Protein AF-0000000068155769 (afdb_homodimer)

Radius of gyration: 32.6 Å; Cα contacts (8 Å, |Δi|>4): 1321; chains: 2; bounding box: 73×113×62 Å

Structure (mmCIF, N/CA/C/O backbone):
data_AF-0000000068155769-model_v1
#
loop_
_entity.id
_entity.type
_entity.pdbx_description
1 polymer 'Putative anion transporter, putative'
#
loop_
_atom_site.group_PDB
_atom_site.id
_atom_site.type_symbol
_atom_site.label_atom_id
_atom_site.label_alt_id
_atom_site.label_comp_id
_atom_site.label_asym_id
_atom_site.label_entity_id
_atom_site.label_seq_id
_atom_site.pdbx_PDB_ins_code
_atom_site.Cartn_x
_atom_site.Cartn_y
_atom_site.Cartn_z
_atom_site.occupancy
_atom_site.B_iso_or_equiv
_atom_site.auth_seq_id
_atom_site.auth_comp_id
_atom_site.auth_asym_id
_atom_site.auth_atom_id
_atom_site.pdbx_PDB_model_num
ATOM 1 N N . MET A 1 1 ? 19.359 15.938 -18.297 1 76.75 1 MET A N 1
ATOM 2 C CA . MET A 1 1 ? 18.188 15.531 -19.078 1 76.75 1 MET A CA 1
ATOM 3 C C . MET A 1 1 ? 18.016 16.422 -20.312 1 76.75 1 MET A C 1
ATOM 5 O O . MET A 1 1 ? 18.219 17.625 -20.234 1 76.75 1 MET A O 1
ATOM 9 N N . ASP A 1 2 ? 17.703 15.906 -21.422 1 86.12 2 ASP A N 1
ATOM 10 C CA . ASP A 1 2 ? 17.578 16.672 -22.656 1 86.12 2 ASP A CA 1
ATOM 11 C C . ASP A 1 2 ? 16.234 17.438 -22.703 1 86.12 2 ASP A C 1
ATOM 13 O O . ASP A 1 2 ? 15.445 17.344 -21.75 1 86.12 2 ASP A O 1
ATOM 17 N N . VAL A 1 3 ? 16.062 18.219 -23.641 1 85.69 3 VAL A N 1
ATOM 18 C CA . VAL A 1 3 ? 14.914 19.109 -23.75 1 85.69 3 VAL A CA 1
ATOM 19 C C . VAL A 1 3 ? 13.625 18.297 -23.781 1 85.69 3 VAL A C 1
ATOM 21 O O . VAL A 1 3 ? 12.633 18.672 -23.141 1 85.69 3 VAL A O 1
ATOM 24 N N . VAL A 1 4 ? 13.664 17.219 -24.453 1 85.69 4 VAL A N 1
ATOM 25 C CA . VAL A 1 4 ? 12.484 16.359 -24.562 1 85.69 4 VAL A CA 1
ATOM 26 C C . VAL A 1 4 ? 12.141 15.773 -23.203 1 85.69 4 VAL A C 1
ATOM 28 O O . VAL A 1 4 ? 10.969 15.727 -22.828 1 85.69 4 VAL A O 1
ATOM 31 N N . GLY A 1 5 ? 13.133 15.438 -22.531 1 90.81 5 GLY A N 1
ATOM 32 C CA . GLY A 1 5 ? 12.938 14.938 -21.188 1 90.81 5 GLY A CA 1
ATOM 33 C C . GLY A 1 5 ? 12.391 15.977 -20.234 1 90.81 5 GLY A C 1
ATOM 34 O O . GLY A 1 5 ? 11.5 15.688 -19.422 1 90.81 5 GLY A O 1
ATOM 35 N N . LYS A 1 6 ? 12.883 17.219 -20.375 1 91.94 6 LYS A N 1
ATOM 36 C CA . LYS A 1 6 ? 12.422 18.312 -19.531 1 91.94 6 LYS A CA 1
ATOM 37 C C . LYS A 1 6 ? 10.945 18.625 -19.797 1 91.94 6 LYS A C 1
ATOM 39 O O . LYS A 1 6 ? 10.18 18.844 -18.844 1 91.94 6 LYS A O 1
ATOM 44 N N . VAL A 1 7 ? 10.617 18.547 -21.047 1 92.94 7 VAL A N 1
ATOM 45 C CA . VAL A 1 7 ? 9.227 18.797 -21.406 1 92.94 7 VAL A CA 1
ATOM 46 C C . VAL A 1 7 ? 8.344 17.672 -20.859 1 92.94 7 VAL A C 1
ATOM 48 O O . VAL A 1 7 ? 7.277 17.922 -20.312 1 92.94 7 VAL A O 1
ATOM 51 N N . GLY A 1 8 ? 8.805 16.469 -21.062 1 93.94 8 GLY A N 1
ATOM 52 C CA . GLY A 1 8 ? 8.055 15.328 -20.562 1 93.94 8 GLY A CA 1
ATOM 53 C C . GLY A 1 8 ? 7.84 15.375 -19.062 1 93.94 8 GLY A C 1
ATOM 54 O O . GLY A 1 8 ? 6.734 15.125 -18.578 1 93.94 8 GLY A O 1
ATOM 55 N N . ALA A 1 9 ? 8.914 15.656 -18.359 1 94.44 9 ALA A N 1
ATOM 56 C CA . ALA A 1 9 ? 8.836 15.75 -16.906 1 94.44 9 ALA A CA 1
ATOM 57 C C . ALA A 1 9 ? 7.891 16.875 -16.484 1 94.44 9 ALA A C 1
ATOM 59 O O . ALA A 1 9 ? 7.137 16.734 -15.516 1 94.44 9 ALA A O 1
ATOM 60 N N . SER A 1 10 ? 7.883 17.953 -17.219 1 95.44 10 SER A N 1
ATOM 61 C CA . SER A 1 10 ? 7.016 19.094 -16.922 1 95.44 10 SER A CA 1
ATOM 62 C C . SER A 1 10 ? 5.551 18.75 -17.172 1 95.44 10 SER A C 1
ATOM 64 O O . SER A 1 10 ? 4.668 19.219 -16.438 1 95.44 10 SER A O 1
ATOM 66 N N . VAL A 1 11 ? 5.348 18 -18.188 1 95.38 11 VAL A N 1
ATOM 67 C CA . VAL A 1 11 ? 3.988 17.562 -18.484 1 95.38 11 VAL A CA 1
ATOM 68 C C . VAL A 1 11 ? 3.467 16.672 -17.359 1 95.38 11 VAL A C 1
ATOM 70 O O . VAL A 1 11 ? 2.328 16.844 -16.906 1 95.38 11 VAL A O 1
ATOM 73 N N . GLY A 1 12 ? 4.312 15.734 -16.922 1 95.44 12 GLY A N 1
ATOM 74 C CA . GLY A 1 12 ? 3.926 14.891 -15.805 1 95.44 12 GLY A CA 1
ATOM 75 C C . GLY A 1 12 ? 3.623 15.68 -14.539 1 95.44 12 GLY A C 1
ATOM 76 O O . GLY A 1 12 ? 2.623 15.422 -13.867 1 95.44 12 GLY A O 1
ATOM 77 N N . LEU A 1 13 ? 4.457 16.609 -14.234 1 94.44 13 LEU A N 1
ATOM 78 C CA . LEU A 1 13 ? 4.254 17.469 -13.07 1 94.44 13 LEU A CA 1
ATOM 79 C C . LEU A 1 13 ? 2.973 18.281 -13.211 1 94.44 13 LEU A C 1
ATOM 81 O O . LEU A 1 13 ? 2.17 18.344 -12.281 1 94.44 13 LEU A O 1
ATOM 85 N N . GLY A 1 14 ? 2.826 18.938 -14.359 1 94.69 14 GLY A N 1
ATOM 86 C CA . GLY A 1 14 ? 1.636 19.734 -14.609 1 94.69 14 GLY A CA 1
ATOM 87 C C . GLY A 1 14 ? 0.349 18.938 -14.477 1 94.69 14 GLY A C 1
ATOM 88 O O . GLY A 1 14 ? -0.618 19.422 -13.875 1 94.69 14 GLY A O 1
ATOM 89 N N . PHE A 1 15 ? 0.386 17.75 -15.047 1 94.94 15 PHE A N 1
ATOM 90 C CA . PHE A 1 15 ? -0.767 16.859 -14.961 1 94.94 15 PHE A CA 1
ATOM 91 C C . PHE A 1 15 ? -1.108 16.547 -13.508 1 94.94 15 PHE A C 1
ATOM 93 O O . PHE A 1 15 ? -2.271 16.625 -13.109 1 94.94 15 PHE A O 1
ATOM 100 N N . THR A 1 16 ? -0.141 16.219 -12.734 1 94.06 16 THR A N 1
ATOM 101 C CA . THR A 1 16 ? -0.323 15.898 -11.328 1 94.06 16 THR A CA 1
ATOM 102 C C . THR A 1 16 ? -0.849 17.109 -10.555 1 94.06 16 THR A C 1
ATOM 104 O O . THR A 1 16 ? -1.791 16.984 -9.766 1 94.06 16 THR A O 1
ATOM 107 N N . LEU A 1 17 ? -0.312 18.312 -10.797 1 92 17 LEU A N 1
ATOM 108 C CA . LEU A 1 17 ? -0.689 19.516 -10.062 1 92 17 LEU A CA 1
ATOM 109 C C . LEU A 1 17 ? -2.104 19.953 -10.43 1 92 17 LEU A C 1
ATOM 111 O O . LEU A 1 17 ? -2.855 20.422 -9.57 1 92 17 LEU A O 1
ATOM 115 N N . ILE A 1 18 ? -2.484 19.812 -11.656 1 92.44 18 ILE A N 1
ATOM 116 C CA . ILE A 1 18 ? -3.816 20.203 -12.102 1 92.44 18 ILE A CA 1
ATOM 117 C C . ILE A 1 18 ? -4.871 19.359 -11.383 1 92.44 18 ILE A C 1
ATOM 119 O O . ILE A 1 18 ? -5.863 19.891 -10.883 1 92.44 18 ILE A O 1
ATOM 123 N N . PHE A 1 19 ? -4.633 18.078 -11.305 1 92.12 19 PHE A N 1
ATOM 124 C CA . PHE A 1 19 ? -5.629 17.203 -10.703 1 92.12 19 PHE A CA 1
ATOM 125 C C . PHE A 1 19 ? -5.582 17.297 -9.188 1 92.12 19 PHE A C 1
ATOM 127 O O . PHE A 1 19 ? -6.559 16.969 -8.508 1 92.12 19 PHE A O 1
ATOM 134 N N . ASN A 1 20 ? -4.445 17.703 -8.633 1 88 20 ASN A N 1
ATOM 135 C CA . ASN A 1 20 ? -4.414 18 -7.207 1 88 20 ASN A CA 1
ATOM 136 C C . ASN A 1 20 ? -5.316 19.188 -6.863 1 88 20 ASN A C 1
ATOM 138 O O . ASN A 1 20 ? -5.996 19.172 -5.836 1 88 20 ASN A O 1
ATOM 142 N N . ALA A 1 21 ? -5.285 20.156 -7.73 1 84.5 21 ALA A N 1
ATOM 143 C CA . ALA A 1 21 ? -6.074 21.359 -7.516 1 84.5 21 ALA A CA 1
ATOM 144 C C . ALA A 1 21 ? -7.539 21.125 -7.867 1 84.5 21 ALA A C 1
ATOM 146 O O . ALA A 1 21 ? -8.438 21.641 -7.191 1 84.5 21 ALA A O 1
ATOM 147 N N . PHE A 1 22 ? -7.695 20.359 -8.945 1 87.69 22 PHE A N 1
ATOM 148 C CA . PHE A 1 22 ? -9.047 20.109 -9.438 1 87.69 22 PHE A CA 1
ATOM 149 C C . PHE A 1 22 ? -9.281 18.609 -9.648 1 87.69 22 PHE A C 1
ATOM 151 O O . PHE A 1 22 ? -9.336 18.141 -10.781 1 87.69 22 PHE A O 1
ATOM 158 N N . PRO A 1 23 ? -9.609 17.953 -8.578 1 85.75 23 PRO A N 1
ATOM 159 C CA . PRO A 1 23 ? -9.75 16.5 -8.688 1 85.75 23 PRO A CA 1
ATOM 160 C C . PRO A 1 23 ? -11.008 16.078 -9.453 1 85.75 23 PRO A C 1
ATOM 162 O O . PRO A 1 23 ? -11.086 14.953 -9.953 1 85.75 23 PRO A O 1
ATOM 165 N N . SER A 1 24 ? -12 16.906 -9.578 1 87.81 24 SER A N 1
ATOM 166 C CA . SER A 1 24 ? -13.258 16.594 -10.25 1 87.81 24 SER A CA 1
ATOM 167 C C . SER A 1 24 ? -13.461 17.469 -11.477 1 87.81 24 SER A C 1
ATOM 169 O O . SER A 1 24 ? -14.531 18.062 -11.656 1 87.81 24 SER A O 1
ATOM 171 N N . LEU A 1 25 ? -12.445 17.453 -12.297 1 88.44 25 LEU A N 1
ATOM 172 C CA . LEU A 1 25 ? -12.578 18.203 -13.539 1 88.44 25 LEU A CA 1
ATOM 173 C C . LEU A 1 25 ? -13.734 17.656 -14.375 1 88.44 25 LEU A C 1
ATOM 175 O O . LEU A 1 25 ? -13.953 16.453 -14.438 1 88.44 25 LEU A O 1
ATOM 179 N N . PRO A 1 26 ? -14.469 18.672 -14.984 1 85.94 26 PRO A N 1
ATOM 180 C CA . PRO A 1 26 ? -15.555 18.219 -15.859 1 85.94 26 PRO A CA 1
ATOM 181 C C . PRO A 1 26 ? -15.07 17.266 -16.953 1 85.94 26 PRO A C 1
ATOM 183 O O . PRO A 1 26 ? -14.031 17.516 -17.578 1 85.94 26 PRO A O 1
ATOM 186 N N . PHE A 1 27 ? -15.594 16.125 -17.094 1 87.38 27 PHE A N 1
ATOM 187 C CA . PHE A 1 27 ? -15.328 15.117 -18.125 1 87.38 27 PHE A CA 1
ATOM 188 C C . PHE A 1 27 ? -14.109 14.289 -17.766 1 87.38 27 PHE A C 1
ATOM 190 O O . PHE A 1 27 ? -13.812 13.289 -18.422 1 87.38 27 PHE A O 1
ATOM 197 N N . LEU A 1 28 ? -13.391 14.75 -16.719 1 92.31 28 LEU A N 1
ATOM 198 C CA . LEU A 1 28 ? -12.219 13.992 -16.297 1 92.31 28 LEU A CA 1
ATOM 199 C C . LEU A 1 28 ? -12.188 13.852 -14.781 1 92.31 28 LEU A C 1
ATOM 201 O O . LEU A 1 28 ? -11.25 14.32 -14.133 1 92.31 28 LEU A O 1
ATOM 205 N N . PRO A 1 29 ? -13.18 13.227 -14.234 1 92.31 29 PRO A N 1
ATOM 206 C CA . PRO A 1 29 ? -13.211 13.055 -12.781 1 92.31 29 PRO A CA 1
ATOM 207 C C . PRO A 1 29 ? -12.281 11.945 -12.297 1 92.31 29 PRO A C 1
ATOM 209 O O . PRO A 1 29 ? -12.742 10.922 -11.789 1 92.31 29 PRO A O 1
ATOM 212 N N . LEU A 1 30 ? -11.008 12.18 -12.281 1 94.5 30 LEU A N 1
ATOM 213 C CA . LEU A 1 30 ? -10.031 11.125 -12.039 1 94.5 30 LEU A CA 1
ATOM 214 C C . LEU A 1 30 ? -9.516 11.18 -10.609 1 94.5 30 LEU A C 1
ATOM 216 O O . LEU A 1 30 ? -8.75 10.305 -10.188 1 94.5 30 LEU A O 1
ATOM 220 N N . GLY A 1 31 ? -9.992 12.188 -9.906 1 92.56 31 GLY A N 1
ATOM 221 C CA . GLY A 1 31 ? -9.461 12.359 -8.562 1 92.56 31 GLY A CA 1
ATOM 222 C C . GLY A 1 31 ? -8.008 12.805 -8.539 1 92.56 31 GLY A C 1
ATOM 223 O O . GLY A 1 31 ? -7.523 13.383 -9.516 1 92.56 31 GLY A O 1
ATOM 224 N N . ARG A 1 32 ? -7.363 12.602 -7.41 1 92.12 32 ARG A N 1
ATOM 225 C CA . ARG A 1 32 ? -5.984 13.047 -7.258 1 92.12 32 ARG A CA 1
ATOM 226 C C . ARG A 1 32 ? -5.008 11.891 -7.449 1 92.12 32 ARG A C 1
ATOM 228 O O . ARG A 1 32 ? -3.928 12.07 -8.008 1 92.12 32 ARG A O 1
ATOM 235 N N . THR A 1 33 ? -5.426 10.711 -7.043 1 95.62 33 THR A N 1
ATOM 236 C CA . THR A 1 33 ? -4.527 9.562 -6.938 1 95.62 33 THR A CA 1
ATOM 237 C C . THR A 1 33 ? -4.227 8.984 -8.32 1 95.62 33 THR A C 1
ATOM 239 O O . THR A 1 33 ? -3.061 8.797 -8.68 1 95.62 33 THR A O 1
ATOM 242 N N . THR A 1 34 ? -5.246 8.75 -9.102 1 95.81 34 THR A N 1
ATOM 243 C CA . THR A 1 34 ? -5.078 8.102 -10.391 1 95.81 34 THR A CA 1
ATOM 244 C C . THR A 1 34 ? -4.184 8.93 -11.305 1 95.81 34 THR A C 1
ATOM 246 O O . THR A 1 34 ? -3.225 8.414 -11.883 1 95.81 34 THR A O 1
ATOM 249 N N . PRO A 1 35 ? -4.371 10.227 -11.383 1 95.88 35 PRO A N 1
ATOM 250 C CA . PRO A 1 35 ? -3.492 11.039 -12.234 1 95.88 35 PRO A CA 1
ATOM 251 C C . PRO A 1 35 ? -2.041 11.031 -11.758 1 95.88 35 PRO A C 1
ATOM 253 O O . PRO A 1 35 ? -1.12 11 -12.578 1 95.88 35 PRO A O 1
ATOM 256 N N . ALA A 1 36 ? -1.829 11.133 -10.484 1 95.94 36 ALA A N 1
ATOM 257 C CA . ALA A 1 36 ? -0.466 11.094 -9.961 1 95.94 36 ALA A CA 1
ATOM 258 C C . ALA A 1 36 ? 0.234 9.797 -10.336 1 95.94 36 ALA A C 1
ATOM 260 O O . ALA A 1 36 ? 1.387 9.805 -10.773 1 95.94 36 ALA A O 1
ATOM 261 N N . LEU A 1 37 ? -0.426 8.703 -10.188 1 97.44 37 LEU A N 1
ATOM 262 C CA . LEU A 1 37 ? 0.146 7.398 -10.508 1 97.44 37 LEU A CA 1
ATOM 263 C C . LEU A 1 37 ? 0.299 7.23 -12.016 1 97.44 37 LEU A C 1
ATOM 265 O O . LEU A 1 37 ? 1.247 6.594 -12.484 1 97.44 37 LEU A O 1
ATOM 269 N N . LEU A 1 38 ? -0.646 7.758 -12.75 1 97.06 38 LEU A N 1
ATOM 270 C CA . LEU A 1 38 ? -0.545 7.727 -14.203 1 97.06 38 LEU A CA 1
ATOM 271 C C . LEU A 1 38 ? 0.676 8.508 -14.68 1 97.06 38 LEU A C 1
ATOM 273 O O . LEU A 1 38 ? 1.37 8.078 -15.609 1 97.06 38 LEU A O 1
ATOM 277 N N . ALA A 1 39 ? 0.812 9.633 -14.109 1 97.44 39 ALA A N 1
ATOM 278 C CA . ALA A 1 39 ? 1.987 10.43 -14.445 1 97.44 39 ALA A CA 1
ATOM 279 C C . ALA A 1 39 ? 3.273 9.672 -14.141 1 97.44 39 ALA A C 1
ATOM 281 O O . ALA A 1 39 ? 4.227 9.703 -14.922 1 97.44 39 ALA A O 1
ATOM 282 N N . ALA A 1 40 ? 3.328 9.031 -13.008 1 97.44 40 ALA A N 1
ATOM 283 C CA . ALA A 1 40 ? 4.48 8.211 -12.648 1 97.44 40 ALA A CA 1
ATOM 284 C C . ALA A 1 40 ? 4.703 7.098 -13.664 1 97.44 40 ALA A C 1
ATOM 286 O O . ALA A 1 40 ? 5.824 6.887 -14.125 1 97.44 40 ALA A O 1
ATOM 287 N N . ALA A 1 41 ? 3.629 6.402 -13.992 1 96.44 41 ALA A N 1
ATOM 288 C CA . ALA A 1 41 ? 3.719 5.324 -14.977 1 96.44 41 ALA A CA 1
ATOM 289 C C . ALA A 1 41 ? 4.188 5.852 -16.328 1 96.44 41 ALA A C 1
ATOM 291 O O . ALA A 1 41 ? 4.973 5.191 -17.016 1 96.44 41 ALA A O 1
ATOM 292 N N . TRP A 1 42 ? 3.695 6.965 -16.672 1 95.5 42 TRP A N 1
ATOM 293 C CA . TRP A 1 42 ? 4.082 7.602 -17.922 1 95.5 42 TRP A CA 1
ATOM 294 C C . TRP A 1 42 ? 5.574 7.918 -17.938 1 95.5 42 TRP A C 1
ATOM 296 O O . TRP A 1 42 ? 6.254 7.699 -18.938 1 95.5 42 TRP A O 1
ATOM 306 N N . MET A 1 43 ? 6.078 8.383 -16.859 1 96.25 43 MET A N 1
ATOM 307 C CA . MET A 1 43 ? 7.492 8.742 -16.766 1 96.25 43 MET A CA 1
ATOM 308 C C . MET A 1 43 ? 8.375 7.5 -16.859 1 96.25 43 MET A C 1
ATOM 310 O O . MET A 1 43 ? 9.461 7.543 -17.438 1 96.25 43 MET A O 1
ATOM 314 N N . VAL A 1 44 ? 7.918 6.406 -16.297 1 95.38 44 VAL A N 1
ATOM 315 C CA . VAL A 1 44 ? 8.648 5.145 -16.391 1 95.38 44 VAL A CA 1
ATOM 316 C C . VAL A 1 44 ? 8.586 4.625 -17.828 1 95.38 44 VAL A C 1
ATOM 318 O O . VAL A 1 44 ? 9.602 4.215 -18.391 1 95.38 44 VAL A O 1
ATOM 321 N N . ALA A 1 45 ? 7.441 4.656 -18.438 1 93.31 45 ALA A N 1
ATOM 322 C CA . ALA A 1 45 ? 7.23 4.133 -19.781 1 93.31 45 ALA A CA 1
ATOM 323 C C . ALA A 1 45 ? 8.055 4.902 -20.812 1 93.31 45 ALA A C 1
ATOM 325 O O . ALA A 1 45 ? 8.523 4.328 -21.797 1 93.31 45 ALA A O 1
ATOM 326 N N . THR A 1 46 ? 8.25 6.18 -20.609 1 93.25 46 THR A N 1
ATOM 327 C CA . THR A 1 46 ? 8.961 7.012 -21.562 1 93.25 46 THR A CA 1
ATOM 328 C C . THR A 1 46 ? 10.461 7.016 -21.266 1 93.25 46 THR A C 1
ATOM 330 O O . THR A 1 46 ? 11.242 7.609 -22.016 1 93.25 46 THR A O 1
ATOM 333 N N . GLY A 1 47 ? 10.852 6.484 -20.156 1 93.12 47 GLY A N 1
ATOM 334 C CA . GLY A 1 47 ? 12.258 6.355 -19.828 1 93.12 47 GLY A CA 1
ATOM 335 C C . GLY A 1 47 ? 12.812 7.555 -19.078 1 93.12 47 GLY A C 1
ATOM 336 O O . GLY A 1 47 ? 14.031 7.688 -18.922 1 93.12 47 GLY A O 1
ATOM 337 N N . LEU A 1 48 ? 11.938 8.453 -18.688 1 94.75 48 LEU A N 1
ATOM 338 C CA . LEU A 1 48 ? 12.398 9.586 -17.891 1 94.75 48 LEU A CA 1
ATOM 339 C C . LEU A 1 48 ? 13.023 9.117 -16.578 1 94.75 48 LEU A C 1
ATOM 341 O O . LEU A 1 48 ? 13.883 9.797 -16.016 1 94.75 48 LEU A O 1
ATOM 345 N N . THR A 1 49 ? 12.539 8.047 -16.078 1 94.81 49 THR A N 1
ATOM 346 C CA . THR A 1 49 ? 13.125 7.332 -14.945 1 94.81 49 THR A CA 1
ATOM 347 C C . THR A 1 49 ? 13.016 5.824 -15.141 1 94.81 49 THR A C 1
ATOM 349 O O . THR A 1 49 ? 12.117 5.348 -15.844 1 94.81 49 THR A O 1
ATOM 352 N N . GLY A 1 50 ? 13.984 5.133 -14.641 1 94.88 50 GLY A N 1
ATOM 353 C CA . GLY A 1 50 ? 13.938 3.682 -14.734 1 94.88 50 GLY A CA 1
ATOM 354 C C . GLY A 1 50 ? 12.914 3.055 -13.805 1 94.88 50 GLY A C 1
ATOM 355 O O . GLY A 1 50 ? 12.508 3.67 -12.812 1 94.88 50 GLY A O 1
ATOM 356 N N . ALA A 1 51 ? 12.531 1.844 -14.125 1 93.5 51 ALA A N 1
ATOM 357 C CA . ALA A 1 51 ? 11.547 1.126 -13.328 1 93.5 51 ALA A CA 1
ATOM 358 C C . ALA A 1 51 ? 12.023 0.953 -11.891 1 93.5 51 ALA A C 1
ATOM 360 O O . ALA A 1 51 ? 11.32 1.312 -10.945 1 93.5 51 ALA A O 1
ATOM 361 N N . GLU A 1 52 ? 13.195 0.444 -11.719 1 93.69 52 GLU A N 1
ATOM 362 C CA . GLU A 1 52 ? 13.75 0.217 -10.391 1 93.69 52 GLU A CA 1
ATOM 363 C C . GLU A 1 52 ? 13.984 1.535 -9.656 1 93.69 52 GLU A C 1
ATOM 365 O O . GLU A 1 52 ? 13.781 1.623 -8.445 1 93.69 52 GLU A O 1
ATOM 370 N N . GLU A 1 53 ? 14.414 2.5 -10.375 1 95.88 53 GLU A N 1
ATOM 371 C CA . GLU A 1 53 ? 14.656 3.816 -9.797 1 95.88 53 GLU A CA 1
ATOM 372 C C . GLU A 1 53 ? 13.359 4.441 -9.281 1 95.88 53 GLU A C 1
ATOM 374 O O . GLU A 1 53 ? 13.352 5.09 -8.234 1 95.88 53 GLU A O 1
ATOM 379 N N . ALA A 1 54 ? 12.305 4.254 -10.039 1 96.88 54 ALA A N 1
ATOM 380 C CA . ALA A 1 54 ? 11 4.785 -9.641 1 96.88 54 ALA A CA 1
ATOM 381 C C . ALA A 1 54 ? 10.562 4.211 -8.297 1 96.88 54 ALA A C 1
ATOM 383 O O . ALA A 1 54 ? 10.031 4.938 -7.453 1 96.88 54 ALA A O 1
ATOM 384 N N . TYR A 1 55 ? 10.789 2.93 -8.109 1 95.69 55 TYR A N 1
ATOM 385 C CA . TYR A 1 55 ? 10.469 2.33 -6.82 1 95.69 55 TYR A CA 1
ATOM 386 C C . TYR A 1 55 ? 11.305 2.949 -5.707 1 95.69 55 TYR A C 1
ATOM 388 O O . TYR A 1 55 ? 10.82 3.145 -4.59 1 95.69 55 TYR A O 1
ATOM 396 N N . ARG A 1 56 ? 12.555 3.271 -5.984 1 94.56 56 ARG A N 1
ATOM 397 C CA . ARG A 1 56 ? 13.477 3.797 -4.984 1 94.56 56 ARG A CA 1
ATOM 398 C C . ARG A 1 56 ? 13.172 5.254 -4.664 1 94.56 56 ARG A C 1
ATOM 400 O O . ARG A 1 56 ? 13.555 5.758 -3.605 1 94.56 56 ARG A O 1
ATOM 407 N N . ASP A 1 57 ? 12.461 5.891 -5.578 1 94.94 57 ASP A N 1
ATOM 408 C CA . ASP A 1 57 ? 12.133 7.305 -5.406 1 94.94 57 ASP A CA 1
ATOM 409 C C . ASP A 1 57 ? 11.031 7.488 -4.367 1 94.94 57 ASP A C 1
ATOM 411 O O . ASP A 1 57 ? 10.797 8.602 -3.891 1 94.94 57 ASP A O 1
ATOM 415 N N . ILE A 1 58 ? 10.398 6.461 -4.047 1 96 58 ILE A N 1
ATOM 416 C CA . ILE A 1 58 ? 9.336 6.52 -3.051 1 96 58 ILE A CA 1
ATOM 417 C C . ILE A 1 58 ? 9.938 6.523 -1.648 1 96 58 ILE A C 1
ATOM 419 O O . ILE A 1 58 ? 10.844 5.738 -1.352 1 96 58 ILE A O 1
ATOM 423 N N . ASP A 1 59 ? 9.516 7.461 -0.804 1 94.81 59 ASP A N 1
ATOM 424 C CA . ASP A 1 59 ? 9.938 7.469 0.593 1 94.81 59 ASP A CA 1
ATOM 425 C C . ASP A 1 59 ? 9.07 6.531 1.434 1 94.81 59 ASP A C 1
ATOM 427 O O . ASP A 1 59 ? 8.055 6.949 1.995 1 94.81 59 ASP A O 1
ATOM 431 N N . TYR A 1 60 ? 9.562 5.398 1.614 1 95.69 60 TYR A N 1
ATOM 432 C CA . TYR A 1 60 ? 8.773 4.367 2.277 1 95.69 60 TYR A CA 1
ATOM 433 C C . TYR A 1 60 ? 8.664 4.641 3.773 1 95.69 60 TYR A C 1
ATOM 435 O O . TYR A 1 60 ? 7.762 4.129 4.438 1 95.69 60 TYR A O 1
ATOM 443 N N . ASN A 1 61 ? 9.594 5.371 4.344 1 94.44 61 ASN A N 1
ATOM 444 C CA . ASN A 1 61 ? 9.477 5.793 5.734 1 94.44 61 ASN A CA 1
ATOM 445 C C . ASN A 1 61 ? 8.219 6.621 5.969 1 94.44 61 ASN A C 1
ATOM 447 O O . ASN A 1 61 ? 7.492 6.391 6.941 1 94.44 61 ASN A O 1
ATOM 451 N N . THR A 1 62 ? 7.98 7.496 5.086 1 94.12 62 THR A N 1
ATOM 452 C CA . THR A 1 62 ? 6.793 8.336 5.168 1 94.12 62 THR A CA 1
ATOM 453 C C . THR A 1 62 ? 5.527 7.508 4.953 1 94.12 62 THR A C 1
ATOM 455 O O . THR A 1 62 ? 4.531 7.699 5.652 1 94.12 62 THR A O 1
ATOM 458 N N . LEU A 1 63 ? 5.598 6.574 3.992 1 96.38 63 LEU A N 1
ATOM 459 C CA . LEU A 1 63 ? 4.426 5.746 3.727 1 96.38 63 LEU A CA 1
ATOM 460 C C . LEU A 1 63 ? 4.109 4.852 4.922 1 96.38 63 LEU A C 1
ATOM 462 O O . LEU A 1 63 ? 2.941 4.656 5.262 1 96.38 63 LEU A O 1
ATOM 466 N N . ALA A 1 64 ? 5.137 4.285 5.531 1 96.5 64 ALA A N 1
ATOM 467 C CA . ALA A 1 64 ? 4.941 3.457 6.719 1 96.5 64 ALA A CA 1
ATOM 468 C C . ALA A 1 64 ? 4.352 4.273 7.863 1 96.5 64 ALA A C 1
ATOM 470 O O . ALA A 1 64 ? 3.502 3.787 8.609 1 96.5 64 ALA A O 1
ATOM 471 N N . PHE A 1 65 ? 4.816 5.488 8.008 1 95.25 65 PHE A N 1
ATOM 472 C CA . PHE A 1 65 ? 4.277 6.406 9.008 1 95.25 65 PHE A CA 1
ATOM 473 C C . PHE A 1 65 ? 2.799 6.668 8.758 1 95.25 65 PHE A C 1
ATOM 475 O O . PHE A 1 65 ? 1.985 6.594 9.68 1 95.25 65 PHE A O 1
ATOM 482 N N . LEU A 1 66 ? 2.465 6.992 7.516 1 94.56 66 LEU A N 1
ATOM 483 C CA . LEU A 1 66 ? 1.08 7.281 7.156 1 94.56 66 LEU A CA 1
ATOM 484 C C . LEU A 1 66 ? 0.184 6.078 7.426 1 94.56 66 LEU A C 1
ATOM 486 O O . LEU A 1 66 ? -0.898 6.223 7.996 1 94.56 66 LEU A O 1
ATOM 490 N N . PHE A 1 67 ? 0.674 4.914 7.008 1 96.62 67 PHE A N 1
ATOM 491 C CA . PHE A 1 67 ? -0.081 3.701 7.297 1 96.62 67 PHE A CA 1
ATOM 492 C C . PHE A 1 67 ? -0.313 3.553 8.797 1 96.62 67 PHE A C 1
ATOM 494 O O . PHE A 1 67 ? -1.443 3.334 9.234 1 96.62 67 PHE A O 1
ATOM 501 N N . GLY A 1 68 ? 0.719 3.602 9.547 1 96.19 68 GLY A N 1
ATOM 502 C CA . GLY A 1 68 ? 0.625 3.443 10.984 1 96.19 68 GLY A CA 1
ATOM 503 C C . GLY A 1 68 ? -0.338 4.422 11.633 1 96.19 68 GLY A C 1
ATOM 504 O O . GLY A 1 68 ? -1.158 4.035 12.469 1 96.19 68 GLY A O 1
ATOM 505 N N . MET A 1 69 ? -0.26 5.645 11.227 1 93.94 69 MET A N 1
ATOM 506 C CA . MET A 1 69 ? -1.1 6.68 11.828 1 93.94 69 MET A CA 1
ATOM 507 C C . MET A 1 69 ? -2.566 6.465 11.469 1 93.94 69 MET A C 1
ATOM 509 O O . MET A 1 69 ? -3.449 6.652 12.305 1 93.94 69 MET A O 1
ATOM 513 N N . MET A 1 70 ? -2.82 6.098 10.25 1 94.81 70 MET A N 1
ATOM 514 C CA . MET A 1 70 ? -4.199 5.852 9.836 1 94.81 70 MET A CA 1
ATOM 515 C C . MET A 1 70 ? -4.77 4.629 10.547 1 94.81 70 MET A C 1
ATOM 517 O O . MET A 1 70 ? -5.941 4.617 10.93 1 94.81 70 MET A O 1
ATOM 521 N N . ALA A 1 71 ? -3.898 3.621 10.648 1 95.69 71 ALA A N 1
ATOM 522 C CA . ALA A 1 71 ? -4.332 2.436 11.383 1 95.69 71 ALA A CA 1
ATOM 523 C C . ALA A 1 71 ? -4.688 2.785 12.828 1 95.69 71 ALA A C 1
ATOM 525 O O . ALA A 1 71 ? -5.738 2.375 13.328 1 95.69 71 ALA A O 1
ATOM 526 N N . LEU A 1 72 ? -3.85 3.564 13.484 1 93.75 72 LEU A N 1
ATOM 527 C CA . LEU A 1 72 ? -4.094 3.977 14.859 1 93.75 72 LEU A CA 1
ATOM 528 C C . LEU A 1 72 ? -5.348 4.836 14.961 1 93.75 72 LEU A C 1
ATOM 530 O O . LEU A 1 72 ? -6.141 4.684 15.891 1 93.75 72 LEU A O 1
ATOM 534 N N . LYS A 1 73 ? -5.457 5.723 14.008 1 90.94 73 LYS A N 1
ATOM 535 C CA . LYS A 1 73 ? -6.637 6.582 13.961 1 90.94 73 LYS A CA 1
ATOM 536 C C . LYS A 1 73 ? -7.918 5.754 13.891 1 90.94 73 LYS A C 1
ATOM 538 O O . LYS A 1 73 ? -8.898 6.055 14.578 1 90.94 73 LYS A O 1
ATOM 543 N N . CYS A 1 74 ? -7.918 4.707 13.039 1 92.44 74 CYS A N 1
ATOM 544 C CA . CYS A 1 74 ? -9.07 3.826 12.891 1 92.44 74 CYS A CA 1
ATOM 545 C C . CYS A 1 74 ? -9.383 3.113 14.203 1 92.44 74 CYS A C 1
ATOM 547 O O . CYS A 1 74 ? -10.547 3.004 14.586 1 92.44 74 CYS A O 1
ATOM 549 N N . LEU A 1 75 ? -8.359 2.666 14.859 1 92.5 75 LEU A N 1
ATOM 550 C CA . LEU A 1 75 ? -8.531 1.946 16.109 1 92.5 75 LEU A CA 1
ATOM 551 C C . LEU A 1 75 ? -9.062 2.873 17.203 1 92.5 75 LEU A C 1
ATOM 553 O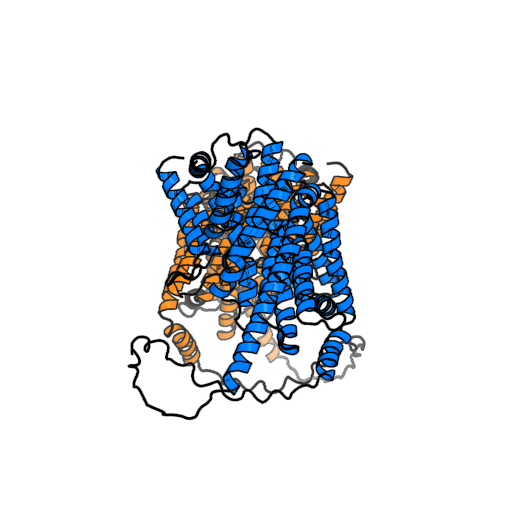 O . LEU A 1 75 ? -9.969 2.502 17.953 1 92.5 75 LEU A O 1
ATOM 557 N N . LEU A 1 76 ? -8.57 4.055 17.234 1 89.31 76 LEU A N 1
ATOM 558 C CA . LEU A 1 76 ? -9.008 5.031 18.219 1 89.31 76 LEU A CA 1
ATOM 559 C C . LEU A 1 76 ? -10.461 5.441 17.984 1 89.31 76 LEU A C 1
ATOM 561 O O . LEU A 1 76 ? -11.227 5.609 18.922 1 89.31 76 LEU A O 1
ATOM 565 N N . ALA A 1 77 ? -10.781 5.59 16.75 1 87.88 77 ALA A N 1
ATOM 566 C CA . ALA A 1 77 ? -12.148 5.973 16.391 1 87.88 77 ALA A CA 1
ATOM 567 C C . ALA A 1 77 ? -13.148 4.898 16.812 1 87.88 77 ALA A C 1
ATOM 569 O O . ALA A 1 77 ? -14.25 5.215 17.266 1 87.88 77 ALA A O 1
ATOM 570 N N . LYS A 1 78 ? -12.789 3.721 16.609 1 87 78 LYS A N 1
ATOM 571 C CA . LYS A 1 78 ? -13.672 2.605 16.953 1 87 78 LYS A CA 1
ATOM 572 C C . LYS A 1 78 ? -13.867 2.49 18.453 1 87 78 LYS A C 1
ATOM 574 O O . LYS A 1 78 ? -14.93 2.07 18.922 1 87 78 LYS A O 1
ATOM 579 N N . HIS A 1 79 ? -12.922 2.859 19.219 1 83.25 79 HIS A N 1
ATOM 580 C CA . HIS A 1 79 ? -13 2.617 20.656 1 83.25 79 HIS A CA 1
ATOM 581 C C . HIS A 1 79 ? -13.18 3.922 21.422 1 83.25 79 HIS A C 1
ATOM 583 O O . HIS A 1 79 ? -12.555 4.121 22.469 1 83.25 79 HIS A O 1
ATOM 589 N N . LYS A 1 80 ? -13.844 4.812 20.984 1 78.38 80 LYS A N 1
ATOM 590 C CA . LYS A 1 80 ? -14.5 5.953 21.609 1 78.38 80 LYS A CA 1
ATOM 591 C C . LYS A 1 80 ? -13.484 6.973 22.109 1 78.38 80 LYS A C 1
ATOM 593 O O . LYS A 1 80 ? -13.633 7.527 23.203 1 78.38 80 LYS A O 1
ATOM 598 N N . PHE A 1 81 ? -12.469 7.129 21.484 1 82.69 81 PHE A N 1
ATOM 599 C CA . PHE A 1 81 ? -11.523 8.203 21.75 1 82.69 81 PHE A CA 1
ATOM 600 C C . PHE A 1 81 ? -12.227 9.555 21.766 1 82.69 81 PHE A C 1
ATOM 602 O O . PHE A 1 81 ? -11.867 10.445 22.531 1 82.69 81 PHE A O 1
ATOM 609 N N . ALA A 1 82 ? -13.266 9.664 21.078 1 82.56 82 ALA A N 1
ATOM 610 C CA . ALA A 1 82 ? -14.023 10.898 20.938 1 82.56 82 ALA A CA 1
ATOM 611 C C . ALA A 1 82 ? -14.711 11.281 22.25 1 82.56 82 ALA A C 1
ATOM 613 O O . ALA A 1 82 ? -14.867 12.469 22.547 1 82.56 82 ALA A O 1
ATOM 614 N N . ILE A 1 83 ? -15.016 10.359 23.031 1 84.12 83 ILE A N 1
ATOM 615 C CA . ILE A 1 83 ? -15.711 10.617 24.281 1 84.12 83 ILE A CA 1
ATOM 616 C C . ILE A 1 83 ? -14.773 11.32 25.266 1 84.12 83 ILE A C 1
ATOM 618 O O . ILE A 1 83 ? -15.188 12.219 25.984 1 84.12 83 ILE A O 1
ATOM 622 N N . TYR A 1 84 ? -13.57 10.945 25.203 1 85.19 84 TYR A N 1
ATOM 623 C CA . TYR A 1 84 ? -12.586 11.562 26.078 1 85.19 84 TYR A CA 1
ATOM 624 C C . TYR A 1 84 ? -12.32 13.008 25.672 1 85.19 84 TYR A C 1
ATOM 626 O O . TYR A 1 84 ? -12.156 13.883 26.531 1 85.19 84 TYR A O 1
ATOM 634 N N . LEU A 1 85 ? -12.305 13.258 24.406 1 90.25 85 LEU A N 1
ATOM 635 C CA . LEU A 1 85 ? -12.102 14.617 23.922 1 90.25 85 LEU A CA 1
ATOM 636 C C . LEU A 1 85 ? -13.289 15.508 24.281 1 90.25 85 LEU A C 1
ATOM 638 O O . LEU A 1 85 ? -13.109 16.672 24.656 1 90.25 85 LEU A O 1
ATOM 642 N N . ARG A 1 86 ? -14.438 14.945 24.172 1 90.94 86 ARG A N 1
ATOM 643 C CA . ARG A 1 86 ? -15.648 15.68 24.531 1 90.94 86 ARG A CA 1
ATOM 644 C C . ARG A 1 86 ? -15.641 16.078 26 1 90.94 86 ARG A C 1
ATOM 646 O O . ARG A 1 86 ? -16 17.203 26.359 1 90.94 86 ARG A O 1
ATOM 653 N N . ARG A 1 87 ? -15.234 15.172 26.812 1 89.25 87 ARG A N 1
ATOM 654 C CA . ARG A 1 87 ? -15.172 15.43 28.25 1 89.25 87 ARG A CA 1
ATOM 655 C C . ARG A 1 87 ? -14.172 16.531 28.562 1 89.25 87 ARG A C 1
ATOM 657 O O . ARG A 1 87 ? -14.422 17.375 29.438 1 89.25 87 ARG A O 1
ATOM 664 N N . LEU A 1 88 ? -13.133 16.516 27.891 1 90.5 88 LEU A N 1
ATOM 665 C CA . LEU A 1 88 ? -12.117 17.547 28.109 1 90.5 88 LEU A CA 1
ATOM 666 C C . LEU A 1 88 ? -12.641 18.922 27.688 1 90.5 88 LEU A C 1
ATOM 668 O O . LEU A 1 88 ? -12.359 19.922 28.344 1 90.5 88 LEU A O 1
ATOM 672 N N . LEU A 1 89 ? -13.391 18.938 26.625 1 93.69 89 LEU A N 1
ATOM 673 C CA . LEU A 1 89 ? -13.891 20.188 26.078 1 93.69 89 LEU A CA 1
ATOM 674 C C . LEU A 1 89 ? -15.008 20.75 26.953 1 93.69 89 LEU A C 1
ATOM 676 O O . LEU A 1 89 ? -15.172 21.969 27.062 1 93.69 89 LEU A O 1
ATOM 680 N N . LEU A 1 90 ? -15.758 19.859 27.578 1 92.44 90 LEU A N 1
ATOM 681 C CA . LEU A 1 90 ? -16.938 20.281 28.328 1 92.44 90 LEU A CA 1
ATOM 682 C C . LEU A 1 90 ? -16.641 20.391 29.812 1 92.44 90 LEU A C 1
ATOM 684 O O . LEU A 1 90 ? -17.531 20.672 30.625 1 92.44 90 LEU A O 1
ATOM 688 N N . TRP A 1 91 ? -15.438 20.141 30.109 1 89.44 91 TRP A N 1
ATOM 689 C CA . TRP A 1 91 ? -15.078 20.203 31.516 1 89.44 91 TRP A CA 1
ATOM 690 C C . TRP A 1 91 ? -15.445 21.547 32.125 1 89.44 91 TRP A C 1
ATOM 692 O O . TRP A 1 91 ? -15.023 22.594 31.609 1 89.44 91 TRP A O 1
ATOM 702 N N . GLY A 1 92 ? -16.375 21.641 33.219 1 86.69 92 GLY A N 1
ATOM 703 C CA . GLY A 1 92 ? -16.734 22.844 33.938 1 86.69 92 GLY A CA 1
ATOM 704 C C . GLY A 1 92 ? -17.781 23.688 33.219 1 86.69 92 GLY A C 1
ATOM 705 O O . GLY A 1 92 ? -18.047 24.812 33.625 1 86.69 92 GLY A O 1
ATOM 706 N N . ARG A 1 93 ? -18.391 23.281 32.219 1 81.62 93 ARG A N 1
ATOM 707 C CA . ARG A 1 93 ? -19.375 24 31.438 1 81.62 93 ARG A CA 1
ATOM 708 C C . ARG A 1 93 ? -18.812 25.312 30.922 1 81.62 93 ARG A C 1
ATOM 710 O O . ARG A 1 93 ? -19.188 26.391 31.406 1 81.62 93 ARG A O 1
ATOM 717 N N . PRO A 1 94 ? -18.094 25.297 29.984 1 86.56 94 PRO A N 1
ATOM 718 C CA . PRO A 1 94 ? -17.375 26.484 29.547 1 86.56 94 PRO A CA 1
ATOM 719 C C . PRO A 1 94 ? -18.25 27.453 28.75 1 86.56 94 PRO A C 1
ATOM 721 O O . PRO A 1 94 ? -19.172 27.031 28.062 1 86.56 94 PRO A O 1
ATOM 724 N N . SER A 1 95 ? -17.984 28.75 28.969 1 90.5 95 SER A N 1
ATOM 725 C CA . SER A 1 95 ? -18.516 29.766 28.062 1 90.5 95 SER A CA 1
ATOM 726 C C . SER A 1 95 ? -17.969 29.594 26.641 1 90.5 95 SER A C 1
ATOM 728 O O . SER A 1 95 ? -17.062 28.781 26.422 1 90.5 95 SER A O 1
ATOM 730 N N . TRP A 1 96 ? -18.562 30.297 25.734 1 90.06 96 TRP A N 1
ATOM 731 C CA . TRP A 1 96 ? -18.125 30.156 24.344 1 90.06 96 TRP A CA 1
ATOM 732 C C . TRP A 1 96 ? -16.672 30.562 24.188 1 90.06 96 TRP A C 1
ATOM 734 O O . TRP A 1 96 ? -15.93 29.953 23.391 1 90.06 96 TRP A O 1
ATOM 744 N N . ARG A 1 97 ? -16.234 31.562 24.953 1 91.94 97 ARG A N 1
ATOM 745 C CA . ARG A 1 97 ? -14.844 32 24.891 1 91.94 97 ARG A CA 1
ATOM 746 C C . ARG A 1 97 ? -13.891 30.953 25.453 1 91.94 97 ARG A C 1
ATOM 748 O O . ARG A 1 97 ? -12.82 30.719 24.891 1 91.94 97 ARG A O 1
ATOM 755 N N . ALA A 1 98 ? -14.32 30.422 26.531 1 93.5 98 ALA A N 1
ATOM 756 C CA . ALA A 1 98 ? -13.508 29.375 27.141 1 93.5 98 ALA A CA 1
ATOM 757 C C . ALA A 1 98 ? -13.422 28.141 26.234 1 93.5 98 ALA A C 1
ATOM 759 O O . ALA A 1 98 ? -12.375 27.5 26.156 1 93.5 98 ALA A O 1
ATOM 760 N N . LEU A 1 99 ? -14.547 27.859 25.609 1 95.19 99 LEU A N 1
ATOM 761 C CA . LEU A 1 99 ? -14.562 26.734 24.688 1 95.19 99 LEU A CA 1
ATOM 762 C C . LEU A 1 99 ? -13.641 26.984 23.5 1 95.19 99 LEU A C 1
ATOM 764 O O . LEU A 1 99 ? -12.938 26.078 23.047 1 95.19 99 LEU A O 1
ATOM 768 N N . LEU A 1 100 ? -13.664 28.203 22.984 1 95.88 100 LEU A N 1
ATOM 769 C CA . LEU A 1 100 ? -12.812 28.562 21.859 1 95.88 100 LEU A CA 1
ATOM 770 C C . LEU A 1 100 ? -11.344 28.344 22.203 1 95.88 100 LEU A C 1
ATOM 772 O O . LEU A 1 100 ? -10.594 27.766 21.422 1 95.88 100 LEU A O 1
ATOM 776 N N . VAL A 1 101 ? -10.961 28.797 23.375 1 95.94 101 VAL A N 1
ATOM 777 C CA . VAL A 1 101 ? -9.586 28.641 23.828 1 95.94 101 VAL A CA 1
ATOM 778 C C . VAL A 1 101 ? -9.25 27.172 24.016 1 95.94 101 VAL A C 1
ATOM 780 O O . VAL A 1 101 ? -8.18 26.703 23.609 1 95.94 101 VAL A O 1
ATOM 783 N N . ARG A 1 102 ? -10.148 26.422 24.516 1 96.69 102 ARG A N 1
ATOM 784 C CA . ARG A 1 102 ? -9.922 25 24.766 1 96.69 102 ARG A CA 1
ATOM 785 C C . ARG A 1 102 ? -9.812 24.234 23.453 1 96.69 102 ARG A C 1
ATOM 787 O O . ARG A 1 102 ? -8.969 23.344 23.312 1 96.69 102 ARG A O 1
ATOM 794 N N . VAL A 1 103 ? -10.688 24.578 22.531 1 97.62 103 VAL A N 1
ATOM 795 C CA . VAL A 1 103 ? -10.664 23.906 21.219 1 97.62 103 VAL A CA 1
ATOM 796 C C . VAL A 1 103 ? -9.336 24.203 20.516 1 97.62 103 VAL A C 1
ATOM 798 O O . VAL A 1 103 ? -8.703 23.297 19.984 1 97.62 103 VAL A O 1
ATOM 801 N N . GLY A 1 104 ? -8.977 25.469 20.531 1 97.81 104 GLY A N 1
ATOM 802 C CA . GLY A 1 104 ? -7.711 25.844 19.922 1 97.81 104 GLY A CA 1
ATOM 803 C C . GLY A 1 104 ? -6.516 25.156 20.547 1 97.81 104 GLY A C 1
ATOM 804 O O . GLY A 1 104 ? -5.66 24.609 19.844 1 97.81 104 GLY A O 1
ATOM 805 N N . CYS A 1 105 ? -6.473 25.109 21.844 1 97.19 105 CYS A N 1
ATOM 806 C CA . CYS A 1 105 ? -5.359 24.516 22.578 1 97.19 105 CYS A CA 1
ATOM 807 C C . CYS A 1 105 ? -5.34 23 22.391 1 97.19 105 CYS A C 1
ATOM 809 O O . CYS A 1 105 ? -4.281 22.406 22.172 1 97.19 105 CYS A O 1
ATOM 811 N N . LEU A 1 106 ? -6.461 22.406 22.469 1 97.19 106 LEU A N 1
ATOM 812 C CA . LEU A 1 106 ? -6.543 20.969 22.297 1 97.19 106 LEU A CA 1
ATOM 813 C C . LEU A 1 106 ? -6.141 20.562 20.891 1 97.19 106 LEU A C 1
ATOM 815 O O . LEU A 1 106 ? -5.434 19.562 20.703 1 97.19 106 LEU A O 1
ATOM 819 N N . SER A 1 107 ? -6.625 21.297 19.938 1 98.12 107 SER A N 1
ATOM 820 C CA . SER A 1 107 ? -6.262 21.031 18.547 1 98.12 107 SER A CA 1
ATOM 821 C C . SER A 1 107 ? -4.754 21.141 18.344 1 98.12 107 SER A C 1
ATOM 823 O O . SER A 1 107 ? -4.145 20.297 17.688 1 98.12 107 SER A O 1
ATOM 825 N N . ALA A 1 108 ? -4.164 22.125 18.938 1 98.25 108 ALA A N 1
ATOM 826 C CA . ALA A 1 108 ? -2.736 22.391 18.781 1 98.25 108 ALA A CA 1
ATOM 827 C C . ALA A 1 108 ? -1.902 21.312 19.469 1 98.25 108 ALA A C 1
ATOM 829 O O . ALA A 1 108 ? -0.799 21 19.031 1 98.25 108 ALA A O 1
ATOM 830 N N . VAL A 1 109 ? -2.391 20.766 20.531 1 96.12 109 VAL A N 1
ATOM 831 C CA . VAL A 1 109 ? -1.642 19.781 21.312 1 96.12 109 VAL A CA 1
ATOM 832 C C . VAL A 1 109 ? -1.819 18.391 20.703 1 96.12 109 VAL A C 1
ATOM 834 O O . VAL A 1 109 ? -0.892 17.578 20.719 1 96.12 109 VAL A O 1
ATOM 837 N N . LEU A 1 110 ? -2.941 18.141 20.156 1 95.06 110 LEU A N 1
ATOM 838 C CA . LEU A 1 110 ? -3.25 16.828 19.594 1 95.06 110 LEU A CA 1
ATOM 839 C C . LEU A 1 110 ? -2.582 16.641 18.234 1 95.06 110 LEU A C 1
ATOM 841 O O . LEU A 1 110 ? -2.16 15.531 17.891 1 95.06 110 LEU A O 1
ATOM 845 N N . ALA A 1 111 ? -2.453 17.656 17.469 1 97.06 111 ALA A N 1
ATOM 846 C CA . ALA A 1 111 ? -2.021 17.594 16.078 1 97.06 111 ALA A CA 1
ATOM 847 C C . ALA A 1 111 ? -0.591 17.078 15.961 1 97.06 111 ALA A C 1
ATOM 849 O O . ALA A 1 111 ? -0.291 16.234 15.109 1 97.06 111 ALA A O 1
ATOM 850 N N . PRO A 1 112 ? 0.321 17.562 16.844 1 95.75 112 PRO A N 1
ATOM 851 C CA . PRO A 1 112 ? 1.682 17.031 16.766 1 95.75 112 PRO A CA 1
ATOM 852 C C . PRO A 1 112 ? 1.756 15.547 17.125 1 95.75 112 PRO A C 1
ATOM 854 O O . PRO A 1 112 ? 2.74 14.883 16.812 1 95.75 112 PRO A O 1
ATOM 857 N N . LEU A 1 113 ? 0.702 15.016 17.703 1 91.31 113 LEU A N 1
ATOM 858 C CA . LEU A 1 113 ? 0.701 13.633 18.172 1 91.31 113 LEU A CA 1
ATOM 859 C C . LEU A 1 113 ? 0.033 12.719 17.141 1 91.31 113 LEU A C 1
ATOM 861 O O . LEU A 1 113 ? 0.513 11.617 16.875 1 91.31 113 LEU A O 1
ATOM 865 N N . ILE A 1 114 ? -1.104 13.148 16.562 1 91.94 114 ILE A N 1
ATOM 866 C CA . ILE A 1 114 ? -1.875 12.25 15.719 1 91.94 114 ILE A CA 1
ATOM 867 C C . ILE A 1 114 ? -2.033 12.859 14.328 1 91.94 114 ILE A C 1
ATOM 869 O O . ILE A 1 114 ? -2.812 12.359 13.516 1 91.94 114 ILE A O 1
ATOM 873 N N . THR A 1 115 ? -1.367 13.977 14.039 1 94.56 115 THR A N 1
ATOM 874 C CA . THR A 1 115 ? -1.355 14.703 12.773 1 94.56 115 THR A CA 1
ATOM 875 C C . THR A 1 115 ? -2.484 15.734 12.734 1 94.56 115 THR A C 1
ATOM 877 O O . THR A 1 115 ? -3.461 15.617 13.477 1 94.56 115 THR A O 1
ATOM 880 N N . ASN A 1 116 ? -2.295 16.719 11.953 1 97.06 116 ASN A N 1
ATOM 881 C CA . ASN A 1 116 ? -3.293 17.781 11.82 1 97.06 116 ASN A CA 1
ATOM 882 C C . ASN A 1 116 ? -4.586 17.25 11.203 1 97.06 116 ASN A C 1
ATOM 884 O O . ASN A 1 116 ? -5.676 17.547 11.695 1 97.06 116 ASN A O 1
ATOM 888 N N . ASP A 1 117 ? -4.527 16.312 10.258 1 94.31 117 ASP A N 1
ATOM 889 C CA . ASP A 1 117 ? -5.715 15.758 9.617 1 94.31 117 ASP A CA 1
ATOM 890 C C . ASP A 1 117 ? -6.551 14.953 10.609 1 94.31 117 ASP A C 1
ATOM 892 O O . ASP A 1 117 ? -7.77 15.117 10.68 1 94.31 117 ASP A O 1
ATOM 896 N N . ALA A 1 118 ? -5.879 14.148 11.281 1 93.38 118 ALA A N 1
ATOM 897 C CA . ALA A 1 118 ? -6.586 13.297 12.234 1 93.38 118 ALA A CA 1
ATOM 898 C C . ALA A 1 118 ? -7.254 14.133 13.328 1 93.38 118 ALA A C 1
ATOM 900 O O . ALA A 1 118 ? -8.375 13.844 13.742 1 93.38 118 ALA A O 1
ATOM 901 N N . THR A 1 119 ? -6.566 15.102 13.797 1 96.25 119 THR A N 1
ATOM 902 C CA . THR A 1 119 ? -7.109 16 14.805 1 96.25 119 THR A CA 1
ATOM 903 C C . THR A 1 119 ? -8.398 16.656 14.312 1 96.25 119 THR A C 1
ATOM 905 O O . THR A 1 119 ? -9.398 16.703 15.031 1 96.25 119 THR A O 1
ATOM 908 N N . CYS A 1 120 ? -8.398 17.078 13.109 1 96.81 120 CYS A N 1
ATOM 909 C CA . CYS A 1 120 ? -9.57 17.719 12.523 1 96.81 120 CYS A CA 1
ATOM 910 C C . CYS A 1 120 ? -10.711 16.734 12.367 1 96.81 120 CYS A C 1
ATOM 912 O O . CYS A 1 120 ? -11.875 17.078 12.594 1 96.81 120 CYS A O 1
ATOM 914 N N . VAL A 1 121 ? -10.391 15.547 12.039 1 93.12 121 VAL A N 1
ATOM 915 C CA . VAL A 1 121 ? -11.414 14.523 11.867 1 93.12 121 VAL A CA 1
ATOM 916 C C . VAL A 1 121 ? -12.094 14.234 13.203 1 93.12 121 VAL A C 1
ATOM 918 O O . VAL A 1 121 ? -13.312 14.062 13.258 1 93.12 121 VAL A O 1
ATOM 921 N N . PHE A 1 122 ? -11.367 14.25 14.258 1 93.31 122 PHE A N 1
ATOM 922 C CA . PHE A 1 122 ? -11.906 13.875 15.562 1 93.31 122 PHE A CA 1
ATOM 923 C C . PHE A 1 122 ? -12.648 15.047 16.188 1 93.31 122 PHE A C 1
ATOM 925 O O . PHE A 1 122 ? -13.742 14.875 16.734 1 93.31 122 PHE A O 1
ATOM 932 N N . LEU A 1 123 ? -12.133 16.188 16.062 1 96.75 123 LEU A N 1
ATOM 933 C CA . LEU A 1 123 ? -12.633 17.312 16.859 1 96.75 123 LEU A CA 1
ATOM 934 C C . LEU A 1 123 ? -13.828 17.953 16.172 1 96.75 123 LEU A C 1
ATOM 936 O O . LEU A 1 123 ? -14.734 18.469 16.844 1 96.75 123 LEU A O 1
ATOM 940 N N . THR A 1 124 ? -13.906 17.938 14.859 1 96.5 124 THR A N 1
ATOM 941 C CA . THR A 1 124 ? -14.898 18.719 14.125 1 96.5 124 THR A CA 1
ATOM 942 C C . THR A 1 124 ? -16.312 18.281 14.508 1 96.5 124 THR A C 1
ATOM 944 O O . THR A 1 124 ? -17.125 19.109 14.93 1 96.5 124 THR A O 1
ATOM 947 N N . PRO A 1 125 ? -16.625 16.984 14.422 1 93.94 125 PRO A N 1
ATOM 948 C CA . PRO A 1 125 ? -18 16.594 14.781 1 93.94 125 PRO A CA 1
ATOM 949 C C . PRO A 1 125 ? -18.312 16.844 16.25 1 93.94 125 PRO A C 1
ATOM 951 O O . PRO A 1 125 ? -19.438 17.219 16.594 1 93.94 125 PRO A O 1
ATOM 954 N N . ILE A 1 126 ? -17.359 16.719 17.078 1 94.75 126 ILE A N 1
ATOM 955 C CA . ILE A 1 126 ? -17.547 16.906 18.516 1 94.75 126 ILE A CA 1
ATOM 956 C C . ILE A 1 126 ? -17.844 18.375 18.812 1 94.75 126 ILE A C 1
ATOM 958 O O . ILE A 1 126 ? -18.797 18.688 19.516 1 94.75 126 ILE A O 1
ATOM 962 N N . VAL A 1 127 ? -17.031 19.188 18.297 1 96.5 127 VAL A N 1
ATOM 963 C CA . VAL A 1 127 ? -17.156 20.625 18.562 1 96.5 127 VAL A CA 1
ATOM 964 C C . VAL A 1 127 ? -18.438 21.156 17.906 1 96.5 127 VAL A C 1
ATOM 966 O O . VAL A 1 127 ? -19.094 22.031 18.469 1 96.5 127 VAL A O 1
ATOM 969 N N . GLU A 1 128 ? -18.75 20.625 16.75 1 95.38 128 GLU A N 1
ATOM 970 C CA . GLU A 1 128 ? -20 21.031 16.109 1 95.38 128 GLU A CA 1
ATOM 971 C C . GLU A 1 128 ? -21.203 20.688 16.984 1 95.38 128 GLU A C 1
ATOM 973 O O . GLU A 1 128 ? -22.094 21.516 17.156 1 95.38 128 GLU A O 1
ATOM 978 N N . GLU A 1 129 ? -21.219 19.547 17.484 1 93.12 129 GLU A N 1
ATOM 979 C CA . GLU A 1 129 ? -22.328 19.109 18.344 1 93.12 129 GLU A CA 1
ATOM 980 C C . GLU A 1 129 ? -22.438 20 19.578 1 93.12 129 GLU A C 1
ATOM 982 O O . GLU A 1 129 ? -23.531 20.375 19.984 1 93.12 129 GLU A O 1
ATOM 987 N N . ILE A 1 130 ? -21.359 20.297 20.141 1 93.62 130 ILE A N 1
ATOM 988 C CA . ILE A 1 130 ? -21.344 21.141 21.328 1 93.62 130 ILE A CA 1
ATOM 989 C C . ILE A 1 130 ? -21.844 22.547 20.969 1 93.62 130 ILE A C 1
ATOM 991 O O . ILE A 1 130 ? -22.656 23.125 21.688 1 93.62 130 ILE A O 1
ATOM 995 N N . ALA A 1 131 ? -21.375 23.047 19.875 1 93.62 131 ALA A N 1
ATOM 996 C CA . ALA A 1 131 ? -21.75 24.391 19.438 1 93.62 131 ALA A CA 1
ATOM 997 C C . ALA A 1 131 ? -23.25 24.469 19.188 1 93.62 131 ALA A C 1
ATOM 999 O O . ALA A 1 131 ? -23.891 25.469 19.516 1 93.62 131 ALA A O 1
ATOM 1000 N N . ILE A 1 132 ? -23.797 23.438 18.594 1 92.06 132 ILE A N 1
ATOM 1001 C CA . ILE A 1 132 ? -25.219 23.406 18.312 1 92.06 132 ILE A CA 1
ATOM 1002 C C . ILE A 1 132 ? -26 23.312 19.609 1 92.06 132 ILE A C 1
ATOM 1004 O O . ILE A 1 132 ? -26.969 24.062 19.828 1 92.06 132 ILE A O 1
ATOM 1008 N N . SER A 1 133 ? -25.562 22.516 20.453 1 91.19 133 SER A N 1
ATOM 1009 C CA . SER A 1 133 ? -26.266 22.281 21.703 1 91.19 133 SER A CA 1
ATOM 1010 C C . SER A 1 133 ? -26.266 23.516 22.594 1 91.19 133 SER A C 1
ATOM 1012 O O . SER A 1 133 ? -27.234 23.781 23.297 1 91.19 133 SER A O 1
ATOM 1014 N N . PHE A 1 134 ? -25.219 24.312 22.609 1 91.94 134 PHE A N 1
ATOM 1015 C CA . PHE A 1 134 ? -25.078 25.453 23.5 1 91.94 134 PHE A CA 1
ATOM 1016 C C . PHE A 1 134 ? -25.312 26.766 22.75 1 91.94 134 PHE A C 1
ATOM 1018 O O . PHE A 1 134 ? -25.203 27.844 23.328 1 91.94 134 PHE A O 1
ATOM 1025 N N . LYS A 1 135 ? -25.531 26.641 21.469 1 90.75 135 LYS A N 1
ATOM 1026 C CA . LYS A 1 135 ? -25.766 27.781 20.594 1 90.75 135 LYS A CA 1
ATOM 1027 C C . LYS A 1 135 ? -24.562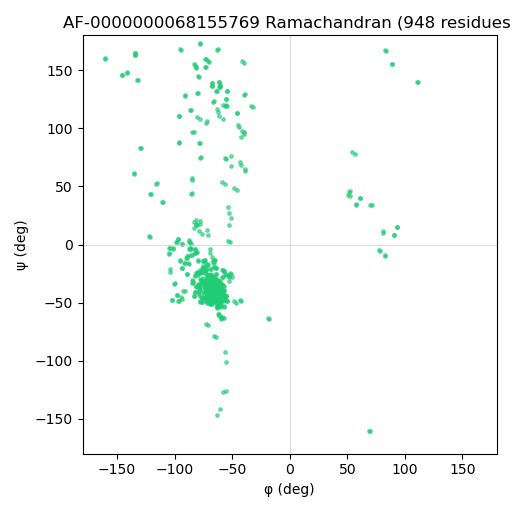 28.719 20.578 1 90.75 135 LYS A C 1
ATOM 1029 O O . LYS A 1 135 ? -24.703 29.938 20.766 1 90.75 135 LYS A O 1
ATOM 1034 N N . TYR A 1 136 ? -23.438 28.203 20.562 1 91.44 136 TYR A N 1
ATOM 1035 C CA . TYR A 1 136 ? -22.188 28.938 20.438 1 91.44 136 TYR A CA 1
ATOM 1036 C C . TYR A 1 136 ? -21.891 29.25 18.984 1 91.44 136 TYR A C 1
ATOM 1038 O O . TYR A 1 136 ? -22.406 28.594 18.078 1 91.44 136 TYR A O 1
ATOM 1046 N N . PRO A 1 137 ? -21.109 30.328 18.75 1 90.88 137 PRO A N 1
ATOM 1047 C CA . PRO A 1 137 ? -20.766 30.641 17.359 1 90.88 137 PRO A CA 1
ATOM 1048 C C . PRO A 1 137 ? -19.938 29.531 16.703 1 90.88 137 PRO A C 1
ATOM 1050 O O . PRO A 1 137 ? -18.906 29.141 17.219 1 90.88 137 PRO A O 1
ATOM 1053 N N . MET A 1 138 ? -20.297 29.125 15.531 1 93.12 138 MET A N 1
ATOM 1054 C CA . MET A 1 138 ? -19.75 27.969 14.836 1 93.12 138 MET A CA 1
ATOM 1055 C C . MET A 1 138 ? -18.453 28.328 14.117 1 93.12 138 MET A C 1
ATOM 1057 O O . MET A 1 138 ? -17.453 27.625 14.234 1 93.12 138 MET A O 1
ATOM 1061 N N . LEU A 1 139 ? -18.438 29.453 13.445 1 93.5 139 LEU A N 1
ATOM 1062 C CA . LEU A 1 139 ? -17.359 29.797 12.539 1 93.5 139 LEU A CA 1
ATOM 1063 C C . LEU A 1 139 ? -16.031 29.938 13.297 1 93.5 139 LEU A C 1
ATOM 1065 O O . LEU A 1 139 ? -15.031 29.328 12.906 1 93.5 139 LEU A O 1
ATOM 1069 N N . PRO A 1 140 ? -16.016 30.672 14.438 1 94.5 140 PRO A N 1
ATOM 1070 C CA . PRO A 1 140 ? -14.742 30.781 15.156 1 94.5 140 PRO A CA 1
ATOM 1071 C C . PRO A 1 140 ? -14.258 29.438 15.703 1 94.5 140 PRO A C 1
ATOM 1073 O O . PRO A 1 140 ? -13.047 29.203 15.766 1 94.5 140 PRO A O 1
ATOM 1076 N N . LEU A 1 141 ? -15.18 28.594 16.047 1 95.81 141 LEU A N 1
ATOM 1077 C CA . LEU A 1 141 ? -14.812 27.281 16.594 1 95.81 141 LEU A CA 1
ATOM 1078 C C . LEU A 1 141 ? -14.227 26.391 15.5 1 95.81 141 LEU A C 1
ATOM 1080 O O . LEU A 1 141 ? -13.234 25.688 15.734 1 95.81 141 LEU A O 1
ATOM 1084 N N . MET A 1 142 ? -14.789 26.438 14.312 1 96.56 142 MET A N 1
ATOM 1085 C CA . MET A 1 142 ? -14.273 25.656 13.188 1 96.56 142 MET A CA 1
ATOM 1086 C C . MET A 1 142 ? -12.898 26.156 12.766 1 96.56 142 MET A C 1
ATOM 1088 O O . MET A 1 142 ? -12 25.359 12.477 1 96.56 142 MET A O 1
ATOM 1092 N N . LEU A 1 143 ? -12.789 27.469 12.773 1 96.94 143 LEU A N 1
ATOM 1093 C CA . LEU A 1 143 ? -11.5 28.062 12.438 1 96.94 143 LEU A CA 1
ATOM 1094 C C . LEU A 1 143 ? -10.438 27.672 13.461 1 96.94 143 LEU A C 1
ATOM 1096 O O . LEU A 1 143 ? -9.289 27.422 13.102 1 96.94 143 LEU A O 1
ATOM 1100 N N . ALA A 1 144 ? -10.836 27.609 14.688 1 97.44 144 ALA A N 1
ATOM 1101 C CA . ALA A 1 144 ? -9.906 27.234 15.758 1 97.44 144 ALA A CA 1
ATOM 1102 C C . ALA A 1 144 ? -9.391 25.812 15.562 1 97.44 144 ALA A C 1
ATOM 1104 O O . ALA A 1 144 ? -8.203 25.547 15.781 1 97.44 144 ALA A O 1
ATOM 1105 N N . ILE A 1 145 ? -10.227 24.922 15.133 1 97.88 145 ILE A N 1
ATOM 1106 C CA . ILE A 1 145 ? -9.844 23.516 14.953 1 97.88 145 ILE A CA 1
ATOM 1107 C C . ILE A 1 145 ? -8.766 23.422 13.883 1 97.88 145 ILE A C 1
ATOM 1109 O O . ILE A 1 145 ? -7.672 22.906 14.141 1 97.88 145 ILE A O 1
ATOM 1113 N N . CYS A 1 146 ? -8.992 23.938 12.742 1 96.94 146 CYS A N 1
ATOM 1114 C CA . CYS A 1 146 ? -8.117 23.656 11.609 1 96.94 146 CYS A CA 1
ATOM 1115 C C . CYS A 1 146 ? -6.852 24.516 11.68 1 96.94 146 CYS A C 1
ATOM 1117 O O . CYS A 1 146 ? -5.75 24.016 11.445 1 96.94 146 CYS A O 1
ATOM 1119 N N . THR A 1 147 ? -6.961 25.812 12.062 1 98.25 147 THR A N 1
ATOM 1120 C CA . THR A 1 147 ? -5.785 26.688 12.062 1 98.25 147 THR A CA 1
ATOM 1121 C C . THR A 1 147 ? -4.832 26.281 13.188 1 98.25 147 THR A C 1
ATOM 1123 O O . THR A 1 147 ? -3.613 26.266 13 1 98.25 147 THR A O 1
ATOM 1126 N N . CYS A 1 148 ? -5.363 25.953 14.328 1 98.62 148 CYS A N 1
ATOM 1127 C CA . CYS A 1 148 ? -4.508 25.547 15.438 1 98.62 148 CYS A CA 1
ATOM 1128 C C . CYS A 1 148 ? -3.932 24.156 15.211 1 98.62 148 CYS A C 1
ATOM 1130 O O . CYS A 1 148 ? -2.814 23.875 15.641 1 98.62 148 CYS A O 1
ATOM 1132 N N . ALA A 1 149 ? -4.672 23.297 14.555 1 98.56 149 ALA A N 1
ATOM 1133 C CA . ALA A 1 149 ? -4.133 22 14.195 1 98.56 149 ALA A CA 1
ATOM 1134 C C . ALA A 1 149 ? -2.908 22.125 13.297 1 98.56 149 ALA A C 1
ATOM 1136 O O . ALA A 1 149 ? -1.896 21.453 13.508 1 98.56 149 ALA A O 1
ATOM 1137 N N . ASN A 1 150 ? -2.992 22.984 12.328 1 98.38 150 ASN A N 1
ATOM 1138 C CA . ASN A 1 150 ? -1.864 23.219 11.43 1 98.38 150 ASN A CA 1
ATOM 1139 C C . ASN A 1 150 ? -0.669 23.812 12.172 1 98.38 150 ASN A C 1
ATOM 1141 O O . ASN A 1 150 ? 0.454 23.328 12.039 1 98.38 150 ASN A O 1
ATOM 1145 N N . ILE A 1 151 ? -0.926 24.812 12.945 1 98.62 151 ILE A N 1
ATOM 1146 C CA . ILE A 1 151 ? 0.162 25.484 13.664 1 98.62 151 ILE A CA 1
ATOM 1147 C C . ILE A 1 151 ? 0.808 24.5 14.641 1 98.62 151 ILE A C 1
ATOM 1149 O O . ILE A 1 151 ? 2.031 24.359 14.664 1 98.62 151 ILE A O 1
ATOM 1153 N N . GLY A 1 152 ? -0 23.828 15.414 1 98.38 152 GLY A N 1
ATOM 1154 C CA . GLY A 1 152 ? 0.506 22.875 16.391 1 98.38 152 GLY A CA 1
ATOM 1155 C C . GLY A 1 152 ? 1.271 21.719 15.773 1 98.38 152 GLY A C 1
ATOM 1156 O O . GLY A 1 152 ? 2.273 21.266 16.328 1 98.38 152 GLY A O 1
ATOM 1157 N N . SER A 1 153 ? 0.829 21.25 14.648 1 98.12 153 SER A N 1
ATOM 1158 C CA . SER A 1 153 ? 1.437 20.094 14 1 98.12 153 SER A CA 1
ATOM 1159 C C . SER A 1 153 ? 2.857 20.406 13.539 1 98.12 153 SER A C 1
ATOM 1161 O O . SER A 1 153 ? 3.645 19.5 13.281 1 98.12 153 SER A O 1
ATOM 1163 N N . ALA A 1 154 ? 3.201 21.672 13.414 1 98.19 154 ALA A N 1
ATOM 1164 C CA . ALA A 1 154 ? 4.539 22.078 12.992 1 98.19 154 ALA A CA 1
ATOM 1165 C C . ALA A 1 154 ? 5.582 21.703 14.039 1 98.19 154 ALA A C 1
ATOM 1167 O O . ALA A 1 154 ? 6.777 21.609 13.734 1 98.19 154 ALA A O 1
ATOM 1168 N N . ALA A 1 155 ? 5.184 21.375 15.242 1 97.38 155 ALA A N 1
ATOM 1169 C CA . ALA A 1 155 ? 6.078 21.25 16.391 1 97.38 155 ALA A CA 1
ATOM 1170 C C . ALA A 1 155 ? 6.844 19.922 16.328 1 97.38 155 ALA A C 1
ATOM 1172 O O . ALA A 1 155 ? 7.895 19.781 16.969 1 97.38 155 ALA A O 1
ATOM 1173 N N . THR A 1 156 ? 6.312 19 15.609 1 96.19 156 THR A N 1
ATOM 1174 C CA . THR A 1 156 ? 6.949 17.688 15.633 1 96.19 156 THR A CA 1
ATOM 1175 C C . THR A 1 156 ? 7.086 17.125 14.227 1 96.19 156 THR A C 1
ATOM 1177 O O . THR A 1 156 ? 6.418 17.594 13.297 1 96.19 156 THR A O 1
ATOM 1180 N N . ILE A 1 157 ? 7.957 16.125 14.102 1 94.75 157 ILE A N 1
ATOM 1181 C CA . ILE A 1 157 ? 8.164 15.414 12.844 1 94.75 157 ILE A CA 1
ATOM 1182 C C . ILE A 1 157 ? 6.895 14.656 12.461 1 94.75 157 ILE A C 1
ATOM 1184 O O . ILE A 1 157 ? 6.559 14.562 11.273 1 94.75 157 ILE A O 1
ATOM 1188 N N . THR A 1 158 ? 6.125 14.258 13.422 1 92.94 158 THR A N 1
ATOM 1189 C CA . THR A 1 158 ? 4.988 13.375 13.172 1 92.94 158 THR A CA 1
ATOM 1190 C C . THR A 1 158 ? 3.697 14.18 13.055 1 92.94 158 THR A C 1
ATOM 1192 O O . THR A 1 158 ? 2.609 13.602 12.961 1 92.94 158 THR A O 1
ATOM 1195 N N . GLY A 1 159 ? 3.811 15.484 13.102 1 95.44 159 GLY A N 1
ATOM 1196 C CA . GLY A 1 159 ? 2.613 16.312 13.062 1 95.44 159 GLY A CA 1
ATOM 1197 C C . GLY A 1 159 ? 1.955 16.328 11.695 1 95.44 159 GLY A C 1
ATOM 1198 O O . GLY A 1 159 ? 0.758 16.609 11.578 1 95.44 159 GLY A O 1
ATOM 1199 N N . ASN A 1 160 ? 2.727 16.141 10.727 1 94.94 160 ASN A N 1
ATOM 1200 C CA . ASN A 1 160 ? 2.252 16.094 9.352 1 94.94 160 ASN A CA 1
ATOM 1201 C C . ASN A 1 160 ? 3.244 15.391 8.43 1 94.94 160 ASN A C 1
ATOM 1203 O O . ASN A 1 160 ? 4.414 15.219 8.789 1 94.94 160 ASN A O 1
ATOM 1207 N N . PRO A 1 161 ? 2.807 14.922 7.273 1 92.88 161 PRO A N 1
ATOM 1208 C CA . PRO A 1 161 ? 3.674 14.141 6.391 1 92.88 161 PRO A CA 1
ATOM 1209 C C . PRO A 1 161 ? 4.871 14.938 5.879 1 92.88 161 PRO A C 1
ATOM 1211 O O . PRO A 1 161 ? 5.953 14.375 5.691 1 92.88 161 PRO A O 1
ATOM 1214 N N . GLN A 1 162 ? 4.711 16.172 5.539 1 94.69 162 GLN A N 1
ATOM 1215 C CA . GLN A 1 162 ? 5.84 16.938 5.02 1 94.69 162 GLN A CA 1
ATOM 1216 C C . GLN A 1 162 ? 6.945 17.078 6.066 1 94.69 162 GLN A C 1
ATOM 1218 O O . GLN A 1 162 ? 8.125 17.109 5.723 1 94.69 162 GLN A O 1
ATOM 1223 N N . ASN A 1 163 ? 6.559 17.094 7.371 1 96.88 163 ASN A N 1
ATOM 1224 C CA . ASN A 1 163 ? 7.574 17.141 8.414 1 96.88 163 ASN A CA 1
ATOM 1225 C C . ASN A 1 163 ? 8.336 15.828 8.516 1 96.88 163 ASN A C 1
ATOM 1227 O O . ASN A 1 163 ? 9.516 15.812 8.859 1 96.88 163 ASN A O 1
ATOM 1231 N N . VAL A 1 164 ? 7.691 14.758 8.234 1 94.44 164 VAL A N 1
ATOM 1232 C CA . VAL A 1 164 ? 8.383 13.469 8.203 1 94.44 164 VAL A CA 1
ATOM 1233 C C . VAL A 1 164 ? 9.453 13.484 7.117 1 94.44 164 VAL A C 1
ATOM 1235 O O . VAL A 1 164 ? 10.578 13.039 7.344 1 94.44 164 VAL A O 1
ATOM 1238 N N . LEU A 1 165 ? 9.133 14.016 6.035 1 94.75 165 LEU A N 1
ATOM 1239 C CA . LEU A 1 165 ? 10.078 14.133 4.93 1 94.75 165 LEU A CA 1
ATOM 1240 C C . LEU A 1 165 ? 11.25 15.031 5.312 1 94.75 165 LEU A C 1
ATOM 1242 O O . LEU A 1 165 ? 12.406 14.703 5.051 1 94.75 165 LEU A O 1
ATOM 1246 N N . ILE A 1 166 ? 10.898 16.125 5.906 1 96.56 166 ILE A N 1
ATOM 1247 C CA . ILE A 1 166 ? 11.922 17.078 6.301 1 96.56 166 ILE A CA 1
ATOM 1248 C C . ILE A 1 166 ? 12.859 16.453 7.328 1 96.56 166 ILE A C 1
ATOM 1250 O O . ILE A 1 166 ? 14.078 16.625 7.258 1 96.56 166 ILE A O 1
ATOM 1254 N N . GLY A 1 167 ? 12.258 15.758 8.258 1 93.81 167 GLY A N 1
ATOM 1255 C CA . GLY A 1 167 ? 13.078 15.039 9.219 1 93.81 167 GLY A CA 1
ATOM 1256 C C . GLY A 1 167 ? 14.031 14.055 8.562 1 93.81 167 GLY A C 1
ATOM 1257 O O . GLY A 1 167 ? 15.188 13.938 8.969 1 93.81 167 GLY A O 1
ATOM 1258 N N . SER A 1 168 ? 13.547 13.414 7.586 1 90.31 168 SER A N 1
ATOM 1259 C CA . SER A 1 168 ? 14.336 12.406 6.887 1 90.31 168 SER A CA 1
ATOM 1260 C C . SER A 1 168 ? 15.422 13.047 6.035 1 90.31 168 SER A C 1
ATOM 1262 O O . SER A 1 168 ? 16.594 12.703 6.16 1 90.31 168 SER A O 1
ATOM 1264 N N . TYR A 1 169 ? 15.141 14.016 5.246 1 91.88 169 TYR A N 1
ATOM 1265 C CA . TYR A 1 169 ? 16.094 14.68 4.363 1 91.88 169 TYR A CA 1
ATOM 1266 C C . TYR A 1 169 ? 17.109 15.492 5.164 1 91.88 169 TYR A C 1
ATOM 1268 O O . TYR A 1 169 ? 18.281 15.539 4.82 1 91.88 169 TYR A O 1
ATOM 1276 N N . GLY A 1 170 ? 16.641 16.078 6.207 1 93.31 170 GLY A N 1
ATOM 1277 C CA . GLY A 1 170 ? 17.5 16.938 7.008 1 93.31 170 GLY A CA 1
ATOM 1278 C C . GLY A 1 170 ? 18.266 16.188 8.078 1 93.31 170 GLY A C 1
ATOM 1279 O O . GLY A 1 170 ? 19.094 16.766 8.789 1 93.31 170 GLY A O 1
ATOM 1280 N N . ASN A 1 171 ? 17.953 14.891 8.141 1 90.69 171 ASN A N 1
ATOM 1281 C CA . ASN A 1 171 ? 18.562 14.07 9.188 1 90.69 171 ASN A CA 1
ATOM 1282 C C . ASN A 1 171 ? 18.375 14.688 10.57 1 90.69 171 ASN A C 1
ATOM 1284 O O . ASN A 1 171 ? 19.328 14.836 11.328 1 90.69 171 ASN A O 1
ATOM 1288 N N . LEU A 1 172 ? 17.25 15.18 10.836 1 92.5 172 LEU A N 1
ATOM 1289 C CA . LEU A 1 172 ? 16.906 15.805 12.117 1 92.5 172 LEU A CA 1
ATOM 1290 C C . LEU A 1 172 ? 16.328 14.773 13.078 1 92.5 172 LEU A C 1
ATOM 1292 O O . LEU A 1 172 ? 15.391 14.047 12.727 1 92.5 172 LEU A O 1
ATOM 1296 N N . SER A 1 173 ? 16.922 14.781 14.234 1 92.31 173 SER A N 1
ATOM 1297 C CA . SER A 1 173 ? 16.312 13.938 15.258 1 92.31 173 SER A CA 1
ATOM 1298 C C . SER A 1 173 ? 14.977 14.516 15.734 1 92.31 173 SER A C 1
ATOM 1300 O O . SER A 1 173 ? 14.727 15.711 15.57 1 92.31 173 SER A O 1
ATOM 1302 N N . TYR A 1 174 ? 14.164 13.633 16.281 1 93.56 174 TYR A N 1
ATOM 1303 C CA . TYR A 1 174 ? 12.852 14.047 16.766 1 93.56 174 TYR A CA 1
ATOM 1304 C C . TYR A 1 174 ? 12.977 15.141 17.812 1 93.56 174 TYR A C 1
ATOM 1306 O O . TYR A 1 174 ? 12.273 16.141 17.766 1 93.56 174 TYR A O 1
ATOM 1314 N N . TRP A 1 175 ? 13.859 14.984 18.75 1 92.06 175 TRP A N 1
ATOM 1315 C CA . TRP A 1 175 ? 14.047 15.945 19.828 1 92.06 175 TRP A CA 1
ATOM 1316 C C . TRP A 1 175 ? 14.562 17.281 19.297 1 92.06 175 TRP A C 1
ATOM 1318 O O . TRP A 1 175 ? 14.078 18.344 19.703 1 92.06 175 TRP A O 1
ATOM 1328 N N . LYS A 1 176 ? 15.508 17.188 18.453 1 92.25 176 LYS A N 1
ATOM 1329 C CA . LYS A 1 176 ? 16.047 18.406 17.859 1 92.25 176 LYS A CA 1
ATOM 1330 C C . LYS A 1 176 ? 14.961 19.172 17.109 1 92.25 176 LYS A C 1
ATOM 1332 O O . LYS A 1 176 ? 14.93 20.406 17.156 1 92.25 176 LYS A O 1
ATOM 1337 N N . PHE A 1 177 ? 14.133 18.453 16.422 1 95 177 PHE A N 1
ATOM 1338 C CA . PHE A 1 177 ? 13.039 19.062 15.68 1 95 177 PHE A CA 1
ATOM 1339 C C . PHE A 1 177 ? 12.078 19.781 16.609 1 95 177 PHE A C 1
ATOM 1341 O O . PHE A 1 177 ? 11.688 20.922 16.359 1 95 177 PHE A O 1
ATOM 1348 N N . VAL A 1 178 ? 11.711 19.156 17.719 1 94.56 178 VAL A N 1
ATOM 1349 C CA . VAL A 1 178 ? 10.766 19.703 18.688 1 94.56 178 VAL A CA 1
ATOM 1350 C C . VAL A 1 178 ? 11.336 20.969 19.328 1 94.56 178 VAL A C 1
ATOM 1352 O O . VAL A 1 178 ? 10.617 21.953 19.5 1 94.56 178 VAL A O 1
ATOM 1355 N N . VAL A 1 179 ? 12.57 20.938 19.609 1 94.38 179 VAL A N 1
ATOM 1356 C CA . VAL A 1 179 ? 13.203 22.078 20.266 1 94.38 179 VAL A CA 1
ATOM 1357 C C . VAL A 1 179 ? 13.344 23.234 19.281 1 94.38 179 VAL A C 1
ATOM 1359 O O . VAL A 1 179 ? 13.227 24.391 19.672 1 94.38 179 VAL A O 1
ATOM 1362 N N . ALA A 1 180 ? 13.539 22.875 18.047 1 94.5 180 ALA A N 1
ATOM 1363 C CA . ALA A 1 180 ? 13.781 23.891 17.031 1 94.5 180 ALA A CA 1
ATOM 1364 C C . ALA A 1 180 ? 12.477 24.578 16.625 1 94.5 180 ALA A C 1
ATOM 1366 O O . ALA A 1 180 ? 12.422 25.812 16.516 1 94.5 180 ALA A O 1
ATOM 1367 N N . VAL A 1 181 ? 11.414 23.812 16.391 1 96.94 181 VAL A N 1
ATOM 1368 C CA . VAL A 1 181 ? 10.203 24.375 15.812 1 96.94 181 VAL A CA 1
ATOM 1369 C C . VAL A 1 181 ? 9.141 24.547 16.891 1 96.94 181 VAL A C 1
ATOM 1371 O O . VAL A 1 181 ? 8.211 25.344 16.734 1 96.94 181 VAL A O 1
ATOM 1374 N N . GLY A 1 182 ? 9.242 23.812 18.016 1 96.69 182 GLY A N 1
ATOM 1375 C CA . GLY A 1 182 ? 8.258 23.781 19.078 1 96.69 182 GLY A CA 1
ATOM 1376 C C . GLY A 1 182 ? 7.922 25.156 19.625 1 96.69 182 GLY A C 1
ATOM 1377 O O . GLY A 1 182 ? 6.75 25.5 19.75 1 96.69 182 GLY A O 1
ATOM 1378 N N . PRO A 1 183 ? 8.953 25.938 19.938 1 97 183 PRO A N 1
ATOM 1379 C CA . PRO A 1 183 ? 8.688 27.281 20.5 1 97 183 PRO A CA 1
ATOM 1380 C C . PRO A 1 183 ? 7.875 28.156 19.547 1 97 183 PRO A C 1
ATOM 1382 O O . PRO A 1 183 ? 6.988 28.891 19.984 1 97 183 PRO A O 1
ATOM 1385 N N . ALA A 1 184 ? 8.203 28.078 18.281 1 97.75 184 ALA A N 1
ATOM 1386 C CA . ALA A 1 184 ? 7.438 28.828 17.297 1 97.75 184 ALA A CA 1
ATOM 1387 C C . ALA A 1 184 ? 5.992 28.344 17.234 1 97.75 184 ALA A C 1
ATOM 1389 O O . ALA A 1 184 ? 5.066 29.156 17.125 1 97.75 184 ALA A O 1
ATOM 1390 N N . ALA A 1 185 ? 5.797 27.047 17.234 1 98.31 185 ALA A N 1
ATOM 1391 C CA . ALA A 1 185 ? 4.453 26.469 17.203 1 98.31 185 ALA A CA 1
ATOM 1392 C C . ALA A 1 185 ? 3.637 26.906 18.422 1 98.31 185 ALA A C 1
ATOM 1394 O O . ALA A 1 185 ? 2.455 27.234 18.297 1 98.31 185 ALA A O 1
ATOM 1395 N N . LEU A 1 186 ? 4.266 26.875 19.578 1 97.94 186 LEU A N 1
ATOM 1396 C CA . LEU A 1 186 ? 3.59 27.281 20.797 1 97.94 186 LEU A CA 1
ATOM 1397 C C . LEU A 1 186 ? 3.195 28.75 20.734 1 97.94 186 LEU A C 1
ATOM 1399 O O . LEU A 1 186 ? 2.045 29.109 21.016 1 97.94 186 LEU A O 1
ATOM 1403 N N . ALA A 1 187 ? 4.129 29.625 20.391 1 97.94 187 ALA A N 1
ATOM 1404 C CA . ALA A 1 187 ? 3.855 31.047 20.281 1 97.94 187 ALA A CA 1
ATOM 1405 C C . ALA A 1 187 ? 2.795 31.328 19.219 1 97.94 187 ALA A C 1
ATOM 1407 O O . ALA A 1 187 ? 1.917 32.188 19.422 1 97.94 187 ALA A O 1
ATOM 1408 N N . GLY A 1 188 ? 2.949 30.656 18.078 1 98.19 188 GLY A N 1
ATOM 1409 C CA . GLY A 1 188 ? 1.967 30.812 17.016 1 98.19 188 GLY A CA 1
ATOM 1410 C C . GLY A 1 188 ? 0.562 30.422 17.438 1 98.19 188 GLY A C 1
ATOM 1411 O O . GLY A 1 188 ? -0.408 31.094 17.078 1 98.19 188 GLY A O 1
ATOM 1412 N N . THR A 1 189 ? 0.486 29.328 18.188 1 98.31 189 THR A N 1
ATOM 1413 C CA . THR A 1 189 ? -0.813 28.891 18.672 1 98.31 189 THR A CA 1
ATOM 1414 C C . THR A 1 189 ? -1.429 29.922 19.609 1 98.31 189 THR A C 1
ATOM 1416 O O . THR A 1 189 ? -2.617 30.234 19.5 1 98.31 189 THR A O 1
ATOM 1419 N N . VAL A 1 190 ? -0.648 30.484 20.516 1 98 190 VAL A N 1
ATOM 1420 C CA . VAL A 1 190 ? -1.125 31.469 21.469 1 98 190 VAL A CA 1
ATOM 1421 C C . VAL A 1 190 ? -1.633 32.719 20.734 1 98 190 VAL A C 1
ATOM 1423 O O . VAL A 1 190 ? -2.729 33.188 21.016 1 98 190 VAL A O 1
ATOM 1426 N N . VAL A 1 191 ? -0.884 33.156 19.797 1 97.88 191 VAL A N 1
ATOM 1427 C CA . VAL A 1 191 ? -1.261 34.344 19.047 1 97.88 191 VAL A CA 1
ATOM 1428 C C . VAL A 1 191 ? -2.504 34.062 18.203 1 97.88 191 VAL A C 1
ATOM 1430 O O . VAL A 1 191 ? -3.408 34.906 18.109 1 97.88 191 VAL A O 1
ATOM 1433 N N . ASN A 1 192 ? -2.535 32.906 17.562 1 98 192 ASN A N 1
ATOM 1434 C CA . ASN A 1 192 ? -3.682 32.531 16.734 1 98 192 ASN A CA 1
ATOM 1435 C C . ASN A 1 192 ? -4.965 32.438 17.562 1 98 192 ASN A C 1
ATOM 1437 O O . ASN A 1 192 ? -6.012 32.938 17.125 1 98 192 ASN A O 1
ATOM 1441 N N . VAL A 1 193 ? -4.871 31.859 18.734 1 97.06 193 VAL A N 1
ATOM 1442 C CA . VAL A 1 193 ? -6.031 31.734 19.609 1 97.06 193 VAL A CA 1
ATOM 1443 C C . VAL A 1 193 ? -6.473 33.125 20.062 1 97.06 193 VAL A C 1
ATOM 1445 O O . VAL A 1 193 ? -7.668 33.406 20.125 1 97.06 193 VAL A O 1
ATOM 1448 N N . ALA A 1 194 ? -5.535 34 20.391 1 96.56 194 ALA A N 1
ATOM 1449 C CA . ALA A 1 194 ? -5.852 35.375 20.781 1 96.56 194 ALA A CA 1
ATOM 1450 C C . ALA A 1 194 ? -6.555 36.125 19.656 1 96.56 194 ALA A C 1
ATOM 1452 O O . ALA A 1 194 ? -7.523 36.844 19.906 1 96.56 194 ALA A O 1
ATOM 1453 N N . LEU A 1 195 ? -6.094 35.938 18.484 1 95.88 195 LEU A N 1
ATOM 1454 C CA . LEU A 1 195 ? -6.699 36.594 17.328 1 95.88 195 LEU A CA 1
ATOM 1455 C C . LEU A 1 195 ? -8.102 36.031 17.062 1 95.88 195 LEU A C 1
ATOM 1457 O O . LEU A 1 195 ? -8.992 36.781 16.672 1 95.88 195 LEU A O 1
ATOM 1461 N N . LEU A 1 196 ? -8.25 34.75 17.25 1 95.25 196 LEU A N 1
ATOM 1462 C CA . LEU A 1 196 ? -9.57 34.156 17.094 1 95.25 196 LEU A CA 1
ATOM 1463 C C . LEU A 1 196 ? -10.539 34.688 18.141 1 95.25 196 LEU A C 1
ATOM 1465 O O . LEU A 1 196 ? -11.719 34.906 17.859 1 95.25 196 LEU A O 1
ATOM 1469 N N . TRP A 1 197 ? -9.969 34.781 19.344 1 91.44 197 TRP A N 1
ATOM 1470 C CA . TRP A 1 197 ? -10.766 35.344 20.422 1 91.44 197 TRP A CA 1
ATOM 1471 C C . TRP A 1 197 ? -11.273 36.75 20.078 1 91.44 197 TRP A C 1
ATOM 1473 O O . TRP A 1 197 ? -12.438 37.062 20.328 1 91.44 197 TRP A O 1
ATOM 1483 N N . LEU A 1 198 ? -10.492 37.531 19.469 1 90.12 198 LEU A N 1
ATOM 1484 C CA . LEU A 1 198 ? -10.852 38.906 19.047 1 90.12 198 LEU A CA 1
ATOM 1485 C C . LEU A 1 198 ? -11.797 38.875 17.844 1 90.12 198 LEU A C 1
ATOM 1487 O O . LEU A 1 198 ? -12.727 39.656 17.766 1 90.12 198 LEU A O 1
ATOM 1491 N N . TYR A 1 199 ? -11.578 37.969 17 1 87.69 199 TYR A N 1
ATOM 1492 C CA . TYR A 1 199 ? -12.398 37.812 15.797 1 87.69 199 TYR A CA 1
ATOM 1493 C C . TYR A 1 199 ? -13.812 37.344 16.156 1 87.69 199 TYR A C 1
ATOM 1495 O O . TYR A 1 199 ? -14.789 37.812 15.586 1 87.69 199 TYR A O 1
ATOM 1503 N N . GLY A 1 200 ? -13.953 36.344 16.969 1 79.19 200 GLY A N 1
ATOM 1504 C CA . GLY A 1 200 ? -15.242 35.875 17.422 1 79.19 200 GLY A CA 1
ATOM 1505 C C . GLY A 1 200 ? -16.062 36.906 18.141 1 79.19 200 GLY A C 1
ATOM 1506 O O . GLY A 1 200 ? -17.297 36.938 18 1 79.19 200 GLY A O 1
ATOM 1507 N N . TYR A 1 201 ? -15.414 37.719 18.844 1 68.88 201 TYR A N 1
ATOM 1508 C CA . TYR A 1 201 ? -16.094 38.812 19.547 1 68.88 201 TYR A CA 1
ATOM 1509 C C . TYR A 1 201 ? -16.75 39.781 18.578 1 68.88 201 TYR A C 1
ATOM 1511 O O . TYR A 1 201 ? -17.906 40.188 18.781 1 68.88 201 TYR A O 1
ATOM 1519 N N . ASP A 1 202 ? -16.141 39.938 17.594 1 66.06 202 ASP A N 1
ATOM 1520 C CA . ASP A 1 202 ? -16.688 40.875 16.594 1 66.06 202 ASP A CA 1
ATOM 1521 C C . ASP A 1 202 ? -17.891 40.25 15.891 1 66.06 202 ASP A C 1
ATOM 1523 O O . ASP A 1 202 ? -18.859 40.969 15.586 1 66.06 202 ASP A O 1
ATOM 1527 N N . GLN A 1 203 ? -17.859 38.969 15.727 1 64.38 203 GLN A N 1
ATOM 1528 C CA . GLN A 1 203 ? -18.969 38.312 15.047 1 64.38 203 GLN A CA 1
ATOM 1529 C C . GLN A 1 203 ? -20.203 38.25 15.93 1 64.38 203 GLN A C 1
ATOM 1531 O O . GLN A 1 203 ? -21.328 38.375 15.438 1 64.38 203 GLN A O 1
ATOM 1536 N N . ILE A 1 204 ? -19.953 38.094 17.172 1 54.62 204 ILE A N 1
ATOM 1537 C CA . ILE A 1 204 ? -21.062 38.062 18.109 1 54.62 204 ILE A CA 1
ATOM 1538 C C . ILE A 1 204 ? -21.609 39.469 18.328 1 54.62 204 ILE A C 1
ATOM 1540 O O . ILE A 1 204 ? -22.828 39.656 18.328 1 54.62 204 ILE A O 1
ATOM 1544 N N . ILE A 1 205 ? -20.719 40.375 18.531 1 48.19 205 ILE A N 1
ATOM 1545 C CA . ILE A 1 205 ? -21.172 41.75 18.75 1 48.19 205 ILE A CA 1
ATOM 1546 C C . ILE A 1 205 ? -21.859 42.281 17.484 1 48.19 205 ILE A C 1
ATOM 1548 O O . ILE A 1 205 ? -22.891 42.938 17.562 1 48.19 205 ILE A O 1
ATOM 1552 N N . GLY A 1 206 ? -21.266 41.906 16.375 1 47.12 206 GLY A N 1
ATOM 1553 C CA . GLY A 1 206 ? -21.922 42.344 15.148 1 47.12 206 GLY A CA 1
ATOM 1554 C C . GLY A 1 206 ? -23.297 41.75 14.953 1 47.12 206 GLY A C 1
ATOM 1555 O O . GLY A 1 206 ? -24.203 42.406 14.461 1 47.12 206 GLY A O 1
ATOM 1556 N N . HIS A 1 207 ? -23.469 40.5 15.312 1 48.84 207 HIS A N 1
ATOM 1557 C CA . HIS A 1 207 ? -24.781 39.875 15.211 1 48.84 207 HIS A CA 1
ATOM 1558 C C . HIS A 1 207 ? -25.75 40.5 16.219 1 48.84 207 HIS A C 1
ATOM 1560 O O . HIS A 1 207 ? -26.938 40.625 15.93 1 48.84 207 HIS A O 1
ATOM 1566 N N . ARG A 1 208 ? -25.359 40.844 17.406 1 45.12 208 ARG A N 1
ATOM 1567 C CA . ARG A 1 208 ? -26.234 41.469 18.391 1 45.12 208 ARG A CA 1
ATOM 1568 C C . ARG A 1 208 ? -26.641 42.875 17.938 1 45.12 208 ARG A C 1
ATOM 1570 O O . ARG A 1 208 ? -27.797 43.281 18.141 1 45.12 208 ARG A O 1
ATOM 1577 N N . LYS A 1 209 ? -25.781 43.75 17.359 1 45.78 209 LYS A N 1
ATOM 1578 C CA . LYS A 1 209 ? -26.172 45.094 16.891 1 45.78 209 LYS A CA 1
ATOM 1579 C C . LYS A 1 209 ? -27.156 45 15.734 1 45.78 209 LYS A C 1
ATOM 1581 O O . LYS A 1 209 ? -28.062 45.844 15.617 1 45.78 209 LYS A O 1
ATOM 1586 N N . ARG A 1 210 ? -26.891 43.969 14.969 1 43.72 210 ARG A N 1
ATOM 1587 C CA . ARG A 1 210 ? -27.812 43.844 13.844 1 43.72 210 ARG A CA 1
ATOM 1588 C C . ARG A 1 210 ? -29.219 43.469 14.328 1 43.72 210 ARG A C 1
ATOM 1590 O O . ARG A 1 210 ? -30.219 43.938 13.789 1 43.72 210 ARG A O 1
ATOM 1597 N N . ASN A 1 211 ? -29.312 42.781 15.258 1 42.69 211 ASN A N 1
ATOM 1598 C CA . ASN A 1 211 ? -30.625 42.406 15.789 1 42.69 211 ASN A CA 1
ATOM 1599 C C . ASN A 1 211 ? -31.203 43.531 16.656 1 42.69 211 ASN A C 1
ATOM 1601 O O . ASN A 1 211 ? -32.406 43.562 16.922 1 42.69 211 ASN A O 1
ATOM 1605 N N . SER A 1 212 ? -30.438 44.406 17.219 1 41.59 212 SER A N 1
ATOM 1606 C CA . SER A 1 212 ? -31 45.5 18.016 1 41.59 212 SER A CA 1
ATOM 1607 C C . SER A 1 212 ? -31.516 46.625 17.109 1 41.59 212 SER A C 1
ATOM 1609 O O . SER A 1 212 ? -32.344 47.438 17.531 1 41.59 212 SER A O 1
ATOM 1611 N N . ILE A 1 213 ? -30.906 46.969 15.945 1 38.66 213 ILE A N 1
ATOM 1612 C CA . ILE A 1 213 ? -31.359 48.062 15.109 1 38.66 213 ILE A CA 1
ATOM 1613 C C . ILE A 1 213 ? -32.719 47.75 14.531 1 38.66 213 ILE A C 1
ATOM 1615 O O . ILE A 1 213 ? -33.469 48.625 14.125 1 38.66 213 ILE A O 1
ATOM 1619 N N . ASP A 1 214 ? -33.031 46.5 14.227 1 37.75 214 ASP A N 1
ATOM 1620 C CA . ASP A 1 214 ? -34.281 46.281 13.5 1 37.75 214 ASP A CA 1
ATOM 1621 C C . ASP A 1 214 ? -35.5 46.625 14.367 1 37.75 214 ASP A C 1
ATOM 1623 O O . ASP A 1 214 ? -36.625 46.5 13.938 1 37.75 214 ASP A O 1
ATOM 1627 N N . TYR A 1 215 ? -35.281 46.844 15.648 1 34.41 215 TYR A N 1
ATOM 1628 C CA . TYR A 1 215 ? -36.562 47.031 16.297 1 34.41 215 TYR A CA 1
ATOM 1629 C C . TYR A 1 215 ? -37.094 48.438 16.078 1 34.41 215 TYR A C 1
ATOM 1631 O O . TYR A 1 215 ? -38.25 48.75 16.391 1 34.41 215 TYR A O 1
ATOM 1639 N N . ASP A 1 216 ? -36.156 49.438 16.016 1 34.12 216 ASP A N 1
ATOM 1640 C CA . ASP A 1 216 ? -36.844 50.719 16.219 1 34.12 216 ASP A CA 1
ATOM 1641 C C . ASP A 1 216 ? -37.656 51.094 15 1 34.12 216 ASP A C 1
ATOM 1643 O O . ASP A 1 216 ? -38.781 51.594 15.141 1 34.12 216 ASP A O 1
ATOM 1647 N N . ASP A 1 217 ? -36.969 51.438 13.82 1 32.59 217 ASP A N 1
ATOM 1648 C CA . ASP A 1 217 ? -37.562 52.406 12.898 1 32.59 217 ASP A CA 1
ATOM 1649 C C . ASP A 1 217 ? -38.562 51.75 11.961 1 32.59 217 ASP A C 1
ATOM 1651 O O . ASP A 1 217 ? -38.281 51.594 10.766 1 32.59 217 ASP A O 1
ATOM 1655 N N . TYR A 1 218 ? -39.125 50.531 12.242 1 28.8 218 TYR A N 1
ATOM 1656 C CA . TYR A 1 218 ? -40.156 50.094 11.32 1 28.8 218 TYR A CA 1
ATOM 1657 C C . TYR A 1 218 ? -41.281 51.094 11.203 1 28.8 218 TYR A C 1
ATOM 1659 O O . TYR A 1 218 ? -42.156 51.156 12.055 1 28.8 218 TYR A O 1
ATOM 1667 N N . ASP A 1 219 ? -40.844 52.312 10.93 1 27.78 219 ASP A N 1
ATOM 1668 C CA . ASP A 1 219 ? -41.969 53.094 10.461 1 27.78 219 ASP A CA 1
ATOM 1669 C C . ASP A 1 219 ? -42.625 52.469 9.234 1 27.78 219 ASP A C 1
ATOM 1671 O O . ASP A 1 219 ? -41.938 51.906 8.398 1 27.78 219 ASP A O 1
ATOM 1675 N N . ASP A 1 220 ? -43.875 52.094 9.195 1 29.3 220 ASP A N 1
ATOM 1676 C CA . ASP A 1 220 ? -44.844 51.406 8.328 1 29.3 220 ASP A CA 1
ATOM 1677 C C . ASP A 1 220 ? -44.875 52.062 6.945 1 29.3 220 ASP A C 1
ATOM 1679 O O . ASP A 1 220 ? -45.812 51.844 6.176 1 29.3 220 ASP A O 1
ATOM 1683 N N . SER A 1 221 ? -44.031 53.062 6.703 1 27.77 221 SER A N 1
ATOM 1684 C CA . SER A 1 221 ? -44.656 53.812 5.609 1 27.77 221 SER A CA 1
ATOM 1685 C C . SER A 1 221 ? -44.75 52.938 4.355 1 27.77 221 SER A C 1
ATOM 1687 O O . SER A 1 221 ? -44.25 51.812 4.32 1 27.77 221 SER A O 1
ATOM 1689 N N . ASP A 1 222 ? -44.625 53.594 3.084 1 26.7 222 ASP A N 1
ATOM 1690 C CA . ASP A 1 222 ? -45.219 53.438 1.764 1 26.7 222 ASP A CA 1
ATOM 1691 C C . ASP A 1 222 ? -44.594 52.281 1.004 1 26.7 222 ASP A C 1
ATOM 1693 O O . ASP A 1 222 ? -43.344 52.156 0.983 1 26.7 222 ASP A O 1
ATOM 1697 N N . ASP A 1 223 ? -45.281 51.094 0.79 1 24.17 223 ASP A N 1
ATOM 1698 C CA . ASP A 1 223 ? -45.125 49.812 0.102 1 24.17 223 ASP A CA 1
ATOM 1699 C C . ASP A 1 223 ? -44.719 50 -1.351 1 24.17 223 ASP A C 1
ATOM 1701 O O . ASP A 1 223 ? -44.844 49.094 -2.17 1 24.17 223 ASP A O 1
ATOM 1705 N N . GLU A 1 224 ? -44.156 51.031 -1.745 1 21.91 224 GLU A N 1
ATOM 1706 C CA . GLU A 1 224 ? -44.188 51.062 -3.203 1 21.91 224 GLU A CA 1
ATOM 1707 C C . GLU A 1 224 ? -43.344 49.938 -3.811 1 21.91 224 GLU A C 1
ATOM 1709 O O . GLU A 1 224 ? -42.25 49.688 -3.354 1 21.91 224 GLU A O 1
ATOM 1714 N N . LYS A 1 225 ? -44.031 49.062 -4.699 1 26.73 225 LYS A N 1
ATOM 1715 C CA . LYS A 1 225 ? -43.812 47.875 -5.52 1 26.73 225 LYS A CA 1
ATOM 1716 C C . LYS A 1 225 ? -42.594 48.094 -6.445 1 26.73 225 LYS A C 1
ATOM 1718 O O . LYS A 1 225 ? -42.469 47.406 -7.469 1 26.73 225 LYS A O 1
ATOM 1723 N N . GLN A 1 226 ? -41.625 48.875 -6.176 1 22.55 226 GLN A N 1
ATOM 1724 C CA . GLN A 1 226 ? -40.875 49.062 -7.41 1 22.55 226 GLN A CA 1
ATOM 1725 C C . GLN A 1 226 ? -40.281 47.75 -7.895 1 22.55 226 GLN A C 1
ATOM 1727 O O . GLN A 1 226 ? -39.656 47.031 -7.113 1 22.55 226 GLN A O 1
ATOM 1732 N N . GLY A 1 227 ? -40.688 47.188 -9.141 1 23.72 227 GLY A N 1
ATOM 1733 C CA . GLY A 1 227 ? -40.531 46.094 -10.078 1 23.72 227 GLY A CA 1
ATOM 1734 C C . GLY A 1 227 ? -39.062 45.781 -10.383 1 23.72 227 GLY A C 1
ATOM 1735 O O . GLY A 1 227 ? -38.406 46.531 -11.117 1 23.72 227 GLY A O 1
ATOM 1736 N N . VAL A 1 228 ? -38.25 45.656 -9.422 1 22.05 228 VAL A N 1
ATOM 1737 C CA . VAL A 1 228 ? -36.906 45.469 -9.93 1 22.05 228 VAL A CA 1
ATOM 1738 C C . VAL A 1 228 ? -36.844 44.188 -10.766 1 22.05 228 VAL A C 1
ATOM 1740 O O . VAL A 1 228 ? -37.438 43.156 -10.375 1 22.05 228 VAL A O 1
ATOM 1743 N N . SER A 1 229 ? -36.688 44.219 -12.062 1 23.08 229 SER A N 1
ATOM 1744 C CA . SER A 1 229 ? -36.531 43.312 -13.211 1 23.08 229 SER A CA 1
ATOM 1745 C C . SER A 1 229 ? -35.594 42.156 -12.898 1 23.08 229 SER A C 1
ATOM 1747 O O . SER A 1 229 ? -34.469 42.406 -12.453 1 23.08 229 SER A O 1
ATOM 1749 N N . GLU A 1 230 ? -36.125 40.938 -12.414 1 23.25 230 GLU A N 1
ATOM 1750 C CA . GLU A 1 230 ? -35.562 39.625 -12.117 1 23.25 230 GLU A CA 1
ATOM 1751 C C . GLU A 1 230 ? -34.75 39.094 -13.289 1 23.25 230 GLU A C 1
ATOM 1753 O O . GLU A 1 230 ? -35.281 38.906 -14.391 1 23.25 230 GLU A O 1
ATOM 1758 N N . SER A 1 231 ? -33.594 39.562 -13.508 1 22.8 231 SER A N 1
ATOM 1759 C CA . SER A 1 231 ? -32.812 39 -14.617 1 22.8 231 SER A CA 1
ATOM 1760 C C . SER A 1 231 ? -32.875 37.469 -14.609 1 22.8 231 SER A C 1
ATOM 1762 O O . SER A 1 231 ? -32.75 36.875 -13.547 1 22.8 231 SER A O 1
ATOM 1764 N N . THR A 1 232 ? -33.5 36.688 -15.578 1 22.97 232 THR A N 1
ATOM 1765 C CA . THR A 1 232 ? -34 35.438 -16.156 1 22.97 232 THR A CA 1
ATOM 1766 C C . THR A 1 232 ? -32.938 34.375 -16.141 1 22.97 232 THR A C 1
ATOM 1768 O O . THR A 1 232 ? -33.25 33.188 -16.266 1 22.97 232 THR A O 1
ATOM 1771 N N . TRP A 1 233 ? -31.641 34.562 -16.188 1 21.97 233 TRP A N 1
ATOM 1772 C CA . TRP A 1 233 ? -30.891 33.625 -17 1 21.97 233 TRP A CA 1
ATOM 1773 C C . TRP A 1 233 ? -30.812 32.25 -16.344 1 21.97 233 TRP A C 1
ATOM 1775 O O . TRP A 1 233 ? -30.938 31.234 -17 1 21.97 233 TRP A O 1
ATOM 1785 N N . LEU A 1 234 ? -30.406 32.125 -15.023 1 19.78 234 LEU A N 1
ATOM 1786 C CA . LEU A 1 234 ? -29.719 30.859 -14.719 1 19.78 234 LEU A CA 1
ATOM 1787 C C . LEU A 1 234 ? -30.719 29.734 -14.477 1 19.78 234 LEU A C 1
ATOM 1789 O O . LEU A 1 234 ? -30.375 28.703 -13.891 1 19.78 234 LEU A O 1
ATOM 1793 N N . LYS A 1 235 ? -32.062 29.766 -14.953 1 24.31 235 LYS A N 1
ATOM 1794 C CA . LYS A 1 235 ? -33.156 28.859 -14.617 1 24.31 235 LYS A CA 1
ATOM 1795 C C . LYS A 1 235 ? -32.75 27.406 -14.898 1 24.31 235 LYS A C 1
ATOM 1797 O O . LYS A 1 235 ? -33.312 26.484 -14.305 1 24.31 235 LYS A O 1
ATOM 1802 N N . GLU A 1 236 ? -32.219 27.141 -15.992 1 22.55 236 GLU A N 1
ATOM 1803 C CA . GLU A 1 236 ? -32.75 25.984 -16.719 1 22.55 236 GLU A CA 1
ATOM 1804 C C . GLU A 1 236 ? -32.469 24.688 -15.961 1 22.55 236 GLU A C 1
ATOM 1806 O O . GLU A 1 236 ? -33.344 23.844 -15.828 1 22.55 236 GLU A O 1
ATOM 1811 N N . GLU A 1 237 ? -31.203 24.094 -16 1 22.78 237 GLU A N 1
ATOM 1812 C CA . GLU A 1 237 ? -31.078 22.656 -16.203 1 22.78 237 GLU A CA 1
ATOM 1813 C C . GLU A 1 237 ? -31.344 21.891 -14.906 1 22.78 237 GLU A C 1
ATOM 1815 O O . GLU A 1 237 ? -31.5 20.672 -14.914 1 22.78 237 GLU A O 1
ATOM 1820 N N . ALA A 1 238 ? -31.141 22.453 -13.742 1 22.81 238 ALA A N 1
ATOM 1821 C CA . ALA A 1 238 ? -30.938 21.609 -12.562 1 22.81 238 ALA A CA 1
ATOM 1822 C C . ALA A 1 238 ? -32.281 21.078 -12.047 1 22.81 238 ALA A C 1
ATOM 1824 O O . ALA A 1 238 ? -32.375 20.609 -10.906 1 22.81 238 ALA A O 1
ATOM 1825 N N . GLN A 1 239 ? -33.438 21.188 -12.773 1 25.86 239 GLN A N 1
ATOM 1826 C CA . GLN A 1 239 ? -34.719 21.062 -12.141 1 25.86 239 GLN A CA 1
ATOM 1827 C C . GLN A 1 239 ? -35.031 19.609 -11.766 1 25.86 239 GLN A C 1
ATOM 1829 O O . GLN A 1 239 ? -36.094 19.281 -11.289 1 25.86 239 GLN A O 1
ATOM 1834 N N . GLY A 1 240 ? -34.25 18.672 -12.359 1 23.83 240 GLY A N 1
ATOM 1835 C CA . GLY A 1 240 ? -35.094 17.5 -12.484 1 23.83 240 GLY A CA 1
ATOM 1836 C C . GLY A 1 240 ? -35.688 17.047 -11.164 1 23.83 240 GLY A C 1
ATOM 1837 O O . GLY A 1 240 ? -36.844 17.344 -10.875 1 23.83 240 GLY A O 1
ATOM 1838 N N . ASN A 1 241 ? -35.5 15.695 -10.742 1 23.12 241 ASN A N 1
ATOM 1839 C CA . ASN A 1 241 ? -36.375 14.664 -10.172 1 23.12 241 ASN A CA 1
ATOM 1840 C C . ASN A 1 241 ? -36.438 14.758 -8.648 1 23.12 241 ASN A C 1
ATOM 1842 O O . ASN A 1 241 ? -36.812 13.805 -7.984 1 23.12 241 ASN A O 1
ATOM 1846 N N . GLN A 1 242 ? -35.781 15.727 -7.98 1 22.7 242 GLN A N 1
ATOM 1847 C CA . GLN A 1 242 ? -35.562 15.492 -6.555 1 22.7 242 GLN A CA 1
ATOM 1848 C C . GLN A 1 242 ? -36.875 15.625 -5.773 1 22.7 242 GLN A C 1
ATOM 1850 O O . GLN A 1 242 ? -36.875 15.914 -4.574 1 22.7 242 GLN A O 1
ATOM 1855 N N . THR A 1 243 ? -37.969 15.664 -6.402 1 23.38 243 THR A N 1
ATOM 1856 C CA . THR A 1 243 ? -39.125 16.172 -5.656 1 23.38 243 THR A CA 1
ATOM 1857 C C . THR A 1 243 ? -39.406 15.32 -4.422 1 23.38 243 THR A C 1
ATOM 1859 O O . THR A 1 243 ? -39.688 15.844 -3.344 1 23.38 243 THR A O 1
ATOM 1862 N N . ASN A 1 244 ? -39.75 14.07 -4.625 1 23.3 244 ASN A N 1
ATOM 1863 C CA . ASN A 1 244 ? -40.875 13.531 -3.879 1 23.3 244 ASN A CA 1
ATOM 1864 C C . ASN A 1 244 ? -40.5 13.211 -2.436 1 23.3 244 ASN A C 1
ATOM 1866 O O . ASN A 1 244 ? -41.344 13.086 -1.571 1 23.3 244 ASN A O 1
ATOM 1870 N N . GLN A 1 245 ? -39.344 12.555 -2.168 1 22.47 245 GLN A N 1
ATOM 1871 C CA . GLN A 1 245 ? -39.312 11.695 -0.993 1 22.47 245 GLN A CA 1
ATOM 1872 C C . GLN A 1 245 ? -39.156 12.508 0.287 1 22.47 245 GLN A C 1
ATOM 1874 O O . GLN A 1 245 ? -38.125 12.477 0.937 1 22.47 245 GLN A O 1
ATOM 1879 N N . MET A 1 246 ? -39.469 13.797 0.304 1 24.05 246 MET A N 1
ATOM 1880 C CA . MET A 1 246 ? -39.219 14.641 1.467 1 24.05 246 MET A CA 1
ATOM 1881 C C . MET A 1 246 ? -40.125 14.273 2.623 1 24.05 246 MET A C 1
ATOM 1883 O O . MET A 1 246 ? -40.219 15.008 3.611 1 24.05 246 MET A O 1
ATOM 1887 N N . GLN A 1 247 ? -41.031 13.344 2.404 1 24.09 247 GLN A N 1
ATOM 1888 C CA . GLN A 1 247 ? -42.188 13.461 3.303 1 24.09 247 GLN A CA 1
ATOM 1889 C C . GLN A 1 247 ? -41.719 13.445 4.762 1 24.09 247 GLN A C 1
ATOM 1891 O O . GLN A 1 247 ? -42.125 14.328 5.539 1 24.09 247 GLN A O 1
ATOM 1896 N N . HIS A 1 248 ? -41.844 12.297 5.426 1 24.03 248 HIS A N 1
ATOM 1897 C CA . HIS A 1 248 ? -42.344 12.133 6.789 1 24.03 248 HIS A CA 1
ATOM 1898 C C . HIS A 1 248 ? -41.219 12.344 7.805 1 24.03 248 HIS A C 1
ATOM 1900 O O . HIS A 1 248 ? -40.438 11.414 8.094 1 24.03 248 HIS A O 1
ATOM 1906 N N . VAL A 1 249 ? -40.406 13.305 7.699 1 24.17 249 VAL A N 1
ATOM 1907 C CA . VAL A 1 249 ? -39.5 13.477 8.836 1 24.17 249 VAL A CA 1
ATOM 1908 C C . VAL A 1 249 ? -40.281 13.625 10.117 1 24.17 249 VAL A C 1
ATOM 1910 O O . VAL A 1 249 ? -41 14.625 10.305 1 24.17 249 VAL A O 1
ATOM 1913 N N . GLU A 1 250 ? -40.875 12.555 10.641 1 24.5 250 GLU A N 1
ATOM 1914 C CA . GLU A 1 250 ? -41.531 12.508 11.938 1 24.5 250 GLU A CA 1
ATOM 1915 C C . GLU A 1 250 ? -40.781 13.305 12.984 1 24.5 250 GLU A C 1
ATOM 1917 O O . GLU A 1 250 ? -39.562 13.422 12.906 1 24.5 250 GLU A O 1
ATOM 1922 N N . GLN A 1 251 ? -41.438 14.156 13.688 1 24.77 251 GLN A N 1
ATOM 1923 C CA . GLN A 1 251 ? -41.125 15.023 14.82 1 24.77 251 GLN A CA 1
ATOM 1924 C C . GLN A 1 251 ? -40.281 14.289 15.867 1 24.77 251 GLN A C 1
ATOM 1926 O O . GLN A 1 251 ? -40.75 13.336 16.484 1 24.77 251 GLN A O 1
ATOM 1931 N N . SER A 1 252 ? -39.031 14.008 15.57 1 26.31 252 SER A N 1
ATOM 1932 C CA . SER A 1 252 ? -38.156 13.469 16.625 1 26.31 252 SER A CA 1
ATOM 1933 C C . SER A 1 252 ? -38.406 14.164 17.953 1 26.31 252 SER A C 1
ATOM 1935 O O . SER A 1 252 ? -38.406 15.391 18.031 1 26.31 252 SER A O 1
ATOM 1937 N N . GLU A 1 253 ? -39.25 13.594 18.812 1 28.02 253 GLU A N 1
ATOM 1938 C CA . GLU A 1 253 ? -39.469 13.953 20.219 1 28.02 253 GLU A CA 1
ATOM 1939 C C . GLU A 1 253 ? -38.188 14.469 20.859 1 28.02 253 GLU A C 1
ATOM 1941 O O . GLU A 1 253 ? -37.094 13.961 20.594 1 28.02 253 GLU A O 1
ATOM 1946 N N . TYR A 1 254 ? -38.188 15.672 21.297 1 26.36 254 TYR A N 1
ATOM 1947 C CA . TYR A 1 254 ? -37.281 16.453 22.141 1 26.36 254 TYR A CA 1
ATOM 1948 C C . TYR A 1 254 ? -36.719 15.609 23.281 1 26.36 254 TYR A C 1
ATOM 1950 O O . TYR A 1 254 ? -37.469 15.266 24.203 1 26.36 254 TYR A O 1
ATOM 1958 N N . TYR A 1 255 ? -35.938 14.547 23 1 27.94 255 TYR A N 1
ATOM 1959 C CA . TYR A 1 255 ? -35.281 13.844 24.078 1 27.94 255 TYR A CA 1
ATOM 1960 C C . TYR A 1 255 ? -34.656 14.82 25.062 1 27.94 255 TYR A C 1
ATOM 1962 O O . TYR A 1 255 ? -33.969 15.758 24.672 1 27.94 255 TYR A O 1
ATOM 1970 N N . SER A 1 256 ? -35.312 15.047 26.266 1 28.69 256 SER A N 1
ATOM 1971 C CA . SER A 1 256 ? -34.875 15.82 27.422 1 28.69 256 SER A CA 1
ATOM 1972 C C . SER A 1 256 ? -33.406 15.594 27.75 1 28.69 256 SER A C 1
ATOM 1974 O O . SER A 1 256 ? -32.844 14.578 27.359 1 28.69 256 SER A O 1
ATOM 1976 N N . ASP A 1 257 ? -32.781 16.594 28.484 1 32.22 257 ASP A N 1
ATOM 1977 C CA . ASP A 1 257 ? -31.391 16.781 28.953 1 32.22 257 ASP A CA 1
ATOM 1978 C C . ASP A 1 257 ? -30.812 15.477 29.5 1 32.22 257 ASP A C 1
ATOM 1980 O O . ASP A 1 257 ? -29.625 15.195 29.328 1 32.22 257 ASP A O 1
ATOM 1984 N N . THR A 1 258 ? -31.609 14.797 30.406 1 35.59 258 THR A N 1
ATOM 1985 C CA . THR A 1 258 ? -31.234 13.602 31.156 1 35.59 258 THR A CA 1
ATOM 1986 C C . THR A 1 258 ? -31 12.422 30.203 1 35.59 258 THR A C 1
ATOM 1988 O O . THR A 1 258 ? -30.266 11.492 30.531 1 35.59 258 THR A O 1
ATOM 1991 N N . ASP A 1 259 ? -31.781 12.312 29.141 1 33.84 259 ASP A N 1
ATOM 1992 C CA . ASP A 1 259 ? -31.75 11.125 28.297 1 33.84 259 ASP A CA 1
ATOM 1993 C C . ASP A 1 259 ? -30.531 11.117 27.406 1 33.84 259 ASP A C 1
ATOM 1995 O O . ASP A 1 259 ? -30.156 10.078 26.844 1 33.84 259 ASP A O 1
ATOM 1999 N N . VAL A 1 260 ? -30.031 12.312 27.016 1 34.47 260 VAL A N 1
ATOM 2000 C CA . VAL A 1 260 ? -28.812 12.273 26.219 1 34.47 260 VAL A CA 1
ATOM 2001 C C . VAL A 1 260 ? -27.656 11.734 27.078 1 34.47 260 VAL A C 1
ATOM 2003 O O . VAL A 1 260 ? -26.781 11.047 26.562 1 34.47 260 VAL A O 1
ATOM 2006 N N . ASP A 1 261 ? -27.641 12.148 28.406 1 35.62 261 ASP A N 1
ATOM 2007 C CA . ASP A 1 261 ? -26.609 11.617 29.281 1 35.62 261 ASP A CA 1
ATOM 2008 C C . ASP A 1 261 ? -26.75 10.109 29.453 1 35.62 261 ASP A C 1
ATOM 2010 O O . ASP A 1 261 ? -25.75 9.383 29.469 1 35.62 261 ASP A O 1
ATOM 2014 N N . GLU A 1 262 ? -27.984 9.656 29.781 1 33.91 262 GLU A N 1
ATOM 2015 C CA . GLU A 1 262 ? -28.203 8.234 30.031 1 33.91 262 GLU A CA 1
ATOM 2016 C C . GLU A 1 262 ? -28.016 7.414 28.75 1 33.91 262 GLU A C 1
ATOM 2018 O O . GLU A 1 262 ? -27.469 6.301 28.797 1 33.91 262 GLU A O 1
ATOM 2023 N N . ALA A 1 263 ? -28.547 7.938 27.656 1 34.28 263 ALA A N 1
ATOM 2024 C CA . ALA A 1 263 ? -28.344 7.156 26.453 1 34.28 263 ALA A CA 1
ATOM 2025 C C . ALA A 1 263 ? -26.875 7.125 26.047 1 34.28 263 ALA A C 1
ATOM 2027 O O . ALA A 1 263 ? -26.375 6.105 25.562 1 34.28 263 ALA A O 1
ATOM 2028 N N . PHE A 1 264 ? -26.219 8.242 26.094 1 32.97 264 PHE A N 1
ATOM 2029 C CA . PHE A 1 264 ? -24.766 8.234 25.938 1 32.97 264 PHE A CA 1
ATOM 2030 C C . PHE A 1 264 ? -24.109 7.418 27.047 1 32.97 264 PHE A C 1
ATOM 2032 O O . PHE A 1 264 ? -23.156 6.676 26.781 1 32.97 264 PHE A O 1
ATOM 2039 N N . GLU A 1 265 ? -24.5 7.621 28.312 1 34.97 265 GLU A N 1
ATOM 2040 C CA . GLU A 1 265 ? -23.969 6.812 29.406 1 34.97 265 GLU A CA 1
ATOM 2041 C C . GLU A 1 265 ? -24.344 5.344 29.25 1 34.97 265 GLU A C 1
ATOM 2043 O O . GLU A 1 265 ? -23.562 4.453 29.562 1 34.97 265 GLU A O 1
ATOM 2048 N N . ASP A 1 266 ? -25.594 4.977 29.062 1 34.28 266 ASP A N 1
ATOM 2049 C CA . ASP A 1 266 ? -26 3.584 28.906 1 34.28 266 ASP A CA 1
ATOM 2050 C C . ASP A 1 266 ? -25.297 2.926 27.719 1 34.28 266 ASP A C 1
ATOM 2052 O O . ASP A 1 266 ? -24.922 1.757 27.797 1 34.28 266 ASP A O 1
ATOM 2056 N N . ARG A 1 267 ? -25.281 3.617 26.562 1 32.66 267 ARG A N 1
ATOM 2057 C CA . ARG A 1 267 ? -24.5 3.025 25.484 1 32.66 267 ARG A CA 1
ATOM 2058 C C . ARG A 1 267 ? -23 3.074 25.797 1 32.66 267 ARG A C 1
ATOM 2060 O O . ARG A 1 267 ? -22.234 2.238 25.312 1 32.66 267 ARG A O 1
ATOM 2067 N N . VAL A 1 268 ? -22.516 4.023 26.469 1 33.47 268 VAL A N 1
ATOM 2068 C CA . VAL A 1 268 ? -21.156 4.078 27 1 33.47 268 VAL A CA 1
ATOM 2069 C C . VAL A 1 268 ? -21.016 3.141 28.203 1 33.47 268 VAL A C 1
ATOM 2071 O O . VAL A 1 268 ? -19.953 2.578 28.438 1 33.47 268 VAL A O 1
ATOM 2074 N N . GLY A 1 269 ? -21.906 3.006 29.156 1 34.5 269 GLY A N 1
ATOM 2075 C CA . GLY A 1 269 ? -21.844 2.176 30.344 1 34.5 269 GLY A CA 1
ATOM 2076 C C . GLY A 1 269 ? -21.641 0.704 30.031 1 34.5 269 GLY A C 1
ATOM 2077 O O . GLY A 1 269 ? -21.25 -0.069 30.906 1 34.5 269 GLY A O 1
ATOM 2078 N N . ALA A 1 270 ? -22.672 0.094 29.312 1 32.47 270 ALA A N 1
ATOM 2079 C CA . ALA A 1 270 ? -22.656 -1.356 29.141 1 32.47 270 ALA A CA 1
ATOM 2080 C C . ALA A 1 270 ? -21.266 -1.843 28.703 1 32.47 270 ALA A C 1
ATOM 2082 O O . ALA A 1 270 ? -20.953 -3.027 28.828 1 32.47 270 ALA A O 1
ATOM 2083 N N . ILE A 1 271 ? -20.438 -1.345 27.609 1 36.03 271 ILE A N 1
ATOM 2084 C CA . ILE A 1 271 ? -19.328 -2.168 27.125 1 36.03 271 ILE A CA 1
ATOM 2085 C C . ILE A 1 271 ? -18.094 -1.921 27.984 1 36.03 271 ILE A C 1
ATOM 2087 O O . ILE A 1 271 ? -17.406 -0.909 27.828 1 36.03 271 ILE A O 1
ATOM 2091 N N . GLY A 1 272 ? -18.016 -2.064 29.141 1 39.69 272 GLY A N 1
ATOM 2092 C CA . GLY A 1 272 ? -16.922 -2.189 30.094 1 39.69 272 GLY A CA 1
ATOM 2093 C C . GLY A 1 272 ? -15.602 -2.557 29.438 1 39.69 272 GLY A C 1
ATOM 2094 O O . GLY A 1 272 ? -14.57 -1.941 29.719 1 39.69 272 GLY A O 1
ATOM 2095 N N . GLY A 1 273 ? -15.469 -3.705 28.828 1 44.62 273 GLY A N 1
ATOM 2096 C CA . GLY A 1 273 ? -14.312 -4.238 28.125 1 44.62 273 GLY A CA 1
ATOM 2097 C C . GLY A 1 273 ? -13.773 -3.299 27.062 1 44.62 273 GLY A C 1
ATOM 2098 O O . GLY A 1 273 ? -12.562 -3.232 26.828 1 44.62 273 GLY A O 1
ATOM 2099 N N . ARG A 1 274 ? -14.672 -2.457 26.547 1 52.69 274 ARG A N 1
ATOM 2100 C CA . ARG A 1 274 ? -14.383 -1.53 25.453 1 52.69 274 ARG A CA 1
ATOM 2101 C C . ARG A 1 274 ? -13.719 -0.261 25.984 1 52.69 274 ARG A C 1
ATOM 2103 O O . ARG A 1 274 ? -12.883 0.333 25.297 1 52.69 274 ARG A O 1
ATOM 2110 N N . GLY A 1 275 ? -14.023 0.075 27.297 1 58.31 275 GLY A N 1
ATOM 2111 C CA . GLY A 1 275 ? -13.359 1.229 27.875 1 58.31 275 GLY A CA 1
ATOM 2112 C C . GLY A 1 275 ? -11.867 1.012 28.078 1 58.31 275 GLY A C 1
ATOM 2113 O O . GLY A 1 275 ? -11.062 1.909 27.828 1 58.31 275 GLY A O 1
ATOM 2114 N N . ARG A 1 276 ? -11.547 -0.225 28.406 1 67.56 276 ARG A N 1
ATOM 2115 C CA . ARG A 1 276 ? -10.148 -0.568 28.641 1 67.56 276 ARG A CA 1
ATOM 2116 C C . ARG A 1 276 ? -9.352 -0.568 27.344 1 67.56 276 ARG A C 1
ATOM 2118 O O . ARG A 1 276 ? -8.18 -0.192 27.328 1 67.56 276 ARG A O 1
ATOM 2125 N N . LEU A 1 277 ? -10.016 -0.797 26.328 1 75.12 277 LEU A N 1
ATOM 2126 C CA . LEU A 1 277 ? -9.32 -0.835 25.047 1 75.12 277 LEU A CA 1
ATOM 2127 C C . LEU A 1 277 ? -9.023 0.574 24.547 1 75.12 277 LEU A C 1
ATOM 2129 O O . LEU A 1 277 ? -7.965 0.817 23.953 1 75.12 277 LEU A O 1
ATOM 2133 N N . GLY A 1 278 ? -9.883 1.48 24.922 1 73.62 278 GLY A N 1
ATOM 2134 C CA . GLY A 1 278 ? -9.625 2.873 24.594 1 73.62 278 GLY A CA 1
ATOM 2135 C C . GLY A 1 278 ? -8.398 3.438 25.297 1 73.62 278 GLY A C 1
ATOM 2136 O O . GLY A 1 278 ? -7.59 4.129 24.672 1 73.62 278 GLY A O 1
ATOM 2137 N N . ILE A 1 279 ? -8.273 2.998 26.469 1 74.56 279 ILE A N 1
ATOM 2138 C CA . ILE A 1 279 ? -7.125 3.455 27.25 1 74.56 279 ILE A CA 1
ATOM 2139 C C . ILE A 1 279 ? -5.844 2.828 26.703 1 74.56 279 ILE A C 1
ATOM 2141 O O . ILE A 1 279 ? -4.836 3.516 26.516 1 74.56 279 ILE A O 1
ATOM 2145 N N . ALA A 1 280 ? -5.949 1.596 26.438 1 76.12 280 ALA A N 1
ATOM 2146 C CA . ALA A 1 280 ? -4.781 0.903 25.891 1 76.12 280 ALA A CA 1
ATOM 2147 C C . ALA A 1 280 ? -4.336 1.525 24.578 1 76.12 280 ALA A C 1
ATOM 2149 O O . ALA A 1 280 ? -3.137 1.668 24.328 1 76.12 280 ALA A O 1
ATOM 2150 N N . LEU A 1 281 ? -5.242 1.956 23.844 1 77.94 281 LEU A N 1
ATOM 2151 C CA . LEU A 1 281 ? -4.938 2.541 22.547 1 77.94 281 LEU A CA 1
ATOM 2152 C C . LEU A 1 281 ? -4.344 3.938 22.703 1 77.94 281 LEU A C 1
ATOM 2154 O O . LEU A 1 281 ? -3.434 4.316 21.953 1 77.94 281 LEU A O 1
ATOM 2158 N N . SER A 1 282 ? -4.789 4.613 23.703 1 80.19 282 SER A N 1
ATOM 2159 C CA . SER A 1 282 ? -4.188 5.91 23.984 1 80.19 282 SER A CA 1
ATOM 2160 C C . SER A 1 282 ? -2.75 5.754 24.484 1 80.19 282 SER A C 1
ATOM 2162 O O . SER A 1 282 ? -1.892 6.582 24.172 1 80.19 282 SER A O 1
ATOM 2164 N N . PHE A 1 283 ? -2.551 4.684 25.047 1 85.62 283 PHE A N 1
ATOM 2165 C CA . PHE A 1 283 ? -1.204 4.379 25.516 1 85.62 283 PHE A CA 1
ATOM 2166 C C . PHE A 1 283 ? -0.269 4.125 24.344 1 85.62 283 PHE A C 1
ATOM 2168 O O . PHE A 1 283 ? 0.93 4.395 24.422 1 85.62 283 PHE A O 1
ATOM 2175 N N . SER A 1 284 ? -0.832 3.652 23.266 1 89.44 284 SER A N 1
ATOM 2176 C CA . SER A 1 284 ? -0.032 3.41 22.062 1 89.44 284 SER A CA 1
ATOM 2177 C C . SER A 1 284 ? 0.579 4.707 21.547 1 89.44 284 SER A C 1
ATOM 2179 O O . SER A 1 284 ? 1.702 4.707 21.031 1 89.44 284 SER A O 1
ATOM 2181 N N . LEU A 1 285 ? -0.094 5.805 21.734 1 87.69 285 LEU A N 1
ATOM 2182 C CA . LEU A 1 285 ? 0.429 7.098 21.297 1 87.69 285 LEU A CA 1
ATOM 2183 C C . LEU A 1 285 ? 1.63 7.508 22.141 1 87.69 285 LEU A C 1
ATOM 2185 O O . LEU A 1 285 ? 2.605 8.047 21.625 1 87.69 285 LEU A O 1
ATOM 2189 N N . VAL A 1 286 ? 1.553 7.191 23.375 1 89.25 286 VAL A N 1
ATOM 2190 C CA . VAL A 1 286 ? 2.639 7.512 24.297 1 89.25 286 VAL A CA 1
ATOM 2191 C C . VAL A 1 286 ? 3.869 6.672 23.953 1 89.25 286 VAL A C 1
ATOM 2193 O O . VAL A 1 286 ? 4.988 7.188 23.922 1 89.25 286 VAL A O 1
ATOM 2196 N N . VAL A 1 287 ? 3.623 5.426 23.719 1 92.25 287 VAL A N 1
ATOM 2197 C CA . VAL A 1 287 ? 4.719 4.531 23.359 1 92.25 287 VAL A CA 1
ATOM 2198 C C . VAL A 1 287 ? 5.383 5.027 22.078 1 92.25 287 VAL A C 1
ATOM 2200 O O . VAL A 1 287 ? 6.613 5.043 21.984 1 92.25 287 VAL A O 1
ATOM 2203 N N . MET A 1 288 ? 4.586 5.398 21.188 1 91.94 288 MET A N 1
ATOM 2204 C CA . MET A 1 288 ? 5.094 5.918 19.922 1 91.94 288 MET A CA 1
ATOM 2205 C C . MET A 1 288 ? 5.98 7.141 20.156 1 91.94 288 MET A C 1
ATOM 2207 O O . MET A 1 288 ? 7.066 7.238 19.578 1 91.94 288 MET A O 1
ATOM 2211 N N . MET A 1 289 ? 5.594 8.031 21.016 1 89.62 289 MET A N 1
ATOM 2212 C CA . MET A 1 289 ? 6.352 9.242 21.312 1 89.62 289 MET A CA 1
ATOM 2213 C C . MET A 1 289 ? 7.684 8.898 21.969 1 89.62 289 MET A C 1
ATOM 2215 O O . MET A 1 289 ? 8.711 9.508 21.656 1 89.62 289 MET A O 1
ATOM 2219 N N . ILE A 1 290 ? 7.652 7.961 22.812 1 91.94 290 ILE A N 1
ATOM 2220 C CA . ILE A 1 290 ? 8.867 7.539 23.5 1 91.94 290 ILE A CA 1
ATOM 2221 C C . ILE A 1 290 ? 9.852 6.957 22.5 1 91.94 290 ILE A C 1
ATOM 2223 O O . ILE A 1 290 ? 11.047 7.266 22.531 1 91.94 290 ILE A O 1
ATOM 2227 N N . LEU A 1 291 ? 9.32 6.191 21.594 1 92.06 291 LEU A N 1
ATOM 2228 C CA . LEU A 1 291 ? 10.18 5.602 20.578 1 92.06 291 LEU A CA 1
ATOM 2229 C C . LEU A 1 291 ? 10.805 6.684 19.703 1 92.06 291 LEU A C 1
ATOM 2231 O O . LEU A 1 291 ? 11.977 6.578 19.312 1 92.06 291 LEU A O 1
ATOM 2235 N N . PHE A 1 292 ? 10.031 7.719 19.422 1 90.69 292 PHE A N 1
ATOM 2236 C CA . PHE A 1 292 ? 10.547 8.836 18.641 1 90.69 292 PHE A CA 1
ATOM 2237 C C . PHE A 1 292 ? 11.664 9.547 19.391 1 90.69 292 PHE A C 1
ATOM 2239 O O . PHE A 1 292 ? 12.703 9.859 18.812 1 90.69 292 PHE A O 1
ATOM 2246 N N . LEU A 1 293 ? 11.477 9.75 20.625 1 89.19 293 LEU A N 1
ATOM 2247 C CA . LEU A 1 293 ? 12.453 10.469 21.453 1 89.19 293 LEU A CA 1
ATOM 2248 C C . LEU A 1 293 ? 13.727 9.641 21.625 1 89.19 293 LEU A C 1
ATOM 2250 O O . LEU A 1 293 ? 14.812 10.203 21.797 1 89.19 293 LEU A O 1
ATOM 2254 N N . LEU A 1 294 ? 13.594 8.328 21.531 1 91.12 294 LEU A N 1
ATOM 2255 C CA . LEU A 1 294 ? 14.75 7.438 21.641 1 91.12 294 LEU A CA 1
ATOM 2256 C C . LEU A 1 294 ? 15.508 7.352 20.328 1 91.12 294 LEU A C 1
ATOM 2258 O O . LEU A 1 294 ? 16.531 6.68 20.234 1 91.12 294 LEU A O 1
ATOM 2262 N N . GLY A 1 295 ? 14.969 7.949 19.297 1 87.81 295 GLY A N 1
ATOM 2263 C CA . GLY A 1 295 ? 15.688 8.031 18.047 1 87.81 295 GLY A CA 1
ATOM 2264 C C . GLY A 1 295 ? 15.352 6.898 17.094 1 87.81 295 GLY A C 1
ATOM 2265 O O . GLY A 1 295 ? 16.047 6.695 16.094 1 87.81 295 GLY A O 1
ATOM 2266 N N . CYS A 1 296 ? 14.32 6.219 17.359 1 88.44 296 CYS A N 1
ATOM 2267 C CA . CYS A 1 296 ? 13.906 5.129 16.469 1 88.44 296 CYS A CA 1
ATOM 2268 C C . CYS A 1 296 ? 13.312 5.672 15.18 1 88.44 296 CYS A C 1
ATOM 2270 O O . CYS A 1 296 ? 12.844 6.809 15.133 1 88.44 296 CYS A O 1
ATOM 2272 N N . ASN A 1 297 ? 13.469 4.793 14.125 1 90.06 297 ASN A N 1
ATOM 2273 C CA . ASN A 1 297 ? 12.922 5.168 12.828 1 90.06 297 ASN A CA 1
ATOM 2274 C C . ASN A 1 297 ? 11.438 5.508 12.922 1 90.06 297 ASN A C 1
ATOM 2276 O O . ASN A 1 297 ? 10.656 4.738 13.484 1 90.06 297 ASN A O 1
ATOM 2280 N N . VAL A 1 298 ? 11.062 6.594 12.359 1 91.12 298 VAL A N 1
ATOM 2281 C CA . VAL A 1 298 ? 9.711 7.121 12.508 1 91.12 298 VAL A CA 1
ATOM 2282 C C . VAL A 1 298 ? 8.711 6.18 11.844 1 91.12 298 VAL A C 1
ATOM 2284 O O . VAL A 1 298 ? 7.676 5.855 12.422 1 91.12 298 VAL A O 1
ATOM 2287 N N . GLY A 1 299 ? 9 5.734 10.641 1 92.88 299 GLY A N 1
ATOM 2288 C CA . GLY A 1 299 ? 8.102 4.867 9.898 1 92.88 299 GLY A CA 1
ATOM 2289 C C . GLY A 1 299 ? 7.852 3.537 10.578 1 92.88 299 GLY A C 1
ATOM 2290 O O . GLY A 1 299 ? 6.703 3.178 10.852 1 92.88 299 GLY A O 1
ATOM 2291 N N . TRP A 1 300 ? 8.875 2.898 10.93 1 94.12 300 TRP A N 1
ATOM 2292 C CA . TRP A 1 300 ? 8.75 1.574 11.531 1 94.12 300 TRP A CA 1
ATOM 2293 C C . TRP A 1 300 ? 8.188 1.667 12.945 1 94.12 300 TRP A C 1
ATOM 2295 O O . TRP A 1 300 ? 7.469 0.773 13.391 1 94.12 300 TRP A O 1
ATOM 2305 N N . SER A 1 301 ? 8.523 2.746 13.695 1 94 301 SER A N 1
ATOM 2306 C CA . SER A 1 301 ? 7.973 2.926 15.031 1 94 301 SER A CA 1
ATOM 2307 C C . SER A 1 301 ? 6.461 3.102 14.984 1 94 301 SER A C 1
ATOM 2309 O O . SER A 1 301 ? 5.734 2.463 15.75 1 94 301 SER A O 1
ATOM 2311 N N . THR A 1 302 ? 6.074 3.924 14.102 1 94.19 302 THR A N 1
ATOM 2312 C CA . THR A 1 302 ? 4.645 4.188 14 1 94.19 302 THR A CA 1
ATOM 2313 C C . THR A 1 302 ? 3.9 2.951 13.5 1 94.19 302 THR A C 1
ATOM 2315 O O . THR A 1 302 ? 2.883 2.561 14.078 1 94.19 302 THR A O 1
ATOM 2318 N N . ALA A 1 303 ? 4.406 2.34 12.438 1 95.38 303 ALA A N 1
ATOM 2319 C CA . ALA A 1 303 ? 3.785 1.131 11.906 1 95.38 303 ALA A CA 1
ATOM 2320 C C . ALA A 1 303 ? 3.809 0.002 12.93 1 95.38 303 ALA A C 1
ATOM 2322 O O . ALA A 1 303 ? 2.82 -0.717 13.094 1 95.38 303 ALA A O 1
ATOM 2323 N N . GLY A 1 304 ? 4.941 -0.164 13.586 1 95.69 304 GLY A N 1
ATOM 2324 C CA . GLY A 1 304 ? 5.074 -1.207 14.586 1 95.69 304 GLY A CA 1
ATOM 2325 C C . GLY A 1 304 ? 4.094 -1.056 15.734 1 95.69 304 GLY A C 1
ATOM 2326 O O . GLY A 1 304 ? 3.439 -2.023 16.125 1 95.69 304 GLY A O 1
ATOM 2327 N N . VAL A 1 305 ? 3.979 0.138 16.25 1 95.19 305 VAL A N 1
ATOM 2328 C CA . VAL A 1 305 ? 3.059 0.412 17.344 1 95.19 305 VAL A CA 1
ATOM 2329 C C . VAL A 1 305 ? 1.622 0.161 16.891 1 95.19 305 VAL A C 1
ATOM 2331 O O . VAL A 1 305 ? 0.818 -0.406 17.641 1 95.19 305 VAL A O 1
ATOM 2334 N N . ALA A 1 306 ? 1.304 0.594 15.719 1 95.31 306 ALA A N 1
ATOM 2335 C CA . ALA A 1 306 ? -0.031 0.37 15.172 1 95.31 306 ALA A CA 1
ATOM 2336 C C . ALA A 1 306 ? -0.332 -1.121 15.047 1 95.31 306 ALA A C 1
ATOM 2338 O O . ALA A 1 306 ? -1.435 -1.566 15.375 1 95.31 306 ALA A O 1
ATOM 2339 N N . LEU A 1 307 ? 0.626 -1.844 14.602 1 96.12 307 LEU A N 1
ATOM 2340 C CA . LEU A 1 307 ? 0.448 -3.279 14.422 1 96.12 307 LEU A CA 1
ATOM 2341 C C . LEU A 1 307 ? 0.258 -3.977 15.758 1 96.12 307 LEU A C 1
ATOM 2343 O O . LEU A 1 307 ? -0.55 -4.902 15.875 1 96.12 307 LEU A O 1
ATOM 2347 N N . VAL A 1 308 ? 1.019 -3.576 16.719 1 95.19 308 VAL A N 1
ATOM 2348 C CA . VAL A 1 308 ? 0.841 -4.113 18.078 1 95.19 308 VAL A CA 1
ATOM 2349 C C . VAL A 1 308 ? -0.561 -3.785 18.578 1 95.19 308 VAL A C 1
ATOM 2351 O O . VAL A 1 308 ? -1.236 -4.641 19.156 1 95.19 308 VAL A O 1
ATOM 2354 N N . ALA A 1 309 ? -0.942 -2.549 18.344 1 94 309 ALA A N 1
ATOM 2355 C CA . ALA A 1 309 ? -2.285 -2.137 18.75 1 94 309 ALA A CA 1
ATOM 2356 C C . ALA A 1 309 ? -3.35 -2.967 18.031 1 94 309 ALA A C 1
ATOM 2358 O O . ALA A 1 309 ? -4.363 -3.33 18.641 1 94 309 ALA A O 1
ATOM 2359 N N . MET A 1 310 ? -3.146 -3.234 16.797 1 94.25 310 MET A N 1
ATOM 2360 C CA . MET A 1 310 ? -4.059 -4.078 16.031 1 94.25 310 MET A CA 1
ATOM 2361 C C . MET A 1 310 ? -4.129 -5.48 16.625 1 94.25 310 MET A C 1
ATOM 2363 O O . MET A 1 310 ? -5.211 -6.059 16.75 1 94.25 310 MET A O 1
ATOM 2367 N N . ALA A 1 311 ? -2.988 -6.02 16.953 1 93.81 311 ALA A N 1
ATOM 2368 C CA . ALA A 1 311 ? -2.938 -7.352 17.547 1 93.81 311 ALA A CA 1
ATOM 2369 C C . ALA A 1 311 ? -3.703 -7.391 18.875 1 93.81 311 ALA A C 1
ATOM 2371 O O . ALA A 1 311 ? -4.473 -8.32 19.125 1 93.81 311 ALA A O 1
ATOM 2372 N N . ILE A 1 312 ? -3.49 -6.41 19.672 1 92.69 312 ILE A N 1
ATOM 2373 C CA . ILE A 1 312 ? -4.172 -6.332 20.953 1 92.69 312 ILE A CA 1
ATOM 2374 C C . ILE A 1 312 ? -5.68 -6.238 20.734 1 92.69 312 ILE A C 1
ATOM 2376 O O . ILE A 1 312 ? -6.457 -6.91 21.422 1 92.69 312 ILE A O 1
ATOM 2380 N N . GLU A 1 313 ? -6.023 -5.387 19.797 1 91.19 313 GLU A N 1
ATOM 2381 C CA . GLU A 1 313 ? -7.438 -5.258 19.453 1 91.19 313 GLU A CA 1
ATOM 2382 C C . GLU A 1 313 ? -8.023 -6.598 19.031 1 91.19 313 GLU A C 1
ATOM 2384 O O . GLU A 1 313 ? -9.125 -6.961 19.453 1 91.19 313 GLU A O 1
ATOM 2389 N N . GLY A 1 314 ? -7.34 -7.328 18.219 1 90.81 314 GLY A N 1
ATOM 2390 C CA . GLY A 1 314 ? -7.805 -8.633 17.781 1 90.81 314 GLY A CA 1
ATOM 2391 C C . GLY A 1 314 ? -7.934 -9.633 18.922 1 90.81 314 GLY A C 1
ATOM 2392 O O . GLY A 1 314 ? -8.898 -10.391 18.984 1 90.81 314 GLY A O 1
ATOM 2393 N N . ILE A 1 315 ? -7.016 -9.625 19.828 1 91.81 315 ILE A N 1
ATOM 2394 C CA . ILE A 1 315 ? -6.988 -10.57 20.938 1 91.81 315 ILE A CA 1
ATOM 2395 C C . ILE A 1 315 ? -8.125 -10.258 21.906 1 91.81 315 ILE A C 1
ATOM 2397 O O . ILE A 1 315 ? -8.836 -11.164 22.359 1 91.81 315 ILE A O 1
ATOM 2401 N N . VAL A 1 316 ? -8.328 -9.031 22.188 1 89.06 316 VAL A N 1
ATOM 2402 C CA . VAL A 1 316 ? -9.305 -8.609 23.188 1 89.06 316 VAL A CA 1
ATOM 2403 C C . VAL A 1 316 ? -10.719 -8.805 22.641 1 89.06 316 VAL A C 1
ATOM 2405 O O . VAL A 1 316 ? -11.602 -9.297 23.344 1 89.06 316 VAL A O 1
ATOM 2408 N N . THR A 1 317 ? -10.883 -8.461 21.375 1 89.38 317 THR A N 1
ATOM 2409 C CA . THR A 1 317 ? -12.219 -8.539 20.797 1 89.38 317 THR A CA 1
ATOM 2410 C C . THR A 1 317 ? -12.461 -9.922 20.188 1 89.38 317 THR A C 1
ATOM 2412 O O . THR A 1 317 ? -13.594 -10.258 19.844 1 89.38 317 THR A O 1
ATOM 2415 N N . GLN A 1 318 ? -11.406 -10.727 20.062 1 91.25 318 GLN A N 1
ATOM 2416 C CA . GLN A 1 318 ? -11.469 -12.047 19.469 1 91.25 318 GLN A CA 1
ATOM 2417 C C . GLN A 1 318 ? -12.008 -11.977 18.031 1 91.25 318 GLN A C 1
ATOM 2419 O O . GLN A 1 318 ? -12.828 -12.812 17.641 1 91.25 318 GLN A O 1
ATOM 2424 N N . THR A 1 319 ? -11.664 -10.938 17.422 1 90.25 319 THR A N 1
ATOM 2425 C CA . THR A 1 319 ? -11.961 -10.727 16.016 1 90.25 319 THR A CA 1
ATOM 2426 C C . THR A 1 319 ? -10.719 -10.266 15.258 1 90.25 319 THR A C 1
ATOM 2428 O O . THR A 1 319 ? -9.938 -9.461 15.773 1 90.25 319 THR A O 1
ATOM 2431 N N . SER A 1 320 ? -10.609 -10.766 14.062 1 90.69 320 SER A N 1
ATOM 2432 C CA . SER A 1 320 ? -9.438 -10.422 13.266 1 90.69 320 SER A CA 1
ATOM 2433 C C . SER A 1 320 ? -9.359 -8.922 13.016 1 90.69 320 SER A C 1
ATOM 2435 O O . SER A 1 320 ? -10.359 -8.289 12.68 1 90.69 320 SER A O 1
ATOM 2437 N N . PRO A 1 321 ? -8.141 -8.383 13.18 1 92.81 321 PRO A N 1
ATOM 2438 C CA . PRO A 1 321 ? -7.988 -6.941 12.984 1 92.81 321 PRO A CA 1
ATOM 2439 C C . PRO A 1 321 ? -7.852 -6.559 11.508 1 92.81 321 PRO A C 1
ATOM 2441 O O . PRO A 1 321 ? -7.422 -5.445 11.195 1 92.81 321 PRO A O 1
ATOM 2444 N N . SER A 1 322 ? -8.203 -7.418 10.594 1 91.06 322 SER A N 1
ATOM 2445 C CA . SER A 1 322 ? -8.078 -7.203 9.156 1 91.06 322 SER A CA 1
ATOM 2446 C C . SER A 1 322 ? -8.953 -6.047 8.695 1 91.06 322 SER A C 1
ATOM 2448 O O . SER A 1 322 ? -8.703 -5.453 7.641 1 91.06 322 SER A O 1
ATOM 2450 N N . TRP A 1 323 ? -9.938 -5.703 9.477 1 92.56 323 TRP A N 1
ATOM 2451 C CA . TRP A 1 323 ? -10.836 -4.605 9.117 1 92.56 323 TRP A CA 1
ATOM 2452 C C . TRP A 1 323 ? -10.078 -3.283 9.07 1 92.56 323 TRP A C 1
ATOM 2454 O O . TRP A 1 323 ? -10.469 -2.367 8.336 1 92.56 323 TRP A O 1
ATOM 2464 N N . VAL A 1 324 ? -8.992 -3.16 9.797 1 95.06 324 VAL A N 1
ATOM 2465 C CA . VAL A 1 324 ? -8.211 -1.929 9.836 1 95.06 324 VAL A CA 1
ATOM 2466 C C . VAL A 1 324 ? -7.652 -1.631 8.445 1 95.06 324 VAL A C 1
ATOM 2468 O O . VAL A 1 324 ? -7.668 -0.483 7.996 1 95.06 324 VAL A O 1
ATOM 2471 N N . PHE A 1 325 ? -7.234 -2.656 7.742 1 94.88 325 PHE A N 1
ATOM 2472 C CA . PHE A 1 325 ? -6.672 -2.484 6.41 1 94.88 325 PHE A CA 1
ATOM 2473 C C . PHE A 1 325 ? -7.734 -1.994 5.434 1 94.88 325 PHE A C 1
ATOM 2475 O O . PHE A 1 325 ? -7.422 -1.283 4.473 1 94.88 325 PHE A O 1
ATOM 2482 N N . LYS A 1 326 ? -8.938 -2.34 5.723 1 92.38 326 LYS A N 1
ATOM 2483 C CA . LYS A 1 326 ? -10.039 -1.907 4.863 1 92.38 326 LYS A CA 1
ATOM 2484 C C . LYS A 1 326 ? -10.383 -0.441 5.109 1 92.38 326 LYS A C 1
ATOM 2486 O O . LYS A 1 326 ? -10.883 0.244 4.211 1 92.38 326 LYS A O 1
ATOM 2491 N N . GLU A 1 327 ? -10.023 0.001 6.281 1 93.38 327 GLU A N 1
ATOM 2492 C CA . GLU A 1 327 ? -10.398 1.361 6.652 1 93.38 327 GLU A CA 1
ATOM 2493 C C . GLU A 1 327 ? -9.289 2.354 6.316 1 93.38 327 GLU A C 1
ATOM 2495 O O . GLU A 1 327 ? -9.531 3.559 6.234 1 93.38 327 GLU A O 1
ATOM 2500 N N . VAL A 1 328 ? -8.094 1.886 6.152 1 95.56 328 VAL A N 1
ATOM 2501 C CA . VAL A 1 328 ? -6.973 2.736 5.777 1 95.56 328 VAL A CA 1
ATOM 2502 C C . VAL A 1 328 ? -7.242 3.385 4.422 1 95.56 328 VAL A C 1
ATOM 2504 O O . VAL A 1 328 ? -7.809 2.752 3.525 1 95.56 328 VAL A O 1
ATOM 2507 N N . ASP A 1 329 ? -6.938 4.656 4.32 1 93.88 329 ASP A N 1
ATOM 2508 C CA . ASP A 1 329 ? -7.117 5.379 3.062 1 93.88 329 ASP A CA 1
ATOM 2509 C C . ASP A 1 329 ? -5.992 5.062 2.082 1 93.88 329 ASP A C 1
ATOM 2511 O O . ASP A 1 329 ? -5.066 5.859 1.915 1 93.88 329 ASP A O 1
ATOM 2515 N N . TRP A 1 330 ? -6.156 4.074 1.354 1 95.12 330 TRP A N 1
ATOM 2516 C CA . TRP A 1 330 ? -5.121 3.625 0.428 1 95.12 330 TRP A CA 1
ATOM 2517 C C . TRP A 1 330 ? -5.047 4.539 -0.791 1 95.12 330 TRP A C 1
ATOM 2519 O O . TRP A 1 330 ? -4.047 4.539 -1.513 1 95.12 330 TRP A O 1
ATOM 2529 N N . ASN A 1 331 ? -6.09 5.312 -1.049 1 93.38 331 ASN A N 1
ATOM 2530 C CA . ASN A 1 331 ? -6.008 6.352 -2.072 1 93.38 331 ASN A CA 1
ATOM 2531 C C . ASN A 1 331 ? -4.934 7.383 -1.741 1 93.38 331 ASN A C 1
ATOM 2533 O O . ASN A 1 331 ? -4.164 7.785 -2.613 1 93.38 331 ASN A O 1
ATOM 2537 N N . LEU A 1 332 ? -4.93 7.691 -0.522 1 92.5 332 LEU A N 1
ATOM 2538 C CA . LEU A 1 332 ? -3.951 8.672 -0.077 1 92.5 332 LEU A CA 1
ATOM 2539 C C . LEU A 1 332 ? -2.533 8.125 -0.204 1 92.5 332 LEU A C 1
ATOM 2541 O O . LEU A 1 332 ? -1.634 8.828 -0.677 1 92.5 332 LEU A O 1
ATOM 2545 N N . ILE A 1 333 ? -2.318 6.887 0.216 1 95.94 333 ILE A N 1
ATOM 2546 C CA . ILE A 1 333 ? -1.003 6.262 0.145 1 95.94 333 ILE A CA 1
ATOM 2547 C C . ILE A 1 333 ? -0.562 6.148 -1.312 1 95.94 333 ILE A C 1
ATOM 2549 O O . ILE A 1 333 ? 0.59 6.434 -1.644 1 95.94 333 ILE A O 1
ATOM 2553 N N . GLY A 1 334 ? -1.488 5.734 -2.166 1 96.19 334 GLY A N 1
ATOM 2554 C CA . GLY A 1 334 ? -1.19 5.691 -3.59 1 96.19 334 GLY A CA 1
ATOM 2555 C C . GLY A 1 334 ? -0.829 7.047 -4.164 1 96.19 334 GLY A C 1
ATOM 2556 O O . GLY A 1 334 ? 0.073 7.152 -4.996 1 96.19 334 GLY A O 1
ATOM 2557 N N . TRP A 1 335 ? -1.549 8.031 -3.725 1 95.12 335 TRP A N 1
ATOM 2558 C CA . TRP A 1 335 ? -1.264 9.391 -4.176 1 95.12 335 TRP A CA 1
ATOM 2559 C C . TRP A 1 335 ? 0.153 9.805 -3.793 1 95.12 335 TRP A C 1
ATOM 2561 O O . TRP A 1 335 ? 0.876 10.391 -4.602 1 95.12 335 TRP A O 1
ATOM 2571 N N . PHE A 1 336 ? 0.524 9.5 -2.592 1 94.81 336 PHE A N 1
ATOM 2572 C CA . PHE A 1 336 ? 1.865 9.828 -2.123 1 94.81 336 PHE A CA 1
ATOM 2573 C C . PHE A 1 336 ? 2.922 9.109 -2.955 1 94.81 336 PHE A C 1
ATOM 2575 O O . PHE A 1 336 ? 3.922 9.711 -3.354 1 94.81 336 PHE A O 1
ATOM 2582 N N . ALA A 1 337 ? 2.699 7.844 -3.203 1 97 337 ALA A N 1
ATOM 2583 C CA . ALA A 1 337 ? 3.646 7.062 -3.996 1 97 337 ALA A CA 1
ATOM 2584 C C . ALA A 1 337 ? 3.842 7.68 -5.379 1 97 337 ALA A C 1
ATOM 2586 O O . ALA A 1 337 ? 4.977 7.863 -5.828 1 97 337 ALA A O 1
ATOM 2587 N N . GLY A 1 338 ? 2.758 8 -6.047 1 97.06 338 GLY A N 1
ATOM 2588 C CA . GLY A 1 338 ? 2.844 8.633 -7.352 1 97.06 338 GLY A CA 1
ATOM 2589 C C . GLY A 1 338 ? 3.523 9.992 -7.312 1 97.06 338 GLY A C 1
ATOM 2590 O O . GLY A 1 338 ? 4.359 10.297 -8.164 1 97.06 338 GLY A O 1
ATOM 2591 N N . THR A 1 339 ? 3.195 10.734 -6.309 1 95.62 339 THR A N 1
ATOM 2592 C CA . THR A 1 339 ? 3.732 12.086 -6.176 1 95.62 339 THR A CA 1
ATOM 2593 C C . THR A 1 339 ? 5.238 12.047 -5.934 1 95.62 339 THR A C 1
ATOM 2595 O O . THR A 1 339 ? 5.98 12.867 -6.473 1 95.62 339 THR A O 1
ATOM 2598 N N . PHE A 1 340 ? 5.699 11.102 -5.16 1 96.25 340 PHE A N 1
ATOM 2599 C CA . PHE A 1 340 ? 7.133 10.961 -4.918 1 96.25 340 PHE A CA 1
ATOM 2600 C C . PHE A 1 340 ? 7.883 10.742 -6.227 1 96.25 340 PHE A C 1
ATOM 2602 O O . PHE A 1 340 ? 8.867 11.43 -6.504 1 96.25 340 PHE A O 1
ATOM 2609 N N . ILE A 1 341 ? 7.355 9.844 -6.996 1 97.5 341 ILE A N 1
ATOM 2610 C CA . ILE A 1 341 ? 8.023 9.5 -8.242 1 97.5 341 ILE A CA 1
ATOM 2611 C C . ILE A 1 341 ? 8.031 10.703 -9.18 1 97.5 341 ILE A C 1
ATOM 2613 O O . ILE A 1 341 ? 9.07 11.047 -9.75 1 97.5 341 ILE A O 1
ATOM 2617 N N . VAL A 1 342 ? 6.949 11.414 -9.281 1 97 342 VAL A N 1
ATOM 2618 C CA . VAL A 1 342 ? 6.809 12.539 -10.195 1 97 342 VAL A CA 1
ATOM 2619 C C . VAL A 1 342 ? 7.727 13.68 -9.75 1 97 342 VAL A C 1
ATOM 2621 O O . VAL A 1 342 ? 8.453 14.242 -10.57 1 97 342 VAL A O 1
ATOM 2624 N N . MET A 1 343 ? 7.742 13.977 -8.516 1 95.19 343 MET A N 1
ATOM 2625 C CA . MET A 1 343 ? 8.5 15.117 -8.008 1 95.19 343 MET A CA 1
ATOM 2626 C C . MET A 1 343 ? 10 14.844 -8.086 1 95.19 343 MET A C 1
ATOM 2628 O O . MET A 1 343 ? 10.773 15.727 -8.477 1 95.19 343 MET A O 1
ATOM 2632 N N . VAL A 1 344 ? 10.414 13.672 -7.688 1 93.81 344 VAL A N 1
ATOM 2633 C CA . VAL A 1 344 ? 11.836 13.336 -7.707 1 93.81 344 VAL A CA 1
ATOM 2634 C C . VAL A 1 344 ? 12.336 13.312 -9.148 1 93.81 344 VAL A C 1
ATOM 2636 O O . VAL A 1 344 ? 13.438 13.797 -9.438 1 93.81 344 VAL A O 1
ATOM 2639 N N . THR A 1 345 ? 11.531 12.727 -10.016 1 95.44 345 THR A N 1
ATOM 2640 C CA . THR A 1 345 ? 11.914 12.695 -11.422 1 95.44 345 THR A CA 1
ATOM 2641 C C . THR A 1 345 ? 12.016 14.109 -11.984 1 95.44 345 THR A C 1
ATOM 2643 O O . THR A 1 345 ? 12.961 14.422 -12.711 1 95.44 345 THR A O 1
ATOM 2646 N N . PHE A 1 346 ? 11.109 14.961 -11.664 1 94.56 346 PHE A N 1
ATOM 2647 C CA . PHE A 1 346 ? 11.141 16.344 -12.125 1 94.56 346 PHE A CA 1
ATOM 2648 C C . PHE A 1 346 ? 12.344 17.078 -11.531 1 94.56 346 PHE A C 1
ATOM 2650 O O . PHE A 1 346 ? 12.938 17.938 -12.188 1 94.56 346 PHE A O 1
ATOM 2657 N N . GLY A 1 347 ? 12.664 16.812 -10.344 1 90.69 347 GLY A N 1
ATOM 2658 C CA . GLY A 1 347 ? 13.805 17.438 -9.68 1 90.69 347 GLY A CA 1
ATOM 2659 C C . GLY A 1 347 ? 15.117 17.219 -10.414 1 90.69 347 GLY A C 1
ATOM 2660 O O . GLY A 1 347 ? 16.047 18.016 -10.289 1 90.69 347 GLY A O 1
ATOM 2661 N N . LYS A 1 348 ? 15.133 16.203 -11.188 1 89.25 348 LYS A N 1
ATOM 2662 C CA . LYS A 1 348 ? 16.359 15.875 -11.922 1 89.25 348 LYS A CA 1
ATOM 2663 C C . LYS A 1 348 ? 16.516 16.766 -13.156 1 89.25 348 LYS A C 1
ATOM 2665 O O . LYS A 1 348 ? 17.578 16.797 -13.766 1 89.25 348 LYS A O 1
ATOM 2670 N N . THR A 1 349 ? 15.5 17.531 -13.648 1 89.75 349 THR A N 1
ATOM 2671 C CA . THR A 1 349 ? 15.539 18.359 -14.844 1 89.75 349 THR A CA 1
ATOM 2672 C C . THR A 1 349 ? 16.359 19.625 -14.594 1 89.75 349 THR A C 1
ATOM 2674 O O . THR A 1 349 ? 16.719 20.344 -15.531 1 89.75 349 THR A O 1
ATOM 2677 N N . GLU A 1 350 ? 16.75 20.078 -13.484 1 86.56 350 GLU A N 1
ATOM 2678 C CA . GLU A 1 350 ? 17.516 21.25 -13.094 1 86.56 350 GLU A CA 1
ATOM 2679 C C . GLU A 1 350 ? 16.641 22.516 -13.125 1 86.56 350 GLU A C 1
ATOM 2681 O O . GLU A 1 350 ? 17.109 23.609 -12.797 1 86.56 350 GLU A O 1
ATOM 2686 N N . ILE A 1 351 ? 15.469 22.375 -13.555 1 90.19 351 ILE A N 1
ATOM 2687 C CA . ILE A 1 351 ? 14.555 23.516 -13.578 1 90.19 351 ILE A CA 1
ATOM 2688 C C . ILE A 1 351 ? 14.406 24.078 -12.172 1 90.19 351 ILE A C 1
ATOM 2690 O O . ILE A 1 351 ? 14.461 25.297 -11.977 1 90.19 351 ILE A O 1
ATOM 2694 N N . THR A 1 352 ? 14.25 23.25 -11.242 1 89.38 352 THR A N 1
ATOM 2695 C CA . THR A 1 352 ? 14.078 23.688 -9.859 1 89.38 352 THR A CA 1
ATOM 2696 C C . THR A 1 352 ? 15.336 24.391 -9.367 1 89.38 352 THR A C 1
ATOM 2698 O O . THR A 1 352 ? 15.25 25.391 -8.648 1 89.38 352 THR A O 1
ATOM 2701 N N . ALA A 1 353 ? 16.469 23.891 -9.805 1 90 353 ALA A N 1
ATOM 2702 C CA . ALA A 1 353 ? 17.734 24.516 -9.438 1 90 353 ALA A CA 1
ATOM 2703 C C . ALA A 1 353 ? 17.844 25.922 -10.031 1 90 353 ALA A C 1
ATOM 2705 O O . ALA A 1 353 ? 18.359 26.828 -9.383 1 90 353 ALA A O 1
ATOM 2706 N N . GLN A 1 354 ? 17.375 26.047 -11.203 1 90.62 354 GLN A N 1
ATOM 2707 C CA . GLN A 1 354 ? 17.406 27.344 -11.883 1 90.62 354 GLN A CA 1
ATOM 2708 C C . GLN A 1 354 ? 16.453 28.328 -11.219 1 90.62 354 GLN A C 1
ATOM 2710 O O . GLN A 1 354 ? 16.781 29.516 -11.062 1 90.62 354 GLN A O 1
ATOM 2715 N N . LEU A 1 355 ? 15.336 27.844 -10.82 1 90.19 355 LEU A N 1
ATOM 2716 C CA . LEU A 1 355 ? 14.375 28.688 -10.125 1 90.19 355 LEU A CA 1
ATOM 2717 C C . LEU A 1 355 ? 14.906 29.125 -8.766 1 90.19 355 LEU A C 1
ATOM 2719 O O . LEU A 1 355 ? 14.742 30.281 -8.359 1 90.19 355 LEU A O 1
ATOM 2723 N N . TRP A 1 356 ? 15.516 28.203 -8.086 1 89.88 356 TRP A N 1
ATOM 2724 C CA . TRP A 1 356 ? 16.125 28.469 -6.789 1 89.88 356 TRP A CA 1
ATOM 2725 C C . TRP A 1 356 ? 17.219 29.531 -6.914 1 89.88 356 TRP A C 1
ATOM 2727 O O . TRP A 1 356 ? 17.219 30.516 -6.184 1 89.88 356 TRP A O 1
ATOM 2737 N N . SER A 1 357 ? 18.109 29.359 -7.863 1 90.56 357 SER A N 1
ATOM 2738 C CA . SER A 1 357 ? 19.219 30.281 -8.078 1 90.56 357 SER A CA 1
ATOM 2739 C C . SER A 1 357 ? 18.734 31.641 -8.555 1 90.56 357 SER A C 1
ATOM 2741 O O . SER A 1 357 ? 19.281 32.688 -8.172 1 90.56 357 SER A O 1
ATOM 2743 N N . GLY A 1 358 ? 17.734 31.625 -9.344 1 91.38 358 GLY A N 1
ATOM 2744 C CA . GLY A 1 358 ? 17.219 32.875 -9.898 1 91.38 358 GLY A CA 1
ATOM 2745 C C . GLY A 1 358 ? 16.453 33.688 -8.875 1 91.38 358 GLY A C 1
ATOM 2746 O O . GLY A 1 358 ? 16.547 34.938 -8.875 1 91.38 358 GLY A O 1
ATOM 2747 N N . PHE A 1 359 ? 15.75 33 -8.031 1 91.81 359 PHE A N 1
ATOM 2748 C CA . PHE A 1 359 ? 14.883 33.75 -7.109 1 91.81 359 PHE A CA 1
ATOM 2749 C C . PHE A 1 359 ? 15.57 33.938 -5.766 1 91.81 359 PHE A C 1
ATOM 2751 O O . PHE A 1 359 ? 15.594 35.031 -5.23 1 91.81 359 PHE A O 1
ATOM 2758 N N . ILE A 1 360 ? 16.141 32.906 -5.16 1 89.44 360 ILE A N 1
ATOM 2759 C CA . ILE A 1 360 ? 16.75 32.969 -3.838 1 89.44 360 ILE A CA 1
ATOM 2760 C C . ILE A 1 360 ? 18.234 33.312 -3.973 1 89.44 360 ILE A C 1
ATOM 2762 O O . ILE A 1 360 ? 18.766 34.156 -3.236 1 89.44 360 ILE A O 1
ATOM 2766 N N . GLY A 1 361 ? 18.922 32.781 -4.93 1 88.69 361 GLY A N 1
ATOM 2767 C CA . GLY A 1 361 ? 20.359 32.906 -5.121 1 88.69 361 GLY A CA 1
ATOM 2768 C C . GLY A 1 361 ? 21.109 31.609 -4.879 1 88.69 361 GLY A C 1
ATOM 2769 O O . GLY A 1 361 ? 20.797 30.875 -3.934 1 88.69 361 GLY A O 1
ATOM 2770 N N . ALA A 1 362 ? 22.078 31.281 -5.641 1 82.31 362 ALA A N 1
ATOM 2771 C CA . ALA A 1 362 ? 22.844 30.031 -5.598 1 82.31 362 ALA A CA 1
ATOM 2772 C C . ALA A 1 362 ? 23.625 29.922 -4.293 1 82.31 362 ALA A C 1
ATOM 2774 O O . ALA A 1 362 ? 23.734 28.828 -3.721 1 82.31 362 ALA A O 1
ATOM 2775 N N . ASP A 1 363 ? 24.109 31.047 -3.836 1 83.31 363 ASP A N 1
ATOM 2776 C CA . ASP A 1 363 ? 24.938 31.031 -2.623 1 83.31 363 ASP A CA 1
ATOM 2777 C C . ASP A 1 363 ? 24.312 31.922 -1.546 1 83.31 363 ASP A C 1
ATOM 2779 O O . ASP A 1 363 ? 25.031 32.656 -0.859 1 83.31 363 ASP A O 1
ATOM 2783 N N . ALA A 1 364 ? 23.047 31.75 -1.475 1 87.56 364 ALA A N 1
ATOM 2784 C CA . ALA A 1 364 ? 22.328 32.594 -0.532 1 87.56 364 ALA A CA 1
ATOM 2785 C C . ALA A 1 364 ? 22.703 32.25 0.909 1 87.56 364 ALA A C 1
ATOM 2787 O O . ALA A 1 364 ? 22.859 31.078 1.257 1 87.56 364 ALA A O 1
ATOM 2788 N N . ASP A 1 365 ? 22.906 33.312 1.664 1 88.5 365 ASP A N 1
ATOM 2789 C CA . ASP A 1 365 ? 23.141 33.219 3.102 1 88.5 365 ASP A CA 1
ATOM 2790 C C . ASP A 1 365 ? 21.844 33.438 3.885 1 88.5 365 ASP A C 1
ATOM 2792 O O . ASP A 1 365 ? 21.375 34.562 4.008 1 88.5 365 ASP A O 1
ATOM 2796 N N . PHE A 1 366 ? 21.328 32.438 4.5 1 90 366 PHE A N 1
ATOM 2797 C CA . PHE A 1 366 ? 20 32.5 5.098 1 90 366 PHE A CA 1
ATOM 2798 C C . PHE A 1 366 ? 20.062 33.062 6.504 1 90 366 PHE A C 1
ATOM 2800 O O . PHE A 1 366 ? 19.031 33.219 7.164 1 90 366 PHE A O 1
ATOM 2807 N N . THR A 1 367 ? 21.25 33.438 6.918 1 84.12 367 THR A N 1
ATOM 2808 C CA . THR A 1 367 ? 21.375 34.188 8.156 1 84.12 367 THR A CA 1
ATOM 2809 C C . THR A 1 367 ? 21 35.656 7.93 1 84.12 367 THR A C 1
ATOM 2811 O O . THR A 1 367 ? 20.656 36.375 8.875 1 84.12 367 THR A O 1
ATOM 2814 N N . ALA A 1 368 ? 21.156 35.969 6.672 1 88.19 368 ALA A N 1
ATOM 2815 C CA . ALA A 1 368 ? 20.719 37.312 6.297 1 88.19 368 ALA A CA 1
ATOM 2816 C C . ALA A 1 368 ? 19.203 37.344 6.07 1 88.19 368 ALA A C 1
ATOM 2818 O O . ALA A 1 368 ? 18.609 36.375 5.625 1 88.19 368 ALA A O 1
ATOM 2819 N N . ILE A 1 369 ? 18.609 38.5 6.281 1 90.38 369 ILE A N 1
ATOM 2820 C CA . ILE A 1 369 ? 17.156 38.656 6.25 1 90.38 369 ILE A CA 1
ATOM 2821 C C . ILE A 1 369 ? 16.672 38.562 4.809 1 90.38 369 ILE A C 1
ATOM 2823 O O . ILE A 1 369 ? 15.57 38.031 4.555 1 90.38 369 ILE A O 1
ATOM 2827 N N . GLY A 1 370 ? 17.375 39 3.838 1 92.06 370 GLY A N 1
ATOM 2828 C CA . GLY A 1 370 ? 16.969 39.031 2.443 1 92.06 370 GLY A CA 1
ATOM 2829 C C . GLY A 1 370 ? 16.641 37.625 1.914 1 92.06 370 GLY A C 1
ATOM 2830 O O . GLY A 1 370 ? 15.492 37.375 1.559 1 92.06 370 GLY A O 1
ATOM 2831 N N . PRO A 1 371 ? 17.703 36.812 1.94 1 93.38 371 PRO A N 1
ATOM 2832 C CA . PRO A 1 371 ? 17.453 35.469 1.454 1 93.38 371 PRO A CA 1
ATOM 2833 C C . PRO A 1 371 ? 16.406 34.719 2.277 1 93.38 371 PRO A C 1
ATOM 2835 O O . PRO A 1 371 ? 15.641 33.906 1.731 1 93.38 371 PRO A O 1
ATOM 2838 N N . LEU A 1 372 ? 16.359 34.969 3.508 1 94.19 372 LEU A N 1
ATOM 2839 C CA . LEU A 1 372 ? 15.383 34.312 4.379 1 94.19 372 LEU A CA 1
ATOM 2840 C C . LEU A 1 372 ? 13.969 34.719 3.992 1 94.19 372 LEU A C 1
ATOM 2842 O O . LEU A 1 372 ? 13.07 33.875 3.963 1 94.19 372 LEU A O 1
ATOM 2846 N N . LEU A 1 373 ? 13.781 35.969 3.713 1 95.25 373 LEU A N 1
ATOM 2847 C CA . LEU A 1 373 ? 12.461 36.469 3.312 1 95.25 373 LEU A CA 1
ATOM 2848 C C . LEU A 1 373 ? 12.07 35.906 1.95 1 95.25 373 LEU A C 1
ATOM 2850 O O . LEU A 1 373 ? 10.898 35.594 1.722 1 95.25 373 LEU A O 1
ATOM 2854 N N . LYS A 1 374 ? 13.023 35.844 1.065 1 96.19 374 LYS A N 1
ATOM 2855 C CA . LYS A 1 374 ? 12.734 35.281 -0.247 1 96.19 374 LYS A CA 1
ATOM 2856 C C . LYS A 1 374 ? 12.312 33.812 -0.128 1 96.19 374 LYS A C 1
ATOM 2858 O O . LYS A 1 374 ? 11.367 33.375 -0.782 1 96.19 374 LYS A O 1
ATOM 2863 N N . LEU A 1 375 ? 13.031 33.094 0.674 1 96.38 375 LEU A N 1
ATOM 2864 C CA . LEU A 1 375 ? 12.688 31.688 0.918 1 96.38 375 LEU A CA 1
ATOM 2865 C C . LEU A 1 375 ? 11.281 31.562 1.508 1 96.38 375 LEU A C 1
ATOM 2867 O O . LEU A 1 375 ? 10.484 30.734 1.062 1 96.38 375 LEU A O 1
ATOM 2871 N N . THR A 1 376 ? 10.992 32.375 2.463 1 97.12 376 THR A N 1
ATOM 2872 C CA . THR A 1 376 ? 9.703 32.375 3.15 1 97.12 376 THR A CA 1
ATOM 2873 C C . THR A 1 376 ? 8.562 32.656 2.176 1 97.12 376 THR A C 1
ATOM 2875 O O . THR A 1 376 ? 7.551 31.953 2.176 1 97.12 376 THR A O 1
ATOM 2878 N N . VAL A 1 377 ? 8.734 33.625 1.36 1 96.62 377 VAL A N 1
ATOM 2879 C CA . VAL A 1 377 ? 7.719 34 0.388 1 96.62 377 VAL A CA 1
ATOM 2880 C C . VAL A 1 377 ? 7.523 32.875 -0.624 1 96.62 377 VAL A C 1
ATOM 2882 O O . VAL A 1 377 ? 6.395 32.531 -0.972 1 96.62 377 VAL A O 1
ATOM 2885 N N . ALA A 1 378 ? 8.633 32.344 -1.056 1 96.06 378 ALA A N 1
ATOM 2886 C CA . ALA A 1 378 ? 8.562 31.234 -2.01 1 96.06 378 ALA A CA 1
ATOM 2887 C C . ALA A 1 378 ? 7.797 30.047 -1.425 1 96.06 378 ALA A C 1
ATOM 2889 O O . ALA A 1 378 ? 6.926 29.469 -2.086 1 96.06 378 ALA A O 1
ATOM 2890 N N . VAL A 1 379 ? 8.086 29.672 -0.196 1 96.94 379 VAL A N 1
ATOM 2891 C CA . VAL A 1 379 ? 7.461 28.516 0.448 1 96.94 379 VAL A CA 1
ATOM 2892 C C . VAL A 1 379 ? 5.98 28.812 0.696 1 96.94 379 VAL A C 1
ATOM 2894 O O . VAL A 1 379 ? 5.129 27.953 0.489 1 96.94 379 VAL A O 1
ATOM 2897 N N . LEU A 1 380 ? 5.648 30.047 1.097 1 96.62 380 LEU A N 1
ATOM 2898 C CA . LEU A 1 380 ? 4.27 30.453 1.359 1 96.62 380 LEU A CA 1
ATOM 2899 C C . LEU A 1 380 ? 3.418 30.328 0.102 1 96.62 380 LEU A C 1
ATOM 2901 O O . LEU A 1 380 ? 2.314 29.766 0.147 1 96.62 380 LEU A O 1
ATOM 2905 N N . ILE A 1 381 ? 3.922 30.766 -0.971 1 94.75 381 ILE A N 1
ATOM 2906 C CA . ILE A 1 381 ? 3.174 30.797 -2.223 1 94.75 381 ILE A CA 1
ATOM 2907 C C . ILE A 1 381 ? 3.131 29.391 -2.836 1 94.75 381 ILE A C 1
ATOM 2909 O O . ILE A 1 381 ? 2.061 28.906 -3.191 1 94.75 381 ILE A O 1
ATOM 2913 N N . LEU A 1 382 ? 4.27 28.781 -2.906 1 93.94 382 LEU A N 1
ATOM 2914 C CA . LEU A 1 382 ? 4.363 27.516 -3.607 1 93.94 382 LEU A CA 1
ATOM 2915 C C . LEU A 1 382 ? 3.65 26.406 -2.83 1 93.94 382 LEU A C 1
ATOM 2917 O O . LEU A 1 382 ? 3.121 25.469 -3.426 1 93.94 382 LEU A O 1
ATOM 2921 N N . SER A 1 383 ? 3.617 26.484 -1.54 1 94.31 383 SER A N 1
ATOM 2922 C CA . SER A 1 383 ? 2.887 25.5 -0.742 1 94.31 383 SER A CA 1
ATOM 2923 C C . SER A 1 383 ? 1.394 25.547 -1.056 1 94.31 383 SER A C 1
ATOM 2925 O O . SER A 1 383 ? 0.709 24.516 -0.954 1 94.31 383 SER A O 1
ATOM 2927 N N . ASN A 1 384 ? 0.89 26.688 -1.39 1 92.44 384 ASN A N 1
ATOM 2928 C CA . ASN A 1 384 ? -0.528 26.844 -1.7 1 92.44 384 ASN A CA 1
ATOM 2929 C C . ASN A 1 384 ? -0.819 26.516 -3.162 1 92.44 384 ASN A C 1
ATOM 2931 O O . ASN A 1 384 ? -1.977 26.328 -3.543 1 92.44 384 ASN A O 1
ATOM 2935 N N . ILE A 1 385 ? 0.24 26.344 -3.924 1 87.75 385 ILE A N 1
ATOM 2936 C CA . ILE A 1 385 ? 0.055 26.031 -5.336 1 87.75 385 ILE A CA 1
ATOM 2937 C C . ILE A 1 385 ? 0.293 24.547 -5.574 1 87.75 385 ILE A C 1
ATOM 2939 O O . ILE A 1 385 ? -0.507 23.875 -6.234 1 87.75 385 ILE A O 1
ATOM 2943 N N . VAL A 1 386 ? 1.385 24.047 -5.031 1 89.5 386 VAL A N 1
ATOM 2944 C CA . VAL A 1 386 ? 1.781 22.672 -5.336 1 89.5 386 VAL A CA 1
ATOM 2945 C C . VAL A 1 386 ? 1.467 21.766 -4.148 1 89.5 386 VAL A C 1
ATOM 2947 O O . VAL A 1 386 ? 1.52 20.547 -4.262 1 89.5 386 VAL A O 1
ATOM 2950 N N . SER A 1 387 ? 1.071 22.328 -3.021 1 89.19 387 SER A N 1
ATOM 2951 C CA . SER A 1 387 ? 0.824 21.625 -1.771 1 89.19 387 SER A CA 1
ATOM 2952 C C . SER A 1 387 ? 2.117 21.406 -0.99 1 89.19 387 SER A C 1
ATOM 2954 O O . SER A 1 387 ? 3.209 21.625 -1.522 1 89.19 387 SER A O 1
ATOM 2956 N N . ASN A 1 388 ? 2.02 21.047 0.228 1 92.5 388 ASN A N 1
ATOM 2957 C CA . ASN A 1 388 ? 3.154 21.078 1.146 1 92.5 388 ASN A CA 1
ATOM 2958 C C . ASN A 1 388 ? 4.129 19.938 0.854 1 92.5 388 ASN A C 1
ATOM 2960 O O . ASN A 1 388 ? 5.34 20.156 0.764 1 92.5 388 ASN A O 1
ATOM 2964 N N . VAL A 1 389 ? 3.648 18.734 0.641 1 91.19 389 VAL A N 1
ATOM 2965 C CA . VAL A 1 389 ? 4.508 17.562 0.479 1 91.19 389 VAL A CA 1
ATOM 2966 C C . VAL A 1 389 ? 5.266 17.656 -0.845 1 91.19 389 VAL A C 1
ATOM 2968 O O . VAL A 1 389 ? 6.496 17.594 -0.87 1 91.19 389 VAL A O 1
ATOM 2971 N N . PRO A 1 390 ? 4.598 17.891 -1.935 1 92.56 390 PRO A N 1
ATOM 2972 C CA . PRO A 1 390 ? 5.316 18.031 -3.203 1 92.56 390 PRO A CA 1
ATOM 2973 C C . PRO A 1 390 ? 6.355 19.156 -3.168 1 92.56 390 PRO A C 1
ATOM 2975 O O . PRO A 1 390 ? 7.418 19.031 -3.781 1 92.56 390 PRO A O 1
ATOM 2978 N N . LEU A 1 391 ? 6.031 20.188 -2.48 1 94.25 391 LEU A N 1
ATOM 2979 C CA . LEU A 1 391 ? 6.965 21.297 -2.422 1 94.25 391 LEU A CA 1
ATOM 2980 C C . LEU A 1 391 ? 8.273 20.875 -1.767 1 94.25 391 LEU A C 1
ATOM 2982 O O . LEU A 1 391 ? 9.352 21.25 -2.236 1 94.25 391 LEU A O 1
ATOM 2986 N N . ILE A 1 392 ? 8.188 20.156 -0.674 1 95.81 392 ILE A N 1
ATOM 2987 C CA . ILE A 1 392 ? 9.383 19.703 0.022 1 95.81 392 ILE A CA 1
ATOM 2988 C C . ILE A 1 392 ? 10.227 18.828 -0.911 1 95.81 392 ILE A C 1
ATOM 2990 O O . ILE A 1 392 ? 11.453 18.969 -0.959 1 95.81 392 ILE A O 1
ATOM 2994 N N . LEU A 1 393 ? 9.562 18.016 -1.623 1 93.19 393 LEU A N 1
ATOM 2995 C CA . LEU A 1 393 ? 10.266 17.125 -2.547 1 93.19 393 LEU A CA 1
ATOM 2996 C C . LEU A 1 393 ? 10.953 17.922 -3.648 1 93.19 393 LEU A C 1
ATOM 2998 O O . LEU A 1 393 ? 12.062 17.578 -4.074 1 93.19 393 LEU A O 1
ATOM 3002 N N . LEU A 1 394 ? 10.328 19 -4.082 1 92.38 394 LEU A N 1
ATOM 3003 C CA . LEU A 1 394 ? 10.875 19.828 -5.148 1 92.38 394 LEU A CA 1
ATOM 3004 C C . LEU A 1 394 ? 12.07 20.641 -4.645 1 92.38 394 LEU A C 1
ATOM 3006 O O . LEU A 1 394 ? 13.008 20.906 -5.398 1 92.38 394 LEU A O 1
ATOM 3010 N N . MET A 1 395 ? 12.055 20.984 -3.391 1 94.19 395 MET A N 1
ATOM 3011 C CA . MET A 1 395 ? 13.086 21.859 -2.836 1 94.19 395 MET A CA 1
ATOM 3012 C C . MET A 1 395 ? 14.242 21.031 -2.277 1 94.19 395 MET A C 1
ATOM 3014 O O . MET A 1 395 ? 15.344 21.547 -2.078 1 94.19 395 MET A O 1
ATOM 3018 N N . ALA A 1 396 ? 14.055 19.781 -2.076 1 94.38 396 ALA A N 1
ATOM 3019 C CA . ALA A 1 396 ? 14.984 18.922 -1.344 1 94.38 396 ALA A CA 1
ATOM 3020 C C . ALA A 1 396 ? 16.359 18.891 -2.021 1 94.38 396 ALA A C 1
ATOM 3022 O O . ALA A 1 396 ? 17.391 19.078 -1.364 1 94.38 396 ALA A O 1
ATOM 3023 N N . PRO A 1 397 ? 16.438 18.766 -3.336 1 92.25 397 PRO A N 1
ATOM 3024 C CA . PRO A 1 397 ? 17.75 18.688 -3.957 1 92.25 397 PRO A CA 1
ATOM 3025 C C . PRO A 1 397 ? 18.578 19.953 -3.754 1 92.25 397 PRO A C 1
ATOM 3027 O O . PRO A 1 397 ? 19.781 19.875 -3.5 1 92.25 397 PRO A O 1
ATOM 3030 N N . ASP A 1 398 ? 17.984 21.062 -3.801 1 92.62 398 ASP A N 1
ATOM 3031 C CA . ASP A 1 398 ? 18.688 22.344 -3.672 1 92.62 398 ASP A CA 1
ATOM 3032 C C . ASP A 1 398 ? 19.125 22.578 -2.229 1 92.62 398 ASP A C 1
ATOM 3034 O O . ASP A 1 398 ? 20.203 23.125 -1.984 1 92.62 398 ASP A O 1
ATOM 3038 N N . ILE A 1 399 ? 18.328 22.188 -1.288 1 94.5 399 ILE A N 1
ATOM 3039 C CA . ILE A 1 399 ? 18.672 22.344 0.118 1 94.5 399 ILE A CA 1
ATOM 3040 C C . ILE A 1 399 ? 19.812 21.375 0.472 1 94.5 399 ILE A C 1
ATOM 3042 O O . ILE A 1 399 ? 20.766 21.766 1.156 1 94.5 399 ILE A O 1
ATOM 3046 N N . LEU A 1 400 ? 19.734 20.203 -0.053 1 93.19 400 LEU A N 1
ATOM 3047 C CA . LEU A 1 400 ? 20.75 19.188 0.222 1 93.19 400 LEU A CA 1
ATOM 3048 C C . LEU A 1 400 ? 22.078 19.562 -0.407 1 93.19 400 LEU A C 1
ATOM 3050 O O . LEU A 1 400 ? 23.141 19.109 0.05 1 93.19 400 LEU A O 1
ATOM 3054 N N . ALA A 1 401 ? 22.062 20.391 -1.367 1 90.94 401 ALA A N 1
ATOM 3055 C CA . ALA A 1 401 ? 23.266 20.781 -2.082 1 90.94 401 ALA A CA 1
ATOM 3056 C C . ALA A 1 401 ? 24.016 21.875 -1.327 1 90.94 401 ALA A C 1
ATOM 3058 O O . ALA A 1 401 ? 25.172 22.188 -1.648 1 90.94 401 ALA A O 1
ATOM 3059 N N . MET A 1 402 ? 23.422 22.359 -0.309 1 92.06 402 MET A N 1
ATOM 3060 C CA . MET A 1 402 ? 24.078 23.406 0.468 1 92.06 402 MET A CA 1
ATOM 3061 C C . MET A 1 402 ? 25.312 22.859 1.177 1 92.06 402 MET A C 1
ATOM 3063 O O . MET A 1 402 ? 25.312 21.734 1.677 1 92.06 402 MET A O 1
ATOM 3067 N N . SER A 1 403 ? 26.359 23.625 1.188 1 89.56 403 SER A N 1
ATOM 3068 C CA . SER A 1 403 ? 27.656 23.156 1.664 1 89.56 403 SER A CA 1
ATOM 3069 C C . SER A 1 403 ? 27.75 23.219 3.186 1 89.56 403 SER A C 1
ATOM 3071 O O . SER A 1 403 ? 28.391 22.375 3.812 1 89.56 403 SER A O 1
ATOM 3073 N N . ASP A 1 404 ? 27.141 24.234 3.814 1 90.81 404 ASP A N 1
ATOM 3074 C CA . ASP A 1 404 ? 27.203 24.391 5.266 1 90.81 404 ASP A CA 1
ATOM 3075 C C . ASP A 1 404 ? 26.109 23.594 5.953 1 90.81 404 ASP A C 1
ATOM 3077 O O . ASP A 1 404 ? 24.922 23.906 5.836 1 90.81 404 ASP A O 1
ATOM 3081 N N . PRO A 1 405 ? 26.484 22.609 6.742 1 90.62 405 PRO A N 1
ATOM 3082 C CA . PRO A 1 405 ? 25.484 21.75 7.387 1 90.62 405 PRO A CA 1
ATOM 3083 C C . PRO A 1 405 ? 24.594 22.5 8.375 1 90.62 405 PRO A C 1
ATOM 3085 O O . PRO A 1 405 ? 23.422 22.172 8.523 1 90.62 405 PRO A O 1
ATOM 3088 N N . HIS A 1 406 ? 25.172 23.469 9.023 1 89.56 406 HIS A N 1
ATOM 3089 C CA . HIS A 1 406 ? 24.375 24.234 9.977 1 89.56 406 HIS A CA 1
ATOM 3090 C C . HIS A 1 406 ? 23.344 25.094 9.273 1 89.56 406 HIS A C 1
ATOM 3092 O O . HIS A 1 406 ? 22.203 25.203 9.734 1 89.56 406 HIS A O 1
ATOM 3098 N N . GLU A 1 407 ? 23.766 25.656 8.211 1 91.5 407 GLU A N 1
ATOM 3099 C CA . GLU A 1 407 ? 22.828 26.453 7.426 1 91.5 407 GLU A CA 1
ATOM 3100 C C . GLU A 1 407 ? 21.75 25.578 6.793 1 91.5 407 GLU A C 1
ATOM 3102 O O . GLU A 1 407 ? 20.594 25.984 6.695 1 91.5 407 GLU A O 1
ATOM 3107 N N . GLN A 1 408 ? 22.141 24.406 6.324 1 93.62 408 GLN A N 1
ATOM 3108 C CA . GLN A 1 408 ? 21.203 23.469 5.742 1 93.62 408 GLN A CA 1
ATOM 3109 C C . GLN A 1 408 ? 20.125 23.078 6.746 1 93.62 408 GLN A C 1
ATOM 3111 O O . GLN A 1 408 ? 18.938 23.062 6.41 1 93.62 408 GLN A O 1
ATOM 3116 N N . GLU A 1 409 ? 20.562 22.781 7.918 1 93.88 409 GLU A N 1
ATOM 3117 C CA . GLU A 1 409 ? 19.625 22.422 8.977 1 93.88 409 GLU A CA 1
ATOM 3118 C C . GLU A 1 409 ? 18.656 23.562 9.289 1 93.88 409 GLU A C 1
ATOM 3120 O O . GLU A 1 409 ? 17.469 23.328 9.477 1 93.88 409 GLU A O 1
ATOM 3125 N N . TYR A 1 410 ? 19.219 24.734 9.359 1 93.94 410 TYR A N 1
ATOM 3126 C CA . TYR A 1 410 ? 18.406 25.922 9.625 1 93.94 410 TYR A CA 1
ATOM 3127 C C . TYR A 1 410 ? 17.344 26.109 8.547 1 93.94 410 TYR A C 1
ATOM 3129 O O . TYR A 1 410 ? 16.188 26.391 8.844 1 93.94 410 TYR A O 1
ATOM 3137 N N . VAL A 1 411 ? 17.719 25.906 7.316 1 95.38 411 VAL A N 1
ATOM 3138 C CA . VAL A 1 411 ? 16.797 26.078 6.199 1 95.38 411 VAL A CA 1
ATOM 3139 C C . VAL A 1 411 ? 15.688 25.016 6.285 1 95.38 411 VAL A C 1
ATOM 3141 O O . VAL A 1 411 ? 14.523 25.312 6.043 1 95.38 411 VAL A O 1
ATOM 3144 N N . TRP A 1 412 ? 16.016 23.781 6.637 1 96.44 412 TRP A N 1
ATOM 3145 C CA . TRP A 1 412 ? 15.023 22.734 6.816 1 96.44 412 TRP A CA 1
ATOM 3146 C C . TRP A 1 412 ? 14.016 23.125 7.898 1 96.44 412 TRP A C 1
ATOM 3148 O O . TRP A 1 412 ? 12.812 22.938 7.73 1 96.44 412 TRP A O 1
ATOM 3158 N N . VAL A 1 413 ? 14.492 23.703 8.969 1 96.12 413 VAL A N 1
ATOM 3159 C CA . VAL A 1 413 ? 13.648 24.094 10.094 1 96.12 413 VAL A CA 1
ATOM 3160 C C . VAL A 1 413 ? 12.719 25.234 9.664 1 96.12 413 VAL A C 1
ATOM 3162 O O . VAL A 1 413 ? 11.523 25.219 9.992 1 96.12 413 VAL A O 1
ATOM 3165 N N . VAL A 1 414 ? 13.258 26.141 8.93 1 96.69 414 VAL A N 1
ATOM 3166 C CA . VAL A 1 414 ? 12.469 27.25 8.43 1 96.69 414 VAL A CA 1
ATOM 3167 C C . VAL A 1 414 ? 11.391 26.75 7.48 1 96.69 414 VAL A C 1
ATOM 3169 O O . VAL A 1 414 ? 10.227 27.141 7.578 1 96.69 414 VAL A O 1
ATOM 3172 N N . VAL A 1 415 ? 11.773 25.875 6.605 1 97.25 415 VAL A N 1
ATOM 3173 C CA . VAL A 1 415 ? 10.844 25.328 5.625 1 97.25 415 VAL A CA 1
ATOM 3174 C C . VAL A 1 415 ? 9.758 24.531 6.34 1 97.25 415 VAL A C 1
ATOM 3176 O O . VAL A 1 415 ? 8.586 24.562 5.953 1 97.25 415 VAL A O 1
ATOM 3179 N N . ALA A 1 416 ? 10.094 23.781 7.363 1 97.62 416 ALA A N 1
ATOM 3180 C CA . ALA A 1 416 ? 9.125 23.031 8.148 1 97.62 416 ALA A CA 1
ATOM 3181 C C . ALA A 1 416 ? 8.07 23.953 8.758 1 97.62 416 ALA A C 1
ATOM 3183 O O . ALA A 1 416 ? 6.871 23.688 8.656 1 97.62 416 ALA A O 1
ATOM 3184 N N . TRP A 1 417 ? 8.523 25.047 9.32 1 97.94 417 TRP A N 1
ATOM 3185 C CA . TRP A 1 417 ? 7.629 26 9.961 1 97.94 417 TRP A CA 1
ATOM 3186 C C . TRP A 1 417 ? 6.738 26.688 8.93 1 97.94 417 TRP A C 1
ATOM 3188 O O . TRP A 1 417 ? 5.512 26.641 9.039 1 97.94 417 TRP A O 1
ATOM 3198 N N . VAL A 1 418 ? 7.324 27.188 7.914 1 98.12 418 VAL A N 1
ATOM 3199 C CA . VAL A 1 418 ? 6.609 28.031 6.965 1 98.12 418 VAL A CA 1
ATOM 3200 C C . VAL A 1 418 ? 5.656 27.188 6.125 1 98.12 418 VAL A C 1
ATOM 3202 O O . VAL A 1 418 ? 4.508 27.562 5.902 1 98.12 418 VAL A O 1
ATOM 3205 N N . SER A 1 419 ? 6.105 26.062 5.645 1 97.5 419 SER A N 1
ATOM 3206 C CA . SER A 1 419 ? 5.258 25.219 4.801 1 97.5 419 SER A CA 1
ATOM 3207 C C . SER A 1 419 ? 4.039 24.719 5.562 1 97.5 419 SER A C 1
ATOM 3209 O O . SER A 1 419 ? 2.953 24.594 4.996 1 97.5 419 SER A O 1
ATOM 3211 N N . THR A 1 420 ? 4.199 24.406 6.812 1 97.62 420 THR A N 1
ATOM 3212 C CA . THR A 1 420 ? 3.094 23.906 7.617 1 97.62 420 THR A CA 1
ATOM 3213 C C . THR A 1 420 ? 2.08 25 7.902 1 97.62 420 THR A C 1
ATOM 3215 O O . THR A 1 420 ? 0.877 24.812 7.707 1 97.62 4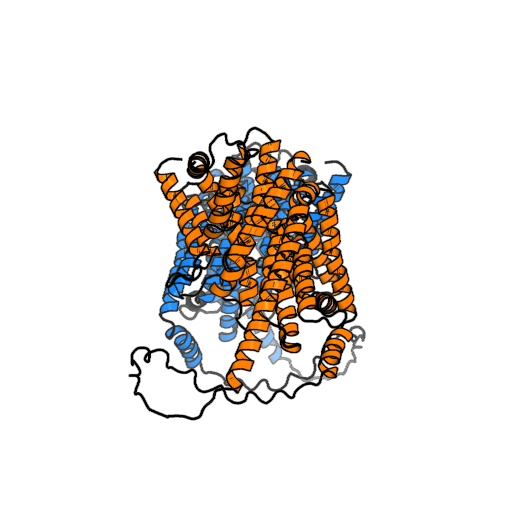20 THR A O 1
ATOM 3218 N N . VAL A 1 421 ? 2.545 26.156 8.336 1 98 421 VAL A N 1
ATOM 3219 C CA . VAL A 1 421 ? 1.663 27.266 8.695 1 98 421 VAL A CA 1
ATOM 3220 C C . VAL A 1 421 ? 1.038 27.859 7.434 1 98 421 VAL A C 1
ATOM 3222 O O . VAL A 1 421 ? -0.077 28.375 7.473 1 98 421 VAL A O 1
ATOM 3225 N N . ALA A 1 422 ? 1.753 27.719 6.32 1 97.5 422 ALA A N 1
ATOM 3226 C CA . ALA A 1 422 ? 1.241 28.188 5.035 1 97.5 422 ALA A CA 1
ATOM 3227 C C . ALA A 1 422 ? -0.108 27.547 4.719 1 97.5 422 ALA A C 1
ATOM 3229 O O . ALA A 1 422 ? -0.907 28.109 3.967 1 97.5 422 ALA A O 1
ATOM 3230 N N . GLY A 1 423 ? -0.35 26.406 5.262 1 96 423 GLY A N 1
ATOM 3231 C CA . GLY A 1 423 ? -1.626 25.734 5.07 1 96 423 GLY A CA 1
ATOM 3232 C C . GLY A 1 423 ? -2.811 26.562 5.535 1 96 423 GLY A C 1
ATOM 3233 O O . GLY A 1 423 ? -3.936 26.359 5.074 1 96 423 GLY A O 1
ATOM 3234 N N . ASN A 1 424 ? -2.57 27.484 6.395 1 97.69 424 ASN A N 1
ATOM 3235 C CA . ASN A 1 424 ? -3.633 28.312 6.949 1 97.69 424 ASN A CA 1
ATOM 3236 C C . ASN A 1 424 ? -3.924 29.516 6.059 1 97.69 424 ASN A C 1
ATOM 3238 O O . ASN A 1 424 ? -4.855 30.281 6.328 1 97.69 424 ASN A O 1
ATOM 3242 N N . LEU A 1 425 ? -3.189 29.719 5 1 96.81 425 LEU A N 1
ATOM 3243 C CA . LEU A 1 425 ? -3.33 30.906 4.176 1 96.81 425 LEU A CA 1
ATOM 3244 C C . LEU A 1 425 ? -4.695 30.938 3.498 1 96.81 425 LEU A C 1
ATOM 3246 O O . LEU A 1 425 ? -5.336 32 3.434 1 96.81 425 LEU A O 1
ATOM 3250 N N . THR A 1 426 ? -5.09 29.844 2.957 1 94.62 426 THR A N 1
ATOM 3251 C CA . THR A 1 426 ? -6.395 29.688 2.322 1 94.62 426 THR A CA 1
ATOM 3252 C C . THR A 1 426 ? -7.051 28.375 2.754 1 94.62 426 THR A C 1
ATOM 3254 O O . THR A 1 426 ? -6.402 27.516 3.348 1 94.62 426 THR A O 1
ATOM 3257 N N . LEU A 1 427 ? -8.344 28.312 2.49 1 93 427 LEU A N 1
ATOM 3258 C CA . LEU A 1 427 ? -9.086 27.109 2.822 1 93 427 LEU A CA 1
ATOM 3259 C C . LEU A 1 427 ? -8.492 25.891 2.117 1 93 427 LEU A C 1
ATOM 3261 O O . LEU A 1 427 ? -8.461 24.797 2.676 1 93 427 LEU A O 1
ATOM 3265 N N . LEU A 1 428 ? -7.852 26.094 0.958 1 88.62 428 LEU A N 1
ATOM 3266 C CA . LEU A 1 428 ? -7.328 25 0.133 1 88.62 428 LEU A CA 1
ATOM 3267 C C . LEU A 1 428 ? -5.867 24.719 0.464 1 88.62 428 LEU A C 1
ATOM 3269 O O . LEU A 1 428 ? -5.27 23.797 -0.075 1 88.62 428 LEU A O 1
ATOM 3273 N N . GLY A 1 429 ? -5.387 25.453 1.365 1 91.38 429 GLY A N 1
ATOM 3274 C CA . GLY A 1 429 ? -3.961 25.391 1.639 1 91.38 429 GLY A CA 1
ATOM 3275 C C . GLY A 1 429 ? -3.553 24.125 2.369 1 91.38 429 GLY A C 1
ATOM 3276 O O . GLY A 1 429 ? -2.379 23.75 2.361 1 91.38 429 GLY A O 1
ATOM 3277 N N . SER A 1 430 ? -4.52 23.516 3.029 1 92 430 SER A N 1
ATOM 3278 C CA . SER A 1 430 ? -4.234 22.297 3.766 1 92 430 SER A CA 1
ATOM 3279 C C . SER A 1 430 ? -5.426 21.344 3.736 1 92 430 SER A C 1
ATOM 3281 O O . SER A 1 430 ? -6.578 21.781 3.744 1 92 430 SER A O 1
ATOM 3283 N N . ALA A 1 431 ? -5.082 20.094 3.709 1 88.12 431 ALA A N 1
ATOM 3284 C CA . ALA A 1 431 ? -6.129 19.078 3.775 1 88.12 431 ALA A CA 1
ATOM 3285 C C . ALA A 1 431 ? -6.918 19.188 5.078 1 88.12 431 ALA A C 1
ATOM 3287 O O . ALA A 1 431 ? -8.125 18.922 5.105 1 88.12 431 ALA A O 1
ATOM 3288 N N . ALA A 1 432 ? -6.316 19.594 6.121 1 93.38 432 ALA A N 1
ATOM 3289 C CA . ALA A 1 432 ? -6.965 19.75 7.418 1 93.38 432 ALA A CA 1
ATOM 3290 C C . ALA A 1 432 ? -8.125 20.734 7.332 1 93.38 432 ALA A C 1
ATOM 3292 O O . ALA A 1 432 ? -9.195 20.5 7.902 1 93.38 432 ALA A O 1
ATOM 3293 N N . ASN A 1 433 ? -7.941 21.797 6.609 1 95.31 433 ASN A N 1
ATOM 3294 C CA . ASN A 1 433 ? -9 22.797 6.43 1 95.31 433 ASN A CA 1
ATOM 3295 C C . ASN A 1 433 ? -10.188 22.203 5.676 1 95.31 433 ASN A C 1
ATOM 3297 O O . ASN A 1 433 ? -11.344 22.438 6.051 1 95.31 433 ASN A O 1
ATOM 3301 N N . ILE A 1 434 ? -9.883 21.484 4.727 1 89.5 434 ILE A N 1
ATOM 3302 C CA . ILE A 1 434 ? -10.914 20.891 3.881 1 89.5 434 ILE A CA 1
ATOM 3303 C C . ILE A 1 434 ? -11.711 19.875 4.684 1 89.5 434 ILE A C 1
ATOM 3305 O O . ILE A 1 434 ? -12.93 19.781 4.555 1 89.5 434 ILE A O 1
ATOM 3309 N N . ILE A 1 435 ? -11.031 19.172 5.465 1 91.62 435 ILE A N 1
ATOM 3310 C CA . ILE A 1 435 ? -11.68 18.172 6.316 1 91.62 435 ILE A CA 1
ATOM 3311 C C . ILE A 1 435 ? -12.695 18.859 7.227 1 91.62 435 ILE A C 1
ATOM 3313 O O . ILE A 1 435 ? -13.844 18.422 7.32 1 91.62 435 ILE A O 1
ATOM 3317 N N . VAL A 1 436 ? -12.312 19.906 7.836 1 95.75 436 VAL A N 1
ATOM 3318 C CA . VAL A 1 436 ? -13.203 20.625 8.734 1 95.75 436 VAL A CA 1
ATOM 3319 C C . VAL A 1 436 ? -14.383 21.188 7.953 1 95.75 436 VAL A C 1
ATOM 3321 O O . VAL A 1 436 ? -15.531 21.094 8.398 1 95.75 436 VAL A O 1
ATOM 3324 N N . ALA A 1 437 ? -14.164 21.703 6.824 1 93.25 437 ALA A N 1
ATOM 3325 C CA . ALA A 1 437 ? -15.227 22.266 5.992 1 93.25 437 ALA A CA 1
ATOM 3326 C C . ALA A 1 437 ? -16.219 21.188 5.555 1 93.25 437 ALA A C 1
ATOM 3328 O O . ALA A 1 437 ? -17.422 21.438 5.496 1 93.25 437 ALA A O 1
ATOM 3329 N N . GLU A 1 438 ? -15.727 20.047 5.281 1 88.19 438 GLU A N 1
ATOM 3330 C CA . GLU A 1 438 ? -16.578 18.969 4.789 1 88.19 438 GLU A CA 1
ATOM 3331 C C . GLU A 1 438 ? -17.359 18.328 5.926 1 88.19 438 GLU A C 1
ATOM 3333 O O . GLU A 1 438 ? -18.516 17.906 5.738 1 88.19 438 GLU A O 1
ATOM 3338 N N . LEU A 1 439 ? -16.719 18.219 7.012 1 90.81 439 LEU A N 1
ATOM 3339 C CA . LEU A 1 439 ? -17.359 17.531 8.133 1 90.81 439 LEU A CA 1
ATOM 3340 C C . LEU A 1 439 ? -18.344 18.469 8.844 1 90.81 439 LEU A C 1
ATOM 3342 O O . LEU A 1 439 ? -19.281 18 9.508 1 90.81 439 LEU A O 1
ATOM 3346 N N . ASN A 1 440 ? -18.078 19.734 8.695 1 92.44 440 ASN A N 1
ATOM 3347 C CA . ASN A 1 440 ? -19 20.688 9.289 1 92.44 440 ASN A CA 1
ATOM 3348 C C . ASN A 1 440 ? -20.312 20.734 8.523 1 92.44 440 ASN A C 1
ATOM 3350 O O . ASN A 1 440 ? -20.391 21.297 7.43 1 92.44 440 ASN A O 1
ATOM 3354 N N . THR A 1 441 ? -21.297 20.219 9.023 1 85.62 441 THR A N 1
ATOM 3355 C CA . THR A 1 441 ? -22.594 20.031 8.359 1 85.62 441 THR A CA 1
ATOM 3356 C C . THR A 1 441 ? -23.281 21.375 8.156 1 85.62 441 THR A C 1
ATOM 3358 O O . THR A 1 441 ? -24.109 21.516 7.254 1 85.62 441 THR A O 1
ATOM 3361 N N . THR A 1 442 ? -23.016 22.344 8.945 1 83.62 442 THR A N 1
ATOM 3362 C CA . THR A 1 442 ? -23.688 23.641 8.867 1 83.62 442 THR A CA 1
ATOM 3363 C C . THR A 1 442 ? -23.062 24.516 7.793 1 83.62 442 THR A C 1
ATOM 3365 O O . THR A 1 442 ? -23.594 25.562 7.441 1 83.62 442 THR A O 1
ATOM 3368 N N . ARG A 1 443 ? -22.078 24.125 7.191 1 76.56 443 ARG A N 1
ATOM 3369 C CA . ARG A 1 443 ? -21.391 24.703 6.035 1 76.56 443 ARG A CA 1
ATOM 3370 C C . ARG A 1 443 ? -21.047 26.172 6.281 1 76.56 443 ARG A C 1
ATOM 3372 O O . ARG A 1 443 ? -21.25 27.016 5.41 1 76.56 443 ARG A O 1
ATOM 3379 N N . HIS A 1 444 ? -20.531 26.469 7.387 1 76.62 444 HIS A N 1
ATOM 3380 C CA . HIS A 1 444 ? -20.188 27.844 7.75 1 76.62 444 HIS A CA 1
ATOM 3381 C C . HIS A 1 444 ? -18.781 28.188 7.293 1 76.62 444 HIS A C 1
ATOM 3383 O O . HIS A 1 444 ? -18.422 29.375 7.172 1 76.62 444 HIS A O 1
ATOM 3389 N N . LEU A 1 445 ? -18.094 27.219 6.996 1 86.81 445 LEU A N 1
ATOM 3390 C CA . LEU A 1 445 ? -16.703 27.469 6.609 1 86.81 445 LEU A CA 1
ATOM 3391 C C . LEU A 1 445 ? -16.562 27.547 5.094 1 86.81 445 LEU A C 1
ATOM 3393 O O . LEU A 1 445 ? -16.156 26.578 4.453 1 86.81 445 LEU A O 1
ATOM 3397 N N . THR A 1 446 ? -16.766 28.75 4.57 1 88.62 446 THR A N 1
ATOM 3398 C CA . THR A 1 446 ? -16.609 29 3.145 1 88.62 446 THR A CA 1
ATOM 3399 C C . THR A 1 446 ? -15.211 29.531 2.846 1 88.62 446 THR A C 1
ATOM 3401 O O . THR A 1 446 ? -14.492 29.953 3.758 1 88.62 446 THR A O 1
ATOM 3404 N N . PHE A 1 447 ? -14.891 29.547 1.577 1 91.62 447 PHE A N 1
ATOM 3405 C CA . PHE A 1 447 ? -13.562 29.984 1.157 1 91.62 447 PHE A CA 1
ATOM 3406 C C . PHE A 1 447 ? -13.312 31.438 1.578 1 91.62 447 PHE A C 1
ATOM 3408 O O . PHE A 1 447 ? -12.266 31.75 2.143 1 91.62 447 PHE A O 1
ATOM 3415 N N . LEU A 1 448 ? -14.289 32.312 1.36 1 91.5 448 LEU A N 1
ATOM 3416 C CA . LEU A 1 448 ? -14.109 33.719 1.638 1 91.5 448 LEU A CA 1
ATOM 3417 C C . LEU A 1 448 ? -14.07 34 3.141 1 91.5 448 LEU A C 1
ATOM 3419 O O . LEU A 1 448 ? -13.312 34.844 3.607 1 91.5 448 LEU A O 1
ATOM 3423 N N . GLN A 1 449 ? -14.922 33.281 3.871 1 90.69 449 GLN A N 1
ATOM 3424 C CA . GLN A 1 449 ? -14.922 33.438 5.32 1 90.69 449 GLN A CA 1
ATOM 3425 C C . GLN A 1 449 ? -13.602 32.969 5.926 1 90.69 449 GLN A C 1
ATOM 3427 O O . GLN A 1 449 ? -13.086 33.594 6.863 1 90.69 449 GLN A O 1
ATOM 3432 N N . TYR A 1 450 ? -13.102 31.953 5.406 1 94.62 450 TYR A N 1
ATOM 3433 C CA . TYR A 1 450 ? -11.812 31.438 5.855 1 94.62 450 TYR A CA 1
ATOM 3434 C C . TYR A 1 450 ? -10.695 32.406 5.527 1 94.62 450 TYR A C 1
ATOM 3436 O O . TYR A 1 450 ? -9.812 32.656 6.355 1 94.62 450 TYR A O 1
ATOM 3444 N N . LEU A 1 451 ? -10.75 32.938 4.336 1 94.69 451 LEU A N 1
ATOM 3445 C CA . LEU A 1 451 ? -9.688 33.812 3.822 1 94.69 451 LEU A CA 1
ATOM 3446 C C . LEU A 1 451 ? -9.562 35.062 4.656 1 94.69 451 LEU A C 1
ATOM 3448 O O . LEU A 1 451 ? -8.461 35.594 4.848 1 94.69 451 LEU A O 1
ATOM 3452 N N . LYS A 1 452 ? -10.664 35.594 5.113 1 93.56 452 LYS A N 1
ATOM 3453 C CA . LYS A 1 452 ? -10.68 36.812 5.898 1 93.56 452 LYS A CA 1
ATOM 3454 C C . LYS A 1 452 ? -9.859 36.656 7.176 1 93.56 452 LYS A C 1
ATOM 3456 O O . LYS A 1 452 ? -9.195 37.625 7.609 1 93.56 452 LYS A O 1
ATOM 3461 N N . PHE A 1 453 ? -9.906 35.562 7.742 1 94.62 453 PHE A N 1
ATOM 3462 C CA . PHE A 1 453 ? -9.141 35.312 8.961 1 94.62 453 PHE A CA 1
ATOM 3463 C C . PHE A 1 453 ? -7.793 34.688 8.641 1 94.62 453 PHE A C 1
ATOM 3465 O O . PHE A 1 453 ? -6.762 35.094 9.172 1 94.62 453 PHE A O 1
ATOM 3472 N N . GLY A 1 454 ? -7.805 33.688 7.797 1 95.94 454 GLY A N 1
ATOM 3473 C CA . GLY A 1 454 ? -6.633 32.875 7.52 1 95.94 454 GLY A CA 1
ATOM 3474 C C . GLY A 1 454 ? -5.488 33.656 6.914 1 95.94 454 GLY A C 1
ATOM 3475 O O . GLY A 1 454 ? -4.348 33.562 7.367 1 95.94 454 GLY A O 1
ATOM 3476 N N . PHE A 1 455 ? -5.766 34.469 5.93 1 96.25 455 PHE A N 1
ATOM 3477 C CA . PHE A 1 455 ? -4.73 35.156 5.164 1 96.25 455 PHE A CA 1
ATOM 3478 C C . PHE A 1 455 ? -3.93 36.094 6.059 1 96.25 455 PHE A C 1
ATOM 3480 O O . PHE A 1 455 ? -2.721 35.938 6.223 1 96.25 455 PHE A O 1
ATOM 3487 N N . PRO A 1 456 ? -4.523 37.094 6.719 1 96.19 456 PRO A N 1
ATOM 3488 C CA . PRO A 1 456 ? -3.74 38.031 7.523 1 96.19 456 PRO A CA 1
ATOM 3489 C C . PRO A 1 456 ? -3.105 37.375 8.75 1 96.19 456 PRO A C 1
ATOM 3491 O O . PRO A 1 456 ? -1.978 37.719 9.117 1 96.19 456 PRO A O 1
ATOM 3494 N N . THR A 1 457 ? -3.779 36.5 9.359 1 97 457 THR A N 1
ATOM 3495 C CA . THR A 1 457 ? -3.271 35.875 10.586 1 97 457 THR A CA 1
ATOM 3496 C C . THR A 1 457 ? -2.088 34.969 10.281 1 97 457 THR A C 1
ATOM 3498 O O . THR A 1 457 ? -1.158 34.844 11.078 1 97 457 THR A O 1
ATOM 3501 N N . THR A 1 458 ? -2.174 34.281 9.133 1 97.75 458 THR A N 1
ATOM 3502 C CA . THR A 1 458 ? -1.078 33.406 8.742 1 97.75 458 THR A CA 1
ATOM 3503 C C . THR A 1 458 ? 0.207 34.188 8.531 1 97.75 458 THR A C 1
ATOM 3505 O O . THR A 1 458 ? 1.287 33.75 8.938 1 97.75 458 THR A O 1
ATOM 3508 N N . LEU A 1 459 ? 0.081 35.375 7.914 1 97.69 459 LEU A N 1
ATOM 3509 C CA . LEU A 1 459 ? 1.25 36.219 7.703 1 97.69 459 LEU A CA 1
ATOM 3510 C C . LEU A 1 459 ? 1.865 36.656 9.031 1 97.69 459 LEU A C 1
ATOM 3512 O O . LEU A 1 459 ? 3.088 36.625 9.188 1 97.69 459 LEU A O 1
ATOM 3516 N N . LEU A 1 460 ? 1.026 36.938 9.969 1 97.69 460 LEU A N 1
ATOM 3517 C CA . LEU A 1 460 ? 1.498 37.375 11.281 1 97.69 460 LEU A CA 1
ATOM 3518 C C . LEU A 1 460 ? 2.15 36.188 12.023 1 97.69 460 LEU A C 1
ATOM 3520 O O . LEU A 1 460 ? 3.213 36.375 12.633 1 97.69 460 LEU A O 1
ATOM 3524 N N . VAL A 1 461 ? 1.524 35.062 12 1 98.19 461 VAL A N 1
ATOM 3525 C CA . VAL A 1 461 ? 2.016 33.906 12.711 1 98.19 461 VAL A CA 1
ATOM 3526 C C . VAL A 1 461 ? 3.334 33.438 12.094 1 98.19 461 VAL A C 1
ATOM 3528 O O . VAL A 1 461 ? 4.258 33.031 12.805 1 98.19 461 VAL A O 1
ATOM 3531 N N . VAL A 1 462 ? 3.414 33.438 10.75 1 98.06 462 VAL A N 1
ATOM 3532 C CA . VAL A 1 462 ? 4.645 33.062 10.07 1 98.06 462 VAL A CA 1
ATOM 3533 C C . VAL A 1 462 ? 5.777 34 10.477 1 98.06 462 VAL A C 1
ATOM 3535 O O . VAL A 1 462 ? 6.887 33.531 10.773 1 98.06 462 VAL A O 1
ATOM 3538 N N . ALA A 1 463 ? 5.52 35.312 10.492 1 97.12 463 ALA A N 1
ATOM 3539 C CA . ALA A 1 463 ? 6.523 36.312 10.859 1 97.12 463 ALA A CA 1
ATOM 3540 C C . ALA A 1 463 ? 7.004 36.094 12.289 1 97.12 463 ALA A C 1
ATOM 3542 O O . ALA A 1 463 ? 8.203 36.156 12.562 1 97.12 463 ALA A O 1
ATOM 3543 N N . LEU A 1 464 ? 6.055 35.875 13.141 1 96.94 464 LEU A N 1
ATOM 3544 C CA . LEU A 1 464 ? 6.391 35.625 14.539 1 96.94 464 LEU A CA 1
ATOM 3545 C C . LEU A 1 464 ? 7.309 34.406 14.672 1 96.94 464 LEU A C 1
ATOM 3547 O O . LEU A 1 464 ? 8.305 34.469 15.398 1 96.94 464 LEU A O 1
ATOM 3551 N N . GLY A 1 465 ? 6.957 33.344 14.023 1 96.81 465 GLY A N 1
ATOM 3552 C CA . GLY A 1 465 ? 7.766 32.156 14.07 1 96.81 465 GLY A CA 1
ATOM 3553 C C . GLY A 1 465 ? 9.164 32.344 13.516 1 96.81 465 GLY A C 1
ATOM 3554 O O . GLY A 1 465 ? 10.133 31.781 14.047 1 96.81 465 GLY A O 1
ATOM 3555 N N . LEU A 1 466 ? 9.281 33.125 12.469 1 95.62 466 LEU A N 1
ATOM 3556 C CA . LEU A 1 466 ? 10.594 33.375 11.883 1 95.62 466 LEU A CA 1
ATOM 3557 C C . LEU A 1 466 ? 11.5 34.125 12.867 1 95.62 466 LEU A C 1
ATOM 3559 O O . LEU A 1 466 ? 12.695 33.844 12.938 1 95.62 466 LEU A O 1
ATOM 3563 N N . VAL A 1 467 ? 10.938 35.062 13.594 1 94.5 467 VAL A N 1
ATOM 3564 C CA . VAL A 1 467 ? 11.695 35.812 14.594 1 94.5 467 VAL A CA 1
ATOM 3565 C C . VAL A 1 467 ? 12.195 34.875 15.68 1 94.5 467 VAL A C 1
ATOM 3567 O O . VAL A 1 467 ? 13.344 34.938 16.109 1 94.5 467 VAL A O 1
ATOM 3570 N N . ILE A 1 468 ? 11.359 33.969 16.031 1 95.38 468 ILE A N 1
ATOM 3571 C CA . ILE A 1 468 ? 11.711 33.031 17.094 1 95.38 468 ILE A CA 1
ATOM 3572 C C . ILE A 1 468 ? 12.789 32.062 16.594 1 95.38 468 ILE A C 1
ATOM 3574 O O . ILE A 1 468 ? 13.758 31.797 17.297 1 95.38 468 ILE A O 1
ATOM 3578 N N . LEU A 1 469 ? 12.641 31.578 15.383 1 93.62 469 LEU A N 1
ATOM 3579 C CA . LEU A 1 469 ? 13.594 30.625 14.812 1 93.62 469 LEU A CA 1
ATOM 3580 C C . LEU A 1 469 ? 14.961 31.281 14.625 1 93.62 469 LEU A C 1
ATOM 3582 O O . LEU A 1 469 ? 15.992 30.641 14.812 1 93.62 469 LEU A O 1
ATOM 3586 N N . GLN A 1 470 ? 14.984 32.531 14.25 1 89.38 470 GLN A N 1
ATOM 3587 C CA . GLN A 1 470 ? 16.234 33.25 14.07 1 89.38 470 GLN A CA 1
ATOM 3588 C C . GLN A 1 470 ? 16.953 33.438 15.398 1 89.38 470 GLN A C 1
ATOM 3590 O O . GLN A 1 470 ? 18.188 33.406 15.453 1 89.38 470 GLN A O 1
ATOM 3595 N N . SER A 1 471 ? 16.188 33.625 16.375 1 86.69 471 SER A N 1
ATOM 3596 C CA . SER A 1 471 ? 16.766 33.812 17.703 1 86.69 471 SER A CA 1
ATOM 3597 C C . SER A 1 471 ? 17.328 32.531 18.266 1 86.69 471 SER A C 1
ATOM 3599 O O . SER A 1 471 ? 18.281 32.531 19.047 1 86.69 471 SER A O 1
ATOM 3601 N N . THR A 1 472 ? 16.75 31.406 17.891 1 76.62 472 THR A N 1
ATOM 3602 C CA . THR A 1 472 ? 17.172 30.125 18.438 1 76.62 472 THR A CA 1
ATOM 3603 C C . THR A 1 472 ? 18.188 29.453 17.516 1 76.62 472 THR A C 1
ATOM 3605 O O . THR A 1 472 ? 18.688 28.375 17.828 1 76.62 472 THR A O 1
ATOM 3608 N N . SER A 1 473 ? 18.312 29.922 16.359 1 68.94 473 SER A N 1
ATOM 3609 C CA . SER A 1 473 ? 19.266 29.359 15.406 1 68.94 473 SER A CA 1
ATOM 3610 C C . SER A 1 473 ? 20.656 29.266 16.016 1 68.94 473 SER A C 1
ATOM 3612 O O . SER A 1 473 ? 21.453 28.391 15.641 1 68.94 473 SER A O 1
ATOM 3614 N N . ALA A 1 474 ? 20.828 30.094 16.953 1 58.06 474 ALA A N 1
ATOM 3615 C CA . ALA A 1 474 ? 22.094 30.031 17.672 1 58.06 474 ALA A CA 1
ATOM 3616 C C . ALA A 1 474 ? 22.172 28.781 18.562 1 58.06 474 ALA A C 1
ATOM 3618 O O . ALA A 1 474 ? 23.25 28.328 18.922 1 58.06 474 ALA A O 1
ATOM 3619 N N . VAL A 1 475 ? 21.016 28.219 18.797 1 51.34 475 VAL A N 1
ATOM 3620 C CA . VAL A 1 475 ? 20.953 27.047 19.656 1 51.34 475 VAL A CA 1
ATOM 3621 C C . VAL A 1 475 ? 21.125 25.766 18.828 1 51.34 475 VAL A C 1
ATOM 3623 O O . VAL A 1 475 ? 21.578 24.734 19.328 1 51.34 475 VAL A O 1
ATOM 3626 N N . LEU A 1 476 ? 20.812 25.797 17.609 1 55.81 476 LEU A N 1
ATOM 3627 C CA . LEU A 1 476 ? 21.031 24.641 16.75 1 55.81 476 LEU A CA 1
ATOM 3628 C C . LEU A 1 476 ? 22.516 24.484 16.438 1 55.81 476 LEU A C 1
ATOM 3630 O O . LEU A 1 476 ? 23.219 25.469 16.203 1 55.81 476 LEU A O 1
ATOM 3634 N N . MET B 1 1 ? 25.391 -13.992 11.117 1 76.56 1 MET B N 1
ATOM 3635 C CA . MET B 1 1 ? 24.484 -13.68 12.219 1 76.56 1 MET B CA 1
ATOM 3636 C C . MET B 1 1 ? 24.781 -14.555 13.43 1 76.56 1 MET B C 1
ATOM 3638 O O . MET B 1 1 ? 25.078 -15.742 13.289 1 76.56 1 MET B O 1
ATOM 3642 N N . ASP B 1 2 ? 24.766 -14.062 14.602 1 86.06 2 ASP B N 1
ATOM 3643 C CA . ASP B 1 2 ? 25.078 -14.812 15.805 1 86.06 2 ASP B CA 1
ATOM 3644 C C . ASP B 1 2 ? 23.906 -15.695 16.234 1 86.06 2 ASP B C 1
ATOM 3646 O O . ASP B 1 2 ? 22.859 -15.703 15.57 1 86.06 2 ASP B O 1
ATOM 3650 N N . VAL B 1 3 ? 24.109 -16.484 17.172 1 85.69 3 VAL B N 1
ATOM 3651 C CA . VAL B 1 3 ? 23.141 -17.484 17.609 1 85.69 3 VAL B CA 1
ATOM 3652 C C . VAL B 1 3 ? 21.844 -16.797 18.031 1 85.69 3 VAL B C 1
ATOM 3654 O O . VAL B 1 3 ? 20.75 -17.281 17.703 1 85.69 3 VAL B O 1
ATOM 3657 N N . VAL B 1 4 ? 21.984 -15.711 18.688 1 85.56 4 VAL B N 1
ATOM 3658 C CA . VAL B 1 4 ? 20.812 -14.977 19.156 1 85.56 4 VAL B CA 1
ATOM 3659 C C . VAL B 1 4 ? 20.016 -14.453 17.969 1 85.56 4 VAL B C 1
ATOM 3661 O O . VAL B 1 4 ? 18.781 -14.531 17.953 1 85.56 4 VAL B O 1
ATOM 3664 N N . GLY B 1 5 ? 20.719 -14.031 17.016 1 90.69 5 GLY B N 1
ATOM 3665 C CA . GLY B 1 5 ? 20.094 -13.57 15.797 1 90.69 5 GLY B CA 1
ATOM 3666 C C . GLY B 1 5 ? 19.391 -14.68 15.039 1 90.69 5 GLY B C 1
ATOM 3667 O O . GLY B 1 5 ? 18.266 -14.492 14.547 1 90.69 5 GLY B O 1
ATOM 3668 N N . LYS B 1 6 ? 20.031 -15.844 15.023 1 91.88 6 LYS B N 1
ATOM 3669 C CA . LYS B 1 6 ? 19.438 -17 14.344 1 91.88 6 LYS B CA 1
ATOM 3670 C C . LYS B 1 6 ? 18.156 -17.438 15.023 1 91.88 6 LYS B C 1
ATOM 3672 O O . LYS B 1 6 ? 17.172 -17.766 14.352 1 91.88 6 LYS B O 1
ATOM 3677 N N . VAL B 1 7 ? 18.188 -17.391 16.328 1 92.75 7 VAL B N 1
ATOM 3678 C CA . VAL B 1 7 ? 17 -17.781 17.078 1 92.75 7 VAL B CA 1
ATOM 3679 C C . VAL B 1 7 ? 15.898 -16.75 16.844 1 92.75 7 VAL B C 1
ATOM 3681 O O . VAL B 1 7 ? 14.742 -17.125 16.625 1 92.75 7 VAL B O 1
ATOM 3684 N N . GLY B 1 8 ? 16.26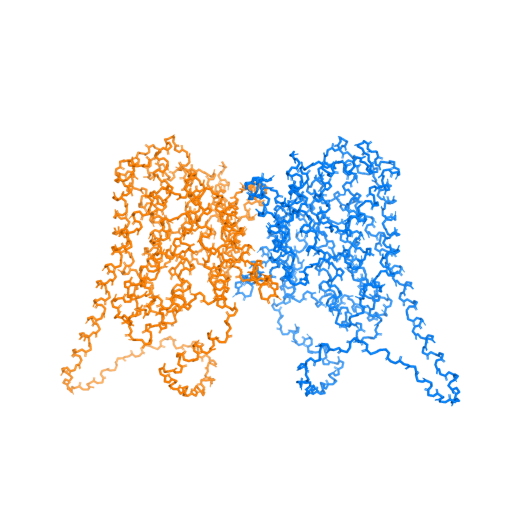6 -15.508 16.906 1 93.75 8 GLY B N 1
ATOM 3685 C CA . GLY B 1 8 ? 15.297 -14.461 16.672 1 93.75 8 GLY B CA 1
ATOM 3686 C C . GLY B 1 8 ? 14.648 -14.547 15.297 1 93.75 8 GLY B C 1
ATOM 3687 O O . GLY B 1 8 ? 13.43 -14.422 15.172 1 93.75 8 GLY B O 1
ATOM 3688 N N . ALA B 1 9 ? 15.492 -14.727 14.305 1 94.31 9 ALA B N 1
ATOM 3689 C CA . ALA B 1 9 ? 14.992 -14.859 12.938 1 94.31 9 ALA B CA 1
ATOM 3690 C C . ALA B 1 9 ? 14.078 -16.078 12.805 1 94.31 9 ALA B C 1
ATOM 3692 O O . ALA B 1 9 ? 13.062 -16.031 12.102 1 94.31 9 ALA B O 1
ATOM 3693 N N . SER B 1 10 ? 14.406 -17.141 13.477 1 95.31 10 SER B N 1
ATOM 3694 C CA . SER B 1 10 ? 13.609 -18.375 13.438 1 95.31 10 SER B CA 1
ATOM 3695 C C . SER B 1 10 ? 12.258 -18.172 14.125 1 95.31 10 SER B C 1
ATOM 3697 O O . SER B 1 10 ? 11.25 -18.734 13.688 1 95.31 10 SER B O 1
ATOM 3699 N N . VAL B 1 11 ? 12.289 -17.422 15.172 1 95.31 11 VAL B N 1
ATOM 3700 C CA . VAL B 1 11 ? 11.047 -17.125 15.875 1 95.31 11 VAL B CA 1
ATOM 3701 C C . VAL B 1 11 ? 10.125 -16.312 14.961 1 95.31 11 VAL B C 1
ATOM 3703 O O . VAL B 1 11 ? 8.93 -16.594 14.875 1 95.31 11 VAL B O 1
ATOM 3706 N N . GLY B 1 12 ? 10.695 -15.305 14.305 1 95.38 12 GLY B N 1
ATOM 3707 C CA . GLY B 1 12 ? 9.906 -14.523 13.367 1 95.38 12 GLY B CA 1
ATOM 3708 C C . GLY B 1 12 ? 9.32 -15.352 12.242 1 95.38 12 GLY B C 1
ATOM 3709 O O . GLY B 1 12 ? 8.148 -15.203 11.906 1 95.38 12 GLY B O 1
ATOM 3710 N N . LEU B 1 13 ? 10.117 -16.203 11.695 1 94.38 13 LEU B N 1
ATOM 3711 C CA . LEU B 1 13 ? 9.664 -17.094 10.633 1 94.38 13 LEU B CA 1
ATOM 3712 C C . LEU B 1 13 ? 8.57 -18.031 11.133 1 94.38 13 LEU B C 1
ATOM 3714 O O . LEU B 1 13 ? 7.535 -18.188 10.484 1 94.38 13 LEU B O 1
ATOM 3718 N N . GLY B 1 14 ? 8.844 -18.688 12.258 1 94.69 14 GLY B N 1
ATOM 3719 C CA . GLY B 1 14 ? 7.867 -19.594 12.844 1 94.69 14 GLY B CA 1
ATOM 3720 C C . GLY B 1 14 ? 6.527 -18.938 13.109 1 94.69 14 GLY B C 1
ATOM 3721 O O . GLY B 1 14 ? 5.477 -19.516 12.812 1 94.69 14 GLY B O 1
ATOM 3722 N N . PHE B 1 15 ? 6.617 -17.734 13.664 1 94.94 15 PHE B N 1
ATOM 3723 C CA . PHE B 1 15 ? 5.41 -16.969 13.945 1 94.94 15 PHE B CA 1
ATOM 3724 C C . PHE B 1 15 ? 4.621 -16.703 12.664 1 94.94 15 PHE B C 1
ATOM 3726 O O . PHE B 1 15 ? 3.404 -16.906 12.633 1 94.94 15 PHE B O 1
ATOM 3733 N N . THR B 1 16 ? 5.277 -16.297 11.641 1 94 16 THR B N 1
ATOM 3734 C CA . THR B 1 16 ? 4.648 -16.016 10.359 1 94 16 THR B CA 1
ATOM 3735 C C . THR B 1 16 ? 4.039 -17.281 9.758 1 94 16 THR B C 1
ATOM 3737 O O . THR B 1 16 ? 2.898 -17.266 9.297 1 94 16 THR B O 1
ATOM 3740 N N . LEU B 1 17 ? 4.734 -18.422 9.82 1 91.94 17 LEU B N 1
ATOM 3741 C CA . LEU B 1 17 ? 4.277 -19.656 9.211 1 91.94 17 LEU B CA 1
ATOM 3742 C C . LEU B 1 17 ? 3.088 -20.234 9.977 1 91.94 17 LEU B C 1
ATOM 3744 O O . LEU B 1 17 ? 2.164 -20.781 9.367 1 91.94 17 LEU B O 1
ATOM 3748 N N . ILE B 1 18 ? 3.086 -20.125 11.258 1 92.44 18 ILE B N 1
ATOM 3749 C CA . ILE B 1 18 ? 1.995 -20.641 12.078 1 92.44 18 ILE B CA 1
ATOM 3750 C C . ILE B 1 18 ? 0.697 -19.922 11.719 1 92.44 18 ILE B C 1
ATOM 3752 O O . ILE B 1 18 ? -0.34 -20.547 11.523 1 92.44 18 ILE B O 1
ATOM 3756 N N . PHE B 1 19 ? 0.763 -18.625 11.602 1 92.12 19 PHE B N 1
ATOM 3757 C CA . PHE B 1 19 ? -0.451 -17.859 11.336 1 92.12 19 PHE B CA 1
ATOM 3758 C C . PHE B 1 19 ? -0.85 -17.969 9.875 1 92.12 19 PHE B C 1
ATOM 3760 O O . PHE B 1 19 ? -2.012 -17.75 9.523 1 92.12 19 PHE B O 1
ATOM 3767 N N . ASN B 1 20 ? 0.107 -18.266 9 1 87.94 20 ASN B N 1
ATOM 3768 C CA . ASN B 1 20 ? -0.26 -18.578 7.625 1 87.94 20 ASN B CA 1
ATOM 3769 C C . ASN B 1 20 ? -1.1 -19.859 7.547 1 87.94 20 ASN B C 1
ATOM 3771 O O . ASN B 1 20 ? -2.053 -19.938 6.77 1 87.94 20 ASN B O 1
ATOM 3775 N N . ALA B 1 21 ? -0.722 -20.812 8.352 1 84.5 21 ALA B N 1
ATOM 3776 C CA . ALA B 1 21 ? -1.415 -22.094 8.359 1 84.5 21 ALA B CA 1
ATOM 3777 C C . ALA B 1 21 ? -2.725 -22 9.141 1 84.5 21 ALA B C 1
ATOM 3779 O O . ALA B 1 21 ? -3.727 -22.609 8.758 1 84.5 21 ALA B O 1
ATOM 3780 N N . PHE B 1 22 ? -2.625 -21.219 10.227 1 87.69 22 PHE B N 1
ATOM 3781 C CA . PHE B 1 22 ? -3.781 -21.109 11.109 1 87.69 22 PHE B CA 1
ATOM 3782 C C . PHE B 1 22 ? -4.086 -19.641 11.398 1 87.69 22 PHE B C 1
ATOM 3784 O O . PHE B 1 22 ? -3.836 -19.156 12.508 1 87.69 22 PHE B O 1
ATOM 3791 N N . PRO B 1 23 ? -4.793 -19.031 10.492 1 85.81 23 PRO B N 1
ATOM 3792 C CA . PRO B 1 23 ? -5.035 -17.594 10.664 1 85.81 23 PRO B CA 1
ATOM 3793 C C . PRO B 1 23 ? -6.031 -17.297 11.781 1 85.81 23 PRO B C 1
ATOM 3795 O O . PRO B 1 23 ? -6.062 -16.172 12.297 1 85.81 23 PRO B O 1
ATOM 3798 N N . SER B 1 24 ? -6.871 -18.203 12.18 1 87.94 24 SER B N 1
ATOM 3799 C CA . SER B 1 24 ? -7.887 -18 13.211 1 87.94 24 SER B CA 1
ATOM 3800 C C . SER B 1 24 ? -7.633 -18.875 14.422 1 87.94 24 SER B C 1
ATOM 3802 O O . SER B 1 24 ? -8.539 -19.578 14.891 1 87.94 24 SER B O 1
ATOM 3804 N N . LEU B 1 25 ? -6.422 -18.75 14.906 1 88.5 25 LEU B N 1
ATOM 3805 C CA . LEU B 1 25 ? -6.109 -19.5 16.125 1 88.5 25 LEU B CA 1
ATOM 3806 C C . LEU B 1 25 ? -7.012 -19.062 17.281 1 88.5 25 LEU B C 1
ATOM 3808 O O . LEU B 1 25 ? -7.324 -17.875 17.422 1 88.5 25 LEU B O 1
ATOM 3812 N N . PRO B 1 26 ? -7.422 -20.125 18.047 1 85.94 26 PRO B N 1
ATOM 3813 C CA . PRO B 1 26 ? -8.234 -19.766 19.219 1 85.94 26 PRO B CA 1
ATOM 3814 C C . PRO B 1 26 ? -7.539 -18.75 20.125 1 85.94 26 PRO B C 1
ATOM 3816 O O . PRO B 1 26 ? -6.348 -18.891 20.406 1 85.94 26 PRO B O 1
ATOM 3819 N N . PHE B 1 27 ? -8.109 -17.672 20.438 1 87.31 27 PHE B N 1
ATOM 3820 C CA . PHE B 1 27 ? -7.656 -16.625 21.359 1 87.31 27 PHE B CA 1
ATOM 3821 C C . PHE B 1 27 ? -6.676 -15.688 20.656 1 87.31 27 PHE B C 1
ATOM 3823 O O . PHE B 1 27 ? -6.289 -14.664 21.219 1 87.31 27 PHE B O 1
ATOM 3830 N N . LEU B 1 28 ? -6.27 -16.094 19.438 1 92.19 28 LEU B N 1
ATOM 3831 C CA . LEU B 1 28 ? -5.355 -15.234 18.688 1 92.19 28 LEU B CA 1
ATOM 3832 C C . LEU B 1 28 ? -5.785 -15.109 17.234 1 92.19 28 LEU B C 1
ATOM 3834 O O . LEU B 1 28 ? -5.047 -15.492 16.328 1 92.19 28 LEU B O 1
ATOM 3838 N N . PRO B 1 29 ? -6.957 -14.594 17.031 1 92.25 29 PRO B N 1
ATOM 3839 C CA . PRO B 1 29 ? -7.434 -14.445 15.648 1 92.25 29 PRO B CA 1
ATOM 3840 C C . PRO B 1 29 ? -6.805 -13.258 14.93 1 92.25 29 PRO B C 1
ATOM 3842 O O . PRO B 1 29 ? -7.496 -12.289 14.602 1 92.25 29 PRO B O 1
ATOM 3845 N N . LEU B 1 30 ? -5.582 -13.359 14.531 1 94.56 30 LEU B N 1
ATOM 3846 C CA . LEU B 1 30 ? -4.824 -12.219 14.031 1 94.56 30 LEU B CA 1
ATOM 3847 C C . LEU B 1 30 ? -4.758 -12.242 12.508 1 94.56 30 LEU B C 1
ATOM 3849 O O . LEU B 1 30 ? -4.25 -11.305 11.883 1 94.56 30 LEU B O 1
ATOM 3853 N N . GLY B 1 31 ? -5.32 -13.312 11.961 1 92.62 31 GLY B N 1
ATOM 3854 C CA . GLY B 1 31 ? -5.207 -13.445 10.516 1 92.62 31 GLY B CA 1
ATOM 3855 C C . GLY B 1 31 ? -3.793 -13.75 10.055 1 92.62 31 GLY B C 1
ATOM 3856 O O . GLY B 1 31 ? -2.979 -14.258 10.828 1 92.62 31 GLY B O 1
ATOM 3857 N N . ARG B 1 32 ? -3.543 -13.492 8.789 1 92.25 32 ARG B N 1
ATOM 3858 C CA . ARG B 1 32 ? -2.234 -13.805 8.219 1 92.25 32 ARG B CA 1
ATOM 3859 C C . ARG B 1 32 ? -1.367 -12.555 8.133 1 92.25 32 ARG B C 1
ATOM 3861 O O . ARG B 1 32 ? -0.155 -12.617 8.344 1 92.25 32 ARG B O 1
ATOM 3868 N N . THR B 1 33 ? -1.998 -11.422 7.883 1 95.62 33 THR B N 1
ATOM 3869 C CA . THR B 1 33 ? -1.291 -10.195 7.531 1 95.62 33 THR B CA 1
ATOM 3870 C C . THR B 1 33 ? -0.652 -9.57 8.766 1 95.62 33 THR B C 1
ATOM 3872 O O . THR B 1 33 ? 0.542 -9.258 8.766 1 95.62 33 THR B O 1
ATOM 3875 N N . THR B 1 34 ? -1.407 -9.422 9.82 1 95.75 34 THR B N 1
ATOM 3876 C CA . THR B 1 34 ? -0.929 -8.734 11.016 1 95.75 34 THR B CA 1
ATOM 3877 C C . THR B 1 34 ? 0.279 -9.461 11.602 1 95.75 34 THR B C 1
ATOM 3879 O O . THR B 1 34 ? 1.309 -8.844 11.875 1 95.75 34 THR B O 1
ATOM 3882 N N . PRO B 1 35 ? 0.249 -10.773 11.711 1 95.94 35 PRO B N 1
ATOM 3883 C CA . PRO B 1 35 ? 1.416 -11.477 12.242 1 95.94 35 PRO B CA 1
ATOM 3884 C C . PRO B 1 35 ? 2.65 -11.328 11.359 1 95.94 35 PRO B C 1
ATOM 3886 O O . PRO B 1 35 ? 3.768 -11.195 11.867 1 95.94 35 PRO B O 1
ATOM 3889 N N . ALA B 1 36 ? 2.488 -11.438 10.078 1 95.94 36 ALA B N 1
ATOM 3890 C CA . ALA B 1 36 ? 3.621 -11.273 9.172 1 95.94 36 ALA B CA 1
ATOM 3891 C C . ALA B 1 36 ? 4.27 -9.898 9.344 1 95.94 36 ALA B C 1
ATOM 3893 O O . ALA B 1 36 ? 5.496 -9.789 9.422 1 95.94 36 ALA B O 1
ATOM 3894 N N . LEU B 1 37 ? 3.484 -8.875 9.406 1 97.5 37 LEU B N 1
ATOM 3895 C CA . LEU B 1 37 ? 3.994 -7.516 9.562 1 97.5 37 LEU B CA 1
ATOM 3896 C C . LEU B 1 37 ? 4.574 -7.312 10.961 1 97.5 37 LEU B C 1
ATOM 3898 O O . LEU B 1 37 ? 5.547 -6.574 11.133 1 97.5 37 LEU B O 1
ATOM 3902 N N . LEU B 1 38 ? 3.953 -7.914 11.938 1 97.06 38 LEU B N 1
ATOM 3903 C CA . LEU B 1 38 ? 4.48 -7.852 13.289 1 97.06 38 LEU B CA 1
ATOM 3904 C C . LEU B 1 38 ? 5.859 -8.5 13.367 1 97.06 38 LEU B C 1
ATOM 3906 O O . LEU B 1 38 ? 6.754 -7.992 14.047 1 97.06 38 LEU B O 1
ATOM 3910 N N . ALA B 1 39 ? 5.93 -9.617 12.766 1 97.44 39 ALA B N 1
ATOM 3911 C CA . ALA B 1 39 ? 7.227 -10.289 12.727 1 97.44 39 ALA B CA 1
ATOM 3912 C C . ALA B 1 39 ? 8.281 -9.406 12.055 1 97.44 39 ALA B C 1
ATOM 3914 O O . ALA B 1 39 ? 9.422 -9.336 12.523 1 97.44 39 ALA B O 1
ATOM 3915 N N . ALA B 1 40 ? 7.926 -8.789 10.969 1 97.44 40 ALA B N 1
ATOM 3916 C CA . ALA B 1 40 ? 8.828 -7.863 10.297 1 97.44 40 ALA B CA 1
ATOM 3917 C C . ALA B 1 40 ? 9.234 -6.719 11.219 1 97.44 40 ALA B C 1
ATOM 3919 O O . ALA B 1 40 ? 10.414 -6.387 11.328 1 97.44 40 ALA B O 1
ATOM 3920 N N . ALA B 1 41 ? 8.242 -6.125 11.859 1 96.5 41 ALA B N 1
ATOM 3921 C CA . ALA B 1 41 ? 8.516 -5.027 12.789 1 96.5 41 ALA B CA 1
ATOM 3922 C C . ALA B 1 41 ? 9.422 -5.484 13.93 1 96.5 41 ALA B C 1
ATOM 3924 O O . ALA B 1 41 ? 10.297 -4.738 14.367 1 96.5 41 ALA B O 1
ATOM 3925 N N . TRP B 1 42 ? 9.164 -6.637 14.391 1 95.5 42 TRP B N 1
ATOM 3926 C CA . TRP B 1 42 ? 9.969 -7.211 15.461 1 95.5 42 TRP B CA 1
ATOM 3927 C C . TRP B 1 42 ? 11.422 -7.375 15.023 1 95.5 42 TRP B C 1
ATOM 3929 O O . TRP B 1 42 ? 12.344 -7.074 15.781 1 95.5 42 TRP B O 1
ATOM 3939 N N . MET B 1 43 ? 11.625 -7.801 13.836 1 96.25 43 MET B N 1
ATOM 3940 C CA . MET B 1 43 ? 12.977 -8.016 13.32 1 96.25 43 MET B CA 1
ATOM 3941 C C . MET B 1 43 ? 13.711 -6.688 13.164 1 96.25 43 MET B C 1
ATOM 3943 O O . MET B 1 43 ? 14.922 -6.613 13.398 1 96.25 43 MET B O 1
ATOM 3947 N N . VAL B 1 44 ? 13 -5.66 12.781 1 95.44 44 VAL B N 1
ATOM 3948 C CA . VAL B 1 44 ? 13.602 -4.336 12.68 1 95.44 44 VAL B CA 1
ATOM 3949 C C . VAL B 1 44 ? 13.914 -3.799 14.07 1 95.44 44 VAL B C 1
ATOM 3951 O O . VAL B 1 44 ? 15.008 -3.281 14.312 1 95.44 44 VAL B O 1
ATOM 3954 N N . ALA B 1 45 ? 13.023 -3.936 14.992 1 93.38 45 ALA B N 1
ATOM 3955 C CA . ALA B 1 45 ? 13.164 -3.414 16.344 1 93.38 45 ALA B CA 1
ATOM 3956 C C . ALA B 1 45 ? 14.336 -4.082 17.062 1 93.38 45 ALA B C 1
ATOM 3958 O O . ALA B 1 45 ? 15.016 -3.447 17.875 1 93.38 45 ALA B O 1
ATOM 3959 N N . THR B 1 46 ? 14.578 -5.336 16.797 1 93.31 46 THR B N 1
ATOM 3960 C CA . THR B 1 46 ? 15.633 -6.078 17.484 1 93.31 46 THR B CA 1
ATOM 3961 C C . THR B 1 46 ? 16.969 -5.938 16.75 1 93.31 46 THR B C 1
ATOM 3963 O O . THR B 1 46 ? 17.984 -6.43 17.234 1 93.31 46 THR B O 1
ATOM 3966 N N . GLY B 1 47 ? 16.938 -5.391 15.586 1 93 47 GLY B N 1
ATOM 3967 C CA . GLY B 1 47 ? 18.172 -5.125 14.859 1 93 47 GLY B CA 1
ATOM 3968 C C . GLY B 1 47 ? 18.594 -6.273 13.969 1 93 47 GLY B C 1
ATOM 3969 O O . GLY B 1 47 ? 19.719 -6.281 13.445 1 93 47 GLY B O 1
ATOM 3970 N N . LEU B 1 48 ? 17.75 -7.258 13.828 1 94.75 48 LEU B N 1
ATOM 3971 C CA . LEU B 1 48 ? 18.047 -8.352 12.914 1 94.75 48 LEU B CA 1
ATOM 3972 C C . LEU B 1 48 ? 18.203 -7.832 11.484 1 94.75 48 LEU B C 1
ATOM 3974 O O . LEU B 1 48 ? 18.938 -8.43 10.68 1 94.75 48 LEU B O 1
ATOM 3978 N N . THR B 1 49 ? 17.484 -6.832 11.172 1 94.81 49 THR B N 1
ATOM 3979 C CA . THR B 1 49 ? 17.641 -6.082 9.93 1 94.81 49 THR B CA 1
ATOM 3980 C C . THR B 1 49 ? 17.438 -4.586 10.172 1 94.81 49 THR B C 1
ATOM 3982 O O . THR B 1 49 ? 16.75 -4.191 11.117 1 94.81 49 THR B O 1
ATOM 3985 N N . GLY B 1 50 ? 18.125 -3.807 9.414 1 94.88 50 GLY B N 1
ATOM 3986 C CA . GLY B 1 50 ? 17.969 -2.365 9.539 1 94.88 50 GLY B CA 1
ATOM 3987 C C . GLY B 1 50 ? 16.656 -1.86 8.961 1 94.88 50 GLY B C 1
ATOM 3988 O O . GLY B 1 50 ? 16.047 -2.529 8.133 1 94.88 50 GLY B O 1
ATOM 3989 N N . ALA B 1 51 ? 16.266 -0.694 9.391 1 93.5 51 ALA B N 1
ATOM 3990 C CA . ALA B 1 51 ? 15.023 -0.093 8.938 1 93.5 51 ALA B CA 1
ATOM 3991 C C . ALA B 1 51 ? 15.031 0.104 7.422 1 93.5 51 ALA B C 1
ATOM 3993 O O . ALA B 1 51 ? 14.117 -0.342 6.723 1 93.5 51 ALA B O 1
ATOM 3994 N N . GLU B 1 52 ? 16.031 0.731 6.918 1 93.69 52 GLU B N 1
ATOM 3995 C CA . GLU B 1 52 ? 16.141 0.992 5.484 1 93.69 52 GLU B CA 1
ATOM 3996 C C . GLU B 1 52 ? 16.281 -0.307 4.695 1 93.69 52 GLU B C 1
ATOM 3998 O O . GLU B 1 52 ? 15.727 -0.434 3.602 1 93.69 52 GLU B O 1
ATOM 4003 N N . GLU B 1 53 ? 17 -1.213 5.242 1 95.88 53 GLU B N 1
ATOM 4004 C CA . GLU B 1 53 ? 17.188 -2.506 4.594 1 95.88 53 GLU B CA 1
ATOM 4005 C C . GLU B 1 53 ? 15.867 -3.268 4.488 1 95.88 53 GLU B C 1
ATOM 4007 O O . GLU B 1 53 ? 15.609 -3.932 3.482 1 95.88 53 GLU B O 1
ATOM 4012 N N . ALA B 1 54 ? 15.078 -3.176 5.535 1 96.88 54 ALA B N 1
ATOM 4013 C CA . ALA B 1 54 ? 13.781 -3.842 5.535 1 96.88 54 ALA B CA 1
ATOM 4014 C C . ALA B 1 54 ? 12.906 -3.34 4.391 1 96.88 54 ALA B C 1
ATOM 4016 O O . ALA B 1 54 ? 12.211 -4.125 3.738 1 96.88 54 ALA B O 1
ATOM 4017 N N . TYR B 1 55 ? 12.922 -2.043 4.164 1 95.75 55 TYR B N 1
ATOM 4018 C CA . TYR B 1 55 ? 12.172 -1.501 3.037 1 95.75 55 TYR B CA 1
ATOM 4019 C C . TYR B 1 55 ? 12.695 -2.049 1.717 1 95.75 55 TYR B C 1
ATOM 4021 O O . TYR B 1 55 ? 11.922 -2.312 0.794 1 95.75 55 TYR B O 1
ATOM 4029 N N . ARG B 1 56 ? 14 -2.23 1.6 1 94.56 56 ARG B N 1
ATOM 4030 C CA . ARG B 1 56 ? 14.633 -2.676 0.362 1 94.56 56 ARG B CA 1
ATOM 4031 C C . ARG B 1 56 ? 14.383 -4.164 0.127 1 94.56 56 ARG B C 1
ATOM 4033 O O . ARG B 1 56 ? 14.484 -4.645 -1.004 1 94.56 56 ARG B O 1
ATOM 4040 N N . ASP B 1 57 ? 14.047 -4.859 1.208 1 94.88 57 ASP B N 1
ATOM 4041 C CA . ASP B 1 57 ? 13.828 -6.301 1.119 1 94.88 57 ASP B CA 1
ATOM 4042 C C . ASP B 1 57 ? 12.492 -6.613 0.455 1 94.88 57 ASP B C 1
ATOM 4044 O O . ASP B 1 57 ? 12.242 -7.75 0.057 1 94.88 57 ASP B O 1
ATOM 4048 N N . ILE B 1 58 ? 11.695 -5.664 0.349 1 96.06 58 ILE B N 1
ATOM 4049 C CA . ILE B 1 58 ? 10.398 -5.844 -0.284 1 96.06 58 ILE B CA 1
ATOM 4050 C C . ILE B 1 58 ? 10.555 -5.809 -1.803 1 96.06 58 ILE B C 1
ATOM 4052 O O . ILE B 1 58 ? 11.242 -4.941 -2.342 1 96.06 58 ILE B O 1
ATOM 4056 N N . ASP B 1 59 ? 9.984 -6.789 -2.504 1 94.81 59 ASP B N 1
ATOM 4057 C CA . ASP B 1 59 ? 9.977 -6.777 -3.963 1 94.81 59 ASP B CA 1
ATOM 4058 C C . ASP B 1 59 ? 8.812 -5.945 -4.492 1 94.81 59 ASP B C 1
ATOM 4060 O O . ASP B 1 59 ? 7.719 -6.469 -4.73 1 94.81 59 ASP B O 1
ATOM 4064 N N . TYR B 1 60 ? 9.102 -4.777 -4.785 1 95.62 60 TYR B N 1
ATOM 4065 C CA . TYR B 1 60 ? 8.055 -3.836 -5.172 1 95.62 60 TYR B CA 1
ATOM 4066 C C . TYR B 1 60 ? 7.531 -4.148 -6.566 1 95.62 60 TYR B C 1
ATOM 4068 O O . TYR B 1 60 ? 6.426 -3.736 -6.926 1 95.62 60 TYR B O 1
ATOM 4076 N N . ASN B 1 61 ? 8.312 -4.789 -7.402 1 94.44 61 ASN B N 1
ATOM 4077 C CA . ASN B 1 61 ? 7.832 -5.238 -8.703 1 94.44 61 ASN B CA 1
ATOM 4078 C C . ASN B 1 61 ? 6.648 -6.191 -8.562 1 94.44 61 ASN B C 1
ATOM 4080 O O . ASN B 1 61 ? 5.648 -6.055 -9.266 1 94.44 61 ASN B O 1
ATOM 4084 N N . THR B 1 62 ? 6.773 -7.078 -7.66 1 94.06 62 THR B N 1
ATOM 4085 C CA . THR B 1 62 ? 5.703 -8.031 -7.391 1 94.06 62 THR B CA 1
ATOM 4086 C C . THR B 1 62 ? 4.484 -7.332 -6.797 1 94.06 62 THR B C 1
ATOM 4088 O O . THR B 1 62 ? 3.348 -7.633 -7.168 1 94.06 62 THR B O 1
ATOM 4091 N N . LEU B 1 63 ? 4.75 -6.371 -5.887 1 96.38 63 LEU B N 1
ATOM 4092 C CA . LEU B 1 63 ? 3.635 -5.66 -5.27 1 96.38 63 LEU B CA 1
ATOM 4093 C C . LEU B 1 63 ? 2.887 -4.82 -6.301 1 96.38 63 LEU B C 1
ATOM 4095 O O . LEU B 1 63 ? 1.656 -4.75 -6.273 1 96.38 63 LEU B O 1
ATOM 4099 N N . ALA B 1 64 ? 3.623 -4.164 -7.184 1 96.5 64 ALA B N 1
ATOM 4100 C CA . ALA B 1 64 ? 3 -3.381 -8.25 1 96.5 64 ALA B CA 1
ATOM 4101 C C . ALA B 1 64 ? 2.18 -4.273 -9.18 1 96.5 64 ALA B C 1
ATOM 4103 O O . ALA B 1 64 ? 1.099 -3.885 -9.625 1 96.5 64 ALA B O 1
ATOM 4104 N N . PHE B 1 65 ? 2.699 -5.438 -9.469 1 95.25 65 PHE B N 1
ATOM 4105 C CA . PHE B 1 65 ? 1.982 -6.418 -10.273 1 95.25 65 PHE B CA 1
ATOM 4106 C C . PHE B 1 65 ? 0.678 -6.824 -9.594 1 95.25 65 PHE B C 1
ATOM 4108 O O . PHE B 1 65 ? -0.377 -6.844 -10.234 1 95.25 65 PHE B O 1
ATOM 4115 N N . LEU B 1 66 ? 0.763 -7.16 -8.312 1 94.62 66 LEU B N 1
ATOM 4116 C CA . LEU B 1 66 ? -0.413 -7.582 -7.562 1 94.62 66 LEU B CA 1
ATOM 4117 C C . LEU B 1 66 ? -1.465 -6.477 -7.527 1 94.62 66 LEU B C 1
ATOM 4119 O O . LEU B 1 66 ? -2.65 -6.738 -7.75 1 94.62 66 LEU B O 1
ATOM 4123 N N . PHE B 1 67 ? -0.995 -5.262 -7.262 1 96.56 67 PHE B N 1
ATOM 4124 C CA . PHE B 1 67 ? -1.92 -4.137 -7.289 1 96.56 67 PHE B CA 1
ATOM 4125 C C . PHE B 1 67 ? -2.605 -4.031 -8.648 1 96.56 67 PHE B C 1
ATOM 4127 O O . PHE B 1 67 ? -3.832 -3.936 -8.727 1 96.56 67 PHE B O 1
ATOM 4134 N N . GLY B 1 68 ? -1.846 -3.992 -9.672 1 96.25 68 GLY B N 1
ATOM 4135 C CA . GLY B 1 68 ? -2.385 -3.863 -11.016 1 96.25 68 GLY B CA 1
ATOM 4136 C C . GLY B 1 68 ? -3.393 -4.945 -11.359 1 96.25 68 GLY B C 1
ATOM 4137 O O . GLY B 1 68 ? -4.461 -4.656 -11.898 1 96.25 68 GLY B O 1
ATOM 4138 N N . MET B 1 69 ? -3.07 -6.145 -11.023 1 93.94 69 MET B N 1
ATOM 4139 C CA . MET B 1 69 ? -3.943 -7.266 -11.352 1 93.94 69 MET B CA 1
ATOM 4140 C C . MET B 1 69 ? -5.246 -7.195 -10.57 1 93.94 69 MET B C 1
ATOM 4142 O O . MET B 1 69 ? -6.316 -7.484 -11.102 1 93.94 69 MET B O 1
ATOM 4146 N N . MET B 1 70 ? -5.164 -6.84 -9.32 1 94.81 70 MET B N 1
ATOM 4147 C CA . MET B 1 70 ? -6.375 -6.723 -8.508 1 94.81 70 MET B CA 1
ATOM 4148 C C . MET B 1 70 ? -7.25 -5.574 -9 1 94.81 70 MET B C 1
ATOM 4150 O O . MET B 1 70 ? -8.477 -5.684 -9.016 1 94.81 70 MET B O 1
ATOM 4154 N N . ALA B 1 71 ? -6.555 -4.484 -9.336 1 95.75 71 ALA B N 1
ATOM 4155 C CA . ALA B 1 71 ? -7.305 -3.361 -9.891 1 95.75 71 ALA B CA 1
ATOM 4156 C C . ALA B 1 71 ? -8.039 -3.766 -11.164 1 95.75 71 ALA B C 1
ATOM 4158 O O . ALA B 1 71 ? -9.227 -3.471 -11.32 1 95.75 71 ALA B O 1
ATOM 4159 N N . LEU B 1 72 ? -7.371 -4.469 -12.055 1 93.81 72 LEU B N 1
ATOM 4160 C CA . LEU B 1 72 ? -7.973 -4.926 -13.305 1 93.81 72 LEU B CA 1
ATOM 4161 C C . LEU B 1 72 ? -9.109 -5.906 -13.031 1 93.81 72 LEU B C 1
ATOM 4163 O O . LEU B 1 72 ? -10.156 -5.848 -13.68 1 93.81 72 LEU B O 1
ATOM 4167 N N . LYS B 1 73 ? -8.836 -6.785 -12.102 1 91 73 LYS B N 1
ATOM 4168 C CA . LYS B 1 73 ? -9.852 -7.758 -11.727 1 91 73 LYS B CA 1
ATOM 4169 C C . LYS B 1 73 ? -11.125 -7.059 -11.258 1 91 73 LYS B C 1
ATOM 4171 O O . LYS B 1 73 ? -12.234 -7.465 -11.625 1 91 73 LYS B O 1
ATOM 4176 N N . CYS B 1 74 ? -10.984 -6.008 -10.43 1 92.56 74 CYS B N 1
ATOM 4177 C CA . CYS B 1 74 ? -12.117 -5.246 -9.93 1 92.56 74 CYS B CA 1
ATOM 4178 C C . CYS B 1 74 ? -12.883 -4.586 -11.07 1 92.56 74 CYS B C 1
ATOM 4180 O O . CYS B 1 74 ? -14.117 -4.602 -11.086 1 92.56 74 CYS B O 1
ATOM 4182 N N . LEU B 1 75 ? -12.148 -4.047 -12 1 92.5 75 LEU B N 1
ATOM 4183 C CA . LEU B 1 75 ? -12.766 -3.369 -13.141 1 92.5 75 LEU B CA 1
ATOM 4184 C C . LEU B 1 75 ? -13.508 -4.359 -14.031 1 92.5 75 LEU B C 1
ATOM 4186 O O . LEU B 1 75 ? -14.625 -4.09 -14.469 1 92.5 75 LEU B O 1
ATOM 4190 N N . LEU B 1 76 ? -12.922 -5.484 -14.219 1 89.31 76 LEU B N 1
ATOM 4191 C CA . LEU B 1 76 ? -13.539 -6.516 -15.047 1 89.31 76 LEU B CA 1
ATOM 4192 C C . LEU B 1 76 ? -14.797 -7.062 -14.391 1 89.31 76 LEU B C 1
ATOM 4194 O O . LEU B 1 76 ? -15.797 -7.32 -15.062 1 89.31 76 LEU B O 1
ATOM 4198 N N . ALA B 1 77 ? -14.734 -7.227 -13.117 1 87.94 77 ALA B N 1
ATOM 4199 C CA . ALA B 1 77 ? -15.875 -7.738 -12.375 1 87.94 77 ALA B CA 1
ATOM 4200 C C . ALA B 1 77 ? -17.062 -6.777 -12.445 1 87.94 77 ALA B C 1
ATOM 4202 O O . ALA B 1 77 ? -18.203 -7.207 -12.562 1 87.94 77 ALA B O 1
ATOM 4203 N N . LYS B 1 78 ? -16.781 -5.562 -12.344 1 87 78 LYS B N 1
ATOM 4204 C CA . LYS B 1 78 ? -17.828 -4.547 -12.375 1 87 78 LYS B CA 1
ATOM 4205 C C . LYS B 1 78 ? -18.469 -4.469 -13.758 1 87 78 LYS B C 1
ATOM 4207 O O . LYS B 1 78 ? -19.656 -4.16 -13.875 1 87 78 LYS B O 1
ATOM 4212 N N . HIS B 1 79 ? -17.766 -4.746 -14.781 1 83.25 79 HIS B N 1
ATOM 4213 C CA . HIS B 1 79 ? -18.297 -4.527 -16.125 1 83.25 79 HIS B CA 1
ATOM 4214 C C . HIS B 1 79 ? -18.562 -5.848 -16.844 1 83.25 79 HIS B C 1
ATOM 4216 O O . HIS B 1 79 ? -18.25 -5.988 -18.031 1 83.25 79 HIS B O 1
ATOM 4222 N N . LYS B 1 80 ? -18.969 -6.805 -16.234 1 78.38 80 LYS B N 1
ATOM 4223 C CA . LYS B 1 80 ? -19.672 -8.008 -16.672 1 78.38 80 LYS B CA 1
ATOM 4224 C C . LYS B 1 80 ? -18.75 -8.93 -17.453 1 78.38 80 LYS B C 1
ATOM 4226 O O . LYS B 1 80 ? -19.156 -9.508 -18.469 1 78.38 80 LYS B O 1
ATOM 4231 N N . PHE B 1 81 ? -17.594 -8.992 -17.156 1 82.69 81 PHE B N 1
ATOM 4232 C CA . PHE B 1 81 ? -16.656 -9.977 -17.703 1 82.69 81 PHE B CA 1
ATOM 4233 C C . PHE B 1 81 ? -17.188 -11.391 -17.531 1 82.69 81 PHE B C 1
ATOM 4235 O O . PHE B 1 81 ? -16.984 -12.242 -18.391 1 82.69 81 PHE B O 1
ATOM 4242 N N . ALA B 1 82 ? -17.953 -11.594 -16.578 1 82.5 82 ALA B N 1
ATOM 4243 C CA . ALA B 1 82 ? -18.516 -12.898 -16.234 1 82.5 82 ALA B CA 1
ATOM 4244 C C . ALA B 1 82 ? -19.516 -13.367 -17.281 1 82.5 82 ALA B C 1
ATOM 4246 O O . ALA B 1 82 ? -19.641 -14.57 -17.547 1 82.5 82 ALA B O 1
ATOM 4247 N N . ILE B 1 83 ? -20.141 -12.484 -17.922 1 84.06 83 ILE B N 1
ATOM 4248 C CA . ILE B 1 83 ? -21.141 -12.828 -18.922 1 84.06 83 ILE B CA 1
ATOM 4249 C C . ILE B 1 83 ? -20.469 -13.453 -20.141 1 84.06 83 ILE B C 1
ATOM 4251 O O . ILE B 1 83 ? -21 -14.406 -20.734 1 84.06 83 ILE B O 1
ATOM 4255 N N . TYR B 1 84 ? -19.344 -12.961 -20.438 1 85.12 84 TYR B N 1
ATOM 4256 C CA . TYR B 1 84 ? -18.625 -13.492 -21.594 1 85.12 84 TYR B CA 1
ATOM 4257 C C . TYR B 1 84 ? -18.094 -14.891 -21.297 1 85.12 84 TYR B C 1
ATOM 4259 O O . TYR B 1 84 ? -18.109 -15.758 -22.188 1 85.12 84 TYR B O 1
ATOM 4267 N N . LEU B 1 85 ? -17.672 -15.125 -20.109 1 90.19 85 LEU B N 1
ATOM 4268 C CA . LEU B 1 85 ? -17.203 -16.453 -19.719 1 90.19 85 LEU B CA 1
ATOM 4269 C C . LEU B 1 85 ? -18.344 -17.453 -19.719 1 90.19 85 LEU B C 1
ATOM 4271 O O . LEU B 1 85 ? -18.172 -18.594 -20.156 1 90.19 85 LEU B O 1
ATOM 4275 N N . ARG B 1 86 ? -19.469 -17.016 -19.266 1 90.94 86 ARG B N 1
ATOM 4276 C CA . ARG B 1 86 ? -20.641 -17.875 -19.25 1 90.94 86 ARG B CA 1
ATOM 4277 C C . ARG B 1 86 ? -21.047 -18.297 -20.672 1 90.94 86 ARG B C 1
ATOM 4279 O O . ARG B 1 86 ? -21.375 -19.453 -20.906 1 90.94 86 ARG B O 1
ATOM 4286 N N . ARG B 1 87 ? -20.984 -17.359 -21.547 1 89.25 87 ARG B N 1
ATOM 4287 C CA . ARG B 1 87 ? -21.328 -17.625 -22.938 1 89.25 87 ARG B CA 1
ATOM 4288 C C . ARG B 1 87 ? -20.359 -18.641 -23.562 1 89.25 87 ARG B C 1
ATOM 4290 O O . ARG B 1 87 ? -20.781 -19.516 -24.328 1 89.25 87 ARG B O 1
ATOM 4297 N N . LEU B 1 88 ? -19.188 -18.516 -23.234 1 90.44 88 LEU B N 1
ATOM 4298 C CA . LEU B 1 88 ? -18.172 -19.438 -23.75 1 90.44 88 LEU B CA 1
ATOM 4299 C C . LEU B 1 88 ? -18.406 -20.844 -23.219 1 90.44 88 LEU B C 1
ATOM 4301 O O . LEU B 1 88 ? -18.234 -21.828 -23.953 1 90.44 88 LEU B O 1
ATOM 4305 N N . LEU B 1 89 ? -18.797 -20.922 -21.984 1 93.62 89 LEU B N 1
ATOM 4306 C CA . LEU B 1 89 ? -18.984 -22.219 -21.328 1 93.62 89 LEU B CA 1
ATOM 4307 C C . LEU B 1 89 ? -20.25 -22.891 -21.844 1 93.62 89 LEU B C 1
ATOM 4309 O O . LEU B 1 89 ? -20.312 -24.125 -21.922 1 93.62 89 LEU B O 1
ATOM 4313 N N . LEU B 1 90 ? -21.25 -22.094 -22.203 1 92.38 90 LEU B N 1
ATOM 4314 C CA . LEU B 1 90 ? -22.547 -22.641 -22.562 1 92.38 90 LEU B CA 1
ATOM 4315 C C . LEU B 1 90 ? -22.688 -22.75 -24.078 1 92.38 90 LEU B C 1
ATOM 4317 O O . LEU B 1 90 ? -23.75 -23.125 -24.578 1 92.38 90 LEU B O 1
ATOM 4321 N N . TRP B 1 91 ? -21.656 -22.391 -24.703 1 89.5 91 TRP B N 1
ATOM 4322 C CA . TRP B 1 91 ? -21.734 -22.438 -26.156 1 89.5 91 TRP B CA 1
ATOM 4323 C C . TRP B 1 91 ? -22.125 -23.828 -26.641 1 89.5 91 TRP B C 1
ATOM 4325 O O . TRP B 1 91 ? -21.469 -24.812 -26.297 1 89.5 91 TRP B O 1
ATOM 4335 N N . GLY B 1 92 ? -23.312 -24.031 -27.406 1 86.81 92 GLY B N 1
ATOM 4336 C CA . GLY B 1 92 ? -23.75 -25.281 -28.016 1 86.81 92 GLY B CA 1
ATOM 4337 C C . GLY B 1 92 ? -24.438 -26.203 -27.031 1 86.81 92 GLY B C 1
ATOM 4338 O O . GLY B 1 92 ? -24.688 -27.375 -27.344 1 86.81 92 GLY B O 1
ATOM 4339 N N . ARG B 1 93 ? -24.781 -25.828 -25.906 1 81.69 93 ARG B N 1
ATOM 4340 C CA . ARG B 1 93 ? -25.406 -26.641 -24.859 1 81.69 93 ARG B CA 1
ATOM 4341 C C . ARG B 1 93 ? -24.578 -27.891 -24.562 1 81.69 93 ARG B C 1
ATOM 4343 O O . ARG B 1 93 ? -24.984 -29 -24.922 1 81.69 93 ARG B O 1
ATOM 4350 N N . PRO B 1 94 ? -23.625 -27.781 -23.875 1 86.44 94 PRO B N 1
ATOM 4351 C CA . PRO B 1 94 ? -22.688 -28.875 -23.703 1 86.44 94 PRO B CA 1
ATOM 4352 C C . PRO B 1 94 ? -23.188 -29.922 -22.703 1 86.44 94 PRO B C 1
ATOM 4354 O O . PRO B 1 94 ? -23.891 -29.578 -21.75 1 86.44 94 PRO B O 1
ATOM 4357 N N . SER B 1 95 ? -22.859 -31.188 -22.984 1 90.5 95 SER B N 1
ATOM 4358 C CA . SER B 1 95 ? -22.984 -32.25 -21.984 1 90.5 95 SER B CA 1
ATOM 4359 C C . SER B 1 95 ? -22.062 -31.984 -20.797 1 90.5 95 SER B C 1
ATOM 4361 O O . SER B 1 95 ? -21.234 -31.078 -20.844 1 90.5 95 SER B O 1
ATOM 4363 N N . TRP B 1 96 ? -22.297 -32.719 -19.766 1 90.06 96 TRP B N 1
ATOM 4364 C CA . TRP B 1 96 ? -21.484 -32.531 -18.578 1 90.06 96 TRP B CA 1
ATOM 4365 C C . TRP B 1 96 ? -20 -32.781 -18.859 1 90.06 96 TRP B C 1
ATOM 4367 O O . TRP B 1 96 ? -19.141 -32.094 -18.312 1 90.06 96 TRP B O 1
ATOM 4377 N N . ARG B 1 97 ? -19.719 -33.75 -19.75 1 91.75 97 ARG B N 1
ATOM 4378 C CA . ARG B 1 97 ? -18.344 -34.062 -20.109 1 91.75 97 ARG B CA 1
ATOM 4379 C C . ARG B 1 97 ? -17.719 -32.906 -20.906 1 91.75 97 ARG B C 1
ATOM 4381 O O . ARG B 1 97 ? -16.547 -32.562 -20.688 1 91.75 97 ARG B O 1
ATOM 4388 N N . ALA B 1 98 ? -18.5 -32.438 -21.797 1 93.44 98 ALA B N 1
ATOM 4389 C CA . ALA B 1 98 ? -18.016 -31.328 -22.609 1 93.44 98 ALA B CA 1
ATOM 4390 C C . ALA B 1 98 ? -17.781 -30.078 -21.75 1 93.44 98 ALA B C 1
ATOM 4392 O O . ALA B 1 98 ? -16.828 -29.328 -21.969 1 93.44 98 ALA B O 1
ATOM 4393 N N . LEU B 1 99 ? -18.688 -29.906 -20.812 1 95.19 99 LEU B N 1
ATOM 4394 C CA . LEU B 1 99 ? -18.547 -28.766 -19.906 1 95.19 99 LEU B CA 1
ATOM 4395 C C . LEU B 1 99 ? -17.281 -28.906 -19.062 1 95.19 99 LEU B C 1
ATOM 4397 O O . LEU B 1 99 ? -16.578 -27.922 -18.828 1 95.19 99 LEU B O 1
ATOM 4401 N N . LEU B 1 100 ? -17.031 -30.125 -18.578 1 95.88 100 LEU B N 1
ATOM 4402 C CA . LEU B 1 100 ? -15.852 -30.375 -17.766 1 95.88 100 LEU B CA 1
ATOM 4403 C C . LEU B 1 100 ? -14.578 -30.016 -18.531 1 95.88 100 LEU B C 1
ATOM 4405 O O . LEU B 1 100 ? -13.695 -29.359 -17.984 1 95.88 100 LEU B O 1
ATOM 4409 N N . VAL B 1 101 ? -14.523 -30.438 -19.766 1 95.88 101 VAL B N 1
ATOM 4410 C CA . VAL B 1 101 ? -13.359 -30.156 -20.609 1 95.88 101 VAL B CA 1
ATOM 4411 C C . VAL B 1 101 ? -13.25 -28.656 -20.859 1 95.88 101 VAL B C 1
ATOM 4413 O O . VAL B 1 101 ? -12.156 -28.094 -20.797 1 95.88 101 VAL B O 1
ATOM 4416 N N . ARG B 1 102 ? -14.328 -28.016 -21.062 1 96.62 102 ARG B N 1
ATOM 4417 C CA . ARG B 1 102 ? -14.328 -26.578 -21.344 1 96.62 102 ARG B CA 1
ATOM 4418 C C . ARG B 1 102 ? -13.914 -25.781 -20.109 1 96.62 102 ARG B C 1
ATOM 4420 O O . ARG B 1 102 ? -13.164 -24.812 -20.219 1 96.62 102 ARG B O 1
ATOM 4427 N N . VAL B 1 103 ? -14.438 -26.188 -18.969 1 97.56 103 VAL B N 1
ATOM 4428 C CA . VAL B 1 103 ? -14.094 -25.516 -17.719 1 97.56 103 VAL B CA 1
ATOM 4429 C C . VAL B 1 103 ? -12.594 -25.672 -17.453 1 97.56 103 VAL B C 1
ATOM 4431 O O . VAL B 1 103 ? -11.922 -24.688 -17.109 1 97.56 103 VAL B O 1
ATOM 4434 N N . GLY B 1 104 ? -12.125 -26.875 -17.594 1 97.81 104 GLY B N 1
ATOM 4435 C CA . GLY B 1 104 ? -10.703 -27.109 -17.391 1 97.81 104 GLY B CA 1
ATOM 4436 C C . GLY B 1 104 ? -9.828 -26.312 -18.344 1 97.81 104 GLY B C 1
ATOM 4437 O O . GLY B 1 104 ? -8.867 -25.688 -17.922 1 97.81 104 GLY B O 1
ATOM 4438 N N . CYS B 1 105 ? -10.18 -26.297 -19.594 1 97.19 105 CYS B N 1
ATOM 4439 C CA . CYS B 1 105 ? -9.398 -25.594 -20.609 1 97.19 105 CYS B CA 1
ATOM 4440 C C . CYS B 1 105 ? -9.477 -24.078 -20.406 1 97.19 105 CYS B C 1
ATOM 4442 O O . CYS B 1 105 ? -8.461 -23.391 -20.516 1 97.19 105 CYS B O 1
ATOM 4444 N N . LEU B 1 106 ? -10.625 -23.609 -20.156 1 97.12 106 LEU B N 1
ATOM 4445 C CA . LEU B 1 106 ? -10.797 -22.188 -19.953 1 97.12 106 LEU B CA 1
ATOM 4446 C C . LEU B 1 106 ? -10.039 -21.719 -18.719 1 97.12 106 LEU B C 1
ATOM 4448 O O . LEU B 1 106 ? -9.414 -20.656 -18.719 1 97.12 106 LEU B O 1
ATOM 4452 N N . SER B 1 107 ? -10.133 -22.484 -17.672 1 98.12 107 SER B N 1
ATOM 4453 C CA . SER B 1 107 ? -9.398 -22.172 -16.453 1 98.12 107 SER B CA 1
ATOM 4454 C C . SER B 1 107 ? -7.895 -22.125 -16.703 1 98.12 107 SER B C 1
ATOM 4456 O O . SER B 1 107 ? -7.207 -21.219 -16.234 1 98.12 107 SER B O 1
ATOM 4458 N N . ALA B 1 108 ? -7.426 -23.062 -17.453 1 98.25 108 ALA B N 1
ATOM 4459 C CA . ALA B 1 108 ? -5.996 -23.172 -17.75 1 98.25 108 ALA B CA 1
ATOM 4460 C C . ALA B 1 108 ? -5.52 -22.031 -18.625 1 98.25 108 ALA B C 1
ATOM 4462 O O . ALA B 1 108 ? -4.367 -21.594 -18.531 1 98.25 108 ALA B O 1
ATOM 4463 N N . VAL B 1 109 ? -6.348 -21.531 -19.484 1 96.12 109 VAL B N 1
ATOM 4464 C CA . VAL B 1 109 ? -5.969 -20.5 -20.438 1 96.12 109 VAL B CA 1
ATOM 4465 C C . VAL B 1 109 ? -6.094 -19.125 -19.781 1 96.12 109 VAL B C 1
ATOM 4467 O O . VAL B 1 109 ? -5.301 -18.219 -20.047 1 96.12 109 VAL B O 1
ATOM 4470 N N . LEU B 1 110 ? -7.023 -18.969 -18.922 1 95.06 110 LEU B N 1
ATOM 4471 C CA . LEU B 1 110 ? -7.281 -17.688 -18.266 1 95.06 110 LEU B CA 1
ATOM 4472 C C . LEU B 1 110 ? -6.262 -17.422 -17.172 1 95.06 110 LEU B C 1
ATOM 4474 O O . LEU B 1 110 ? -5.867 -16.266 -16.953 1 95.06 110 LEU B O 1
ATOM 4478 N N . ALA B 1 111 ? -5.809 -18.422 -16.484 1 97.06 111 ALA B N 1
ATOM 4479 C CA . ALA B 1 111 ? -4.988 -18.297 -15.281 1 97.06 111 ALA B CA 1
ATOM 4480 C C . ALA B 1 111 ? -3.65 -17.625 -15.602 1 97.06 111 ALA B C 1
ATOM 4482 O O . ALA B 1 111 ? -3.193 -16.75 -14.867 1 97.06 111 ALA B O 1
ATOM 4483 N N . PRO B 1 112 ? -2.992 -18.031 -16.719 1 95.75 112 PRO B N 1
ATOM 4484 C CA . PRO B 1 112 ? -1.73 -17.359 -17.047 1 95.75 112 PRO B CA 1
ATOM 4485 C C . PRO B 1 112 ? -1.919 -15.891 -17.391 1 95.75 112 PRO B C 1
ATOM 4487 O O . PRO B 1 112 ? -0.956 -15.117 -17.375 1 95.75 112 PRO B O 1
ATOM 4490 N N . LEU B 1 113 ? -3.148 -15.469 -17.625 1 91.19 113 LEU B N 1
ATOM 4491 C CA . LEU B 1 113 ? -3.426 -14.102 -18.047 1 91.19 113 LEU B CA 1
ATOM 4492 C C . LEU B 1 113 ? -3.844 -13.242 -16.859 1 91.19 113 LEU B C 1
ATOM 4494 O O . LEU B 1 113 ? -3.416 -12.094 -16.734 1 91.19 113 LEU B O 1
ATOM 4498 N N . ILE B 1 114 ? -4.711 -13.781 -15.984 1 91.81 114 ILE B N 1
ATOM 4499 C CA . ILE B 1 114 ? -5.281 -12.945 -14.93 1 91.81 114 ILE B CA 1
ATOM 4500 C C . ILE B 1 114 ? -4.949 -13.539 -13.562 1 91.81 114 ILE B C 1
ATOM 4502 O O . ILE B 1 114 ? -5.496 -13.117 -12.539 1 91.81 114 ILE B O 1
ATOM 4506 N N . THR B 1 115 ? -4.121 -14.586 -13.5 1 94.56 115 THR B N 1
ATOM 4507 C CA . THR B 1 115 ? -3.658 -15.289 -12.312 1 94.56 115 THR B CA 1
ATOM 4508 C C . THR B 1 115 ? -4.613 -16.422 -11.945 1 94.56 115 THR B C 1
ATOM 4510 O O . THR B 1 115 ? -5.773 -16.422 -12.359 1 94.56 115 THR B O 1
ATOM 4513 N N . ASN B 1 116 ? -4.098 -17.375 -11.273 1 97.06 116 ASN B N 1
ATOM 4514 C CA . ASN B 1 116 ? -4.898 -18.531 -10.859 1 97.06 116 ASN B CA 1
ATOM 4515 C C . ASN B 1 116 ? -5.996 -18.125 -9.883 1 97.06 116 ASN B C 1
ATOM 4517 O O . ASN B 1 116 ? -7.148 -18.547 -10.031 1 97.06 116 ASN B O 1
ATOM 4521 N N . ASP B 1 117 ? -5.75 -17.188 -8.977 1 94.25 117 ASP B N 1
ATOM 4522 C CA . ASP B 1 117 ? -6.742 -16.734 -8 1 94.25 117 ASP B CA 1
ATOM 4523 C C . ASP B 1 117 ? -7.914 -16.031 -8.688 1 94.25 117 ASP B C 1
ATOM 4525 O O . ASP B 1 117 ? -9.07 -16.328 -8.391 1 94.25 117 ASP B O 1
ATOM 4529 N N . ALA B 1 118 ? -7.555 -15.172 -9.523 1 93.38 118 ALA B N 1
ATOM 4530 C CA . ALA B 1 118 ? -8.594 -14.414 -10.211 1 93.38 118 ALA B CA 1
ATOM 4531 C C . ALA B 1 118 ? -9.469 -15.328 -11.062 1 93.38 118 ALA B C 1
ATOM 4533 O O . ALA B 1 118 ? -10.688 -15.156 -11.125 1 93.38 118 ALA B O 1
ATOM 4534 N N . THR B 1 119 ? -8.867 -16.219 -11.734 1 96.25 119 THR B N 1
ATOM 4535 C CA . THR B 1 119 ? -9.594 -17.188 -12.547 1 96.25 119 THR B CA 1
ATOM 4536 C C . THR B 1 119 ? -10.602 -17.969 -11.695 1 96.25 119 THR B C 1
ATOM 4538 O O . THR B 1 119 ? -11.758 -18.125 -12.094 1 96.25 119 THR B O 1
ATOM 4541 N N . CYS B 1 120 ? -10.195 -18.375 -10.555 1 96.75 120 CYS B N 1
ATOM 4542 C CA . CYS B 1 120 ? -11.062 -19.125 -9.656 1 96.75 120 CYS B CA 1
ATOM 4543 C C . CYS B 1 120 ? -12.203 -18.25 -9.148 1 96.75 120 CYS B C 1
ATOM 4545 O O . CYS B 1 120 ? -13.336 -18.719 -9.023 1 96.75 120 CYS B O 1
ATOM 4547 N N . VAL B 1 121 ? -11.922 -17.031 -8.906 1 93 121 VAL B N 1
ATOM 4548 C CA . VAL B 1 121 ? -12.938 -16.109 -8.422 1 93 121 VAL B CA 1
ATOM 4549 C C . VAL B 1 121 ? -14.016 -15.914 -9.492 1 93 121 VAL B C 1
ATOM 4551 O O . VAL B 1 121 ? -15.203 -15.867 -9.18 1 93 121 VAL B O 1
ATOM 4554 N N . PHE B 1 122 ? -13.648 -15.875 -10.711 1 93.25 122 PHE B N 1
ATOM 4555 C CA . PHE B 1 122 ? -14.586 -15.578 -11.781 1 93.25 122 PHE B CA 1
ATOM 4556 C C . PHE B 1 122 ? -15.359 -16.828 -12.188 1 93.25 122 PHE B C 1
ATOM 4558 O O . PHE B 1 122 ? -16.578 -16.766 -12.375 1 93.25 122 PHE B O 1
ATOM 4565 N N . LEU B 1 123 ? -14.719 -17.891 -12.25 1 96.75 123 LEU B N 1
ATOM 4566 C CA . LEU B 1 123 ? -15.312 -19.078 -12.867 1 96.75 123 LEU B CA 1
ATOM 4567 C C . LEU B 1 123 ? -16.188 -19.828 -11.867 1 96.75 123 LEU B C 1
ATOM 4569 O O . LEU B 1 123 ? -17.188 -20.438 -12.242 1 96.75 123 LEU B O 1
ATOM 4573 N N . THR B 1 124 ? -15.859 -19.797 -10.594 1 96.5 124 THR B N 1
ATOM 4574 C CA . THR B 1 124 ? -16.5 -20.656 -9.602 1 96.5 124 THR B CA 1
ATOM 4575 C C . THR B 1 124 ? -18 -20.375 -9.539 1 96.5 124 THR B C 1
ATOM 4577 O O . THR B 1 124 ? -18.812 -21.281 -9.719 1 96.5 124 THR B O 1
ATOM 4580 N N . PRO B 1 125 ? -18.406 -19.125 -9.336 1 93.88 125 PRO B N 1
ATOM 4581 C CA . PRO B 1 125 ? -19.844 -18.875 -9.266 1 93.88 125 PRO B CA 1
ATOM 4582 C C . PRO B 1 125 ? -20.562 -19.188 -10.578 1 93.88 125 PRO B C 1
ATOM 4584 O O . PRO B 1 125 ? -21.703 -19.672 -10.562 1 93.88 125 PRO B O 1
ATOM 4587 N N . ILE B 1 126 ? -19.922 -18.969 -11.656 1 94.62 126 ILE B N 1
ATOM 4588 C CA . ILE B 1 126 ? -20.516 -19.188 -12.969 1 94.62 126 ILE B CA 1
ATOM 4589 C C . ILE B 1 126 ? -20.734 -20.688 -13.188 1 94.62 126 ILE B C 1
ATOM 4591 O O . ILE B 1 126 ? -21.828 -21.109 -13.57 1 94.62 126 ILE B O 1
ATOM 4595 N N . VAL B 1 127 ? -19.734 -21.406 -12.953 1 96.44 127 VAL B N 1
ATOM 4596 C CA . VAL B 1 127 ? -19.781 -22.859 -13.188 1 96.44 127 VAL B CA 1
ATOM 4597 C C . VAL B 1 127 ? -20.75 -23.5 -12.203 1 96.44 127 VAL B C 1
ATOM 4599 O O . VAL B 1 127 ? -21.453 -24.453 -12.547 1 96.44 127 VAL B O 1
ATOM 4602 N N . GLU B 1 128 ? -20.766 -23 -10.992 1 95.31 128 GLU B N 1
ATOM 4603 C CA . GLU B 1 128 ? -21.719 -23.516 -10.008 1 95.31 128 GLU B CA 1
ATOM 4604 C C . GLU B 1 128 ? -23.156 -23.312 -10.477 1 95.31 128 GLU B C 1
ATOM 4606 O O . GLU B 1 128 ? -23.969 -24.234 -10.398 1 95.31 128 GLU B O 1
ATOM 4611 N N . GLU B 1 129 ? -23.438 -22.172 -10.914 1 93 129 GLU B N 1
ATOM 4612 C CA . GLU B 1 129 ? -24.781 -21.875 -11.398 1 93 129 GLU B CA 1
ATOM 4613 C C . GLU B 1 129 ? -25.172 -22.781 -12.562 1 93 129 GLU B C 1
ATOM 4615 O O . GLU B 1 129 ? -26.297 -23.281 -12.625 1 93 129 GLU B O 1
ATOM 4620 N N . ILE B 1 130 ? -24.281 -22.984 -13.43 1 93.62 130 ILE B N 1
ATOM 4621 C CA . ILE B 1 130 ? -24.531 -23.844 -14.586 1 93.62 130 ILE B CA 1
ATOM 4622 C C . ILE B 1 130 ? -24.75 -25.281 -14.117 1 93.62 130 ILE B C 1
ATOM 4624 O O . ILE B 1 130 ? -25.688 -25.953 -14.57 1 93.62 130 ILE B O 1
ATOM 4628 N N . ALA B 1 131 ? -23.938 -25.703 -13.227 1 93.62 131 ALA B N 1
ATOM 4629 C CA . ALA B 1 131 ? -24.031 -27.078 -12.719 1 93.62 131 ALA B CA 1
ATOM 4630 C C . ALA B 1 131 ? -25.375 -27.312 -12.023 1 93.62 131 ALA B C 1
ATOM 4632 O O . ALA B 1 131 ? -25.969 -28.375 -12.18 1 93.62 131 ALA B O 1
ATOM 4633 N N . ILE B 1 132 ? -25.797 -26.344 -11.281 1 92 132 ILE B N 1
ATOM 4634 C CA . ILE B 1 132 ? -27.078 -26.438 -10.578 1 92 132 ILE B CA 1
ATOM 4635 C C . ILE B 1 132 ? -28.219 -26.453 -11.594 1 92 132 ILE B C 1
ATOM 4637 O O . ILE B 1 132 ? -29.109 -27.297 -11.516 1 92 132 ILE B O 1
ATOM 4641 N N . SER B 1 133 ? -28.141 -25.625 -12.516 1 91.12 133 SER B N 1
ATOM 4642 C CA . SER B 1 133 ? -29.203 -25.469 -13.5 1 91.12 133 SER B CA 1
ATOM 4643 C C . SER B 1 133 ? -29.344 -26.719 -14.367 1 91.12 133 SER B C 1
ATOM 4645 O O . SER B 1 133 ? -30.453 -27.109 -14.742 1 91.12 133 SER B O 1
ATOM 4647 N N . PHE B 1 134 ? -28.266 -27.422 -14.703 1 91.88 134 PHE B N 1
ATOM 4648 C CA . PHE B 1 134 ? -28.281 -28.562 -15.617 1 91.88 134 PHE B CA 1
ATOM 4649 C C . PHE B 1 134 ? -28.156 -29.859 -14.844 1 91.88 134 PHE B C 1
ATOM 4651 O O . PHE B 1 134 ? -28.109 -30.938 -15.445 1 91.88 134 PHE B O 1
ATOM 4658 N N . LYS B 1 135 ? -28 -29.734 -13.547 1 90.69 135 LYS B N 1
ATOM 4659 C CA . LYS B 1 135 ? -27.844 -30.891 -12.656 1 90.69 135 LYS B CA 1
ATOM 4660 C C . LYS B 1 135 ? -26.609 -31.703 -13.016 1 90.69 135 LYS B C 1
ATOM 4662 O O . LYS B 1 135 ? -26.672 -32.938 -13.164 1 90.69 135 LYS B O 1
ATOM 4667 N N . TYR B 1 136 ? -25.594 -31.062 -13.336 1 91.44 136 TYR B N 1
ATOM 4668 C CA . TYR B 1 136 ? -24.297 -31.672 -13.602 1 91.44 136 TYR B CA 1
ATOM 4669 C C . TYR B 1 136 ? -23.547 -31.922 -12.305 1 91.44 136 TYR B C 1
ATOM 4671 O O . TYR B 1 136 ? -23.828 -31.312 -11.281 1 91.44 136 TYR B O 1
ATOM 4679 N N . PRO B 1 137 ? -22.609 -32.906 -12.336 1 90.88 137 PRO B N 1
ATOM 4680 C CA . PRO B 1 137 ? -21.844 -33.156 -11.117 1 90.88 137 PRO B CA 1
ATOM 4681 C C . PRO B 1 137 ? -20.969 -31.984 -10.711 1 90.88 137 PRO B C 1
ATOM 4683 O O . PRO B 1 137 ? -20.188 -31.484 -11.523 1 90.88 137 PRO B O 1
ATOM 4686 N N . MET B 1 138 ? -21 -31.594 -9.484 1 93.12 138 MET B N 1
ATOM 4687 C CA . MET B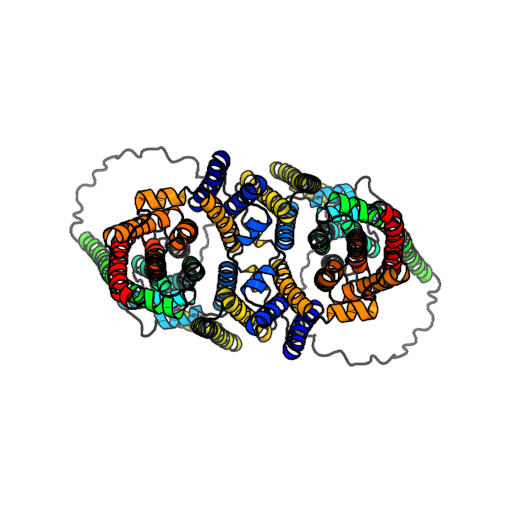 1 138 ? -20.391 -30.375 -8.969 1 93.12 138 MET B CA 1
ATOM 4688 C C . MET B 1 138 ? -18.906 -30.594 -8.68 1 93.12 138 MET B C 1
ATOM 4690 O O . MET B 1 138 ? -18.062 -29.781 -9.086 1 93.12 138 MET B O 1
ATOM 4694 N N . LEU B 1 139 ? -18.578 -31.703 -8.062 1 93.5 139 LEU B N 1
ATOM 4695 C CA . LEU B 1 139 ? -17.25 -31.922 -7.523 1 93.5 139 LEU B CA 1
ATOM 4696 C C . LEU B 1 139 ? -16.203 -31.922 -8.641 1 93.5 139 LEU B C 1
ATOM 4698 O O . LEU B 1 139 ? -15.203 -31.203 -8.57 1 93.5 139 LEU B O 1
ATOM 4702 N N . PRO B 1 140 ? -16.453 -32.688 -9.75 1 94.44 140 PRO B N 1
ATOM 4703 C CA . PRO B 1 140 ? -15.453 -32.688 -10.82 1 94.44 140 PRO B CA 1
ATOM 4704 C C . PRO B 1 140 ? -15.289 -31.297 -11.469 1 94.44 140 PRO B C 1
ATOM 4706 O O . PRO B 1 140 ? -14.188 -30.938 -11.883 1 94.44 140 PRO B O 1
ATOM 4709 N N . LEU B 1 141 ? -16.359 -30.562 -11.516 1 95.81 141 LEU B N 1
ATOM 4710 C CA . LEU B 1 141 ? -16.297 -29.234 -12.117 1 95.81 141 LEU B CA 1
ATOM 4711 C C . LEU B 1 141 ? -15.508 -28.266 -11.242 1 95.81 141 LEU B C 1
ATOM 4713 O O . LEU B 1 141 ? -14.703 -27.484 -11.742 1 95.81 141 LEU B O 1
ATOM 4717 N N . MET B 1 142 ? -15.68 -28.328 -9.93 1 96.56 142 MET B N 1
ATOM 4718 C CA . MET B 1 142 ? -14.93 -27.484 -9.008 1 96.56 142 MET B CA 1
ATOM 4719 C C . MET B 1 142 ? -13.453 -27.844 -9.023 1 96.56 142 MET B C 1
ATOM 4721 O O . MET B 1 142 ? -12.594 -26.969 -9 1 96.56 142 MET B O 1
ATOM 4725 N N . LEU B 1 143 ? -13.227 -29.141 -9.086 1 96.94 143 LEU B N 1
ATOM 4726 C CA . LEU B 1 143 ? -11.844 -29.594 -9.164 1 96.94 143 LEU B CA 1
ATOM 4727 C C . LEU B 1 143 ? -11.18 -29.109 -10.445 1 96.94 143 LEU B C 1
ATOM 4729 O O . LEU B 1 143 ? -10 -28.75 -10.445 1 96.94 143 LEU B O 1
ATOM 4733 N N . ALA B 1 144 ? -11.922 -29.109 -11.508 1 97.38 144 ALA B N 1
ATOM 4734 C CA . ALA B 1 144 ? -11.398 -28.672 -12.797 1 97.38 144 ALA B CA 1
ATOM 4735 C C . ALA B 1 144 ? -10.992 -27.203 -12.742 1 97.38 144 ALA B C 1
ATOM 4737 O O . ALA B 1 144 ? -9.961 -26.812 -13.297 1 97.38 144 ALA B O 1
ATOM 4738 N N . ILE B 1 145 ? -11.758 -26.375 -12.07 1 97.88 145 ILE B N 1
ATOM 4739 C CA . ILE B 1 145 ? -11.484 -24.938 -11.984 1 97.88 145 ILE B CA 1
ATOM 4740 C C . ILE B 1 145 ? -10.148 -24.719 -11.281 1 97.88 145 ILE B C 1
ATOM 4742 O O . ILE B 1 145 ? -9.234 -24.094 -11.844 1 97.88 145 ILE B O 1
ATOM 4746 N N . CYS B 1 146 ? -9.977 -25.25 -10.141 1 96.94 146 CYS B N 1
ATOM 4747 C CA . CYS B 1 146 ? -8.828 -24.875 -9.32 1 96.94 146 CYS B CA 1
ATOM 4748 C C . CYS B 1 146 ? -7.566 -25.578 -9.781 1 96.94 146 CYS B C 1
ATOM 4750 O O . CYS B 1 146 ? -6.5 -24.969 -9.875 1 96.94 146 CYS B O 1
ATOM 4752 N N . THR B 1 147 ? -7.648 -26.906 -10.125 1 98.25 147 THR B N 1
ATOM 4753 C CA . THR B 1 147 ? -6.445 -27.641 -10.492 1 98.25 147 THR B CA 1
ATOM 4754 C C . THR B 1 147 ? -5.918 -27.172 -11.844 1 98.25 147 THR B C 1
ATOM 4756 O O . THR B 1 147 ? -4.707 -27.016 -12.031 1 98.25 147 THR B O 1
ATOM 4759 N N . CYS B 1 148 ? -6.797 -26.906 -12.766 1 98.62 148 CYS B N 1
ATOM 4760 C CA . CYS B 1 148 ? -6.359 -26.438 -14.078 1 98.62 148 CYS B CA 1
ATOM 4761 C C . CYS B 1 148 ? -5.883 -25 -14.008 1 98.62 148 CYS B C 1
ATOM 4763 O O . CYS B 1 148 ? -4.984 -24.594 -14.75 1 98.62 148 CYS B O 1
ATOM 4765 N N . ALA B 1 149 ? -6.473 -24.203 -13.148 1 98.56 149 ALA B N 1
ATOM 4766 C CA . ALA B 1 149 ? -5.988 -22.844 -12.945 1 98.56 149 ALA B CA 1
ATOM 4767 C C . ALA B 1 149 ? -4.543 -22.844 -12.453 1 98.56 149 ALA B C 1
ATOM 4769 O O . ALA B 1 149 ? -3.713 -22.078 -12.953 1 98.56 149 ALA B O 1
ATOM 4770 N N . ASN B 1 150 ? -4.242 -23.688 -11.516 1 98.38 150 ASN B N 1
ATOM 4771 C CA . ASN B 1 150 ? -2.879 -23.781 -11 1 98.38 150 ASN B CA 1
ATOM 4772 C C . ASN B 1 150 ? -1.907 -24.266 -12.07 1 98.38 150 ASN B C 1
ATOM 4774 O O . ASN B 1 150 ? -0.85 -23.672 -12.273 1 98.38 150 ASN B O 1
ATOM 4778 N N . ILE B 1 151 ? -2.283 -25.312 -12.758 1 98.62 151 ILE B N 1
ATOM 4779 C CA . ILE B 1 151 ? -1.397 -25.859 -13.773 1 98.62 151 ILE B CA 1
ATOM 4780 C C . ILE B 1 151 ? -1.176 -24.844 -14.883 1 98.62 151 ILE B C 1
ATOM 4782 O O . ILE B 1 151 ? -0.036 -24.562 -15.266 1 98.62 151 ILE B O 1
ATOM 4786 N N . GLY B 1 152 ? -2.242 -24.266 -15.375 1 98.38 152 GLY B N 1
ATOM 4787 C CA . GLY B 1 152 ? -2.152 -23.281 -16.438 1 98.38 152 GLY B CA 1
ATOM 4788 C C . GLY B 1 152 ? -1.354 -22.047 -16.062 1 98.38 152 GLY B C 1
ATOM 4789 O O . GLY B 1 152 ? -0.617 -21.5 -16.875 1 98.38 152 GLY B O 1
ATOM 4790 N N . SER B 1 153 ? -1.489 -21.625 -14.852 1 98.06 153 SER B N 1
ATOM 4791 C CA . SER B 1 153 ? -0.834 -20.406 -14.391 1 98.06 153 SER B CA 1
ATOM 4792 C C . SER B 1 153 ? 0.683 -20.562 -14.383 1 98.06 153 SER B C 1
ATOM 4794 O O . SER B 1 153 ? 1.415 -19.562 -14.352 1 98.06 153 SER B O 1
ATOM 4796 N N . ALA B 1 154 ? 1.174 -21.766 -14.383 1 98.19 154 ALA B N 1
ATOM 4797 C CA . ALA B 1 154 ? 2.611 -22.031 -14.391 1 98.19 154 ALA B CA 1
ATOM 4798 C C . ALA B 1 154 ? 3.248 -21.562 -15.695 1 98.19 154 ALA B C 1
ATOM 4800 O O . ALA B 1 154 ? 4.461 -21.359 -15.758 1 98.19 154 ALA B O 1
ATOM 4801 N N . ALA B 1 155 ? 2.48 -21.312 -16.719 1 97.31 155 ALA B N 1
ATOM 4802 C CA . ALA B 1 155 ? 2.977 -21.109 -18.078 1 97.31 155 ALA B CA 1
ATOM 4803 C C . ALA B 1 155 ? 3.586 -19.719 -18.234 1 97.31 155 ALA B C 1
ATOM 4805 O O . ALA B 1 155 ? 4.387 -19.484 -19.141 1 97.31 155 ALA B O 1
ATOM 4806 N N . THR B 1 156 ? 3.203 -18.844 -17.375 1 96.25 156 THR B N 1
ATOM 4807 C CA . THR B 1 156 ? 3.672 -17.469 -17.562 1 96.25 156 THR B CA 1
ATOM 4808 C C . THR B 1 156 ? 4.164 -16.875 -16.25 1 96.25 156 THR B C 1
ATOM 4810 O O . THR B 1 156 ? 3.854 -17.391 -15.18 1 96.25 156 THR B O 1
ATOM 4813 N N . ILE B 1 157 ? 4.918 -15.781 -16.391 1 94.88 157 ILE B N 1
ATOM 4814 C CA . ILE B 1 157 ? 5.426 -15.047 -15.234 1 94.88 157 ILE B CA 1
ATOM 4815 C C . ILE B 1 157 ? 4.262 -14.422 -14.469 1 94.88 157 ILE B C 1
ATOM 4817 O O . ILE B 1 157 ? 4.289 -14.344 -13.242 1 94.88 157 ILE B O 1
ATOM 4821 N N . THR B 1 158 ? 3.201 -14.109 -15.148 1 93.06 158 THR B N 1
ATOM 4822 C CA . THR B 1 158 ? 2.113 -13.344 -14.555 1 93.06 158 THR B CA 1
ATOM 4823 C C . THR B 1 158 ? 1.002 -14.273 -14.07 1 93.06 158 THR B C 1
ATOM 4825 O O . THR B 1 158 ? -0.057 -13.812 -13.641 1 93.06 158 THR B O 1
ATOM 4828 N N . GLY B 1 159 ? 1.23 -15.547 -14.172 1 95.44 159 GLY B N 1
ATOM 4829 C CA . GLY B 1 159 ? 0.191 -16.484 -13.789 1 95.44 159 GLY B CA 1
ATOM 4830 C C . GLY B 1 159 ? -0.022 -16.562 -12.289 1 95.44 159 GLY B C 1
ATOM 4831 O O . GLY B 1 159 ? -1.098 -16.953 -11.828 1 95.44 159 GLY B O 1
ATOM 4832 N N . ASN B 1 160 ? 0.979 -16.281 -11.594 1 94.94 160 ASN B N 1
ATOM 4833 C CA . ASN B 1 160 ? 0.934 -16.266 -10.141 1 94.94 160 ASN B CA 1
ATOM 4834 C C . ASN B 1 160 ? 2.076 -15.453 -9.547 1 94.94 160 ASN B C 1
ATOM 4836 O O . ASN B 1 160 ? 3.061 -15.164 -10.234 1 94.94 160 ASN B O 1
ATOM 4840 N N . PRO B 1 161 ? 1.951 -15.008 -8.312 1 92.81 161 PRO B N 1
ATOM 4841 C CA . PRO B 1 161 ? 2.957 -14.133 -7.715 1 92.81 161 PRO B CA 1
ATOM 4842 C C . PRO B 1 161 ? 4.328 -14.789 -7.598 1 92.81 161 PRO B C 1
ATOM 4844 O O . PRO B 1 161 ? 5.355 -14.125 -7.734 1 92.81 161 PRO B O 1
ATOM 4847 N N . GLN B 1 162 ? 4.41 -16.031 -7.246 1 94.62 162 GLN B N 1
ATOM 4848 C CA . GLN B 1 162 ? 5.711 -16.672 -7.098 1 94.62 162 GLN B CA 1
ATOM 4849 C C . GLN B 1 162 ? 6.465 -16.703 -8.422 1 94.62 162 GLN B C 1
ATOM 4851 O O . GLN B 1 162 ? 7.691 -16.609 -8.453 1 94.62 162 GLN B O 1
ATOM 4856 N N . ASN B 1 163 ? 5.711 -16.797 -9.555 1 96.88 163 ASN B N 1
ATOM 4857 C CA . ASN B 1 163 ? 6.367 -16.75 -10.859 1 96.88 163 ASN B CA 1
ATOM 4858 C C . ASN B 1 163 ? 6.934 -15.367 -11.156 1 96.88 163 ASN B C 1
ATOM 4860 O O . ASN B 1 163 ? 7.949 -15.242 -11.844 1 96.88 163 ASN B O 1
ATOM 4864 N N . VAL B 1 164 ? 6.289 -14.359 -10.688 1 94.5 164 VAL B N 1
ATOM 4865 C CA . VAL B 1 164 ? 6.824 -13.016 -10.844 1 94.5 164 VAL B CA 1
ATOM 4866 C C . VAL B 1 164 ? 8.164 -12.898 -10.125 1 94.5 164 VAL B C 1
ATOM 4868 O O . VAL B 1 164 ? 9.125 -12.344 -10.672 1 94.5 164 VAL B O 1
ATOM 4871 N N . LEU B 1 165 ? 8.242 -13.445 -9 1 94.69 165 LEU B N 1
ATOM 4872 C CA . LEU B 1 165 ? 9.484 -13.445 -8.234 1 94.69 165 LEU B CA 1
ATOM 4873 C C . LEU B 1 165 ? 10.57 -14.234 -8.961 1 94.69 165 LEU B C 1
ATOM 4875 O O . LEU B 1 165 ? 11.711 -13.773 -9.055 1 94.69 165 LEU B O 1
ATOM 4879 N N . ILE B 1 166 ? 10.164 -15.359 -9.438 1 96.56 166 ILE B N 1
ATOM 4880 C CA . ILE B 1 166 ? 11.109 -16.219 -10.133 1 96.56 166 ILE B CA 1
ATOM 4881 C C . ILE B 1 166 ? 11.633 -15.516 -11.383 1 96.56 166 ILE B C 1
ATOM 4883 O O . ILE B 1 166 ? 12.828 -15.562 -11.68 1 96.56 166 ILE B O 1
ATOM 4887 N N . GLY B 1 167 ? 10.711 -14.891 -12.086 1 93.81 167 GLY B N 1
ATOM 4888 C CA . GLY B 1 167 ? 11.141 -14.109 -13.234 1 93.81 167 GLY B CA 1
ATOM 4889 C C . GLY B 1 167 ? 12.133 -13.016 -12.875 1 93.81 167 GLY B C 1
ATOM 4890 O O . GLY B 1 167 ? 13.102 -12.797 -13.602 1 93.81 167 GLY B O 1
ATOM 4891 N N . SER B 1 168 ? 11.898 -12.414 -11.781 1 90.19 168 SER B N 1
ATOM 4892 C CA . SER B 1 168 ? 12.75 -11.32 -11.328 1 90.19 168 SER B CA 1
ATOM 4893 C C . SER B 1 168 ? 14.102 -11.836 -10.859 1 90.19 168 SER B C 1
ATOM 4895 O O . SER B 1 168 ? 15.148 -11.383 -11.328 1 90.19 168 SER B O 1
ATOM 4897 N N . TYR B 1 169 ? 14.172 -12.82 -10.039 1 91.75 169 TYR B N 1
ATOM 4898 C CA . TYR B 1 169 ? 15.406 -13.367 -9.492 1 91.75 169 TYR B CA 1
ATOM 4899 C C . TYR B 1 169 ? 16.203 -14.086 -10.57 1 91.75 169 TYR B C 1
ATOM 4901 O O . TYR B 1 169 ? 17.438 -14.008 -10.594 1 91.75 169 TYR B O 1
ATOM 4909 N N . GLY B 1 170 ? 15.516 -14.75 -11.438 1 93.19 170 GLY B N 1
ATOM 4910 C CA . GLY B 1 170 ? 16.172 -15.523 -12.469 1 93.19 170 GLY B CA 1
ATOM 4911 C C . GLY B 1 170 ? 16.5 -14.711 -13.711 1 93.19 170 GLY B C 1
ATOM 4912 O O . GLY B 1 170 ? 17.141 -15.219 -14.641 1 93.19 170 GLY B O 1
ATOM 4913 N N . ASN B 1 171 ? 16.078 -13.453 -13.656 1 90.5 171 ASN B N 1
ATOM 4914 C CA . ASN B 1 171 ? 16.25 -12.586 -14.82 1 90.5 171 ASN B CA 1
ATOM 4915 C C . ASN B 1 171 ? 15.719 -13.242 -16.094 1 90.5 171 ASN B C 1
ATOM 4917 O O . ASN B 1 171 ? 16.422 -13.305 -17.109 1 90.5 171 ASN B O 1
ATOM 4921 N N . LEU B 1 172 ? 14.617 -13.859 -16.031 1 92.5 172 LEU B N 1
ATOM 4922 C CA . LEU B 1 172 ? 13.977 -14.531 -17.156 1 92.5 172 LEU B CA 1
ATOM 4923 C C . LEU B 1 172 ? 13.023 -13.586 -17.891 1 92.5 172 LEU B C 1
ATOM 4925 O O . LEU B 1 172 ? 12.172 -12.945 -17.266 1 92.5 172 LEU B O 1
ATOM 4929 N N . SER B 1 173 ? 13.25 -13.539 -19.172 1 92.31 173 SER B N 1
ATOM 4930 C CA . SER B 1 173 ? 12.281 -12.781 -19.953 1 92.31 173 SER B CA 1
ATOM 4931 C C . SER B 1 173 ? 10.938 -13.5 -20.016 1 92.31 173 SER B C 1
ATOM 4933 O O . SER B 1 173 ? 10.867 -14.711 -19.797 1 92.31 173 SER B O 1
ATOM 4935 N N . TYR B 1 174 ? 9.914 -12.719 -20.266 1 93.56 174 TYR B N 1
ATOM 4936 C CA . TYR B 1 174 ? 8.562 -13.273 -20.344 1 93.56 174 TYR B CA 1
ATOM 4937 C C . TYR B 1 174 ? 8.477 -14.359 -21.406 1 93.56 174 TYR B C 1
ATOM 4939 O O . TYR B 1 174 ? 7.922 -15.43 -21.156 1 93.56 174 TYR B O 1
ATOM 4947 N N . TRP B 1 175 ? 9.016 -14.125 -22.547 1 92.06 175 TRP B N 1
ATOM 4948 C CA . TRP B 1 175 ? 8.961 -15.078 -23.656 1 92.06 175 TRP B CA 1
ATOM 4949 C C . TRP B 1 175 ? 9.742 -16.344 -23.328 1 92.06 175 TRP B C 1
ATOM 4951 O O . TRP B 1 175 ? 9.273 -17.453 -23.578 1 92.06 175 TRP B O 1
ATOM 4961 N N . LYS B 1 176 ? 10.891 -16.141 -22.797 1 92.31 176 LYS B N 1
ATOM 4962 C CA . LYS B 1 176 ? 11.703 -17.297 -22.422 1 92.31 176 LYS B CA 1
ATOM 4963 C C . LYS B 1 176 ? 10.977 -18.156 -21.391 1 92.31 176 LYS B C 1
ATOM 4965 O O . LYS B 1 176 ? 11.055 -19.391 -21.438 1 92.31 176 LYS B O 1
ATOM 4970 N N . PHE B 1 177 ? 10.336 -17.531 -20.469 1 95 177 PHE B N 1
ATOM 4971 C CA . PHE B 1 177 ? 9.586 -18.234 -19.438 1 95 177 PHE B CA 1
ATOM 4972 C C . PHE B 1 177 ? 8.453 -19.047 -20.062 1 95 177 PHE B C 1
ATOM 4974 O O . PHE B 1 177 ? 8.273 -20.219 -19.719 1 95 177 PHE B O 1
ATOM 4981 N N . VAL B 1 178 ? 7.719 -18.484 -21 1 94.56 178 VAL B N 1
ATOM 4982 C CA . VAL B 1 178 ? 6.578 -19.125 -21.641 1 94.56 178 VAL B CA 1
ATOM 4983 C C . VAL B 1 178 ? 7.059 -20.344 -22.438 1 94.56 178 VAL B C 1
ATOM 4985 O O . VAL B 1 178 ? 6.43 -21.406 -22.391 1 94.56 178 VAL B O 1
ATOM 4988 N N . VAL B 1 179 ? 8.141 -20.188 -23.094 1 94.38 179 VAL B N 1
ATOM 4989 C CA . VAL B 1 179 ? 8.656 -21.266 -23.922 1 94.38 179 VAL B CA 1
ATOM 4990 C C . VAL B 1 179 ? 9.203 -22.391 -23.047 1 94.38 179 VAL B C 1
ATOM 4992 O O . VAL B 1 179 ? 9.094 -23.562 -23.391 1 94.38 179 VAL B O 1
ATOM 4995 N N . ALA B 1 180 ? 9.727 -22 -21.906 1 94.44 180 ALA B N 1
ATOM 4996 C CA . ALA B 1 180 ? 10.359 -22.984 -21.031 1 94.44 180 ALA B CA 1
ATOM 4997 C C . ALA B 1 180 ? 9.32 -23.781 -20.25 1 94.44 180 ALA B C 1
ATOM 4999 O O . ALA B 1 180 ? 9.422 -25 -20.156 1 94.44 180 ALA B O 1
ATOM 5000 N N . VAL B 1 181 ? 8.297 -23.125 -19.719 1 96.88 181 VAL B N 1
ATOM 5001 C CA . VAL B 1 181 ? 7.371 -23.781 -18.797 1 96.88 181 VAL B CA 1
ATOM 5002 C C . VAL B 1 181 ? 6.059 -24.094 -19.531 1 96.88 181 VAL B C 1
ATOM 5004 O O . VAL B 1 181 ? 5.316 -24.984 -19.125 1 96.88 181 VAL B O 1
ATOM 5007 N N . GLY B 1 182 ? 5.754 -23.359 -20.609 1 96.62 182 GLY B N 1
ATOM 5008 C CA . GLY B 1 182 ? 4.496 -23.453 -21.328 1 96.62 182 GLY B CA 1
ATOM 5009 C C . GLY B 1 182 ? 4.152 -24.859 -21.781 1 96.62 182 GLY B C 1
ATOM 5010 O O . GLY B 1 182 ? 3.037 -25.328 -21.562 1 96.62 182 GLY B O 1
ATOM 5011 N N . PRO B 1 183 ? 5.121 -25.531 -22.406 1 97 183 PRO B N 1
ATOM 5012 C CA . PRO B 1 183 ? 4.836 -26.891 -22.875 1 97 183 PRO B CA 1
ATOM 5013 C C . PRO B 1 183 ? 4.441 -27.844 -21.734 1 97 183 PRO B C 1
ATOM 5015 O O . PRO B 1 183 ? 3.541 -28.672 -21.891 1 97 183 PRO B O 1
ATOM 5018 N N . ALA B 1 184 ? 5.117 -27.719 -20.625 1 97.69 184 ALA B N 1
ATOM 5019 C CA . ALA B 1 184 ? 4.762 -28.531 -19.469 1 97.69 184 ALA B CA 1
ATOM 5020 C C . ALA B 1 184 ? 3.359 -28.203 -18.969 1 97.69 184 ALA B C 1
ATOM 5022 O O . ALA B 1 184 ? 2.592 -29.094 -18.609 1 97.69 184 ALA B O 1
ATOM 5023 N N . ALA B 1 185 ? 3.041 -26.922 -18.891 1 98.25 185 ALA B N 1
ATOM 5024 C CA . ALA B 1 185 ? 1.723 -26.484 -18.438 1 98.25 185 ALA B CA 1
ATOM 5025 C C . ALA B 1 185 ? 0.626 -27.016 -19.359 1 98.25 185 ALA B C 1
ATOM 5027 O O . ALA B 1 185 ? -0.423 -27.453 -18.906 1 98.25 185 ALA B O 1
ATOM 5028 N N . LEU B 1 186 ? 0.873 -26.938 -20.656 1 97.94 186 LEU B N 1
ATOM 5029 C CA . LEU B 1 186 ? -0.095 -27.422 -21.641 1 97.94 186 LEU B CA 1
ATOM 5030 C C . LEU B 1 186 ? -0.302 -28.938 -21.484 1 97.94 186 LEU B C 1
ATOM 5032 O O . LEU B 1 186 ? -1.439 -29.406 -21.406 1 97.94 186 LEU B O 1
ATOM 5036 N N . ALA B 1 187 ? 0.775 -29.688 -21.438 1 97.94 187 ALA B N 1
ATOM 5037 C CA . ALA B 1 187 ? 0.693 -31.141 -21.281 1 97.94 187 ALA B CA 1
ATOM 5038 C C . ALA B 1 187 ? 0.031 -31.516 -19.953 1 97.94 187 ALA B C 1
ATOM 5040 O O . ALA B 1 187 ? -0.778 -32.438 -19.906 1 97.94 187 ALA B O 1
ATOM 5041 N N . GLY B 1 188 ? 0.45 -30.812 -18.906 1 98.19 188 GLY B N 1
ATOM 5042 C CA . GLY B 1 188 ? -0.151 -31.047 -17.594 1 98.19 188 GLY B CA 1
ATOM 5043 C C . GLY B 1 188 ? -1.649 -30.812 -17.578 1 98.19 188 GLY B C 1
ATOM 5044 O O . GLY B 1 188 ? -2.395 -31.562 -16.953 1 98.19 188 GLY B O 1
ATOM 5045 N N . THR B 1 189 ? -2.053 -29.734 -18.234 1 98.25 189 THR B N 1
ATOM 5046 C CA . THR B 1 189 ? -3.477 -29.438 -18.297 1 98.25 189 THR B CA 1
ATOM 5047 C C . THR B 1 189 ? -4.234 -30.531 -19.031 1 98.25 189 THR B C 1
ATOM 5049 O O . THR B 1 189 ? -5.297 -30.969 -18.578 1 98.25 189 THR B O 1
ATOM 5052 N N . VAL B 1 190 ? -3.709 -31.031 -20.141 1 98 190 VAL B N 1
ATOM 5053 C CA . VAL B 1 190 ? -4.352 -32.062 -20.938 1 98 190 VAL B CA 1
ATOM 5054 C C . VAL B 1 190 ? -4.488 -33.344 -20.109 1 98 190 VAL B C 1
ATOM 5056 O O . VAL B 1 190 ? -5.562 -33.938 -20.047 1 98 190 VAL B O 1
ATOM 5059 N N . VAL B 1 191 ? -3.443 -33.688 -19.438 1 97.88 191 VAL B N 1
ATOM 5060 C CA . VAL B 1 191 ? -3.453 -34.906 -18.625 1 97.88 191 VAL B CA 1
ATOM 5061 C C . VAL B 1 191 ? -4.41 -34.75 -17.453 1 97.88 191 VAL B C 1
ATOM 5063 O O . VAL B 1 191 ? -5.156 -35.656 -17.109 1 97.88 191 VAL B O 1
ATOM 5066 N N . ASN B 1 192 ? -4.371 -33.562 -16.812 1 98 192 ASN B N 1
ATOM 5067 C CA . ASN B 1 192 ? -5.25 -33.312 -15.672 1 98 192 ASN B CA 1
ATOM 5068 C C . ASN B 1 192 ? -6.719 -33.375 -16.078 1 98 192 ASN B C 1
ATOM 5070 O O . ASN B 1 192 ? -7.539 -33.938 -15.352 1 98 192 ASN B O 1
ATOM 5074 N N . VAL B 1 193 ? -7.051 -32.781 -17.203 1 97.06 193 VAL B N 1
ATOM 5075 C CA . VAL B 1 193 ? -8.422 -32.812 -17.688 1 97.06 193 VAL B CA 1
ATOM 5076 C C . VAL B 1 193 ? -8.836 -34.25 -18.016 1 97.06 193 VAL B C 1
ATOM 5078 O O . VAL B 1 193 ? -9.969 -34.656 -17.719 1 97.06 193 VAL B O 1
ATOM 5081 N N . ALA B 1 194 ? -7.957 -35.031 -18.625 1 96.5 194 ALA B N 1
ATOM 5082 C CA . ALA B 1 194 ? -8.242 -36.438 -18.922 1 96.5 194 ALA B CA 1
ATOM 5083 C C . ALA B 1 194 ? -8.492 -37.219 -17.656 1 96.5 194 ALA B C 1
ATOM 5085 O O . ALA B 1 194 ? -9.414 -38.062 -17.609 1 96.5 194 ALA B O 1
ATOM 5086 N N . LEU B 1 195 ? -7.723 -36.969 -16.672 1 95.81 195 LEU B N 1
ATOM 5087 C CA . LEU B 1 195 ? -7.883 -37.656 -15.398 1 95.81 195 LEU B CA 1
ATOM 5088 C C . LEU B 1 195 ? -9.188 -37.25 -14.719 1 95.81 195 LEU B C 1
ATOM 5090 O O . LEU B 1 195 ? -9.844 -38.094 -14.086 1 95.81 195 LEU B O 1
ATOM 5094 N N . LEU B 1 196 ? -9.516 -36 -14.836 1 95.19 196 LEU B N 1
ATOM 5095 C CA . LEU B 1 196 ? -10.781 -35.531 -14.281 1 95.19 196 LEU B CA 1
ATOM 5096 C C . LEU B 1 196 ? -11.961 -36.156 -15 1 95.19 196 LEU B C 1
ATOM 5098 O O . LEU B 1 196 ? -12.977 -36.5 -14.383 1 95.19 196 LEU B O 1
ATOM 5102 N N . TRP B 1 197 ? -11.766 -36.25 -16.312 1 91.38 197 TRP B N 1
ATOM 5103 C CA . TRP B 1 197 ? -12.789 -36.875 -17.125 1 91.38 197 TRP B CA 1
ATOM 5104 C C . TRP B 1 197 ? -13.023 -38.312 -16.656 1 91.38 197 TRP B C 1
ATOM 5106 O O . TRP B 1 197 ? -14.172 -38.75 -16.547 1 91.38 197 TRP B O 1
ATOM 5116 N N . LEU B 1 198 ? -12.023 -39.031 -16.312 1 90 198 LEU B N 1
ATOM 5117 C CA . LEU B 1 198 ? -12.102 -40.406 -15.828 1 90 198 LEU B CA 1
ATOM 5118 C C . LEU B 1 198 ? -12.648 -40.438 -14.406 1 90 198 LEU B C 1
ATOM 5120 O O . LEU B 1 198 ? -13.422 -41.344 -14.062 1 90 198 LEU B O 1
ATOM 5124 N N . TYR B 1 199 ? -12.266 -39.531 -13.641 1 87.69 199 TYR B N 1
ATOM 5125 C CA . TYR B 1 199 ? -12.703 -39.438 -12.25 1 87.69 199 TYR B CA 1
ATOM 5126 C C . TYR B 1 199 ? -14.195 -39.125 -12.164 1 87.69 199 TYR B C 1
ATOM 5128 O O . TYR B 1 199 ? -14.906 -39.688 -11.328 1 87.69 199 TYR B O 1
ATOM 5136 N N . GLY B 1 200 ? -14.68 -38.156 -12.891 1 79.19 200 GLY B N 1
ATOM 5137 C CA . GLY B 1 200 ? -16.094 -37.812 -12.922 1 79.19 200 GLY B CA 1
ATOM 5138 C C . GLY B 1 200 ? -16.984 -38.938 -13.367 1 79.19 200 GLY B C 1
ATOM 5139 O O . GLY B 1 200 ? -18.094 -39.094 -12.867 1 79.19 200 GLY B O 1
ATOM 5140 N N . TYR B 1 201 ? -16.484 -39.719 -14.25 1 68.94 201 TYR B N 1
ATOM 5141 C CA . TYR B 1 201 ? -17.234 -40.875 -14.734 1 68.94 201 TYR B CA 1
ATOM 5142 C C . TYR B 1 201 ? -17.469 -41.875 -13.609 1 68.94 201 TYR B C 1
ATOM 5144 O O . TYR B 1 201 ? -18.578 -42.406 -13.469 1 68.94 201 TYR B O 1
ATOM 5152 N N . ASP B 1 202 ? -16.562 -41.969 -12.867 1 66.19 202 ASP B N 1
ATOM 5153 C CA . ASP B 1 202 ? -16.688 -42.906 -11.758 1 66.19 202 ASP B CA 1
ATOM 5154 C C . ASP B 1 202 ? -17.688 -42.406 -10.719 1 66.19 202 ASP B C 1
ATOM 5156 O O . ASP B 1 202 ? -18.438 -43.219 -10.148 1 66.19 202 ASP B O 1
ATOM 5160 N N . GLN B 1 203 ? -17.75 -41.125 -10.562 1 64.5 203 GLN B N 1
ATOM 5161 C CA . GLN B 1 203 ? -18.656 -40.562 -9.57 1 64.5 203 GLN B CA 1
ATOM 5162 C C . GLN B 1 203 ? -20.109 -40.688 -10.039 1 64.5 203 GLN B C 1
ATOM 5164 O O . GLN B 1 203 ? -21.016 -40.906 -9.234 1 64.5 203 GLN B O 1
ATOM 5169 N N . ILE B 1 204 ? -20.25 -40.5 -11.312 1 54.97 204 ILE B N 1
ATOM 5170 C CA . ILE B 1 204 ? -21.594 -40.594 -11.867 1 54.97 204 ILE B CA 1
ATOM 5171 C C . ILE B 1 204 ? -22.031 -42.062 -11.922 1 54.97 204 ILE B C 1
ATOM 5173 O O . ILE B 1 204 ? -23.172 -42.375 -11.562 1 54.97 204 ILE B O 1
ATOM 5177 N N . ILE B 1 205 ? -21.156 -42.875 -12.398 1 48.34 205 ILE B N 1
ATOM 5178 C CA . ILE B 1 205 ? -21.516 -44.281 -12.492 1 48.34 205 ILE B CA 1
ATOM 5179 C C . ILE B 1 205 ? -21.719 -44.844 -11.094 1 48.34 205 ILE B C 1
ATOM 5181 O O . ILE B 1 205 ? -22.656 -45.625 -10.867 1 48.34 205 ILE B O 1
ATOM 5185 N N . GLY B 1 206 ? -20.859 -44.375 -10.211 1 47.22 206 GLY B N 1
ATOM 5186 C CA . GLY B 1 206 ? -21.047 -44.875 -8.852 1 47.22 206 GLY B CA 1
ATOM 5187 C C . GLY B 1 206 ? -22.359 -44.406 -8.234 1 47.22 206 GLY B C 1
ATOM 5188 O O . GLY B 1 206 ? -23.016 -45.188 -7.508 1 47.22 206 GLY B O 1
ATOM 5189 N N . HIS B 1 207 ? -22.766 -43.219 -8.523 1 48.97 207 HIS B N 1
ATOM 5190 C CA . HIS B 1 207 ? -24.047 -42.719 -8.023 1 48.97 207 HIS B CA 1
ATOM 5191 C C . HIS B 1 207 ? -25.203 -43.438 -8.703 1 48.97 207 HIS B C 1
ATOM 5193 O O . HIS B 1 207 ? -26.234 -43.719 -8.078 1 48.97 207 HIS B O 1
ATOM 5199 N N . ARG B 1 208 ? -25.141 -43.781 -9.969 1 45.28 208 ARG B N 1
ATOM 5200 C CA . ARG B 1 208 ? -26.188 -44.5 -10.664 1 45.28 208 ARG B CA 1
ATOM 5201 C C . ARG B 1 208 ? -26.312 -45.938 -10.133 1 45.28 208 ARG B C 1
ATOM 5203 O O . ARG B 1 208 ? -27.422 -46.469 -9.977 1 45.28 208 ARG B O 1
ATOM 5210 N N . LYS B 1 209 ? -25.234 -46.719 -9.836 1 44.81 209 LYS B N 1
ATOM 5211 C CA . LYS B 1 209 ? -25.312 -48.062 -9.297 1 44.81 209 LYS B CA 1
ATOM 5212 C C . LYS B 1 209 ? -25.906 -48.062 -7.895 1 44.81 209 LYS B C 1
ATOM 5214 O O . LYS B 1 209 ? -26.625 -49 -7.52 1 44.81 209 LYS B O 1
ATOM 5219 N N . ARG B 1 210 ? -25.531 -46.969 -7.234 1 44.16 210 ARG B N 1
ATOM 5220 C CA . ARG B 1 210 ? -26.094 -46.938 -5.887 1 44.16 210 ARG B CA 1
ATOM 5221 C C . ARG B 1 210 ? -27.594 -46.688 -5.922 1 44.16 210 ARG B C 1
ATOM 5223 O O . ARG B 1 210 ? -28.344 -47.281 -5.121 1 44.16 210 ARG B O 1
ATOM 5230 N N . ASN B 1 211 ? -28.047 -46.031 -6.773 1 42.84 211 ASN B N 1
ATOM 5231 C CA . ASN B 1 211 ? -29.5 -45.812 -6.871 1 42.84 211 ASN B CA 1
ATOM 5232 C C . ASN B 1 211 ? -30.188 -47 -7.551 1 42.84 211 ASN B C 1
ATOM 5234 O O . ASN B 1 211 ? -31.406 -47.156 -7.43 1 42.84 211 ASN B O 1
ATOM 5238 N N . SER B 1 212 ? -29.562 -47.781 -8.359 1 41.56 212 SER B N 1
ATOM 5239 C CA . SER B 1 212 ? -30.219 -48.938 -8.969 1 41.56 212 SER B CA 1
ATOM 5240 C C . SER B 1 212 ? -30.312 -50.094 -7.992 1 41.56 212 SER B C 1
ATOM 5242 O O . SER B 1 212 ? -31.156 -50.969 -8.156 1 41.56 212 SER B O 1
ATOM 5244 N N . ILE B 1 213 ? -29.375 -50.344 -7.082 1 38.88 213 ILE B N 1
ATOM 5245 C CA . ILE B 1 213 ? -29.438 -51.469 -6.168 1 38.88 213 ILE B CA 1
ATOM 5246 C C . ILE B 1 213 ? -30.609 -51.312 -5.207 1 38.88 213 ILE B C 1
ATOM 5248 O O . ILE B 1 213 ? -31.078 -52.281 -4.609 1 38.88 213 ILE B O 1
ATOM 5252 N N . ASP B 1 214 ? -30.953 -50.094 -4.816 1 37.59 214 ASP B N 1
ATOM 5253 C CA . ASP B 1 214 ? -31.953 -49.969 -3.76 1 37.59 214 ASP B CA 1
ATOM 5254 C C . ASP B 1 214 ? -33.312 -50.469 -4.242 1 37.59 214 ASP B C 1
ATOM 5256 O O . ASP B 1 214 ? -34.281 -50.469 -3.486 1 37.59 214 ASP B O 1
ATOM 5260 N N . TYR B 1 215 ? -33.5 -50.656 -5.516 1 34.75 215 TYR B N 1
ATOM 5261 C CA . TYR B 1 215 ? -34.875 -51 -5.785 1 34.75 215 TYR B CA 1
ATOM 5262 C C . TYR B 1 215 ? -35.156 -52.469 -5.473 1 34.75 215 TYR B C 1
ATOM 5264 O O . TYR B 1 215 ? -36.312 -52.906 -5.422 1 34.75 215 TYR B O 1
ATOM 5272 N N . ASP B 1 216 ? -34.156 -53.375 -5.711 1 34.66 216 ASP B N 1
ATOM 5273 C CA . ASP B 1 216 ? -34.688 -54.75 -5.742 1 34.66 216 ASP B CA 1
ATOM 5274 C C . ASP B 1 216 ? -35.094 -55.188 -4.34 1 34.66 216 ASP B C 1
ATOM 5276 O O . ASP B 1 216 ? -36.094 -55.875 -4.168 1 34.66 216 ASP B O 1
ATOM 5280 N N . ASP B 1 217 ? -34.062 -55.406 -3.416 1 32.84 217 ASP B N 1
ATOM 5281 C CA . ASP B 1 217 ? -34.188 -56.438 -2.391 1 32.84 217 ASP B CA 1
ATOM 5282 C C . ASP B 1 217 ? -34.969 -55.906 -1.188 1 32.84 217 ASP B C 1
ATOM 5284 O O . ASP B 1 217 ? -34.406 -55.75 -0.099 1 32.84 217 ASP B O 1
ATOM 5288 N N . TYR B 1 218 ? -35.688 -54.781 -1.222 1 29.59 218 TYR B N 1
ATOM 5289 C CA . TYR B 1 218 ? -36.406 -54.438 0.007 1 29.59 218 TYR B CA 1
ATOM 5290 C C . TYR B 1 218 ? -37.375 -55.531 0.405 1 29.59 218 TYR B C 1
ATOM 5292 O O . TYR B 1 218 ? -38.469 -55.625 -0.153 1 29.59 218 TYR B O 1
ATOM 5300 N N . ASP B 1 219 ? -36.812 -56.719 0.497 1 28.42 219 ASP B N 1
ATOM 5301 C CA . ASP B 1 219 ? -37.688 -57.656 1.206 1 28.42 219 ASP B CA 1
ATOM 5302 C C . ASP B 1 219 ? -38.062 -57.125 2.582 1 28.42 219 ASP B C 1
ATOM 5304 O O . ASP B 1 219 ? -37.25 -56.5 3.256 1 28.42 219 ASP B O 1
ATOM 5308 N N . ASP B 1 220 ? -39.344 -56.875 2.973 1 30.19 220 ASP B N 1
ATOM 5309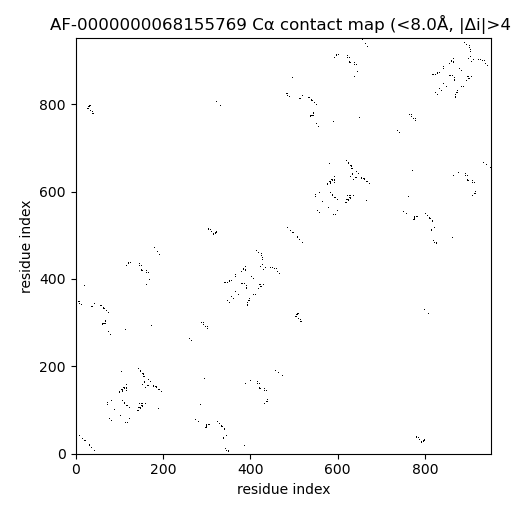 C CA . ASP B 1 220 ? -40.094 -56.344 4.078 1 30.19 220 ASP B CA 1
ATOM 5310 C C . ASP B 1 220 ? -39.719 -57 5.398 1 30.19 220 ASP B C 1
ATOM 5312 O O . ASP B 1 220 ? -40.469 -56.906 6.383 1 30.19 220 ASP B O 1
ATOM 5316 N N . SER B 1 221 ? -38.719 -57.938 5.398 1 27.98 221 SER B N 1
ATOM 5317 C CA . SER B 1 221 ? -38.938 -58.781 6.57 1 27.98 221 SER B CA 1
ATOM 5318 C C . SER B 1 221 ? -38.875 -57.969 7.859 1 27.98 221 SER B C 1
ATOM 5320 O O . SER B 1 221 ? -38.562 -56.75 7.828 1 27.98 221 SER B O 1
ATOM 5322 N N . ASP B 1 222 ? -38.25 -58.562 9 1 27.58 222 ASP B N 1
ATOM 5323 C CA . ASP B 1 222 ? -38.5 -58.562 10.43 1 27.58 222 ASP B CA 1
ATOM 5324 C C . ASP B 1 222 ? -37.969 -57.281 11.078 1 27.58 222 ASP B C 1
ATOM 5326 O O . ASP B 1 222 ? -36.844 -56.844 10.789 1 27.58 222 ASP B O 1
ATOM 5330 N N . ASP B 1 223 ? -38.844 -56.281 11.578 1 25.41 223 ASP B N 1
ATOM 5331 C CA . ASP B 1 223 ? -38.812 -55 12.266 1 25.41 223 ASP B CA 1
ATOM 5332 C C . ASP B 1 223 ? -37.969 -55.094 13.547 1 25.41 223 ASP B C 1
ATOM 5334 O O . ASP B 1 223 ? -38.062 -54.188 14.406 1 25.41 223 ASP B O 1
ATOM 5338 N N . GLU B 1 224 ? -37.156 -56.031 13.773 1 22.45 224 GLU B N 1
ATOM 5339 C CA . GLU B 1 224 ? -36.844 -56.062 15.195 1 22.45 224 GLU B CA 1
ATOM 5340 C C . GLU B 1 224 ? -36.062 -54.812 15.625 1 22.45 224 GLU B C 1
ATOM 5342 O O . GLU B 1 224 ? -35.156 -54.344 14.93 1 22.45 224 GLU B O 1
ATOM 5347 N N . LYS B 1 225 ? -36.656 -54.031 16.656 1 27.8 225 LYS B N 1
ATOM 5348 C CA . LYS B 1 225 ? -36.406 -52.812 17.406 1 27.8 225 LYS B CA 1
ATOM 5349 C C . LYS B 1 225 ? -35.031 -52.844 18.031 1 27.8 225 LYS B C 1
ATOM 5351 O O . LYS B 1 225 ? -34.875 -52.625 19.234 1 27.8 225 LYS B O 1
ATOM 5356 N N . GLN B 1 226 ? -34 -53.438 17.5 1 22.61 226 GLN B N 1
ATOM 5357 C CA . GLN B 1 226 ? -32.938 -53.5 18.484 1 22.61 226 GLN B CA 1
ATOM 5358 C C . GLN B 1 226 ? -32.5 -52.094 18.891 1 22.61 226 GLN B C 1
ATOM 5360 O O . GLN B 1 226 ? -32.281 -51.219 18.031 1 22.61 226 GLN B O 1
ATOM 5365 N N . GLY B 1 227 ? -32.719 -51.625 20.234 1 24.41 227 GLY B N 1
ATOM 5366 C CA . GLY B 1 227 ? -32.5 -50.5 21.125 1 24.41 227 GLY B CA 1
ATOM 5367 C C . GLY B 1 227 ? -31.109 -49.938 21.062 1 24.41 227 GLY B C 1
ATOM 5368 O O . GLY B 1 227 ? -30.172 -50.531 21.594 1 24.41 227 GLY B O 1
ATOM 5369 N N . VAL B 1 228 ? -30.594 -49.719 19.969 1 21.91 228 VAL B N 1
ATOM 5370 C CA . VAL B 1 228 ? -29.219 -49.25 20.078 1 21.91 228 VAL B CA 1
ATOM 5371 C C . VAL B 1 228 ? -29.172 -47.969 20.922 1 21.91 228 VAL B C 1
ATOM 5373 O O . VAL B 1 228 ? -30 -47.062 20.781 1 21.91 228 VAL B O 1
ATOM 5376 N N . SER B 1 229 ? -28.672 -48 22.125 1 23.44 229 SER B N 1
ATOM 5377 C CA . SER B 1 229 ? -28.359 -47.062 23.219 1 23.44 229 SER B CA 1
ATOM 5378 C C . SER B 1 229 ? -27.75 -45.781 22.688 1 23.44 229 SER B C 1
ATOM 5380 O O . SER B 1 229 ? -26.812 -45.812 21.891 1 23.44 229 SER B O 1
ATOM 5382 N N . GLU B 1 230 ? -28.594 -44.688 22.516 1 24.06 230 GLU B N 1
ATOM 5383 C CA . GLU B 1 230 ? -28.438 -43.281 22.141 1 24.06 230 GLU B CA 1
ATOM 5384 C C . GLU B 1 230 ? -27.359 -42.594 23 1 24.06 230 GLU B C 1
ATOM 5386 O O . GLU B 1 230 ? -27.516 -42.469 24.219 1 24.06 230 GLU B O 1
ATOM 5391 N N . SER B 1 231 ? -26.109 -42.969 22.844 1 22.94 231 SER B N 1
ATOM 5392 C CA . SER B 1 231 ? -25.141 -42.281 23.688 1 22.94 231 SER B CA 1
ATOM 5393 C C . SER B 1 231 ? -25.359 -40.781 23.703 1 22.94 231 SER B C 1
ATOM 5395 O O . SER B 1 231 ? -25.609 -40.188 22.672 1 22.94 231 SER B O 1
ATOM 5397 N N . THR B 1 232 ? -25.766 -40.062 24.828 1 23.42 232 THR B N 1
ATOM 5398 C CA . THR B 1 232 ? -26.234 -38.875 25.516 1 23.42 232 THR B CA 1
ATOM 5399 C C . THR B 1 232 ? -25.328 -37.688 25.203 1 23.42 232 THR B C 1
ATOM 5401 O O . THR B 1 232 ? -25.734 -36.531 25.375 1 23.42 232 THR B O 1
ATOM 5404 N N . TRP B 1 233 ? -24.062 -37.781 24.953 1 22.23 233 TRP B N 1
ATOM 5405 C CA . TRP B 1 233 ? -23.25 -36.75 25.562 1 22.23 233 TRP B CA 1
ATOM 5406 C C . TRP B 1 233 ? -23.469 -35.406 24.875 1 22.23 233 TRP B C 1
ATOM 5408 O O . TRP B 1 233 ? -23.531 -34.375 25.531 1 22.23 233 TRP B O 1
ATOM 5418 N N . LEU B 1 234 ? -23.453 -35.281 23.516 1 19.91 234 LEU B N 1
ATOM 5419 C CA . LEU B 1 234 ? -22.984 -34 23.031 1 19.91 234 LEU B CA 1
ATOM 5420 C C . LEU B 1 234 ? -24.109 -32.969 23.078 1 19.91 234 LEU B C 1
ATOM 5422 O O . LEU B 1 234 ? -24.016 -31.906 22.438 1 19.91 234 LEU B O 1
ATOM 5426 N N . LYS B 1 235 ? -25.25 -33.125 23.828 1 24.86 235 LYS B N 1
ATOM 5427 C CA . LYS B 1 235 ? -26.438 -32.281 23.75 1 24.86 235 LYS B CA 1
ATOM 5428 C C . LYS B 1 235 ? -26.094 -30.812 24.031 1 24.86 235 LYS B C 1
ATOM 5430 O O . LYS B 1 235 ? -26.859 -29.906 23.656 1 24.86 235 LYS B O 1
ATOM 5435 N N . GLU B 1 236 ? -25.344 -30.578 24.969 1 22.8 236 GLU B N 1
ATOM 5436 C CA . GLU B 1 236 ? -25.75 -29.453 25.797 1 22.8 236 GLU B CA 1
ATOM 5437 C C . GLU B 1 236 ? -25.734 -28.156 25.016 1 22.8 236 GLU B C 1
ATOM 5439 O O . GLU B 1 236 ? -26.672 -27.359 25.094 1 22.8 236 GLU B O 1
ATOM 5444 N N . GLU B 1 237 ? -24.531 -27.484 24.781 1 23.2 237 GLU B N 1
ATOM 5445 C CA . GLU B 1 237 ? -24.484 -26.031 24.953 1 23.2 237 GLU B CA 1
ATOM 5446 C C . GLU B 1 237 ? -25.062 -25.312 23.75 1 23.2 237 GLU B C 1
ATOM 5448 O O . GLU B 1 237 ? -25.25 -24.094 23.766 1 23.2 237 GLU B O 1
ATOM 5453 N N . ALA B 1 238 ? -25.094 -25.906 22.609 1 22.84 238 ALA B N 1
ATOM 5454 C CA . ALA B 1 238 ? -25.297 -25.125 21.391 1 22.84 238 ALA B CA 1
ATOM 5455 C C . ALA B 1 238 ? -26.766 -24.703 21.234 1 22.84 238 ALA B C 1
ATOM 5457 O O . ALA B 1 238 ? -27.188 -24.297 20.156 1 22.84 238 ALA B O 1
ATOM 5458 N N . GLN B 1 239 ? -27.656 -24.891 22.219 1 26.02 239 GLN B N 1
ATOM 5459 C CA . GLN B 1 239 ? -29.078 -24.875 21.953 1 26.02 239 GLN B CA 1
ATOM 5460 C C . GLN B 1 239 ? -29.578 -23.484 21.625 1 26.02 239 GLN B C 1
ATOM 5462 O O . GLN B 1 239 ? -30.766 -23.266 21.422 1 26.02 239 GLN B O 1
ATOM 5467 N N . GLY B 1 240 ? -28.766 -22.453 21.953 1 23.73 240 GLY B N 1
ATOM 5468 C CA . GLY B 1 240 ? -29.641 -21.344 22.266 1 23.73 240 GLY B CA 1
ATOM 5469 C C . GLY B 1 240 ? -30.562 -20.984 21.125 1 23.73 240 GLY B C 1
ATOM 5470 O O . GLY B 1 240 ? -31.734 -21.375 21.125 1 23.73 240 GLY B O 1
ATOM 5471 N N . ASN B 1 241 ? -30.609 -19.625 20.641 1 23.3 241 ASN B N 1
ATOM 5472 C CA . ASN B 1 241 ? -31.656 -18.688 20.281 1 23.3 241 ASN B CA 1
ATOM 5473 C C . ASN B 1 241 ? -32.062 -18.844 18.812 1 23.3 241 ASN B C 1
ATOM 5475 O O . ASN B 1 241 ? -32.688 -17.938 18.234 1 23.3 241 ASN B O 1
ATOM 5479 N N . GLN B 1 242 ? -31.531 -19.797 18.062 1 22.95 242 GLN B N 1
ATOM 5480 C CA . GLN B 1 242 ? -31.672 -19.641 16.609 1 22.95 242 GLN B CA 1
ATOM 5481 C C . GLN B 1 242 ? -33.125 -19.875 16.172 1 22.95 242 GLN B C 1
ATOM 5483 O O . GLN B 1 242 ? -33.375 -20.125 14.992 1 22.95 242 GLN B O 1
ATOM 5488 N N . THR B 1 243 ? -34.031 -20 17.047 1 23.66 243 THR B N 1
ATOM 5489 C CA . THR B 1 243 ? -35.25 -20.641 16.594 1 23.66 243 THR B CA 1
ATOM 5490 C C . THR B 1 243 ? -35.906 -19.844 15.477 1 23.66 243 THR B C 1
ATOM 5492 O O . THR B 1 243 ? -36.375 -20.406 14.5 1 23.66 243 THR B O 1
ATOM 5495 N N . ASN B 1 244 ? -36.281 -18.641 15.773 1 23.36 244 ASN B N 1
ATOM 5496 C CA . ASN B 1 244 ? -37.625 -18.219 15.328 1 23.36 244 ASN B CA 1
ATOM 5497 C C . ASN B 1 244 ? -37.625 -17.906 13.828 1 23.36 244 ASN B C 1
ATOM 5499 O O . ASN B 1 244 ? -38.688 -17.906 13.203 1 23.36 244 ASN B O 1
ATOM 5503 N N . GLN B 1 245 ? -36.625 -17.156 13.305 1 22.55 245 GLN B N 1
ATOM 5504 C CA . GLN B 1 245 ? -36.969 -16.312 12.164 1 22.55 245 GLN B CA 1
ATOM 5505 C C . GLN B 1 245 ? -37.062 -17.125 10.875 1 22.55 245 GLN B C 1
ATOM 5507 O O . GLN B 1 245 ? -36.219 -16.984 9.984 1 22.55 245 GLN B O 1
ATOM 5512 N N . MET B 1 246 ? -37.188 -18.453 10.922 1 24.14 246 MET B N 1
ATOM 5513 C CA . MET B 1 246 ? -37.125 -19.281 9.727 1 24.14 246 MET B CA 1
ATOM 5514 C C . MET B 1 246 ? -38.344 -19.062 8.844 1 24.14 246 MET B C 1
ATOM 5516 O O . MET B 1 246 ? -38.562 -19.812 7.883 1 24.14 246 MET B O 1
ATOM 5520 N N . GLN B 1 247 ? -39.281 -18.328 9.328 1 24.19 247 GLN B N 1
ATOM 5521 C CA . GLN B 1 247 ? -40.594 -18.656 8.734 1 24.19 247 GLN B CA 1
ATOM 5522 C C . GLN B 1 247 ? -40.531 -18.516 7.211 1 24.19 247 GLN B C 1
ATOM 5524 O O . GLN B 1 247 ? -40.938 -19.422 6.492 1 24.19 247 GLN B O 1
ATOM 5529 N N . HIS B 1 248 ? -40.875 -17.344 6.688 1 24.38 248 HIS B N 1
ATOM 5530 C CA . HIS B 1 248 ? -41.719 -17.203 5.496 1 24.38 248 HIS B CA 1
ATOM 5531 C C . HIS B 1 248 ? -40.875 -17.281 4.227 1 24.38 248 HIS B C 1
ATOM 5533 O O . HIS B 1 248 ? -40.312 -16.281 3.783 1 24.38 248 HIS B O 1
ATOM 5539 N N . VAL B 1 249 ? -39.969 -18.141 4.094 1 23.95 249 VAL B N 1
ATOM 5540 C CA . VAL B 1 249 ? -39.375 -18.203 2.76 1 23.95 249 VAL B CA 1
ATOM 5541 C C . VAL B 1 249 ? -40.469 -18.453 1.721 1 23.95 249 VAL B C 1
ATOM 5543 O O . VAL B 1 249 ? -41.062 -19.531 1.688 1 23.95 249 VAL B O 1
ATOM 5546 N N . GLU B 1 250 ? -41.281 -17.469 1.398 1 24.52 250 GLU B N 1
ATOM 5547 C CA . GLU B 1 250 ? -42.25 -17.5 0.319 1 24.52 250 GLU B CA 1
ATOM 5548 C C . GLU B 1 250 ? -41.688 -18.203 -0.914 1 24.52 250 GLU B C 1
ATOM 5550 O O . GLU B 1 250 ? -40.469 -18.156 -1.163 1 24.52 250 GLU B O 1
ATOM 5555 N N . GLN B 1 251 ? -42.375 -19.156 -1.467 1 24.77 251 GLN B N 1
ATOM 5556 C CA . GLN B 1 251 ? -42.25 -19.969 -2.674 1 24.77 251 GLN B CA 1
ATOM 5557 C C . GLN B 1 251 ? -41.812 -19.125 -3.867 1 24.77 251 GLN B C 1
ATOM 5559 O O . GLN B 1 251 ? -42.562 -18.25 -4.32 1 24.77 251 GLN B O 1
ATOM 5564 N N . SER B 1 252 ? -40.594 -18.625 -3.881 1 26.53 252 SER B N 1
ATOM 5565 C CA . SER B 1 252 ? -40.156 -17.969 -5.102 1 26.53 252 SER B CA 1
ATOM 5566 C C . SER B 1 252 ? -40.625 -18.703 -6.344 1 26.53 252 SER B C 1
ATOM 5568 O O . SER B 1 252 ? -40.438 -19.922 -6.445 1 26.53 252 SER B O 1
ATOM 5570 N N . GLU B 1 253 ? -41.719 -18.297 -6.953 1 27.89 253 GLU B N 1
ATOM 5571 C CA . GLU B 1 253 ? -42.281 -18.719 -8.242 1 27.89 253 GLU B CA 1
ATOM 5572 C C . GLU B 1 253 ? -41.156 -19.062 -9.227 1 27.89 253 GLU B C 1
ATOM 5574 O O . GLU B 1 253 ? -40.094 -18.422 -9.234 1 27.89 253 GLU B O 1
ATOM 5579 N N . TYR B 1 254 ? -41.094 -20.266 -9.688 1 26.41 254 TYR B N 1
ATOM 5580 C CA . TYR B 1 254 ? -40.344 -20.922 -10.766 1 26.41 254 TYR B CA 1
ATOM 5581 C C . TYR B 1 254 ? -40.25 -20.016 -11.984 1 26.41 254 TYR B C 1
ATOM 5583 O O . TYR B 1 254 ? -41.25 -19.766 -12.664 1 26.41 254 TYR B O 1
ATOM 5591 N N . TYR B 1 255 ? -39.562 -18.859 -11.898 1 28.25 255 TYR B N 1
ATOM 5592 C CA . TYR B 1 255 ? -39.312 -18.078 -13.102 1 28.25 255 TYR B CA 1
ATOM 5593 C C . TYR B 1 255 ? -38.875 -18.984 -14.258 1 28.25 255 TYR B C 1
ATOM 5595 O O . TYR B 1 255 ? -38 -19.828 -14.102 1 28.25 255 TYR B O 1
ATOM 5603 N N . SER B 1 256 ? -39.812 -19.328 -15.219 1 28.67 256 SER B N 1
ATOM 5604 C CA . SER B 1 256 ? -39.656 -20.047 -16.469 1 28.67 256 SER B CA 1
ATOM 5605 C C . SER B 1 256 ? -38.375 -19.641 -17.188 1 28.67 256 SER B C 1
ATOM 5607 O O . SER B 1 256 ? -37.844 -18.562 -16.953 1 28.67 256 SER B O 1
ATOM 5609 N N . ASP B 1 257 ? -37.844 -20.562 -18.094 1 32.5 257 ASP B N 1
ATOM 5610 C CA . ASP B 1 257 ? -36.625 -20.594 -18.9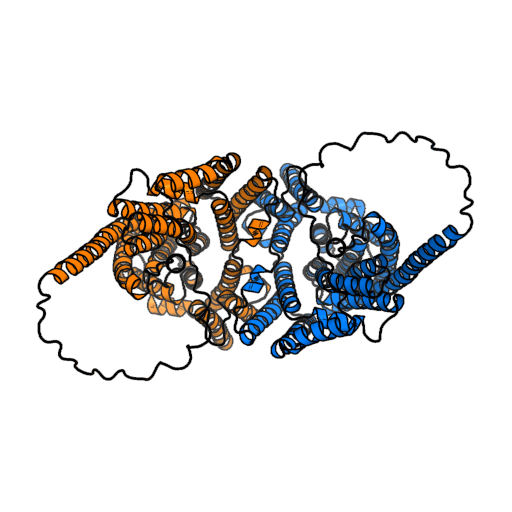38 1 32.5 257 ASP B CA 1
ATOM 5611 C C . ASP B 1 257 ? -36.406 -19.234 -19.609 1 32.5 257 ASP B C 1
ATOM 5613 O O . ASP B 1 257 ? -35.281 -18.812 -19.781 1 32.5 257 ASP B O 1
ATOM 5617 N N . THR B 1 258 ? -37.5 -18.656 -20.219 1 35.78 258 THR B N 1
ATOM 5618 C CA . THR B 1 258 ? -37.5 -17.453 -21.016 1 35.78 258 THR B CA 1
ATOM 5619 C C . THR B 1 258 ? -37.156 -16.234 -20.156 1 35.78 258 THR B C 1
ATOM 5621 O O . THR B 1 258 ? -36.656 -15.227 -20.672 1 35.78 258 THR B O 1
ATOM 5624 N N . ASP B 1 259 ? -37.594 -16.203 -18.906 1 33.91 259 ASP B N 1
ATOM 5625 C CA . ASP B 1 259 ? -37.469 -15 -18.094 1 33.91 259 ASP B CA 1
ATOM 5626 C C . ASP B 1 259 ? -36.031 -14.836 -17.578 1 33.91 259 ASP B C 1
ATOM 5628 O O . ASP B 1 259 ? -35.656 -13.773 -17.078 1 33.91 259 ASP B O 1
ATOM 5632 N N . VAL B 1 260 ? -35.312 -15.969 -17.359 1 34.62 260 VAL B N 1
ATOM 5633 C CA . VAL B 1 260 ? -33.938 -15.789 -16.953 1 34.62 260 VAL B CA 1
ATOM 5634 C C . VAL B 1 260 ? -33.156 -15.156 -18.094 1 34.62 260 VAL B C 1
ATOM 5636 O O . VAL B 1 260 ? -32.25 -14.328 -17.859 1 34.62 260 VAL B O 1
ATOM 5639 N N . ASP B 1 261 ? -33.469 -15.578 -19.391 1 35.66 261 ASP B N 1
ATOM 5640 C CA . ASP B 1 261 ? -32.812 -14.961 -20.516 1 35.66 261 ASP B CA 1
ATOM 5641 C C . ASP B 1 261 ? -33.156 -13.477 -20.625 1 35.66 261 ASP B C 1
ATOM 5643 O O . ASP B 1 261 ? -32.281 -12.656 -20.922 1 35.66 261 ASP B O 1
ATOM 5647 N N . GLU B 1 262 ? -34.469 -13.172 -20.562 1 33.59 262 GLU B N 1
ATOM 5648 C CA . GLU B 1 262 ? -34.906 -11.781 -20.734 1 33.59 262 GLU B CA 1
ATOM 5649 C C . GLU B 1 262 ? -34.438 -10.922 -19.562 1 33.59 262 GLU B C 1
ATOM 5651 O O . GLU B 1 262 ? -34.062 -9.766 -19.75 1 33.59 262 GLU B O 1
ATOM 5656 N N . ALA B 1 263 ? -34.594 -11.492 -18.375 1 34.59 263 ALA B N 1
ATOM 5657 C CA . ALA B 1 263 ? -34.125 -10.664 -17.25 1 34.59 263 ALA B CA 1
ATOM 5658 C C . ALA B 1 263 ? -32.625 -10.477 -17.281 1 34.59 263 ALA B C 1
ATOM 5660 O O . ALA B 1 263 ? -32.125 -9.406 -16.938 1 34.59 263 ALA B O 1
ATOM 5661 N N . PHE B 1 264 ? -31.891 -11.523 -17.531 1 32.78 264 PHE B N 1
ATOM 5662 C CA . PHE B 1 264 ? -30.469 -11.367 -17.812 1 32.78 264 PHE B CA 1
ATOM 5663 C C . PHE B 1 264 ? -30.234 -10.5 -19.047 1 32.78 264 PHE B C 1
ATOM 5665 O O . PHE B 1 264 ? -29.344 -9.664 -19.062 1 32.78 264 PHE B O 1
ATOM 5672 N N . GLU B 1 265 ? -30.969 -10.773 -20.141 1 34.69 265 GLU B N 1
ATOM 5673 C CA . GLU B 1 265 ? -30.875 -9.938 -21.344 1 34.69 265 GLU B CA 1
ATOM 5674 C C . GLU B 1 265 ? -31.344 -8.516 -21.047 1 34.69 265 GLU B C 1
ATOM 5676 O O . GLU B 1 265 ? -30.766 -7.555 -21.578 1 34.69 265 GLU B O 1
ATOM 5681 N N . ASP B 1 266 ? -32.5 -8.273 -20.5 1 34.16 266 ASP B N 1
ATOM 5682 C CA . ASP B 1 266 ? -33 -6.934 -20.219 1 34.16 266 ASP B CA 1
ATOM 5683 C C . ASP B 1 266 ? -32.062 -6.176 -19.281 1 34.16 266 ASP B C 1
ATOM 5685 O O . ASP B 1 266 ? -31.828 -4.977 -19.453 1 34.16 266 ASP B O 1
ATOM 5689 N N . ARG B 1 267 ? -31.625 -6.844 -18.172 1 32.66 267 ARG B N 1
ATOM 5690 C CA . ARG B 1 267 ? -30.641 -6.145 -17.375 1 32.66 267 ARG B CA 1
ATOM 5691 C C . ARG B 1 267 ? -29.297 -6.047 -18.109 1 32.66 267 ARG B C 1
ATOM 5693 O O . ARG B 1 267 ? -28.516 -5.125 -17.859 1 32.66 267 ARG B O 1
ATOM 5700 N N . VAL B 1 268 ? -28.938 -6.957 -18.906 1 33.44 268 VAL B N 1
ATOM 5701 C CA . VAL B 1 268 ? -27.781 -6.875 -19.797 1 33.44 268 VAL B CA 1
ATOM 5702 C C . VAL B 1 268 ? -28.109 -5.953 -20.969 1 33.44 268 VAL B C 1
ATOM 5704 O O . VAL B 1 268 ? -27.219 -5.285 -21.5 1 33.44 268 VAL B O 1
ATOM 5707 N N . GLY B 1 269 ? -29.25 -5.926 -21.609 1 34.34 269 GLY B N 1
ATOM 5708 C CA . GLY B 1 269 ? -29.625 -5.117 -22.766 1 34.34 269 GLY B CA 1
ATOM 5709 C C . GLY B 1 269 ? -29.5 -3.627 -22.5 1 34.34 269 GLY B C 1
ATOM 5710 O O . GLY B 1 269 ? -29.422 -2.836 -23.453 1 34.34 269 GLY B O 1
ATOM 5711 N N . ALA B 1 270 ? -30.312 -3.098 -21.516 1 32.25 270 ALA B N 1
ATOM 5712 C CA . ALA B 1 270 ? -30.391 -1.651 -21.328 1 32.25 270 ALA B CA 1
ATOM 5713 C C . ALA B 1 270 ? -29 -1.031 -21.281 1 32.25 270 ALA B C 1
ATOM 5715 O O . ALA B 1 270 ? -28.844 0.179 -21.469 1 32.25 270 ALA B O 1
ATOM 5716 N N . ILE B 1 271 ? -27.844 -1.467 -20.5 1 36.16 271 ILE B N 1
ATOM 5717 C CA . ILE B 1 271 ? -26.703 -0.557 -20.344 1 36.16 271 ILE B CA 1
ATOM 5718 C C . ILE B 1 271 ? -25.766 -0.696 -21.531 1 36.16 271 ILE B C 1
ATOM 5720 O O . ILE B 1 271 ? -24.969 -1.634 -21.594 1 36.16 271 ILE B O 1
ATOM 5724 N N . GLY B 1 272 ? -26.031 -0.572 -22.656 1 39.81 272 GLY B N 1
ATOM 5725 C CA . GLY B 1 272 ? -25.297 -0.363 -23.891 1 39.81 272 GLY B CA 1
ATOM 5726 C C . GLY B 1 272 ? -23.891 0.16 -23.656 1 39.81 272 GLY B C 1
ATOM 5727 O O . GLY B 1 272 ? -22.922 -0.348 -24.234 1 39.81 272 GLY B O 1
ATOM 5728 N N . GLY B 1 273 ? -23.703 1.332 -23.094 1 44.53 273 GLY B N 1
ATOM 5729 C CA . GLY B 1 273 ? -22.438 1.996 -22.766 1 44.53 273 GLY B CA 1
ATOM 5730 C C . GLY B 1 273 ? -21.516 1.139 -21.922 1 44.53 273 GLY B C 1
ATOM 5731 O O . GLY B 1 273 ? -20.297 1.202 -22.062 1 44.53 273 GLY B O 1
ATOM 5732 N N . ARG B 1 274 ? -22.156 0.218 -21.172 1 52.62 274 ARG B N 1
ATOM 5733 C CA . ARG B 1 274 ? -21.453 -0.651 -20.234 1 52.62 274 ARG B CA 1
ATOM 5734 C C . ARG B 1 274 ? -20.844 -1.856 -20.938 1 52.62 274 ARG B C 1
ATOM 5736 O O . ARG B 1 274 ? -19.781 -2.342 -20.562 1 52.62 274 ARG B O 1
ATOM 5743 N N . GLY B 1 275 ? -21.484 -2.229 -22.094 1 58.84 275 GLY B N 1
ATOM 5744 C CA . GLY B 1 275 ? -20.906 -3.316 -22.875 1 58.84 275 GLY B CA 1
ATOM 5745 C C . GLY B 1 275 ? -19.594 -2.955 -23.516 1 58.84 275 GLY B C 1
ATOM 5746 O O . GLY B 1 275 ? -18.656 -3.758 -23.531 1 58.84 275 GLY B O 1
ATOM 5747 N N . ARG B 1 276 ? -19.5 -1.697 -23.938 1 68.06 276 ARG B N 1
ATOM 5748 C CA . ARG B 1 276 ? -18.281 -1.22 -24.578 1 68.06 276 ARG B CA 1
ATOM 5749 C C . ARG B 1 276 ? -17.141 -1.118 -23.578 1 68.06 276 ARG B C 1
ATOM 5751 O O . ARG B 1 276 ? -15.984 -1.384 -23.922 1 68.06 276 ARG B O 1
ATOM 5758 N N . LEU B 1 277 ? -17.484 -0.934 -22.391 1 75.5 277 LEU B N 1
ATOM 5759 C CA . LEU B 1 277 ? -16.438 -0.803 -21.375 1 75.5 277 LEU B CA 1
ATOM 5760 C C . LEU B 1 277 ? -15.867 -2.166 -21.016 1 75.5 277 LEU B C 1
ATOM 5762 O O . LEU B 1 277 ? -14.664 -2.293 -20.781 1 75.5 277 LEU B O 1
ATOM 5766 N N . GLY B 1 278 ? -16.719 -3.176 -21.125 1 74.31 278 GLY B N 1
ATOM 5767 C CA . GLY B 1 278 ? -16.234 -4.531 -20.906 1 74.31 278 GLY B CA 1
ATOM 5768 C C . GLY B 1 278 ? -15.227 -4.984 -21.938 1 74.31 278 GLY B C 1
ATOM 5769 O O . GLY B 1 278 ? -14.195 -5.574 -21.594 1 74.31 278 GLY B O 1
ATOM 5770 N N . ILE B 1 279 ? -15.508 -4.57 -23.078 1 74.94 279 ILE B N 1
ATOM 5771 C CA . ILE B 1 279 ? -14.609 -4.926 -24.172 1 74.94 279 ILE B CA 1
ATOM 5772 C C . ILE B 1 279 ? -13.297 -4.164 -24.047 1 74.94 279 ILE B C 1
ATOM 5774 O O . ILE B 1 279 ? -12.219 -4.742 -24.188 1 74.94 279 ILE B O 1
ATOM 5778 N N . ALA B 1 280 ? -13.438 -2.939 -23.75 1 76.31 280 ALA B N 1
ATOM 5779 C CA . ALA B 1 280 ? -12.242 -2.121 -23.594 1 76.31 280 ALA B CA 1
ATOM 5780 C C . ALA B 1 280 ? -11.359 -2.662 -22.469 1 76.31 280 ALA B C 1
ATOM 5782 O O . ALA B 1 280 ? -10.125 -2.678 -22.594 1 76.31 280 ALA B O 1
ATOM 5783 N N . LEU B 1 281 ? -11.961 -3.166 -21.5 1 78.38 281 LEU B N 1
ATOM 5784 C CA . LEU B 1 281 ? -11.211 -3.688 -20.359 1 78.38 281 LEU B CA 1
ATOM 5785 C C . LEU B 1 281 ? -10.555 -5.02 -20.703 1 78.38 281 LEU B C 1
ATOM 5787 O O . LEU B 1 281 ? -9.43 -5.293 -20.281 1 78.38 281 LEU B O 1
ATOM 5791 N N . SER B 1 282 ? -11.219 -5.758 -21.531 1 80.56 282 SER B N 1
ATOM 5792 C CA . SER B 1 282 ? -10.602 -6.996 -22 1 80.56 282 SER B CA 1
ATOM 5793 C C . SER B 1 282 ? -9.406 -6.707 -22.906 1 80.56 282 SER B C 1
ATOM 5795 O O . SER B 1 282 ? -8.414 -7.445 -22.875 1 80.56 282 SER B O 1
ATOM 5797 N N . PHE B 1 283 ? -9.5 -5.633 -23.5 1 85.81 283 PHE B N 1
ATOM 5798 C CA . PHE B 1 283 ? -8.398 -5.207 -24.344 1 85.81 283 PHE B CA 1
ATOM 5799 C C . PHE B 1 283 ? -7.18 -4.844 -23.5 1 85.81 283 PHE B C 1
ATOM 5801 O O . PHE B 1 283 ? -6.039 -4.996 -23.953 1 85.81 283 PHE B O 1
ATOM 5808 N N . SER B 1 284 ? -7.426 -4.414 -22.297 1 89.38 284 SER B N 1
ATOM 5809 C CA . SER B 1 284 ? -6.332 -4.074 -21.391 1 89.38 284 SER B CA 1
ATOM 5810 C C . SER B 1 284 ? -5.465 -5.293 -21.094 1 89.38 284 SER B C 1
ATOM 5812 O O . SER B 1 284 ? -4.246 -5.172 -20.953 1 89.38 284 SER B O 1
ATOM 5814 N N . LEU B 1 285 ? -6.047 -6.461 -21.094 1 87.75 285 LEU B N 1
ATOM 5815 C CA . LEU B 1 285 ? -5.293 -7.688 -20.859 1 87.75 285 LEU B CA 1
ATOM 5816 C C . LEU B 1 285 ? -4.367 -7.988 -22.031 1 87.75 285 LEU B C 1
ATOM 5818 O O . LEU B 1 285 ? -3.229 -8.422 -21.828 1 87.75 285 LEU B O 1
ATOM 5822 N N . VAL B 1 286 ? -4.836 -7.695 -23.172 1 89.44 286 VAL B N 1
ATOM 5823 C CA . VAL B 1 286 ? -4.051 -7.922 -24.391 1 89.44 286 VAL B CA 1
ATOM 5824 C C . VAL B 1 286 ? -2.865 -6.957 -24.422 1 89.44 286 VAL B C 1
ATOM 5826 O O . VAL B 1 286 ? -1.74 -7.359 -24.734 1 89.44 286 VAL B O 1
ATOM 5829 N N . VAL B 1 287 ? -3.154 -5.738 -24.094 1 92.25 287 VAL B N 1
ATOM 5830 C CA . VAL B 1 287 ? -2.096 -4.734 -24.078 1 92.25 287 VAL B CA 1
ATOM 5831 C C . VAL B 1 287 ? -1.031 -5.137 -23.047 1 92.25 287 VAL B C 1
ATOM 5833 O O . VAL B 1 287 ? 0.167 -5.027 -23.328 1 92.25 287 VAL B O 1
ATOM 5836 N N . MET B 1 288 ? -1.484 -5.57 -21.969 1 92 288 MET B N 1
ATOM 5837 C CA . MET B 1 288 ? -0.571 -6.016 -20.922 1 92 288 MET B CA 1
ATOM 5838 C C . MET B 1 288 ? 0.324 -7.145 -21.422 1 92 288 MET B C 1
ATOM 5840 O O . MET B 1 288 ? 1.536 -7.125 -21.203 1 92 288 MET B O 1
ATOM 5844 N N . MET B 1 289 ? -0.21 -8.086 -22.141 1 89.75 289 MET B N 1
ATOM 5845 C CA . MET B 1 289 ? 0.541 -9.219 -22.672 1 89.75 289 MET B CA 1
ATOM 5846 C C . MET B 1 289 ? 1.574 -8.758 -23.703 1 89.75 289 MET B C 1
ATOM 5848 O O . MET B 1 289 ? 2.701 -9.258 -23.719 1 89.75 289 MET B O 1
ATOM 5852 N N . ILE B 1 290 ? 1.196 -7.844 -24.484 1 92 290 ILE B N 1
ATOM 5853 C CA . ILE B 1 290 ? 2.1 -7.312 -25.5 1 92 290 ILE B CA 1
ATOM 5854 C C . ILE B 1 290 ? 3.281 -6.617 -24.828 1 92 290 ILE B C 1
ATOM 5856 O O . ILE B 1 290 ? 4.43 -6.805 -25.234 1 92 290 ILE B O 1
ATOM 5860 N N . LEU B 1 291 ? 2.971 -5.895 -23.797 1 92.06 291 LEU B N 1
ATOM 5861 C CA . LEU B 1 291 ? 4.035 -5.203 -23.062 1 92.06 291 LEU B CA 1
ATOM 5862 C C . LEU B 1 291 ? 5 -6.203 -22.438 1 92.06 291 LEU B C 1
ATOM 5864 O O . LEU B 1 291 ? 6.211 -5.973 -22.406 1 92.06 291 LEU B O 1
ATOM 5868 N N . PHE B 1 292 ? 4.441 -7.301 -21.953 1 90.75 292 PHE B N 1
ATOM 5869 C CA . PHE B 1 292 ? 5.277 -8.352 -21.375 1 90.75 292 PHE B CA 1
ATOM 5870 C C . PHE B 1 292 ? 6.191 -8.953 -22.438 1 90.75 292 PHE B C 1
ATOM 5872 O O . PHE B 1 292 ? 7.383 -9.148 -22.203 1 90.75 292 PHE B O 1
ATOM 5879 N N . LEU B 1 293 ? 5.668 -9.195 -23.578 1 89.25 293 LEU B N 1
ATOM 5880 C CA . LEU B 1 293 ? 6.418 -9.82 -24.656 1 89.25 293 LEU B CA 1
ATOM 5881 C C . LEU B 1 293 ? 7.488 -8.875 -25.188 1 89.25 293 LEU B C 1
ATOM 5883 O O . LEU B 1 293 ? 8.523 -9.32 -25.688 1 89.25 293 LEU B O 1
ATOM 5887 N N . LEU B 1 294 ? 7.262 -7.578 -25.047 1 91.12 294 LEU B N 1
ATOM 5888 C CA . LEU B 1 294 ? 8.227 -6.582 -25.484 1 91.12 294 LEU B CA 1
ATOM 5889 C C . LEU B 1 294 ? 9.336 -6.402 -24.453 1 91.12 294 LEU B C 1
ATOM 5891 O O . LEU B 1 294 ? 10.273 -5.633 -24.672 1 91.12 294 LEU B O 1
ATOM 5895 N N . GLY B 1 295 ? 9.195 -7.031 -23.328 1 88 295 GLY B N 1
ATOM 5896 C CA . GLY B 1 295 ? 10.258 -7.023 -22.344 1 88 295 GLY B CA 1
ATOM 5897 C C . GLY B 1 295 ? 10.117 -5.918 -21.312 1 88 295 GLY B C 1
ATOM 5898 O O . GLY B 1 295 ? 11.047 -5.633 -20.562 1 88 295 GLY B O 1
ATOM 5899 N N . CYS B 1 296 ? 8.984 -5.344 -21.25 1 88.44 296 CYS B N 1
ATOM 5900 C CA . CYS B 1 296 ? 8.75 -4.293 -20.266 1 88.44 296 CYS B CA 1
ATOM 5901 C C . CYS B 1 296 ? 8.633 -4.871 -18.859 1 88.44 296 CYS B C 1
ATOM 5903 O O . CYS B 1 296 ? 8.312 -6.051 -18.688 1 88.44 296 CYS B O 1
ATOM 5905 N N . ASN B 1 297 ? 9.008 -3.971 -17.891 1 90.12 297 ASN B N 1
ATOM 5906 C CA . ASN B 1 297 ? 8.914 -4.383 -16.484 1 90.12 297 ASN B CA 1
ATOM 5907 C C . ASN B 1 297 ? 7.512 -4.863 -16.141 1 90.12 297 ASN B C 1
ATOM 5909 O O . ASN B 1 297 ? 6.523 -4.184 -16.422 1 90.12 297 ASN B O 1
ATOM 5913 N N . VAL B 1 298 ? 7.43 -5.973 -15.516 1 91.25 298 VAL B N 1
ATOM 5914 C CA . VAL B 1 298 ? 6.156 -6.633 -15.258 1 91.25 298 VAL B CA 1
ATOM 5915 C C . VAL B 1 298 ? 5.316 -5.785 -14.305 1 91.25 298 VAL B C 1
ATOM 5917 O O . VAL B 1 298 ? 4.121 -5.574 -14.539 1 91.25 298 VAL B O 1
ATOM 5920 N N . GLY B 1 299 ? 5.91 -5.293 -13.234 1 93 299 GLY B N 1
ATOM 5921 C CA . GLY B 1 299 ? 5.191 -4.512 -12.234 1 93 299 GLY B CA 1
ATOM 5922 C C . GLY B 1 299 ? 4.617 -3.223 -12.797 1 93 299 GLY B C 1
ATOM 5923 O O . GLY B 1 299 ? 3.412 -2.986 -12.711 1 93 299 GLY B O 1
ATOM 5924 N N . TRP B 1 300 ? 5.414 -2.488 -13.422 1 94.19 300 TRP B N 1
ATOM 5925 C CA . TRP B 1 300 ? 4.988 -1.189 -13.938 1 94.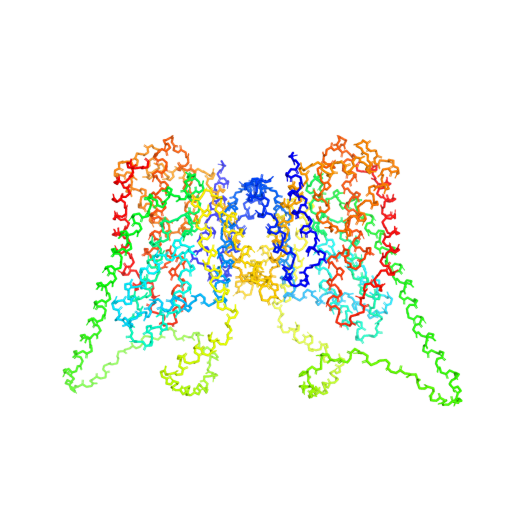19 300 TRP B CA 1
ATOM 5926 C C . TRP B 1 300 ? 4.039 -1.356 -15.125 1 94.19 300 TRP B C 1
ATOM 5928 O O . TRP B 1 300 ? 3.131 -0.545 -15.32 1 94.19 300 TRP B O 1
ATOM 5938 N N . SER B 1 301 ? 4.242 -2.41 -15.953 1 94.06 301 SER B N 1
ATOM 5939 C CA . SER B 1 301 ? 3.338 -2.664 -17.062 1 94.06 301 SER B CA 1
ATOM 5940 C C . SER B 1 301 ? 1.933 -2.992 -16.578 1 94.06 301 SER B C 1
ATOM 5942 O O . SER B 1 301 ? 0.949 -2.439 -17.078 1 94.06 301 SER B O 1
ATOM 5944 N N . THR B 1 302 ? 1.907 -3.842 -15.633 1 94.25 302 THR B N 1
ATOM 5945 C CA . THR B 1 302 ? 0.608 -4.246 -15.109 1 94.25 302 THR B CA 1
ATOM 5946 C C . THR B 1 302 ? -0.075 -3.086 -14.391 1 94.25 302 THR B C 1
ATOM 5948 O O . THR B 1 302 ? -1.252 -2.809 -14.625 1 94.25 302 THR B O 1
ATOM 5951 N N . ALA B 1 303 ? 0.662 -2.4 -13.516 1 95.5 303 ALA B N 1
ATOM 5952 C CA . ALA B 1 303 ? 0.112 -1.253 -12.805 1 95.5 303 ALA B CA 1
ATOM 5953 C C . ALA B 1 303 ? -0.286 -0.142 -13.766 1 95.5 303 ALA B C 1
ATOM 5955 O O . ALA B 1 303 ? -1.345 0.472 -13.617 1 95.5 303 ALA B O 1
ATOM 5956 N N . GLY B 1 304 ? 0.578 0.127 -14.727 1 95.69 304 GLY B N 1
ATOM 5957 C CA . GLY B 1 304 ? 0.295 1.162 -15.711 1 95.69 304 GLY B CA 1
ATOM 5958 C C . GLY B 1 304 ? -0.963 0.895 -16.516 1 95.69 304 GLY B C 1
ATOM 5959 O O . GLY B 1 304 ? -1.799 1.784 -16.688 1 95.69 304 GLY B O 1
ATOM 5960 N N . VAL B 1 305 ? -1.104 -0.316 -16.984 1 95.19 305 VAL B N 1
ATOM 5961 C CA . VAL B 1 305 ? -2.279 -0.7 -17.766 1 95.19 305 VAL B CA 1
ATOM 5962 C C . VAL B 1 305 ? -3.531 -0.588 -16.891 1 95.19 305 VAL B C 1
ATOM 5964 O O . VAL B 1 305 ? -4.574 -0.117 -17.344 1 95.19 305 VAL B O 1
ATOM 5967 N N . ALA B 1 306 ? -3.439 -1.038 -15.688 1 95.44 306 ALA B N 1
ATOM 5968 C CA . ALA B 1 306 ? -4.562 -0.942 -14.758 1 95.44 306 ALA B CA 1
ATOM 5969 C C . ALA B 1 306 ? -4.961 0.513 -14.531 1 95.44 306 ALA B C 1
ATOM 5971 O O . ALA B 1 306 ? -6.152 0.841 -14.508 1 95.44 306 ALA B O 1
ATOM 5972 N N . LEU B 1 307 ? -3.99 1.334 -14.375 1 96.19 307 LEU B N 1
ATOM 5973 C CA . LEU B 1 307 ? -4.25 2.748 -14.125 1 96.19 307 LEU B CA 1
ATOM 5974 C C . LEU B 1 307 ? -4.902 3.402 -15.344 1 96.19 307 LEU B C 1
ATOM 5976 O O . LEU B 1 307 ? -5.793 4.238 -15.195 1 96.19 307 LEU B O 1
ATOM 5980 N N . VAL B 1 308 ? -4.426 3.068 -16.5 1 95.19 308 VAL B N 1
ATOM 5981 C CA . VAL B 1 308 ? -5.051 3.564 -17.719 1 95.19 308 VAL B CA 1
ATOM 5982 C C . VAL B 1 308 ? -6.5 3.088 -17.797 1 95.19 308 VAL B C 1
ATOM 5984 O O . VAL B 1 308 ? -7.398 3.863 -18.125 1 95.19 308 VAL B O 1
ATOM 5987 N N . ALA B 1 309 ? -6.672 1.827 -17.469 1 94.06 309 ALA B N 1
ATOM 5988 C CA . ALA B 1 309 ? -8.023 1.274 -17.453 1 94.06 309 ALA B CA 1
ATOM 5989 C C . ALA B 1 309 ? -8.906 2.004 -16.453 1 94.06 309 ALA B C 1
ATOM 5991 O O . ALA B 1 309 ? -10.086 2.254 -16.719 1 94.06 309 ALA B O 1
ATOM 5992 N N . MET B 1 310 ? -8.367 2.309 -15.328 1 94.31 310 MET B N 1
ATOM 5993 C CA . MET B 1 310 ? -9.086 3.066 -14.312 1 94.31 310 MET B CA 1
ATOM 5994 C C . MET B 1 310 ? -9.469 4.449 -14.828 1 94.31 310 MET B C 1
ATOM 5996 O O . MET B 1 310 ? -10.594 4.91 -14.609 1 94.31 310 MET B O 1
ATOM 6000 N N . ALA B 1 311 ? -8.539 5.086 -15.477 1 93.88 311 ALA B N 1
ATOM 6001 C CA . ALA B 1 311 ? -8.805 6.41 -16.047 1 93.88 311 ALA B CA 1
ATOM 6002 C C . ALA B 1 311 ? -9.93 6.355 -17.078 1 93.88 311 ALA B C 1
ATOM 6004 O O . ALA B 1 311 ? -10.828 7.199 -17.062 1 93.88 311 ALA B O 1
ATOM 6005 N N . ILE B 1 312 ? -9.859 5.395 -17.906 1 92.75 312 ILE B N 1
ATOM 6006 C CA . ILE B 1 312 ? -10.883 5.234 -18.938 1 92.75 312 ILE B CA 1
ATOM 6007 C C . ILE B 1 312 ? -12.242 4.988 -18.281 1 92.75 312 ILE B C 1
ATOM 6009 O O . ILE B 1 312 ? -13.25 5.566 -18.688 1 92.75 312 ILE B O 1
ATOM 6013 N N . GLU B 1 313 ? -12.203 4.113 -17.312 1 91.38 313 GLU B N 1
ATOM 6014 C CA . GLU B 1 313 ? -13.438 3.842 -16.578 1 91.38 313 GLU B CA 1
ATOM 6015 C C . GLU B 1 313 ? -14 5.117 -15.961 1 91.38 313 GLU B C 1
ATOM 6017 O O . GLU B 1 313 ? -15.211 5.363 -16.031 1 91.38 313 GLU B O 1
ATOM 6022 N N . GLY B 1 314 ? -13.18 5.926 -15.375 1 91 314 GLY B N 1
ATOM 6023 C CA . GLY B 1 314 ? -13.625 7.184 -14.789 1 91 314 GLY B CA 1
ATOM 6024 C C . GLY B 1 314 ? -14.18 8.156 -15.812 1 91 314 GLY B C 1
ATOM 6025 O O . GLY B 1 314 ? -15.195 8.812 -15.57 1 91 314 GLY B O 1
ATOM 6026 N N . ILE B 1 315 ? -13.578 8.227 -16.953 1 92 315 ILE B N 1
ATOM 6027 C CA . ILE B 1 315 ? -13.977 9.156 -18 1 92 315 ILE B CA 1
ATOM 6028 C C . ILE B 1 315 ? -15.312 8.719 -18.594 1 92 315 ILE B C 1
ATOM 6030 O O . ILE B 1 315 ? -16.203 9.539 -18.781 1 92 315 ILE B O 1
ATOM 6034 N N . VAL B 1 316 ? -15.469 7.48 -18.828 1 89.19 316 VAL B N 1
ATOM 6035 C CA . VAL B 1 316 ? -16.656 6.949 -19.5 1 89.19 316 VAL B CA 1
ATOM 6036 C C . VAL B 1 316 ? -17.844 7.012 -18.547 1 89.19 316 VAL B C 1
ATOM 6038 O O . VAL B 1 316 ? -18.953 7.398 -18.953 1 89.19 316 VAL B O 1
ATOM 6041 N N . THR B 1 317 ? -17.594 6.664 -17.297 1 89.44 317 THR B N 1
ATOM 6042 C CA . THR B 1 317 ? -18.703 6.625 -16.344 1 89.44 317 THR B CA 1
ATOM 6043 C C . THR B 1 317 ? -18.891 7.98 -15.672 1 89.44 317 THR B C 1
ATOM 6045 O O . THR B 1 317 ? -19.891 8.203 -14.984 1 89.44 317 THR B O 1
ATOM 6048 N N . GLN B 1 318 ? -17.922 8.883 -15.859 1 91.31 318 GLN B N 1
ATOM 6049 C CA . GLN B 1 318 ? -17.938 10.211 -15.242 1 91.31 318 GLN B CA 1
ATOM 6050 C C . GLN B 1 318 ? -18.016 10.102 -13.719 1 91.31 318 GLN B C 1
ATOM 6052 O O . GLN B 1 318 ? -18.75 10.852 -13.078 1 91.31 318 GLN B O 1
ATOM 6057 N N . THR B 1 319 ? -17.391 9.117 -13.25 1 90.38 319 THR B N 1
ATOM 6058 C CA . THR B 1 319 ? -17.234 8.898 -11.82 1 90.38 319 THR B CA 1
ATOM 6059 C C . THR B 1 319 ? -15.781 8.57 -11.477 1 90.38 319 THR B C 1
ATOM 6061 O O . THR B 1 319 ? -15.117 7.84 -12.211 1 90.38 319 THR B O 1
ATOM 6064 N N . SER B 1 320 ? -15.375 9.102 -10.367 1 90.75 320 SER B N 1
ATOM 6065 C CA . SER B 1 320 ? -13.984 8.891 -9.969 1 90.75 320 SER B CA 1
ATOM 6066 C C . SER B 1 320 ? -13.688 7.406 -9.773 1 90.75 320 SER B C 1
ATOM 6068 O O . SER B 1 320 ? -14.477 6.684 -9.164 1 90.75 320 SER B O 1
ATOM 6070 N N . PRO B 1 321 ? -12.523 6.996 -10.312 1 92.94 321 PRO B N 1
ATOM 6071 C CA . PRO B 1 321 ? -12.172 5.578 -10.188 1 92.94 321 PRO B CA 1
ATOM 6072 C C . PRO B 1 321 ? -11.57 5.234 -8.828 1 92.94 321 PRO B C 1
ATOM 6074 O O . PRO B 1 321 ? -10.953 4.176 -8.672 1 92.94 321 PRO B O 1
ATOM 6077 N N . SER B 1 322 ? -11.719 6.07 -7.836 1 91.25 322 SER B N 1
ATOM 6078 C CA . SER B 1 322 ? -11.148 5.891 -6.504 1 91.25 322 SER B CA 1
ATOM 6079 C C . SER B 1 322 ? -11.727 4.656 -5.816 1 91.25 322 SER B C 1
ATOM 6081 O O . SER B 1 322 ? -11.117 4.109 -4.895 1 91.25 322 SER B O 1
ATOM 6083 N N . TRP B 1 323 ? -12.867 4.207 -6.281 1 92.69 323 TRP B N 1
ATOM 6084 C CA . TRP B 1 323 ? -13.492 3.033 -5.684 1 92.69 323 TRP B CA 1
ATOM 6085 C C . TRP B 1 323 ? -12.633 1.792 -5.879 1 92.69 323 TRP B C 1
ATOM 6087 O O . TRP B 1 323 ? -12.695 0.854 -5.082 1 92.69 323 TRP B O 1
ATOM 6097 N N . VAL B 1 324 ? -11.812 1.766 -6.902 1 95.19 324 VAL B N 1
ATOM 6098 C CA . VAL B 1 324 ? -10.961 0.617 -7.188 1 95.19 324 VAL B CA 1
ATOM 6099 C C . VAL B 1 324 ? -9.984 0.4 -6.039 1 95.19 324 VAL B C 1
ATOM 6101 O O . VAL B 1 324 ? -9.75 -0.737 -5.621 1 95.19 324 VAL B O 1
ATOM 6104 N N . PHE B 1 325 ? -9.469 1.471 -5.477 1 94.94 325 PHE B N 1
ATOM 6105 C CA . PHE B 1 325 ? -8.516 1.377 -4.375 1 94.94 325 PHE B CA 1
ATOM 6106 C C . PHE B 1 325 ? -9.188 0.801 -3.133 1 94.94 325 PHE B C 1
ATOM 6108 O O . PHE B 1 325 ? -8.531 0.138 -2.322 1 94.94 325 PHE B O 1
ATOM 6115 N N . LYS B 1 326 ? -10.453 1.029 -3.045 1 92.44 326 LYS B N 1
ATOM 6116 C CA . LYS B 1 326 ? -11.195 0.504 -1.901 1 92.44 326 LYS B CA 1
ATOM 6117 C C . LYS B 1 326 ? -11.453 -0.992 -2.055 1 92.44 326 LYS B C 1
ATOM 6119 O O . LYS B 1 326 ? -11.586 -1.709 -1.06 1 92.44 326 LYS B O 1
ATOM 6124 N N . GLU B 1 327 ? -11.43 -1.418 -3.281 1 93.5 327 GLU B N 1
ATOM 6125 C CA . GLU B 1 327 ? -11.766 -2.814 -3.543 1 93.5 327 GLU B CA 1
ATOM 6126 C C . GLU B 1 327 ? -10.508 -3.686 -3.57 1 93.5 327 GLU B C 1
ATOM 6128 O O . GLU B 1 327 ? -10.594 -4.91 -3.436 1 93.5 327 GLU B O 1
ATOM 6133 N N . VAL B 1 328 ? -9.375 -3.105 -3.771 1 95.62 328 VAL B N 1
ATOM 6134 C CA . VAL B 1 328 ? -8.109 -3.836 -3.768 1 95.62 328 VAL B CA 1
ATOM 6135 C C . VAL B 1 328 ? -7.898 -4.488 -2.402 1 95.62 328 VAL B C 1
ATOM 6137 O O . VAL B 1 328 ? -8.227 -3.902 -1.369 1 95.62 328 VAL B O 1
ATOM 6140 N N . ASP B 1 329 ? -7.441 -5.723 -2.418 1 93.94 329 ASP B N 1
ATOM 6141 C CA . ASP B 1 329 ? -7.164 -6.441 -1.178 1 93.94 329 ASP B CA 1
ATOM 6142 C C . ASP B 1 329 ? -5.836 -6 -0.574 1 93.94 329 ASP B C 1
ATOM 6144 O O . ASP B 1 329 ? -4.824 -6.695 -0.703 1 93.94 329 ASP B O 1
ATOM 6148 N N . TRP B 1 330 ? -5.871 -5.023 0.18 1 95.12 330 TRP B N 1
ATOM 6149 C CA . TRP B 1 330 ? -4.66 -4.457 0.762 1 95.12 330 TRP B CA 1
ATOM 6150 C C . TRP B 1 330 ? -4.133 -5.34 1.888 1 95.12 330 TRP B C 1
ATOM 6152 O O . TRP B 1 330 ? -2.967 -5.23 2.277 1 95.12 330 TRP B O 1
ATOM 6162 N N . ASN B 1 331 ? -4.973 -6.215 2.438 1 93.38 331 ASN B N 1
ATOM 6163 C CA . ASN B 1 331 ? -4.484 -7.223 3.375 1 93.38 331 ASN B CA 1
ATOM 6164 C C . ASN B 1 331 ? -3.463 -8.148 2.725 1 93.38 331 ASN B C 1
ATOM 6166 O O . ASN B 1 331 ? -2.43 -8.453 3.32 1 93.38 331 ASN B O 1
ATOM 6170 N N . LEU B 1 332 ? -3.791 -8.477 1.557 1 92.5 332 LEU B N 1
ATOM 6171 C CA . LEU B 1 332 ? -2.896 -9.359 0.826 1 92.5 332 LEU B CA 1
ATOM 6172 C C . LEU B 1 332 ? -1.568 -8.672 0.53 1 92.5 332 LEU B C 1
ATOM 6174 O O . LEU B 1 332 ? -0.503 -9.273 0.701 1 92.5 332 LEU B O 1
ATOM 6178 N N . ILE B 1 333 ? -1.609 -7.426 0.083 1 95.88 333 ILE B N 1
ATOM 6179 C CA . ILE B 1 333 ? -0.404 -6.668 -0.235 1 95.88 333 ILE B CA 1
ATOM 6180 C C . ILE B 1 333 ? 0.44 -6.488 1.025 1 95.88 333 ILE B C 1
ATOM 6182 O O . ILE B 1 333 ? 1.661 -6.656 0.991 1 95.88 333 ILE B O 1
ATOM 6186 N N . GLY B 1 334 ? -0.225 -6.156 2.119 1 96.12 334 GLY B N 1
ATOM 6187 C CA . GLY B 1 334 ? 0.481 -6.059 3.387 1 96.12 334 GLY B CA 1
ATOM 6188 C C . GLY B 1 334 ? 1.132 -7.363 3.807 1 96.12 334 GLY B C 1
ATOM 6189 O O . GLY B 1 334 ? 2.246 -7.367 4.332 1 96.12 334 GLY B O 1
ATOM 6190 N N . TRP B 1 335 ? 0.412 -8.422 3.588 1 95.12 335 TRP B N 1
ATOM 6191 C CA . TRP B 1 335 ? 0.953 -9.734 3.914 1 95.12 335 TRP B CA 1
ATOM 6192 C C . TRP B 1 335 ? 2.225 -10.016 3.119 1 95.12 335 TRP B C 1
ATOM 6194 O O . TRP B 1 335 ? 3.213 -10.508 3.67 1 95.12 335 TRP B O 1
ATOM 6204 N N . PHE B 1 336 ? 2.195 -9.695 1.868 1 94.81 336 PHE B N 1
ATOM 6205 C CA . PHE B 1 336 ? 3.361 -9.891 1.017 1 94.81 336 PHE B CA 1
ATOM 6206 C C . PHE B 1 336 ? 4.539 -9.062 1.506 1 94.81 336 PHE B C 1
ATOM 6208 O O . PHE B 1 336 ? 5.668 -9.555 1.578 1 94.81 336 PHE B O 1
ATOM 6215 N N . ALA B 1 337 ? 4.27 -7.816 1.826 1 97 337 ALA B N 1
ATOM 6216 C CA . ALA B 1 337 ? 5.328 -6.934 2.312 1 97 337 ALA B CA 1
ATOM 6217 C C . ALA B 1 337 ? 5.988 -7.504 3.564 1 97 337 ALA B C 1
ATOM 6219 O O . ALA B 1 337 ? 7.215 -7.566 3.654 1 97 337 ALA B O 1
ATOM 6220 N N . GLY B 1 338 ? 5.191 -7.926 4.523 1 97.06 338 GLY B N 1
ATOM 6221 C CA . GLY B 1 338 ? 5.727 -8.531 5.734 1 97.06 338 GLY B CA 1
ATOM 6222 C C . GLY B 1 338 ? 6.496 -9.812 5.473 1 97.06 338 GLY B C 1
ATOM 6223 O O . GLY B 1 338 ? 7.574 -10.016 6.035 1 97.06 338 GLY B O 1
ATOM 6224 N N . THR B 1 339 ? 5.961 -10.594 4.605 1 95.56 339 THR B N 1
ATOM 6225 C CA . THR B 1 339 ? 6.562 -11.883 4.297 1 95.56 339 THR B CA 1
ATOM 6226 C C . THR B 1 339 ? 7.918 -11.703 3.615 1 95.56 339 THR B C 1
ATOM 6228 O O . THR B 1 339 ? 8.867 -12.438 3.896 1 95.56 339 THR B O 1
ATOM 6231 N N . PHE B 1 340 ? 8.031 -10.734 2.744 1 96.25 340 PHE B N 1
ATOM 6232 C CA . PHE B 1 340 ? 9.305 -10.453 2.088 1 96.25 340 PHE B CA 1
ATOM 6233 C C . PHE B 1 340 ? 10.383 -10.141 3.115 1 96.25 340 PHE B C 1
ATOM 6235 O O . PHE B 1 340 ? 11.477 -10.719 3.074 1 96.25 340 PHE B O 1
ATOM 6242 N N . ILE B 1 341 ? 10.023 -9.281 4.023 1 97.5 341 ILE B N 1
ATOM 6243 C CA . ILE B 1 341 ? 11 -8.852 5.02 1 97.5 341 ILE B CA 1
ATOM 6244 C C . ILE B 1 341 ? 11.406 -10.039 5.891 1 97.5 341 ILE B C 1
ATOM 6246 O O . ILE B 1 341 ? 12.594 -10.266 6.121 1 97.5 341 ILE B O 1
ATOM 6250 N N . VAL B 1 342 ? 10.469 -10.852 6.301 1 97 342 VAL B N 1
ATOM 6251 C CA . VAL B 1 342 ? 10.727 -11.977 7.195 1 97 342 VAL B CA 1
ATOM 6252 C C . VAL B 1 342 ? 11.586 -13.016 6.48 1 97 342 VAL B C 1
ATOM 6254 O O . VAL B 1 342 ? 12.578 -13.492 7.035 1 97 342 VAL B O 1
ATOM 6257 N N . MET B 1 343 ? 11.258 -13.336 5.293 1 95.12 343 MET B N 1
ATOM 6258 C CA . MET B 1 343 ? 11.945 -14.398 4.562 1 95.12 343 MET B CA 1
ATOM 6259 C C . MET B 1 343 ? 13.359 -13.984 4.195 1 95.12 343 MET B C 1
ATOM 6261 O O . MET B 1 343 ? 14.305 -14.766 4.324 1 95.12 343 MET B O 1
ATOM 6265 N N . VAL B 1 344 ? 13.523 -12.773 3.709 1 93.75 344 VAL B N 1
ATOM 6266 C CA . VAL B 1 344 ? 14.844 -12.305 3.307 1 93.75 344 VAL B CA 1
ATOM 6267 C C . VAL B 1 344 ? 15.75 -12.203 4.531 1 93.75 344 VAL B C 1
ATOM 6269 O O . VAL B 1 344 ? 16.922 -12.57 4.473 1 93.75 344 VAL B O 1
ATOM 6272 N N . THR B 1 345 ? 15.18 -11.68 5.617 1 95.38 345 THR B N 1
ATOM 6273 C CA . THR B 1 345 ? 15.961 -11.586 6.844 1 95.38 345 THR B CA 1
ATOM 6274 C C . THR B 1 345 ? 16.375 -12.977 7.328 1 95.38 345 THR B C 1
ATOM 6276 O O . THR B 1 345 ? 17.516 -13.18 7.73 1 95.38 345 THR B O 1
ATOM 6279 N N . PHE B 1 346 ? 15.492 -13.914 7.285 1 94.56 346 PHE B N 1
ATOM 6280 C CA . PHE B 1 346 ? 15.805 -15.281 7.688 1 94.56 346 PHE B CA 1
ATOM 6281 C C . PHE B 1 346 ? 16.844 -15.906 6.754 1 94.56 346 PHE B C 1
ATOM 6283 O O . PHE B 1 346 ? 17.688 -16.688 7.188 1 94.56 346 PHE B O 1
ATOM 6290 N N . GLY B 1 347 ? 16.766 -15.633 5.527 1 90.69 347 GLY B N 1
ATOM 6291 C CA . GLY B 1 347 ? 17.719 -16.141 4.547 1 90.69 347 GLY B CA 1
ATOM 6292 C C . GLY B 1 347 ? 19.156 -15.781 4.859 1 90.69 347 GLY B C 1
ATOM 6293 O O . GLY B 1 347 ? 20.078 -16.484 4.457 1 90.69 347 GLY B O 1
ATOM 6294 N N . LYS B 1 348 ? 19.297 -14.766 5.605 1 89.19 348 LYS B N 1
ATOM 6295 C CA . LYS B 1 348 ? 20.641 -14.305 5.949 1 89.19 348 LYS B CA 1
ATOM 6296 C C . LYS B 1 348 ? 21.25 -15.148 7.066 1 89.19 348 LYS B C 1
ATOM 6298 O O . LYS B 1 348 ? 22.453 -15.07 7.328 1 89.19 348 LYS B O 1
ATOM 6303 N N . THR B 1 349 ? 20.516 -16 7.836 1 89.69 349 THR B N 1
ATOM 6304 C CA . THR B 1 349 ? 21 -16.812 8.945 1 89.69 349 THR B CA 1
ATOM 6305 C C . THR B 1 349 ? 21.828 -17.984 8.445 1 89.69 349 THR B C 1
ATOM 6307 O O . THR B 1 349 ? 22.516 -18.641 9.219 1 89.69 349 THR B O 1
ATOM 6310 N N . GLU B 1 350 ? 21.906 -18.406 7.258 1 86.44 350 GLU B N 1
ATOM 6311 C CA . GLU B 1 350 ? 22.641 -19.516 6.641 1 86.44 350 GLU B CA 1
ATOM 6312 C C . GLU B 1 350 ? 21.938 -20.844 6.906 1 86.44 350 GLU B C 1
ATOM 6314 O O . GLU B 1 350 ? 22.391 -21.891 6.438 1 86.44 350 GLU B O 1
ATOM 6319 N N . ILE B 1 351 ? 20.938 -20.828 7.676 1 90.06 351 ILE B N 1
ATOM 6320 C CA . ILE B 1 351 ? 20.203 -22.062 7.945 1 90.06 351 ILE B CA 1
ATOM 6321 C C . ILE B 1 351 ? 19.688 -22.656 6.637 1 90.06 351 ILE B C 1
ATOM 6323 O O . ILE B 1 351 ? 19.812 -23.859 6.418 1 90.06 351 ILE B O 1
ATOM 6327 N N . THR B 1 352 ? 19.188 -21.859 5.816 1 89.19 352 THR B N 1
ATOM 6328 C CA . THR B 1 352 ? 18.656 -22.328 4.539 1 89.19 352 THR B CA 1
ATOM 6329 C C . THR B 1 352 ? 19.781 -22.906 3.682 1 89.19 352 THR B C 1
ATOM 6331 O O . THR B 1 352 ? 19.578 -23.922 3 1 89.19 352 THR B O 1
ATOM 6334 N N . ALA B 1 353 ? 20.922 -22.281 3.77 1 89.81 353 ALA B N 1
ATOM 6335 C CA . ALA B 1 353 ? 22.078 -22.797 3.027 1 89.81 353 ALA B CA 1
ATOM 6336 C C . ALA B 1 353 ? 22.5 -24.172 3.541 1 89.81 353 ALA B C 1
ATOM 6338 O O . ALA B 1 353 ? 22.875 -25.047 2.756 1 89.81 353 ALA B O 1
ATOM 6339 N N . GLN B 1 354 ? 22.422 -24.328 4.809 1 90.5 354 GLN B N 1
ATOM 6340 C CA . GLN B 1 354 ? 22.781 -25.609 5.418 1 90.5 354 GLN B CA 1
ATOM 6341 C C . GLN B 1 354 ? 21.766 -26.688 5.051 1 90.5 354 GLN B C 1
ATOM 6343 O O . GLN B 1 354 ? 22.156 -27.828 4.785 1 90.5 354 GLN B O 1
ATOM 6348 N N . LEU B 1 355 ? 20.547 -26.328 5.012 1 90.06 355 LEU B N 1
ATOM 6349 C CA . LEU B 1 355 ? 19.516 -27.281 4.625 1 90.06 355 LEU B CA 1
ATOM 6350 C C . LEU B 1 355 ? 19.656 -27.672 3.156 1 90.06 355 LEU B C 1
ATOM 6352 O O . LEU B 1 355 ? 19.5 -28.844 2.803 1 90.06 355 LEU B O 1
ATOM 6356 N N . TRP B 1 356 ? 19.938 -26.688 2.348 1 89.69 356 TRP B N 1
ATOM 6357 C CA . TRP B 1 356 ? 20.156 -26.922 0.924 1 89.69 356 TRP B CA 1
ATOM 6358 C C . TRP B 1 356 ? 21.344 -27.859 0.701 1 89.69 356 TRP B C 1
ATOM 6360 O O . TRP B 1 356 ? 21.219 -28.859 -0.012 1 89.69 356 TRP B O 1
ATOM 6370 N N . SER B 1 357 ? 22.469 -27.594 1.344 1 90.44 357 SER B N 1
ATOM 6371 C CA . SER B 1 357 ? 23.672 -28.391 1.199 1 90.44 357 SER B CA 1
ATOM 6372 C C . SER B 1 357 ? 23.484 -29.797 1.78 1 90.44 357 SER B C 1
ATOM 6374 O O . SER B 1 357 ? 24 -30.766 1.24 1 90.44 357 SER B O 1
ATOM 6376 N N . GLY B 1 358 ? 22.781 -29.859 2.826 1 91.31 358 GLY B N 1
ATOM 6377 C CA . GLY B 1 358 ? 22.562 -31.141 3.488 1 91.31 358 GLY B CA 1
ATOM 6378 C C . GLY B 1 358 ? 21.625 -32.062 2.732 1 91.31 358 GLY B C 1
ATOM 6379 O O . GLY B 1 358 ? 21.844 -33.281 2.678 1 91.31 358 GLY B O 1
ATOM 6380 N N . PHE B 1 359 ? 20.641 -31.469 2.152 1 91.69 359 PHE B N 1
ATOM 6381 C CA . PHE B 1 359 ? 19.609 -32.281 1.517 1 91.69 359 PHE B CA 1
ATOM 6382 C C . PHE B 1 359 ? 19.875 -32.438 0.025 1 91.69 359 PHE B C 1
ATOM 6384 O O . PHE B 1 359 ? 19.859 -33.531 -0.511 1 91.69 359 PHE B O 1
ATOM 6391 N N . ILE B 1 360 ? 20.156 -31.375 -0.717 1 89.44 360 ILE B N 1
ATOM 6392 C CA . ILE B 1 360 ? 20.344 -31.391 -2.164 1 89.44 360 ILE B CA 1
ATOM 6393 C C . ILE B 1 360 ? 21.828 -31.578 -2.482 1 89.44 360 ILE B C 1
ATOM 6395 O O . ILE B 1 360 ? 22.188 -32.375 -3.352 1 89.44 360 ILE B O 1
ATOM 6399 N N . GLY B 1 361 ? 22.688 -30.953 -1.757 1 88.44 361 GLY B N 1
ATOM 6400 C CA . GLY B 1 361 ? 24.125 -30.922 -2.004 1 88.44 361 GLY B CA 1
ATOM 6401 C C . GLY B 1 361 ? 24.641 -29.562 -2.441 1 88.44 361 GLY B C 1
ATOM 6402 O O . GLY B 1 361 ? 24 -28.891 -3.24 1 88.44 361 GLY B O 1
ATOM 6403 N N . ALA B 1 362 ? 25.75 -29.125 -1.987 1 82.12 362 ALA B N 1
ATOM 6404 C CA . ALA B 1 362 ? 26.328 -27.812 -2.24 1 82.12 362 ALA B CA 1
ATOM 6405 C C . ALA B 1 362 ? 26.688 -27.656 -3.717 1 82.12 362 ALA B C 1
ATOM 6407 O O . ALA B 1 362 ? 26.5 -26.562 -4.281 1 82.12 362 ALA B O 1
ATOM 6408 N N . ASP B 1 363 ? 27.141 -28.719 -4.328 1 83.12 363 ASP B N 1
ATOM 6409 C CA . ASP B 1 363 ? 27.547 -28.656 -5.727 1 83.12 363 ASP B CA 1
ATOM 6410 C C . ASP B 1 363 ? 26.734 -29.625 -6.586 1 83.12 363 ASP B C 1
ATOM 6412 O O . ASP B 1 363 ? 27.281 -30.281 -7.469 1 83.12 363 ASP B O 1
ATOM 6416 N N . ALA B 1 364 ? 25.484 -29.578 -6.262 1 87.44 364 ALA B N 1
ATOM 6417 C CA . ALA B 1 364 ? 24.609 -30.516 -6.961 1 87.44 364 ALA B CA 1
ATOM 6418 C C . ALA B 1 364 ? 24.5 -30.156 -8.438 1 87.44 364 ALA B C 1
ATOM 6420 O O . ALA B 1 364 ? 24.422 -28.984 -8.805 1 87.44 364 ALA B O 1
ATOM 6421 N N . ASP B 1 365 ? 24.578 -31.188 -9.25 1 88.38 365 ASP B N 1
ATOM 6422 C CA . ASP B 1 365 ? 24.359 -31.078 -10.688 1 88.38 365 ASP B CA 1
ATOM 6423 C C . ASP B 1 365 ? 22.922 -31.438 -11.055 1 88.38 365 ASP B C 1
ATOM 6425 O O . ASP B 1 365 ? 22.547 -32.625 -11.047 1 88.38 365 ASP B O 1
ATOM 6429 N N . PHE B 1 366 ? 22.141 -30.516 -11.469 1 89.94 366 PHE B N 1
ATOM 6430 C CA . PHE B 1 366 ? 20.719 -30.703 -11.641 1 89.94 366 PHE B CA 1
ATOM 6431 C C . PHE B 1 366 ? 20.406 -31.297 -13.008 1 89.94 366 PHE B C 1
ATOM 6433 O O . PHE B 1 366 ? 19.234 -31.562 -13.328 1 89.94 366 PHE B O 1
ATOM 6440 N N . THR B 1 367 ? 21.438 -31.547 -13.766 1 84.12 367 THR B N 1
ATOM 6441 C CA . THR B 1 367 ? 21.266 -32.312 -14.992 1 84.12 367 THR B CA 1
ATOM 6442 C C . THR B 1 367 ? 21.125 -33.781 -14.688 1 84.12 367 THR B C 1
ATOM 6444 O O . THR B 1 367 ? 20.594 -34.562 -15.508 1 84.12 367 THR B O 1
ATOM 6447 N N . ALA B 1 368 ? 21.688 -34.062 -13.547 1 88.12 368 ALA B N 1
ATOM 6448 C CA . ALA B 1 368 ? 21.531 -35.438 -13.086 1 88.12 368 ALA B CA 1
ATOM 6449 C C . ALA B 1 368 ? 20.172 -35.625 -12.414 1 88.12 368 ALA B C 1
ATOM 6451 O O . ALA B 1 368 ? 19.641 -34.719 -11.805 1 88.12 368 ALA B O 1
ATOM 6452 N N . ILE B 1 369 ? 19.656 -36.844 -12.461 1 90.38 369 ILE B N 1
ATOM 6453 C CA . ILE B 1 369 ? 18.297 -37.156 -12 1 90.38 369 ILE B CA 1
ATOM 6454 C C . ILE B 1 369 ? 18.25 -37.094 -10.477 1 90.38 369 ILE B C 1
ATOM 6456 O O . ILE B 1 369 ? 17.234 -36.688 -9.898 1 90.38 369 ILE B O 1
ATOM 6460 N N . GLY B 1 370 ? 19.266 -37.438 -9.766 1 91.88 370 GLY B N 1
ATOM 6461 C CA . GLY B 1 370 ? 19.281 -37.469 -8.312 1 91.88 370 GLY B CA 1
ATOM 6462 C C . GLY B 1 370 ? 18.984 -36.125 -7.688 1 91.88 370 GLY B C 1
ATOM 6463 O O . GLY B 1 370 ? 17.969 -35.969 -7.004 1 91.88 370 GLY B O 1
ATOM 6464 N N . PRO B 1 371 ? 19.906 -35.219 -8.008 1 93.31 371 PRO B N 1
ATOM 6465 C CA . PRO B 1 371 ? 19.688 -33.875 -7.457 1 93.31 371 PRO B CA 1
ATOM 6466 C C . PRO B 1 371 ? 18.375 -33.25 -7.918 1 93.31 371 PRO B C 1
ATOM 6468 O O . PRO B 1 371 ? 17.719 -32.531 -7.156 1 93.31 371 PRO B O 1
ATOM 6471 N N . LEU B 1 372 ? 17.984 -33.531 -9.086 1 94.12 372 LEU B N 1
ATOM 6472 C CA . LEU B 1 372 ? 16.734 -33 -9.617 1 94.12 372 LEU B CA 1
ATOM 6473 C C . LEU B 1 372 ? 15.547 -33.531 -8.828 1 94.12 372 LEU B C 1
ATOM 6475 O O . LEU B 1 372 ? 14.617 -32.781 -8.523 1 94.12 372 LEU B O 1
ATOM 6479 N N . LEU B 1 373 ? 15.57 -34.781 -8.531 1 95.25 373 LEU B N 1
ATOM 6480 C CA . LEU B 1 373 ? 14.492 -35.406 -7.77 1 95.25 373 LEU B CA 1
ATOM 6481 C C . LEU B 1 373 ? 14.469 -34.875 -6.34 1 95.25 373 LEU B C 1
ATOM 6483 O O . LEU B 1 373 ? 13.391 -34.656 -5.77 1 95.25 373 LEU B O 1
ATOM 6487 N N . LYS B 1 374 ? 15.625 -34.688 -5.773 1 96.19 374 LYS B N 1
ATOM 6488 C CA . LYS B 1 374 ? 15.688 -34.125 -4.426 1 96.19 374 LYS B CA 1
ATOM 6489 C C . LYS B 1 374 ? 15.109 -32.719 -4.391 1 96.19 374 LYS B C 1
ATOM 6491 O O . LYS B 1 374 ? 14.352 -32.375 -3.477 1 96.19 374 LYS B O 1
ATOM 6496 N N . LEU B 1 375 ? 15.484 -31.953 -5.359 1 96.38 375 LEU B N 1
ATOM 6497 C CA . LEU B 1 375 ? 14.938 -30.594 -5.465 1 96.38 375 LEU B CA 1
ATOM 6498 C C . LEU B 1 375 ? 13.422 -30.641 -5.605 1 96.38 375 LEU B C 1
ATOM 6500 O O . LEU B 1 375 ? 12.711 -29.891 -4.93 1 96.38 375 LEU B O 1
ATOM 6504 N N . THR B 1 376 ? 12.938 -31.484 -6.445 1 97.06 376 THR B N 1
ATOM 6505 C CA . THR B 1 376 ? 11.508 -31.609 -6.719 1 97.06 376 THR B CA 1
ATOM 6506 C C . THR B 1 376 ? 10.75 -31.984 -5.457 1 97.06 376 THR B C 1
ATOM 6508 O O . THR B 1 376 ? 9.719 -31.391 -5.141 1 97.06 376 THR B O 1
ATOM 6511 N N . VAL B 1 377 ? 11.25 -32.938 -4.75 1 96.62 377 VAL B N 1
ATOM 6512 C CA . VAL B 1 377 ? 10.617 -33.406 -3.521 1 96.62 377 VAL B CA 1
ATOM 6513 C C . VAL B 1 377 ? 10.617 -32.281 -2.48 1 96.62 377 VAL B C 1
ATOM 6515 O O . VAL B 1 377 ? 9.609 -32.062 -1.807 1 96.62 377 VAL B O 1
ATOM 6518 N N . ALA B 1 378 ? 11.742 -31.609 -2.387 1 96.06 378 ALA B N 1
ATOM 6519 C CA . ALA B 1 378 ? 11.852 -30.516 -1.438 1 96.06 378 ALA B CA 1
ATOM 6520 C C . ALA B 1 378 ? 10.828 -29.422 -1.749 1 96.06 378 ALA B C 1
ATOM 6522 O O . ALA B 1 378 ? 10.141 -28.922 -0.85 1 96.06 378 ALA B O 1
ATOM 6523 N N . VAL B 1 379 ? 10.703 -29.047 -3 1 96.88 379 VAL B N 1
ATOM 6524 C CA . VAL B 1 379 ? 9.797 -27.969 -3.408 1 96.88 379 VAL B CA 1
ATOM 6525 C C . VAL B 1 379 ? 8.344 -28.422 -3.209 1 96.88 379 VAL B C 1
ATOM 6527 O O . VAL B 1 379 ? 7.512 -27.641 -2.74 1 96.88 379 VAL B O 1
ATOM 6530 N N . LEU B 1 380 ? 8.039 -29.688 -3.514 1 96.56 380 LEU B N 1
ATOM 6531 C CA . LEU B 1 380 ? 6.691 -30.219 -3.357 1 96.56 380 LEU B CA 1
ATOM 6532 C C . LEU B 1 380 ? 6.246 -30.156 -1.9 1 96.56 380 LEU B C 1
ATOM 6534 O O . LEU B 1 380 ? 5.133 -29.719 -1.604 1 96.56 380 LEU B O 1
ATOM 6538 N N . ILE B 1 381 ? 7.09 -30.531 -1.032 1 94.69 381 ILE B N 1
ATOM 6539 C CA . ILE B 1 381 ? 6.758 -30.625 0.386 1 94.69 381 ILE B CA 1
ATOM 6540 C C . ILE B 1 381 ? 6.758 -29.219 1.005 1 94.69 381 ILE B C 1
ATOM 6542 O O . ILE B 1 381 ? 5.797 -28.828 1.672 1 94.69 381 ILE B O 1
ATOM 6546 N N . LEU B 1 382 ? 7.797 -28.5 0.747 1 93.88 382 LEU B N 1
ATOM 6547 C CA . LEU B 1 382 ? 7.969 -27.203 1.405 1 93.88 382 LEU B CA 1
ATOM 6548 C C . LEU B 1 382 ? 6.945 -26.203 0.896 1 93.88 382 LEU B C 1
ATOM 6550 O O . LEU B 1 382 ? 6.527 -25.312 1.637 1 93.88 382 LEU B O 1
ATOM 6554 N N . SER B 1 383 ? 6.539 -26.297 -0.328 1 94.25 383 SER B N 1
ATOM 6555 C CA . SER B 1 383 ? 5.504 -25.406 -0.854 1 94.25 383 SER B CA 1
ATOM 6556 C C . SER B 1 383 ? 4.188 -25.594 -0.106 1 94.25 383 SER B C 1
ATOM 6558 O O . SER B 1 383 ? 3.41 -24.641 0.024 1 94.25 383 SER B O 1
ATOM 6560 N N . ASN B 1 384 ? 3.922 -26.781 0.333 1 92.38 384 ASN B N 1
ATOM 6561 C CA . ASN B 1 384 ? 2.684 -27.062 1.052 1 92.38 384 ASN B CA 1
ATOM 6562 C C . ASN B 1 384 ? 2.814 -26.75 2.539 1 92.38 384 ASN B C 1
ATOM 6564 O O . ASN B 1 384 ? 1.812 -26.672 3.252 1 92.38 384 ASN B O 1
ATOM 6568 N N . ILE B 1 385 ? 4.023 -26.469 2.961 1 87.62 385 ILE B N 1
ATOM 6569 C CA . ILE B 1 385 ? 4.238 -26.156 4.367 1 87.62 385 ILE B CA 1
ATOM 6570 C C . ILE B 1 385 ? 4.383 -24.656 4.547 1 87.62 385 ILE B C 1
ATOM 6572 O O . ILE B 1 385 ? 3.756 -24.062 5.43 1 87.62 385 ILE B O 1
ATOM 6576 N N . VAL B 1 386 ? 5.211 -24.047 3.707 1 89.38 386 VAL B N 1
ATOM 6577 C CA . VAL B 1 386 ? 5.539 -22.641 3.902 1 89.38 386 VAL B CA 1
ATOM 6578 C C . VAL B 1 386 ? 4.797 -21.781 2.875 1 89.38 386 VAL B C 1
ATOM 6580 O O . VAL B 1 386 ? 4.754 -20.562 2.99 1 89.38 386 VAL B O 1
ATOM 6583 N N . SER B 1 387 ? 4.133 -22.406 1.914 1 89.12 387 SER B N 1
ATOM 6584 C CA . SER B 1 387 ? 3.455 -21.75 0.806 1 89.12 387 SER B CA 1
ATOM 6585 C C . SER B 1 387 ? 4.426 -21.422 -0.321 1 89.12 387 SER B C 1
ATOM 6587 O O . SER B 1 387 ? 5.645 -21.5 -0.144 1 89.12 387 SER B O 1
ATOM 6589 N N . ASN B 1 388 ? 3.936 -21.078 -1.453 1 92.44 388 ASN B N 1
ATOM 6590 C CA . ASN B 1 388 ? 4.738 -20.984 -2.668 1 92.44 388 ASN B CA 1
ATOM 6591 C C . ASN B 1 388 ? 5.641 -19.766 -2.662 1 92.44 388 ASN B C 1
ATOM 6593 O O . ASN B 1 388 ? 6.836 -19.859 -2.936 1 92.44 388 ASN B O 1
ATOM 6597 N N . VAL B 1 389 ? 5.129 -18.609 -2.293 1 91.06 389 VAL B N 1
ATOM 6598 C CA . VAL B 1 389 ? 5.875 -17.344 -2.375 1 91.06 389 VAL B CA 1
ATOM 6599 C C . VAL B 1 389 ? 6.996 -17.344 -1.34 1 91.06 389 VAL B C 1
ATOM 6601 O O . VAL B 1 389 ? 8.164 -17.172 -1.683 1 91.06 389 VAL B O 1
ATOM 6604 N N . PRO B 1 390 ? 6.711 -17.625 -0.106 1 92.44 390 PRO B N 1
ATOM 6605 C CA . PRO B 1 390 ? 7.785 -17.688 0.887 1 92.44 390 PRO B CA 1
ATOM 6606 C C . PRO B 1 390 ? 8.875 -18.703 0.525 1 92.44 390 PRO B C 1
ATOM 6608 O O . PRO B 1 390 ? 10.055 -18.453 0.795 1 92.44 390 PRO B O 1
ATOM 6611 N N . LEU B 1 391 ? 8.461 -19.766 -0.051 1 94.12 391 LEU B N 1
ATOM 6612 C CA . LEU B 1 391 ? 9.445 -20.781 -0.404 1 94.12 391 LEU B CA 1
ATOM 6613 C C . LEU B 1 391 ? 10.453 -20.25 -1.413 1 94.12 391 LEU B C 1
ATOM 6615 O O . LEU B 1 391 ? 11.648 -20.5 -1.292 1 94.12 391 LEU B O 1
ATOM 6619 N N . ILE B 1 392 ? 9.969 -19.547 -2.414 1 95.75 392 ILE B N 1
ATOM 6620 C CA . ILE B 1 392 ? 10.852 -18.984 -3.428 1 95.75 392 ILE B CA 1
ATOM 6621 C C . ILE B 1 392 ? 11.844 -18.031 -2.773 1 95.75 392 ILE B C 1
ATOM 6623 O O . ILE B 1 392 ? 13.039 -18.047 -3.096 1 95.75 392 ILE B O 1
ATOM 6627 N N . LEU B 1 393 ? 11.344 -17.266 -1.885 1 93.06 393 LEU B N 1
ATOM 6628 C CA . LEU B 1 393 ? 12.195 -16.297 -1.198 1 93.06 393 LEU B CA 1
ATOM 6629 C C . LEU B 1 393 ? 13.258 -17 -0.364 1 93.06 393 LEU B C 1
ATOM 6631 O O . LEU B 1 393 ? 14.398 -16.547 -0.281 1 93.06 393 LEU B O 1
ATOM 6635 N N . LEU B 1 394 ? 12.898 -18.125 0.214 1 92.19 394 LEU B N 1
ATOM 6636 C CA . LEU B 1 394 ? 13.82 -18.891 1.052 1 92.19 394 LEU B CA 1
ATOM 6637 C C . LEU B 1 394 ? 14.883 -19.578 0.203 1 92.19 394 LEU B C 1
ATOM 6639 O O . LEU B 1 394 ? 16.031 -19.75 0.638 1 92.19 394 LEU B O 1
ATOM 6643 N N . MET B 1 395 ? 14.531 -19.953 -0.992 1 94.19 395 MET B N 1
ATOM 6644 C CA . MET B 1 395 ? 15.438 -20.719 -1.845 1 94.19 395 MET B CA 1
ATOM 6645 C C . MET B 1 395 ? 16.281 -19.781 -2.711 1 94.19 395 MET B C 1
ATOM 6647 O O . MET B 1 395 ? 17.312 -20.203 -3.244 1 94.19 395 MET B O 1
ATOM 6651 N N . ALA B 1 396 ? 15.914 -18.562 -2.83 1 94.25 396 ALA B N 1
ATOM 6652 C CA . ALA B 1 396 ? 16.484 -17.625 -3.789 1 94.25 396 ALA B CA 1
ATOM 6653 C C . ALA B 1 396 ? 17.984 -17.453 -3.551 1 94.25 396 ALA B C 1
ATOM 6655 O O . ALA B 1 396 ? 18.781 -17.547 -4.488 1 94.25 396 ALA B O 1
ATOM 6656 N N . PRO B 1 397 ? 18.438 -17.281 -2.314 1 92.12 397 PRO B N 1
ATOM 6657 C CA . PRO B 1 397 ? 19.875 -17.062 -2.115 1 92.12 397 PRO B CA 1
ATOM 6658 C C . PRO B 1 397 ? 20.719 -18.25 -2.574 1 92.12 397 PRO B C 1
ATOM 6660 O O . PRO B 1 397 ? 21.781 -18.062 -3.176 1 92.12 397 PRO B O 1
ATOM 6663 N N . ASP B 1 398 ? 20.281 -19.422 -2.365 1 92.56 398 ASP B N 1
ATOM 6664 C CA . ASP B 1 398 ? 21.047 -20.625 -2.719 1 92.56 398 ASP B CA 1
ATOM 6665 C C . ASP B 1 398 ? 21.047 -20.828 -4.23 1 92.56 398 ASP B C 1
ATOM 6667 O O . ASP B 1 398 ? 22.062 -21.266 -4.793 1 92.56 398 ASP B O 1
ATOM 6671 N N . ILE B 1 399 ? 19.969 -20.531 -4.887 1 94.44 399 ILE B N 1
ATOM 6672 C CA . ILE B 1 399 ? 19.906 -20.672 -6.336 1 94.44 399 ILE B CA 1
ATOM 6673 C C . ILE B 1 399 ? 20.781 -19.609 -6.996 1 94.44 399 ILE B C 1
ATOM 6675 O O . ILE B 1 399 ? 21.516 -19.906 -7.938 1 94.44 399 ILE B O 1
ATOM 6679 N N . LEU B 1 400 ? 20.75 -18.438 -6.449 1 93.12 400 LEU B N 1
ATOM 6680 C CA . LEU B 1 400 ? 21.516 -17.328 -6.996 1 93.12 400 LEU B CA 1
ATOM 6681 C C . LEU B 1 400 ? 23.016 -17.547 -6.801 1 93.12 400 LEU B C 1
ATOM 6683 O O . LEU B 1 400 ? 23.828 -17 -7.547 1 93.12 400 LEU B O 1
ATOM 6687 N N . ALA B 1 401 ? 23.359 -18.359 -5.891 1 90.81 401 ALA B N 1
ATOM 6688 C CA . ALA B 1 401 ? 24.766 -18.625 -5.578 1 90.81 401 ALA B CA 1
ATOM 6689 C C . ALA B 1 401 ? 25.359 -19.641 -6.539 1 90.81 401 ALA B C 1
ATOM 6691 O O . ALA B 1 401 ? 26.578 -19.828 -6.578 1 90.81 401 ALA B O 1
ATOM 6692 N N . MET B 1 402 ? 24.531 -20.203 -7.344 1 92.06 402 MET B N 1
ATOM 6693 C CA . MET B 1 402 ? 25.031 -21.188 -8.297 1 92.06 402 MET B CA 1
ATOM 6694 C C . MET B 1 402 ? 25.938 -20.531 -9.336 1 92.06 402 MET B C 1
ATOM 6696 O O . MET B 1 402 ? 25.656 -19.422 -9.797 1 92.06 402 MET B O 1
ATOM 6700 N N . SER B 1 403 ? 27 -21.172 -9.68 1 89.31 403 SER B N 1
ATOM 6701 C CA . SER B 1 403 ? 28.047 -20.594 -10.516 1 89.31 403 SER B CA 1
ATOM 6702 C C . SER B 1 403 ? 27.688 -20.672 -11.992 1 89.31 403 SER B C 1
ATOM 6704 O O . SER B 1 403 ? 28 -19.766 -12.773 1 89.31 403 SER B O 1
ATOM 6706 N N . ASP B 1 404 ? 27.031 -21.75 -12.43 1 90.75 404 ASP B N 1
ATOM 6707 C CA . ASP B 1 404 ? 26.672 -21.938 -13.836 1 90.75 404 ASP B CA 1
ATOM 6708 C C . ASP B 1 404 ? 25.344 -21.25 -14.148 1 90.75 404 ASP B C 1
ATOM 6710 O O . ASP B 1 404 ? 24.297 -21.688 -13.688 1 90.75 404 ASP B O 1
ATOM 6714 N N . PRO B 1 405 ? 25.359 -20.266 -14.992 1 90.5 405 PRO B N 1
ATOM 6715 C CA . PRO B 1 405 ? 24.141 -19.516 -15.305 1 90.5 405 PRO B CA 1
ATOM 6716 C C . PRO B 1 405 ? 23.078 -20.359 -15.984 1 90.5 405 PRO B C 1
ATOM 6718 O O . PRO B 1 405 ? 21.875 -20.156 -15.766 1 90.5 405 PRO B O 1
ATOM 6721 N N . HIS B 1 406 ? 23.516 -21.266 -16.797 1 89.44 406 HIS B N 1
ATOM 6722 C CA . HIS B 1 406 ? 22.562 -22.141 -17.484 1 89.44 406 HIS B CA 1
ATOM 6723 C C . HIS B 1 406 ? 21.859 -23.078 -16.5 1 89.44 406 HIS B C 1
ATOM 6725 O O . HIS B 1 406 ? 20.656 -23.312 -16.609 1 89.44 406 HIS B O 1
ATOM 6731 N N . GLU B 1 407 ? 22.656 -23.594 -15.633 1 91.44 407 GLU B N 1
ATOM 6732 C CA . GLU B 1 407 ? 22.078 -24.469 -14.609 1 91.44 407 GLU B CA 1
ATOM 6733 C C . GLU B 1 407 ? 21.156 -23.688 -13.672 1 91.44 407 GLU B C 1
ATOM 6735 O O . GLU B 1 407 ? 20.125 -24.203 -13.242 1 91.44 407 GLU B O 1
ATOM 6740 N N . GLN B 1 408 ? 21.547 -22.484 -13.328 1 93.62 408 GLN B N 1
ATOM 6741 C CA . GLN B 1 408 ? 20.734 -21.625 -12.477 1 93.62 408 GLN B CA 1
ATOM 6742 C C . GLN B 1 408 ? 19.359 -21.359 -13.102 1 93.62 408 GLN B C 1
ATOM 6744 O O . GLN B 1 408 ? 18.344 -21.469 -12.422 1 93.62 408 GLN B O 1
ATOM 6749 N N . GLU B 1 409 ? 19.406 -21.047 -14.344 1 93.75 409 GLU B N 1
ATOM 6750 C CA . GLU B 1 409 ? 18.156 -20.797 -15.07 1 93.75 409 GLU B CA 1
ATOM 6751 C C . GLU B 1 409 ? 17.281 -22.031 -15.094 1 93.75 409 GLU B C 1
ATOM 6753 O O . GLU B 1 409 ? 16.062 -21.938 -14.914 1 93.75 409 GLU B O 1
ATOM 6758 N N . TYR B 1 410 ? 17.906 -23.141 -15.352 1 93.94 410 TYR B N 1
ATOM 6759 C CA . TYR B 1 410 ? 17.172 -24.406 -15.383 1 93.94 410 TYR B CA 1
ATOM 6760 C C . TYR B 1 410 ? 16.5 -24.688 -14.039 1 93.94 410 TYR B C 1
ATOM 6762 O O . TYR B 1 410 ? 15.344 -25.094 -13.984 1 93.94 410 TYR B O 1
ATOM 6770 N N . VAL B 1 411 ? 17.203 -24.438 -12.977 1 95.31 411 VAL B N 1
ATOM 6771 C CA . VAL B 1 411 ? 16.688 -24.672 -11.633 1 95.31 411 VAL B CA 1
ATOM 6772 C C . VAL B 1 411 ? 15.5 -23.734 -11.367 1 95.31 411 VAL B C 1
ATOM 6774 O O . VAL B 1 411 ? 14.492 -24.156 -10.797 1 95.31 411 VAL B O 1
ATOM 6777 N N . TRP B 1 412 ? 15.586 -22.484 -11.781 1 96.38 412 TRP B N 1
ATOM 6778 C CA . TRP B 1 412 ? 14.477 -21.547 -11.641 1 96.38 412 TRP B CA 1
ATOM 6779 C C . TRP B 1 412 ? 13.242 -22.047 -12.375 1 96.38 412 TRP B C 1
ATOM 6781 O O . TRP B 1 412 ? 12.125 -21.969 -11.852 1 96.38 412 TRP B O 1
ATOM 6791 N N . VAL B 1 413 ? 13.438 -22.594 -13.555 1 96.06 413 VAL B N 1
ATOM 6792 C CA . VAL B 1 413 ? 12.336 -23.094 -14.383 1 96.06 413 VAL B CA 1
ATOM 6793 C C . VAL B 1 413 ? 11.695 -24.297 -13.711 1 96.06 413 VAL B C 1
ATOM 6795 O O . VAL B 1 413 ? 10.469 -24.422 -13.672 1 96.06 413 VAL B O 1
ATOM 6798 N N . VAL B 1 414 ? 12.523 -25.141 -13.188 1 96.69 414 VAL B N 1
ATOM 6799 C CA . VAL B 1 414 ? 12.039 -26.328 -12.492 1 96.69 414 VAL B CA 1
ATOM 6800 C C . VAL B 1 414 ? 11.242 -25.906 -11.25 1 96.69 414 VAL B C 1
ATOM 6802 O O . VAL B 1 414 ? 10.148 -26.422 -11.008 1 96.69 414 VAL B O 1
ATOM 6805 N N . VAL B 1 415 ? 11.781 -25 -10.508 1 97.19 415 VAL B N 1
ATOM 6806 C CA . VAL B 1 415 ? 11.133 -24.531 -9.289 1 97.19 415 VAL B CA 1
ATOM 6807 C C . VAL B 1 415 ? 9.805 -23.859 -9.633 1 97.19 415 VAL B C 1
ATOM 6809 O O . VAL B 1 415 ? 8.82 -24 -8.914 1 97.19 415 VAL B O 1
ATOM 6812 N N . ALA B 1 416 ? 9.75 -23.094 -10.711 1 97.62 416 ALA B N 1
ATOM 6813 C CA . ALA B 1 416 ? 8.516 -22.453 -11.156 1 97.62 416 ALA B CA 1
ATOM 6814 C C . ALA B 1 416 ? 7.426 -23.484 -11.438 1 97.62 416 ALA B C 1
ATOM 6816 O O . ALA B 1 416 ? 6.293 -23.328 -10.977 1 97.62 416 ALA B O 1
ATOM 6817 N N . TRP B 1 417 ? 7.801 -24.531 -12.125 1 97.88 417 TRP B N 1
ATOM 6818 C CA . TRP B 1 417 ? 6.859 -25.594 -12.484 1 97.88 417 TRP B CA 1
ATOM 6819 C C . TRP B 1 417 ? 6.391 -26.344 -11.25 1 97.88 417 TRP B C 1
ATOM 6821 O O . TRP B 1 417 ? 5.188 -26.422 -10.984 1 97.88 417 TRP B O 1
ATOM 6831 N N . VAL B 1 418 ? 7.305 -26.766 -10.469 1 98.12 418 VAL B N 1
ATOM 6832 C CA . VAL B 1 418 ? 6.992 -27.672 -9.367 1 98.12 418 VAL B CA 1
ATOM 6833 C C . VAL B 1 418 ? 6.254 -26.906 -8.266 1 98.12 418 VAL B C 1
ATOM 6835 O O . VAL B 1 418 ? 5.27 -27.406 -7.715 1 98.12 418 VAL B O 1
ATOM 6838 N N . SER B 1 419 ? 6.711 -25.734 -7.918 1 97.5 419 SER B N 1
ATOM 6839 C CA . SER B 1 419 ? 6.074 -24.984 -6.844 1 97.5 419 SER B CA 1
ATOM 6840 C C . SER B 1 419 ? 4.641 -24.625 -7.203 1 97.5 419 SER B C 1
ATOM 6842 O O . SER B 1 419 ? 3.764 -24.609 -6.336 1 97.5 419 SER B O 1
ATOM 6844 N N . THR B 1 420 ? 4.379 -24.312 -8.438 1 97.56 420 THR B N 1
ATOM 6845 C CA . THR B 1 420 ? 3.039 -23.922 -8.867 1 97.56 420 THR B CA 1
ATOM 6846 C C . THR B 1 420 ? 2.104 -25.141 -8.852 1 97.56 420 THR B C 1
ATOM 6848 O O . THR B 1 420 ? 1 -25.062 -8.305 1 97.56 420 THR B O 1
ATOM 6851 N N . VAL B 1 421 ? 2.533 -26.234 -9.422 1 98 421 VAL B N 1
ATOM 6852 C CA . VAL B 1 421 ? 1.701 -27.438 -9.516 1 98 421 VAL B CA 1
ATOM 6853 C C . VAL B 1 421 ? 1.543 -28.062 -8.133 1 98 421 VAL B C 1
ATOM 6855 O O . VAL B 1 421 ? 0.53 -28.703 -7.855 1 98 421 VAL B O 1
ATOM 6858 N N . ALA B 1 422 ? 2.537 -27.844 -7.293 1 97.5 422 ALA B N 1
ATOM 6859 C CA . ALA B 1 422 ? 2.48 -28.328 -5.918 1 97.5 422 ALA B CA 1
ATOM 6860 C C . ALA B 1 422 ? 1.232 -27.828 -5.203 1 97.5 422 ALA B C 1
ATOM 6862 O O . ALA B 1 422 ? 0.755 -28.453 -4.258 1 97.5 422 ALA B O 1
ATOM 6863 N N . GLY B 1 423 ? 0.726 -26.719 -5.629 1 95.94 423 GLY B N 1
ATOM 6864 C CA . GLY B 1 423 ? -0.495 -26.172 -5.055 1 95.94 423 GLY B CA 1
ATOM 6865 C C . GLY B 1 423 ? -1.677 -27.125 -5.16 1 95.94 423 GLY B C 1
ATOM 6866 O O . GLY B 1 423 ? -2.629 -27.031 -4.387 1 95.94 423 GLY B O 1
ATOM 6867 N N . ASN B 1 424 ? -1.616 -28.031 -6.059 1 97.69 424 ASN B N 1
ATOM 6868 C CA . ASN B 1 424 ? -2.707 -28.969 -6.285 1 97.69 424 ASN B CA 1
ATOM 6869 C C . ASN B 1 424 ? -2.598 -30.188 -5.371 1 97.69 424 ASN B C 1
ATOM 6871 O O . ASN B 1 424 ? -3.484 -31.047 -5.355 1 97.69 424 ASN B O 1
ATOM 6875 N N . LEU B 1 425 ? -1.556 -30.297 -4.586 1 96.81 425 LEU B N 1
ATOM 6876 C CA . LEU B 1 425 ? -1.321 -31.484 -3.773 1 96.81 425 LEU B CA 1
ATOM 6877 C C . LEU B 1 425 ? -2.412 -31.656 -2.721 1 96.81 425 LEU B C 1
ATOM 6879 O O . LEU B 1 425 ? -2.893 -32.75 -2.488 1 96.81 425 LEU B O 1
ATOM 6883 N N . THR B 1 426 ? -2.734 -30.594 -2.068 1 94.62 426 THR B N 1
ATOM 6884 C CA . THR B 1 426 ? -3.797 -30.562 -1.07 1 94.62 426 THR B CA 1
ATOM 6885 C C . THR B 1 426 ? -4.684 -29.328 -1.263 1 94.62 426 THR B C 1
ATOM 6887 O O . THR B 1 426 ? -4.332 -28.422 -2.014 1 94.62 426 THR B O 1
ATOM 6890 N N . LEU B 1 427 ? -5.832 -29.391 -0.618 1 92.94 427 LEU B N 1
ATOM 6891 C CA . LEU B 1 427 ? -6.762 -28.266 -0.69 1 92.94 427 LEU B CA 1
ATOM 6892 C C . LEU B 1 427 ? -6.105 -26.984 -0.174 1 92.94 427 LEU B C 1
ATOM 6894 O O . LEU B 1 427 ? -6.363 -25.906 -0.696 1 92.94 427 LEU B O 1
ATOM 6898 N N . LEU B 1 428 ? -5.133 -27.109 0.735 1 88.5 428 LEU B N 1
ATOM 6899 C CA . LEU B 1 428 ? -4.5 -25.969 1.384 1 88.5 428 LEU B CA 1
ATOM 6900 C C . LEU B 1 428 ? -3.24 -25.547 0.634 1 88.5 428 LEU B C 1
ATOM 6902 O O . LEU B 1 428 ? -2.605 -24.547 0.99 1 88.5 428 LEU B O 1
ATOM 6906 N N . GLY B 1 429 ? -2.979 -26.234 -0.384 1 91.25 429 GLY B N 1
ATOM 6907 C CA . GLY B 1 429 ? -1.713 -26.031 -1.069 1 91.25 429 GLY B CA 1
ATOM 6908 C C . GLY B 1 429 ? -1.672 -24.734 -1.867 1 91.25 429 GLY B C 1
ATOM 6909 O O . GLY B 1 429 ? -0.594 -24.234 -2.201 1 91.25 429 GLY B O 1
ATOM 6910 N N . SER B 1 430 ? -2.846 -24.234 -2.201 1 91.94 430 SER B N 1
ATOM 6911 C CA . SER B 1 430 ? -2.92 -23 -2.969 1 91.94 430 SER B CA 1
ATOM 6912 C C . SER B 1 430 ? -4.137 -22.172 -2.568 1 91.94 430 SER B C 1
ATOM 6914 O O . SER B 1 430 ? -5.188 -22.719 -2.236 1 91.94 430 SER B O 1
ATOM 6916 N N . ALA B 1 431 ? -3.926 -20.891 -2.623 1 88.12 431 ALA B N 1
ATOM 6917 C CA . ALA B 1 431 ? -5.043 -20 -2.355 1 88.12 431 ALA B CA 1
ATOM 6918 C C . ALA B 1 431 ? -6.168 -20.203 -3.361 1 88.12 431 ALA B C 1
ATOM 6920 O O . ALA B 1 431 ? -7.348 -20.062 -3.023 1 88.12 431 ALA B O 1
ATOM 6921 N N . ALA B 1 432 ? -5.863 -20.547 -4.547 1 93.31 432 ALA B N 1
ATOM 6922 C CA . ALA B 1 432 ? -6.855 -20.797 -5.594 1 93.31 432 ALA B CA 1
ATOM 6923 C C . ALA B 1 432 ? -7.832 -21.891 -5.18 1 93.31 432 ALA B C 1
ATOM 6925 O O . ALA B 1 432 ? -9.039 -21.766 -5.398 1 93.31 432 ALA B O 1
ATOM 6926 N N . ASN B 1 433 ? -7.34 -22.922 -4.559 1 95.31 433 ASN B N 1
ATOM 6927 C CA . ASN B 1 433 ? -8.195 -24.016 -4.09 1 95.31 433 ASN B CA 1
ATOM 6928 C C . ASN B 1 433 ? -9.156 -23.547 -3.008 1 95.31 433 ASN B C 1
ATOM 6930 O O . ASN B 1 433 ? -10.336 -23.891 -3.023 1 95.31 433 ASN B O 1
ATOM 6934 N N . ILE B 1 434 ? -8.648 -22.781 -2.18 1 89.44 434 ILE B N 1
ATOM 6935 C CA . ILE B 1 434 ? -9.438 -22.281 -1.057 1 89.44 434 ILE B CA 1
ATOM 6936 C C . ILE B 1 434 ? -10.539 -21.359 -1.568 1 89.44 434 ILE B C 1
ATOM 6938 O O . ILE B 1 434 ? -11.664 -21.391 -1.077 1 89.44 434 ILE B O 1
ATOM 6942 N N . ILE B 1 435 ? -10.203 -20.594 -2.502 1 91.44 435 ILE B N 1
ATOM 6943 C CA . ILE B 1 435 ? -11.164 -19.688 -3.107 1 91.44 435 ILE B CA 1
ATOM 6944 C C . ILE B 1 435 ? -12.336 -20.484 -3.68 1 91.44 435 ILE B C 1
ATOM 6946 O O . ILE B 1 435 ? -13.5 -20.156 -3.418 1 91.44 435 ILE B O 1
ATOM 6950 N N . VAL B 1 436 ? -12.047 -21.484 -4.395 1 95.75 436 VAL B N 1
ATOM 6951 C CA . VAL B 1 436 ? -13.086 -22.297 -5 1 95.75 436 VAL B CA 1
ATOM 6952 C C . VAL B 1 436 ? -13.922 -22.969 -3.908 1 95.75 436 VAL B C 1
ATOM 6954 O O . VAL B 1 436 ? -15.148 -23 -3.984 1 95.75 436 VAL B O 1
ATOM 6957 N N . ALA B 1 437 ? -13.32 -23.453 -2.908 1 93.19 437 ALA B N 1
ATOM 6958 C CA . ALA B 1 437 ? -14.016 -24.109 -1.806 1 93.19 437 ALA B CA 1
ATOM 6959 C C . ALA B 1 437 ? -14.93 -23.141 -1.074 1 93.19 437 ALA B C 1
ATOM 6961 O O . ALA B 1 437 ? -16.031 -23.5 -0.664 1 93.19 437 ALA B O 1
ATOM 6962 N N . GLU B 1 438 ? -14.508 -21.938 -0.946 1 88.19 438 GLU B N 1
ATOM 6963 C CA . GLU B 1 438 ? -15.273 -20.938 -0.204 1 88.19 438 GLU B CA 1
ATOM 6964 C C . GLU B 1 438 ? -16.422 -20.391 -1.044 1 88.19 438 GLU B C 1
ATOM 6966 O O . GLU B 1 438 ? -17.5 -20.109 -0.518 1 88.19 438 GLU B O 1
ATOM 6971 N N . LEU B 1 439 ? -16.156 -20.234 -2.262 1 90.75 439 LEU B N 1
ATOM 6972 C CA . LEU B 1 439 ? -17.172 -19.641 -3.129 1 90.75 439 LEU B CA 1
ATOM 6973 C C . LEU B 1 439 ? -18.219 -20.672 -3.525 1 90.75 439 LEU B C 1
ATOM 6975 O O . LEU B 1 439 ? -19.344 -20.312 -3.879 1 90.75 439 LEU B O 1
ATOM 6979 N N . ASN B 1 440 ? -17.797 -21.906 -3.486 1 92.44 440 ASN B N 1
ATOM 6980 C CA . ASN B 1 440 ? -18.75 -22.953 -3.795 1 92.44 440 ASN B CA 1
ATOM 6981 C C . ASN B 1 440 ? -19.766 -23.141 -2.67 1 92.44 440 ASN B C 1
ATOM 6983 O O . ASN B 1 440 ? -19.438 -23.688 -1.615 1 92.44 440 ASN B O 1
ATOM 6987 N N . THR B 1 441 ? -20.906 -22.703 -2.844 1 85.5 441 THR B N 1
ATOM 6988 C CA . THR B 1 441 ? -21.938 -22.656 -1.82 1 85.5 441 THR B CA 1
ATOM 6989 C C . THR B 1 441 ? -22.406 -24.047 -1.438 1 85.5 441 THR B C 1
ATOM 6991 O O . THR B 1 441 ? -22.906 -24.266 -0.328 1 85.5 441 THR B O 1
ATOM 6994 N N . THR B 1 442 ? -22.281 -25.016 -2.291 1 83.62 442 THR B N 1
ATOM 6995 C CA . THR B 1 442 ? -22.766 -26.375 -2.035 1 83.62 442 THR B CA 1
ATOM 6996 C C . THR B 1 442 ? -21.75 -27.156 -1.209 1 83.62 442 THR B C 1
ATOM 6998 O O . THR B 1 442 ? -22.062 -28.25 -0.728 1 83.62 442 THR B O 1
ATOM 7001 N N . ARG B 1 443 ? -20.688 -26.656 -0.915 1 76.5 443 ARG B N 1
ATOM 7002 C CA . ARG B 1 443 ? -19.641 -27.141 -0.027 1 76.5 443 ARG B CA 1
ATOM 7003 C C . ARG B 1 443 ? -19.234 -28.578 -0.385 1 76.5 443 ARG B C 1
ATOM 7005 O O . ARG B 1 443 ? -19.078 -29.422 0.497 1 76.5 443 ARG B O 1
ATOM 7012 N N . HIS B 1 444 ? -19.062 -28.844 -1.591 1 76.31 444 HIS B N 1
ATOM 7013 C CA . HIS B 1 444 ? -18.703 -30.172 -2.061 1 76.31 444 HIS B CA 1
ATOM 7014 C C . HIS B 1 444 ? -17.188 -30.375 -2.053 1 76.31 444 HIS B C 1
ATOM 7016 O O . HIS B 1 444 ? -16.703 -31.5 -2.057 1 76.31 444 HIS B O 1
ATOM 7022 N N . LEU B 1 445 ? -16.547 -29.344 -1.973 1 86.62 445 LEU B N 1
ATOM 7023 C CA . LEU B 1 445 ? -15.094 -29.453 -2.027 1 86.62 445 LEU B CA 1
ATOM 7024 C C . LEU B 1 445 ? -14.5 -29.484 -0.625 1 86.62 445 LEU B C 1
ATOM 7026 O O . LEU B 1 445 ? -14.023 -28.453 -0.121 1 86.62 445 LEU B O 1
ATOM 7030 N N . THR B 1 446 ? -14.406 -30.688 -0.081 1 88.31 446 THR B N 1
ATOM 7031 C CA . THR B 1 446 ? -13.797 -30.891 1.227 1 88.31 446 THR B CA 1
ATOM 7032 C C . THR B 1 446 ? -12.328 -31.281 1.081 1 88.31 446 THR B C 1
ATOM 7034 O O . THR B 1 446 ? -11.875 -31.641 -0.012 1 88.31 446 THR B O 1
ATOM 7037 N N . PHE B 1 447 ? -11.648 -31.25 2.197 1 91.44 447 PHE B N 1
ATOM 7038 C CA . PHE B 1 447 ? -10.219 -31.547 2.191 1 91.44 447 PHE B CA 1
ATOM 7039 C C . PHE B 1 447 ? -9.969 -32.969 1.69 1 91.44 447 PHE B C 1
ATOM 7041 O O . PHE B 1 447 ? -9.109 -33.188 0.832 1 91.44 447 PHE B O 1
ATOM 7048 N N . LEU B 1 448 ? -10.727 -33.938 2.172 1 91.44 448 LEU B N 1
ATOM 7049 C CA . LEU B 1 448 ? -10.5 -35.312 1.832 1 91.44 448 LEU B CA 1
ATOM 7050 C C . LEU B 1 448 ? -10.883 -35.594 0.384 1 91.44 448 LEU B C 1
ATOM 7052 O O . LEU B 1 448 ? -10.219 -36.375 -0.302 1 91.44 448 LEU B O 1
ATOM 7056 N N . GLN B 1 449 ? -11.984 -35 -0.045 1 90.69 449 GLN B N 1
ATOM 7057 C CA . GLN B 1 449 ? -12.406 -35.188 -1.432 1 90.69 449 GLN B CA 1
ATOM 7058 C C . GLN B 1 449 ? -11.375 -34.594 -2.395 1 90.69 449 GLN B C 1
ATOM 7060 O O . GLN B 1 449 ? -11.109 -35.156 -3.453 1 90.69 449 GLN B O 1
ATOM 7065 N N . TYR B 1 450 ? -10.852 -33.531 -2.033 1 94.56 450 TYR B N 1
ATOM 7066 C CA . TYR B 1 450 ? -9.812 -32.875 -2.842 1 94.56 450 TYR B CA 1
ATOM 7067 C C . TYR B 1 450 ? -8.555 -33.75 -2.877 1 94.56 450 TYR B C 1
ATOM 7069 O O . TYR B 1 450 ? -7.941 -33.906 -3.934 1 94.56 450 TYR B O 1
ATOM 7077 N N . LEU B 1 451 ? -8.203 -34.25 -1.729 1 94.62 451 LEU B N 1
ATOM 7078 C CA . LEU B 1 451 ? -6.953 -35 -1.57 1 94.62 451 LEU B CA 1
ATOM 7079 C C . LEU B 1 451 ? -6.957 -36.25 -2.426 1 94.62 451 LEU B C 1
ATOM 7081 O O . LEU B 1 451 ? -5.914 -36.656 -2.947 1 94.62 451 LEU B O 1
ATOM 7085 N N . LYS B 1 452 ? -8.086 -36.875 -2.543 1 93.56 452 LYS B N 1
ATOM 7086 C CA . LYS B 1 452 ? -8.211 -38.125 -3.305 1 93.56 452 LYS B CA 1
ATOM 7087 C C . LYS B 1 452 ? -7.836 -37.906 -4.766 1 93.56 452 LYS B C 1
ATOM 7089 O O . LYS B 1 452 ? -7.238 -38.781 -5.391 1 93.56 452 LYS B O 1
ATOM 7094 N N . PHE B 1 453 ? -8.164 -36.812 -5.277 1 94.56 453 PHE B N 1
ATOM 7095 C CA . PHE B 1 453 ? -7.828 -36.531 -6.668 1 94.56 453 PHE B CA 1
ATOM 7096 C C . PHE B 1 453 ? -6.512 -35.75 -6.758 1 94.56 453 PHE B C 1
ATOM 7098 O O . PHE B 1 453 ? -5.656 -36.094 -7.578 1 94.56 453 PHE B O 1
ATOM 7105 N N . GLY B 1 454 ? -6.375 -34.75 -5.926 1 95.94 454 GLY B N 1
ATOM 7106 C CA . GLY B 1 454 ? -5.258 -33.812 -6.004 1 95.94 454 GLY B CA 1
ATOM 7107 C C . GLY B 1 454 ? -3.912 -34.5 -5.785 1 95.94 454 GLY B C 1
ATOM 7108 O O . GLY B 1 454 ? -2.979 -34.281 -6.562 1 95.94 454 GLY B O 1
ATOM 7109 N N . PHE B 1 455 ? -3.799 -35.312 -4.777 1 96.25 455 PHE B N 1
ATOM 7110 C CA . PHE B 1 455 ? -2.52 -35.875 -4.367 1 96.25 455 PHE B CA 1
ATOM 7111 C C . PHE B 1 455 ? -1.933 -36.719 -5.477 1 96.25 455 PHE B C 1
ATOM 7113 O O . PHE B 1 455 ? -0.852 -36.438 -5.992 1 96.25 455 PHE B O 1
ATOM 7120 N N . PRO B 1 456 ? -2.604 -37.781 -5.938 1 96.19 456 PRO B N 1
ATOM 7121 C CA . PRO B 1 456 ? -2.006 -38.656 -6.949 1 96.19 456 PRO B CA 1
ATOM 7122 C C . PRO B 1 456 ? -1.835 -37.969 -8.297 1 96.19 456 PRO B C 1
ATOM 7124 O O . PRO B 1 456 ? -0.841 -38.188 -8.992 1 96.19 456 PRO B O 1
ATOM 7127 N N . THR B 1 457 ? -2.74 -37.156 -8.68 1 97 457 THR B N 1
ATOM 7128 C CA . THR B 1 457 ? -2.686 -36.5 -9.984 1 97 457 THR B CA 1
ATOM 7129 C C . THR B 1 457 ? -1.563 -35.469 -10.039 1 97 457 THR B C 1
ATOM 7131 O O . THR B 1 457 ? -0.931 -35.281 -11.078 1 97 457 THR B O 1
ATOM 7134 N N . THR B 1 458 ? -1.367 -34.781 -8.906 1 97.81 458 THR B N 1
ATOM 7135 C CA . THR B 1 458 ? -0.299 -33.781 -8.852 1 97.81 458 THR B CA 1
ATOM 7136 C C . THR B 1 458 ? 1.062 -34.438 -9.047 1 97.81 458 THR B C 1
ATOM 7138 O O . THR B 1 458 ? 1.924 -33.906 -9.75 1 97.81 458 THR B O 1
ATOM 7141 N N . LEU B 1 459 ? 1.248 -35.656 -8.438 1 97.69 459 LEU B N 1
ATOM 7142 C CA . LEU B 1 459 ? 2.506 -36.375 -8.594 1 97.69 459 LEU B CA 1
ATOM 7143 C C . LEU B 1 459 ? 2.732 -36.75 -10.055 1 97.69 459 LEU B C 1
ATOM 7145 O O . LEU B 1 459 ? 3.846 -36.625 -10.57 1 97.69 459 LEU B O 1
ATOM 7149 N N . LEU B 1 460 ? 1.681 -37.125 -10.703 1 97.69 460 LEU B N 1
ATOM 7150 C CA . LEU B 1 460 ? 1.775 -37.531 -12.109 1 97.69 460 LEU B CA 1
ATOM 7151 C C . LEU B 1 460 ? 2.059 -36.312 -12.992 1 97.69 460 LEU B C 1
ATOM 7153 O O . LEU B 1 460 ? 2.9 -36.375 -13.891 1 97.69 460 LEU B O 1
ATOM 7157 N N . VAL B 1 461 ? 1.367 -35.25 -12.758 1 98.19 461 VAL B N 1
ATOM 7158 C CA . VAL B 1 461 ? 1.504 -34.031 -13.562 1 98.19 461 VAL B CA 1
ATOM 7159 C C . VAL B 1 461 ? 2.893 -33.438 -13.359 1 98.19 461 VAL B C 1
ATOM 7161 O O . VAL B 1 461 ? 3.518 -32.969 -14.312 1 98.19 461 VAL B O 1
ATOM 7164 N N . VAL B 1 462 ? 3.365 -33.406 -12.109 1 98.06 462 VAL B N 1
ATOM 7165 C CA . VAL B 1 462 ? 4.699 -32.906 -11.812 1 98.06 462 VAL B CA 1
ATOM 7166 C C . VAL B 1 462 ? 5.746 -33.719 -12.555 1 98.06 462 VAL B C 1
ATOM 7168 O O . VAL B 1 462 ? 6.66 -33.188 -13.172 1 98.06 462 VAL B O 1
ATOM 7171 N N . ALA B 1 463 ? 5.625 -35.062 -12.516 1 97.12 463 ALA B N 1
ATOM 7172 C CA . ALA B 1 463 ? 6.57 -35.969 -13.188 1 97.12 463 ALA B CA 1
ATOM 7173 C C . ALA B 1 463 ? 6.574 -35.719 -14.695 1 97.12 463 ALA B C 1
ATOM 7175 O O . ALA B 1 463 ? 7.637 -35.688 -15.312 1 97.12 463 ALA B O 1
ATOM 7176 N N . LEU B 1 464 ? 5.402 -35.594 -15.219 1 96.94 464 LEU B N 1
ATOM 7177 C CA . LEU B 1 464 ? 5.277 -35.344 -16.641 1 96.94 464 LEU B CA 1
ATOM 7178 C C . LEU B 1 464 ? 5.988 -34.062 -17.031 1 96.94 464 LEU B C 1
ATOM 7180 O O . LEU B 1 464 ? 6.719 -34 -18.016 1 96.94 464 LEU B O 1
ATOM 7184 N N . GLY B 1 465 ? 5.734 -33.031 -16.281 1 96.81 465 GLY B N 1
ATOM 7185 C CA . GLY B 1 465 ? 6.363 -31.75 -16.562 1 96.81 465 GLY B CA 1
ATOM 7186 C C . GLY B 1 465 ? 7.875 -31.781 -16.453 1 96.81 465 GLY B C 1
ATOM 7187 O O . GLY B 1 465 ? 8.578 -31.141 -17.234 1 96.81 465 GLY B O 1
ATOM 7188 N N . LEU B 1 466 ? 8.391 -32.531 -15.5 1 95.56 466 LEU B N 1
ATOM 7189 C CA . LEU B 1 466 ? 9.836 -32.656 -15.328 1 95.56 466 LEU B CA 1
ATOM 7190 C C . LEU B 1 466 ? 10.477 -33.312 -16.547 1 95.56 466 LEU B C 1
ATOM 7192 O O . LEU B 1 466 ? 11.562 -32.906 -16.984 1 95.56 466 LEU B O 1
ATOM 7196 N N . VAL B 1 467 ? 9.82 -34.312 -17.094 1 94.56 467 VAL B N 1
ATOM 7197 C CA . VAL B 1 467 ? 10.32 -35 -18.281 1 94.56 467 VAL B CA 1
ATOM 7198 C C . VAL B 1 467 ? 10.367 -34.031 -19.453 1 94.56 467 VAL B C 1
ATOM 7200 O O . VAL B 1 467 ? 11.344 -34 -20.203 1 94.56 467 VAL B O 1
ATOM 7203 N N . ILE B 1 468 ? 9.383 -33.219 -19.531 1 95.38 468 ILE B N 1
ATOM 7204 C CA . ILE B 1 468 ? 9.297 -32.25 -20.625 1 95.38 468 ILE B CA 1
ATOM 7205 C C . ILE B 1 468 ? 10.375 -31.188 -20.453 1 95.38 468 ILE B C 1
ATOM 7207 O O . ILE B 1 468 ? 11.062 -30.828 -21.406 1 95.38 468 ILE B O 1
ATOM 7211 N N . LEU B 1 469 ? 10.547 -30.703 -19.25 1 93.62 469 LEU B N 1
ATOM 7212 C CA . LEU B 1 469 ? 11.531 -29.656 -18.984 1 93.62 469 LEU B CA 1
ATOM 7213 C C . LEU B 1 469 ? 12.945 -30.172 -19.219 1 93.62 469 LEU B C 1
ATOM 7215 O O . LEU B 1 469 ? 13.805 -29.422 -19.703 1 93.62 469 LEU B O 1
ATOM 7219 N N . GLN B 1 470 ? 13.211 -31.375 -18.891 1 89.44 470 GLN B N 1
ATOM 7220 C CA . GLN B 1 470 ? 14.523 -31.969 -19.109 1 89.44 470 GLN B CA 1
ATOM 7221 C C . GLN B 1 470 ? 14.82 -32.125 -20.594 1 89.44 470 GLN B C 1
ATOM 7223 O O . GLN B 1 470 ? 15.969 -31.969 -21.031 1 89.44 470 GLN B O 1
ATOM 7228 N N . SER B 1 471 ? 13.812 -32.375 -21.312 1 86.75 471 SER B N 1
ATOM 7229 C CA . SER B 1 471 ? 13.992 -32.562 -22.75 1 86.75 471 SER B CA 1
ATOM 7230 C C . SER B 1 471 ? 14.211 -31.219 -23.438 1 86.75 471 SER B C 1
ATOM 7232 O O . SER B 1 471 ? 14.883 -31.156 -24.484 1 86.75 471 SER B O 1
ATOM 7234 N N . THR B 1 472 ? 13.672 -30.156 -22.891 1 76.62 472 THR B N 1
ATOM 7235 C CA . THR B 1 472 ? 13.773 -28.844 -23.516 1 76.62 472 THR B CA 1
ATOM 7236 C C . THR B 1 472 ? 14.953 -28.062 -22.938 1 76.62 472 THR B C 1
ATOM 7238 O O . THR B 1 472 ? 15.227 -26.938 -23.359 1 76.62 472 THR B O 1
ATOM 7241 N N . SER B 1 473 ? 15.477 -28.5 -21.859 1 68.69 473 SER B N 1
ATOM 7242 C CA . SER B 1 473 ? 16.609 -27.828 -21.234 1 68.69 473 SER B CA 1
ATOM 7243 C C . SER B 1 473 ? 17.734 -27.578 -22.234 1 68.69 473 SER B C 1
ATOM 7245 O O . SER B 1 473 ? 18.516 -26.641 -22.078 1 68.69 473 SER B O 1
ATOM 7247 N N . ALA B 1 474 ? 17.719 -28.391 -23.203 1 58.34 474 ALA B N 1
ATOM 7248 C CA . ALA B 1 474 ? 18.703 -28.203 -24.266 1 58.34 474 ALA B CA 1
ATOM 7249 C C . ALA B 1 474 ? 18.359 -26.969 -25.109 1 58.34 474 ALA B C 1
ATOM 7251 O O . ALA B 1 474 ? 19.219 -26.406 -25.781 1 58.34 474 ALA B O 1
ATOM 7252 N N . VAL B 1 475 ? 17.125 -26.531 -24.984 1 51.34 475 VAL B N 1
ATOM 7253 C CA . VAL B 1 475 ? 16.688 -25.391 -25.766 1 51.34 475 VAL B CA 1
ATOM 7254 C C . VAL B 1 475 ? 16.969 -24.094 -25 1 51.34 475 VAL B C 1
ATOM 7256 O O . VAL B 1 475 ? 17.125 -23.031 -25.594 1 51.34 475 VAL B O 1
ATOM 7259 N N . LEU B 1 476 ? 17.047 -24.141 -23.719 1 55.53 476 LEU B N 1
ATOM 7260 C CA . LEU B 1 476 ? 17.391 -22.953 -22.953 1 55.53 476 LEU B CA 1
ATOM 7261 C C . LEU B 1 476 ? 18.875 -22.641 -23.094 1 55.53 476 LEU B C 1
ATOM 7263 O O . LEU B 1 476 ? 19.719 -23.547 -23.094 1 55.53 476 LEU B O 1
#

Foldseek 3Di:
DDPVLLVLLVVLLVQLLVCLVPCCPVVHNNHNQNSLQVSLVSCCVVPLDDPVVLQVLFDVLLLLLLLLLLLLLVLLVVLPVLVVLLCQLCPPNDDLLSSLLSLLVVLLQCLLQSALQSQLLRVLVSVLVVCVVVVHDNLLSLLSNNLSLLLSNLQFCSSHSLSVVLCVLLVPAGVNSNVQQVVLSVVLSVLLSVLSSVVSVCVVVVVVVVVVVVPDDPPVDDPPPPPPDPPPPPPDDPPDDPPDDPPDPDDPPPPDPVCVCCVCCVVVVPPPLSNVLSVVSVVLSVQLVVCRNVRHRNSCSSSVSSVVSLVVVCVSVVHHSVVSVVSRPVSVSSSSSSLSSSLLSSLVSCPLVVVCCVQLNLQHDCLDPRSVVSLLVCLLVVCLSRNLNSVCSNCSVSLSPHDDSLRSSLSSSLSSNRSSSSLQQWCSSDPSSVSSCVVNPVNPDDGVSSNVSRNVSSVVSSVSSVVVSSVCSVVD/DDPVLLVLLVVLLVQLLVCLVPCCPVVHNNHNQNSLQVSLVSCCVVPLDDPVVLQVLFDVLLLLLLLLLLLLLVLLVVLPVLVVVLCQLCPPNDDLLSSLLSLLVVLLQCLLQSALQSQLLRVLVSVLVVCVVVVHDNLLSLLSNNLSLLLSNLQFCSSHSLSVVLCVLLVPAGVNSNVQQVVLSVVLSVLLSVLSSVVSVCVVVVVVVVVVVVPDDPPVDDPPPPPPDPPPPDPDDPPDDPPDDPPDPDPPPPPDPVCVCCVCCVVVVPPPLSNVLSVVSVVLSVQLVVCSNVRHRNSCSSSVSSVVSLVVVCVSVVHHSVVSVVSRPVSVSSSSSSLSSSLLSSLVSCPLVVVCCVQLRLQHDCLDPRSVVSLLVCLLVVCLSRNLNSVCSNCSVSLSPHDDSLRSSLSSSLSSNRSSLSLQQWCSSDPSSVSSCVVNPVNPDDGVSSNVSRNVSSVVSSVSSVVVSSVCSVVD

Nearest PDB structures (foldseek):
  6ol1-assembly1_B  TM=7.179E-01  e=1.693E-08  Vibrio cholerae O1 biovar El Tor str. N16961
  4f35-assembly1_C  TM=7.377E-01  e=6.645E-08  Vibrio cholerae
  4f35-assembly2_B  TM=7.424E-01  e=5.166E-07  Vibrio cholerae
  6ol0-assembly2_B  TM=6.533E-01  e=1.475E-07  Vibrio cholerae O1 biovar El Tor str. N16961
  8w6g-assembly1_B  TM=5.242E-01  e=1.879E-06  Homo sapiens

pLDDT: mean 83.02, std 22.77, range [19.78, 98.62]

Sequence (952 aa):
MDVVGKVGASVGLGFTLIFNAFPSLPFLPLGRTTPALLAAAWMVATGLTGAEEAYRDIDYNTLAFLFGMMALKCLLAKHKFAIYLRRLLLWGRPSWRALLVRVGCLSAVLAPLITNDATCVFLTPIVEEIAISFKYPMLPLMLAICTCANIGSAATITGNPQNVLIGSYGNLSYWKFVVAVGPAALAGTVVNVALLWLYGYDQIIGHRKRNSIDYDDYDDSDDEKQGVSESTWLKEEAQGNQTNQMQHVEQSEYYSDTDVDEAFEDRVGAIGGRGRLGIALSFSLVVMMILFLLGCNVGWSTAGVALVAMAIEGIVTQTSPSWVFKEVDWNLIGWFAGTFIVMVTFGKTEITAQLWSGFIGADADFTAIGPLLKLTVAVLILSNIVSNVPLILLMAPDILAMSDPHEQEYVWVVVAWVSTVAGNLTLLGSAANIIVAELNTTRHLTFLQYLKFGFPTTLLVVALGLVILQSTSAVLMDVVGKVGASVGLGFTLIFNAFPSLPFLPLGRTTPALLAAAWMVATGLTGAEEAYRDIDYNTLAFLFGMMALKCLLAKHKFAIYLRRLLLWGRPSWRALLVRVGCLSAVLAPLITNDATCVFLTPIVEEIAISFKYPMLPLMLAICTCANIGSAATITGNPQNVLIGSYGNLSYWKFVVAVGPAALAGTVVNVALLWLYGYDQIIGHRKRNSIDYDDYDDSDDEKQGVSESTWLKEEAQGNQTNQMQHVEQSEYYSDTDVDEAFEDRVGAIGGRGRLGIALSFSLVVMMILFLLGCNVGWSTAGVALVAMAIEGIVTQTSPSWVFKEVDWNLIGWFAGTFIVMVTFGKTEITAQLWSGFIGADADFTAIGPLLKLTVAVLILSNIVSNVPLILLMAPDILAMSDPHEQEYVWVVVAWVSTVAGNLTLLGSAANIIVAELNTTRHLTFLQYLKFGFPTTLLVVALGLVILQSTSAVL

InterPro domains:
  IPR004680 Citrate transporter-like domain [PF03600] (29-422)

Secondary structure (DSSP, 8-state):
--HHHHHHHHHHHHHHHHHHH-TTBTTB--TTHHHHHHHHHHHHHTTSS-HHHHHHTS-HHHHHHHHHHHHHHHHHHHTTHHHHHHHHHHTT---HHHHHHHHHHHHHHHHHHH-HHHHHHHHHHHHHHHHHHHT--HHHHHHHHHHHHHHHHTTSGGGSHHHHHHHHHTT--HHHHHHHHHHHHHHHHHHHHHHHHHHHHHHHHHHHHHHHHTTT----------------GGGSGGGSSTTSTT----------HHHHHHHHHHHHHS-HHHHHHHHHHHHHHHHHHHHHHTT--HHHHHHHHHHHHHHHHHHHHTS-TTHHHHHS-HHHHHHHHHHHHHHHHHHTTSHHHHHHHHHT-TT--TTSHHHHHHHHHHHHHHHHHH-HHHHHHHHHHHHHT-S-HHHHHHHHHHHHHHHHHGGGSSGGG-HHHHHHHHH-TT----HHHHHHHHHHHHHHHHHHHHHHHHHHTTT-/--HHHHHHHHHHHHHHHHHHH-TTBTTB--TTHHHHHHHHHHHHHTTSS-HHHHHHTS-HHHHHHHHHHHHHHHHHHHTTHHHHHHHHHHTT---HHHHHHHHHHHHHHHHHHH-HHHHHHHHHHHHHHHHHHHT--HHHHHHHHHHHHHHHHTTSGGGSHHHHHHHHHTT--HHHHHHHHHHHHHHHHHHHHHHHHHHHHHHHHHHHHHHHHTTT----------------GGGSGGGSSTTSTT----------HHHHHHHHHHHHHS-HHHHHHHHHHHHHHHHHHHHHHTT--HHHHHHHHHHHHHHHHHHHHTS-TTHHHHHS-HHHHHHHHHHHHHHHHHHTTSHHHHHHHHHT-TT--TTSHHHHHHHHHHHHHHHHHH-HHHHHHHHHHHHHT-S-HHHHHHHHHHHHHHHHHGGGSSGGG-HHHHHHHHH-TT----HHHHHHHHHHHHHHHHHHHHHHHHHHTTT-

Organism: Acanthamoeba castellanii (strain ATCC 30010 / Neff) (NCBI:txid1257118)

Solvent-accessible surface area (backbone atoms only — not comparable to full-atom values): 48798 Å² total; per-residue (Å²): 115,55,70,67,48,42,51,52,37,48,48,33,44,48,52,30,43,49,23,63,76,40,29,71,35,89,75,46,17,40,34,48,29,54,44,17,36,43,31,30,38,49,34,36,74,73,58,74,35,51,69,70,54,42,62,65,44,35,61,59,49,54,51,34,27,52,51,12,50,42,40,40,49,52,55,37,61,73,35,52,48,58,57,57,54,48,50,63,59,47,54,88,67,56,52,65,68,53,36,41,51,45,45,20,51,50,23,22,61,41,0,29,69,62,13,22,51,51,36,24,64,56,44,43,60,52,53,49,50,51,24,62,74,70,67,38,74,55,56,54,45,54,48,26,33,32,47,19,6,34,29,17,9,39,18,27,40,60,4,38,72,46,31,39,49,45,29,58,78,56,68,48,50,49,57,59,40,28,67,59,32,26,61,29,18,53,52,33,36,53,52,50,44,52,50,43,55,56,51,42,48,50,54,50,52,51,52,53,53,57,63,57,58,67,65,68,77,71,67,82,70,87,76,77,72,81,76,74,82,74,84,71,75,91,66,67,83,83,64,71,82,81,68,74,86,68,67,81,76,68,79,75,73,80,76,53,82,68,52,57,52,45,51,51,40,50,68,55,57,71,51,59,76,48,55,54,50,29,52,55,53,54,47,43,56,52,53,39,51,52,42,35,64,72,63,46,60,60,13,58,43,32,30,38,44,27,47,51,51,37,48,50,50,5,40,76,68,62,37,55,43,65,61,48,56,71,65,37,64,51,50,58,55,46,24,50,47,12,44,28,27,39,31,51,57,37,46,63,53,44,57,54,52,50,51,42,34,71,68,49,36,82,80,54,53,64,87,40,68,64,34,37,50,43,47,50,52,49,38,39,52,42,18,57,66,61,29,44,50,55,40,51,50,47,46,43,65,61,50,68,62,47,84,50,65,68,59,36,45,50,50,49,52,50,49,41,45,40,32,36,37,31,19,36,35,36,43,82,20,25,70,27,39,46,49,36,36,68,64,39,82,82,60,68,63,40,60,67,64,36,32,70,53,23,36,63,51,32,55,51,37,49,52,52,26,50,56,47,41,62,66,44,49,77,73,103,113,54,71,68,48,42,50,51,38,48,49,33,44,50,51,30,43,50,22,62,77,42,29,69,36,88,75,45,18,39,33,46,30,54,45,17,37,42,30,29,37,49,33,38,75,74,57,73,36,50,69,70,54,43,62,66,44,34,62,59,50,53,51,33,28,52,49,12,49,41,39,41,49,53,54,37,62,73,36,51,50,59,57,58,52,47,49,65,60,47,55,87,66,55,52,65,69,54,36,41,52,46,44,19,51,48,22,22,61,41,0,29,70,62,12,21,52,50,37,23,64,56,45,43,58,53,52,49,51,50,24,65,74,68,69,37,76,57,55,54,45,55,48,25,34,31,48,20,7,33,29,18,8,38,18,27,40,59,3,38,72,49,31,38,48,46,28,60,77,56,68,46,50,47,57,59,39,28,68,59,33,26,62,29,18,52,52,33,34,55,52,51,46,53,50,44,56,56,52,42,48,49,53,51,51,51,51,51,53,55,62,58,58,69,66,68,75,73,68,82,71,86,78,79,74,79,75,74,82,77,82,72,74,89,65,67,83,83,64,71,83,80,67,74,87,68,68,82,74,70,80,75,73,80,75,53,82,68,52,58,52,44,51,50,39,51,67,56,58,70,50,57,77,47,54,56,50,30,51,54,52,55,47,43,55,52,53,40,50,50,41,34,66,72,63,47,60,62,14,60,44,33,29,38,44,29,46,50,50,37,47,50,50,5,39,75,68,62,38,56,44,64,61,47,55,70,66,38,63,53,52,58,55,46,23,50,48,13,42,31,27,37,33,51,54,37,47,63,52,44,57,52,53,50,50,42,33,70,68,48,36,82,81,55,54,66,88,40,68,64,35,38,49,44,48,50,52,49,38,39,52,42,19,56,66,59,29,47,51,54,39,49,50,46,46,40,65,60,50,70,64,47,83,51,65,68,59,38,45,49,50,49,52,48,49,43,46,41,33,36,37,29,21,34,35,36,44,81,22,26,70,29,39,46,49,36,36,68,62,40,82,81,60,65,64,41,59,68,63,36,32,69,52,23,35,64,50,31,55,52,34,48,52,53,27,49,55,47,41,62,68,44,51,77,74,103